Protein AF-0000000084882117 (afdb_homodimer)

Sequence (1088 aa):
MTAPMDLRPIPCQQHAINSPQINRTNSFSGSSPDLNLRRQSQAIQTPNSQDNRENVTNFENAVLDSMHTSTTESILQWPHFDVFPLLRHDGESIFYLEQSRKPLSVAANPMYPYVDTEDISSMLEAFERNINFWYPSMSQEQLGSIRETLQSGMPAEDTVHSCLCLLTLALGCASQAAEDLRFTTEADPPEKDRRLRKRKLGDIYFQLALKKLHVVHLQVDSQSTQCLFFTALYFASLVRPLQAWEYLSATATRCMLLLSYPVNKNDSEAEERIRRIFWSCYILESDYMAELSACPPSGIARVESSVPLPSSYHTHTSEIVEEESSLYFLACISMRRLLNRVHQLLYARDTGAAFDHTRFPRIVAELQRQLDDWRDVLPASFSFSVDTDEVPTAAGGFLRQRYLTCKGVIYRPYLMWMLSSSYDDTGTSTSAVTPAIPDVMNKCKLCLDACLLHALDLRGFSQTVVIDTWICSLSMSGAMLIILAASHIPALKEFIGTRATLVGSHLERLFRNWRDMSFGGDSPSVDRSMWLINQADSYIRDCYMTAPMDLRPIPCQQHAINSPQINRTNSFSGSSPDLNLRRQSQAIQTPNSQDNRENVTNFENAVLDSMHTSTTESILQWPHFDVFPLLRHDGESIFYLEQSRKPLSVAANPMYPYVDTEDISSMLEAFERNINFWYPSMSQEQLGSIRETLQSGMPAEDTVHSCLCLLTLALGCASQAAEDLRFTTEADPPEKDRRLRKRKLGDIYFQLALKKLHVVHLQVDSQSTQCLFFTALYFASLVRPLQAWEYLSATATRCMLLLSYPVNKNDSEAEERIRRIFWSCYILESDYMAELSACPPSGIARVESSVPLPSSYHTHTSEIVEEESSLYFLACISMRRLLNRVHQLLYARDTGAAFDHTRFPRIVAELQRQLDDWRDVLPASFSFSVDTDEVPTAAGGFLRQRYLTCKGVIYRPYLMWMLSSSYDDTGTSTSAVTPAIPDVMNKCKLCLDACLLHALDLRGFSQTVVIDTWICSLSMSGAMLIILAASHIPALKEFIGTRATLVGSHLERLFRNWRDMSFGGDSPSVDRSMWLINQADSYIRDCY

pLDDT: mean 84.02, std 23.88, range [15.03, 98.94]

Nearest PDB structures (foldseek):
  6x9o-assembly1_B  TM=3.976E-01  e=6.806E+00  Homo sapiens
  7fik-assembly1_M  TM=1.900E-01  e=9.418E-01  Xenopus laevis
  7tdz-assembly1_P  TM=2.559E-01  e=2.425E+00  Xenopus laevis
  8ug5-assembly1_B  TM=1.415E-01  e=1.071E+00  Caenorhabditis elegans
  7tdz-assembly1_P  TM=2.628E-01  e=1.832E+00  Xenopus laevis

Organism: Fusarium pseudograminearum (strain CS3096) (NCBI:txid1028729)

Radius of gyration: 34.83 Å; Cα contacts (8 Å, |Δi|>4): 1427; chains: 2; bounding box: 109×117×90 Å

Foldseek 3Di:
DDDDDDDDDDDDDDDPDDDDDPDPDDDDPDPPDPPPPPPPPDDPDDDDDDVPPDPPVPVFFLAFFLAFQQALVNLCPPVLCVVPCVLCVVVDALVVQLVPFDDDDFDPDQDQDDDALVLLVQLLVLLLLPVCLQQVQAFPVLSVVLSVCVNVDQDPDQALSSLLSLLSSLSSLLSVLLPPQLVPLDDDPVNLVVSLVSNVNSVSSLSVSVVSLVNLVVDQFLSSLVSLQSNLLQCLLLVSLVSNLVSLLVSLLSLVVVQVDPDDPPCPSRNLSSLSSLLVSLLQNLLSSSHRHPDDHSCSSRCVVVRDHRDDGHRDPDPVSVVSSSLLNVLSSLLSSLLSNLSCQAGNPPRHCLQPLVPLVVVLVVSVVSLVVSQVPRDPQQHDDLAQDDHDDLSNLVSSLSSLLSQLSSLVSLVVLVLVVVVVVVDDDDDDPPPDPPPSLVSNLSNLSSLLSSQSNDGSRSCCLRRNVNSSLRSNLSSLSSLLSQLVPPSSVVSCDPSNLVRLVSNLSRNVNSVSSSRCVRRSSSVSSNVSSNVSSVSSVVSD/DDDDDDDDDDPPDPPPDDPDDPDPPDPCPPPPDPPPPPVPPDDPDDDDPDVPPDPPVPVFFLAFFLAFQQALVNLCPPVLCVVPCVLCVVVDALVVQLVPFDDDDFDPDQDQDDDALVLLVQLLVLLLLPVCLQQVQAFPVLSVVLSVCVNVDQDPDQALSSLLSLLSSLSSLLSVLLPPQLVPLDDDPVNLVVSLVSNVNSVSSLSVSVVSLVNLVVDQFLSSLVSLQSNLLQCLLLVSLVSNLVSLLVSLLSLVVVQVDPDDPPCPSRNLSSLSSLLVSLLQNLLSSSHRHPDDHSCSSRCVVVRDHRDDGHRDPDPVSVVSSSLLNVLSSLLSSLLSNLSCQAGNPPHHCLQPLVPLVVVLVVSVVSLVVSQVPRDPQQHDDLAQDDHPDLSNLVSSLSSLLSQLSSLVSLVVLVLVVVVVPVDDDDDDPPPDPPPSLVSNLSNLSSLLSSQSNDGSRSCCLRRNVNSSLRSNLSSLSSLLSQLVPPSSVVSCDPSNLVRLVSNLSRNVNSVSSSRCVRRSSSVSSNVSSNVSSVSSVVSD

Solvent-accessible surface area (backbone atoms only — not comparable to full-atom values): 60380 Å² total; per-residue (Å²): 145,80,81,87,85,74,86,71,84,81,87,82,88,79,86,77,79,82,80,81,79,78,76,76,84,84,77,92,74,83,74,80,81,83,86,72,87,73,79,77,76,81,68,84,77,70,82,85,74,78,94,60,74,89,67,75,77,71,72,73,44,51,38,66,51,38,60,35,59,74,18,42,70,46,54,66,65,40,75,80,43,66,86,42,58,74,80,56,64,79,74,66,50,64,62,57,42,53,54,70,44,79,58,80,85,67,70,93,75,71,70,84,78,91,72,53,70,67,54,51,49,51,25,50,49,32,18,47,70,38,58,37,29,66,50,61,51,53,38,43,67,56,51,50,52,41,50,52,40,62,73,71,48,76,69,88,65,83,36,50,66,55,29,40,42,28,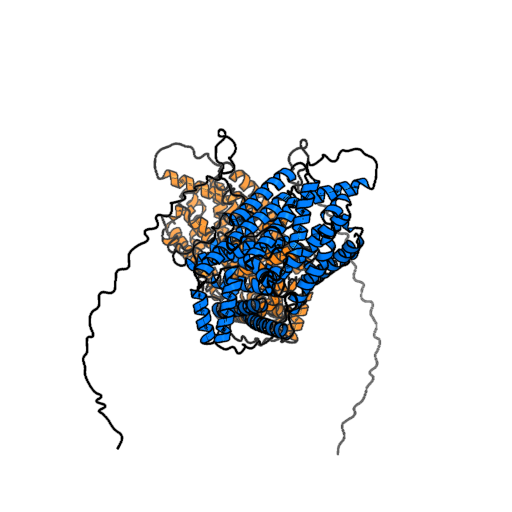40,47,46,14,48,2,20,45,37,57,41,35,58,72,31,55,78,48,74,73,75,51,67,69,58,43,50,54,27,39,50,32,36,52,50,14,49,51,31,38,46,53,22,44,61,35,44,54,50,28,60,52,48,77,49,54,66,31,41,48,40,36,41,48,50,14,47,48,28,24,29,55,32,36,63,69,49,14,50,51,28,35,38,54,29,36,45,50,31,52,38,58,69,60,45,81,69,67,90,82,46,62,66,46,52,52,32,35,42,35,46,38,53,47,33,48,42,53,52,49,53,49,40,53,57,39,76,47,39,70,66,54,54,53,38,73,46,46,74,78,49,73,74,73,78,92,80,58,51,49,91,46,66,66,58,38,52,49,26,54,52,51,35,50,51,51,50,53,48,43,40,51,47,21,40,50,43,28,52,31,28,16,68,89,72,28,26,44,83,36,83,87,52,30,61,63,52,34,54,52,52,50,52,52,51,51,52,54,61,71,68,45,55,79,78,43,48,72,75,98,63,80,68,86,52,91,31,59,66,12,44,51,51,48,43,54,50,22,50,47,49,19,64,52,30,36,38,46,40,54,51,52,55,54,57,56,62,57,59,82,58,85,84,82,74,78,71,68,80,79,62,80,67,41,67,61,42,26,45,52,16,51,49,22,37,50,48,36,55,66,52,59,61,40,31,44,64,44,51,38,51,32,43,54,59,46,36,42,52,48,28,35,37,38,49,50,51,38,57,39,49,72,35,71,79,48,28,67,71,58,46,75,62,62,64,50,40,39,61,53,48,50,47,54,52,51,47,41,26,73,54,60,34,40,65,82,26,54,50,48,50,48,23,53,49,46,27,52,50,37,37,52,56,44,48,70,71,103,138,92,79,86,85,73,86,75,78,81,77,76,79,77,77,79,76,78,79,69,82,75,79,79,76,80,79,81,72,78,73,77,79,82,83,67,83,71,74,74,74,79,65,82,78,69,81,84,71,79,93,60,74,88,66,75,76,70,70,72,44,51,37,64,51,38,62,35,58,73,19,42,70,46,54,67,64,40,75,81,42,65,85,42,58,75,81,56,64,80,74,66,51,65,63,59,43,53,54,67,46,82,57,80,86,67,72,92,74,72,71,82,78,92,72,55,69,65,55,51,50,51,23,51,49,31,19,47,70,38,58,37,29,67,50,63,50,55,37,43,68,55,53,50,51,40,51,54,40,61,71,74,48,76,71,89,64,82,38,50,65,56,29,40,44,26,40,46,44,16,47,2,19,45,38,57,42,34,58,72,31,56,79,48,75,73,75,52,67,70,58,42,51,52,27,39,50,33,35,51,52,14,50,50,31,37,47,54,23,44,60,37,44,53,49,27,62,52,46,76,48,53,68,30,42,48,39,36,42,48,52,13,48,48,28,24,29,56,33,36,62,70,50,15,49,51,28,36,37,54,27,35,45,49,32,52,38,58,70,61,44,79,69,66,90,81,48,61,66,47,53,50,33,35,42,37,46,37,52,46,33,48,42,52,51,48,54,48,40,52,57,40,75,48,40,71,68,53,54,55,38,73,47,47,74,78,48,73,75,73,77,91,79,60,49,50,92,46,67,66,58,35,51,49,25,51,54,49,37,50,51,50,50,53,48,42,39,50,47,22,39,49,44,28,54,32,28,15,69,88,70,29,26,44,84,36,81,87,50,32,62,62,52,35,53,53,52,50,50,51,53,50,52,54,62,71,68,46,54,79,77,43,48,71,75,97,63,80,69,87,53,92,31,61,67,13,43,51,53,48,43,52,50,24,50,46,48,19,64,54,30,36,38,48,40,53,49,53,53,55,56,57,61,58,59,81,58,89,88,85,75,77,71,69,78,80,62,80,66,42,67,60,42,27,45,52,15,51,49,22,38,51,49,37,55,64,54,59,60,40,32,46,65,44,51,38,52,32,42,56,58,48,36,42,52,48,27,36,39,39,50,51,52,38,55,39,50,72,35,71,81,48,28,66,73,56,45,75,61,63,63,51,40,37,62,52,49,51,48,52,53,52,48,41,26,71,54,59,35,39,65,83,26,56,50,47,52,48,22,51,50,47,28,51,52,37,37,54,55,42,48,71,70,103

Secondary structure (DSSP, 8-state):
----------------------------------------------S-SSS--------------TT-S-SHHHHHTSGGGTT-GGGGSS---HHHHHHTSPPPP--SSPPPP---HHHHHHHHHHHHHTHHHHS----HHHHHHHHHHHHH---SS--HHHHHHHHHHHHHHHHHHTTTGGG-SS--HHHHHHHHHHHHHHHHHHHHHHHHHHHHTT--SHHHHHHHHHHHHHHHHTT-HHHHHHHHHHHHHHHHHHHHS---TT-HHHHHHHHHHHHHHHHHHHHHHHHSTTPPP-SGGGGGGGSPPP------SSHHHHHHHHHHHHHHHHHHHHHHHHHHHHH-TTT--TT-TTTHHHHHHHHHHHHHHHHHTS-GGG---SSSSPPSSHHHHHHHHHHHHHHHHHHHHHHHHHHHHHHHHTS----------TTHHHHHHHHHHHHHHHHHT----HHHHHHSHHHHHHHHHHHHHHHHHHHTSHHHHHHHGGGHHHHHHHHHHHHHHHHHTTSSTT-HHHHHHHHHHHHHHHHHHHH-/----------------------------------------------S-SSS-S------------TT-S-SHHHHHTSGGGTT-GGGGSS---HHHHHHTSPPPP--SSPPPP---HHHHHHHHHHHHHTHHHHS----HHHHHHHHHHHHH---SS--HHHHHHHHHHHHHHHHHHTTTGGG-SS--HHHHHHHHHHHHHHHHHHHHHHHHHHHHTT--SHHHHHHHHHHHHHHHHTT-HHHHHHHHHHHHHHHHHHHHS---TT-HHHHHHHHHHHHHHHHHHHHHHHHSTTPPP-SGGGGGGGSPPP------SSHHHHHHHHHHHHHHHHHHHHHHHHHHHHH-TTT--TT-TTTHHHHHHHHHHHHHHHHHTS-GGG---SSSSPPSSHHHHHHHHHHHHHHHHHHHHHHHHHHHHHHHTTS----------TTHHHHHHHHHHHHHHHHHT----HHHHHHSHHHHHHHHHHHHHHHHHHHTSHHHHHHHGGGHHHHHHHHHHHHHHHHHTTSSTT-HHHHHHHHHHHHHHHHHHHH-

InterPro domains:
  IPR007219 Xylanolytic transcriptional activator, regulatory domain [PF04082] (151-376)

Structure (mmCIF, N/CA/C/O backbone):
data_AF-0000000084882117-model_v1
#
loop_
_entity.id
_entity.type
_entity.pdbx_description
1 polymer 'Transcription factor domain-containing protein'
#
loop_
_atom_site.group_PDB
_atom_site.id
_atom_site.type_symbol
_atom_site.label_atom_id
_atom_site.label_alt_id
_atom_site.label_comp_id
_atom_site.label_asym_id
_atom_site.label_entity_id
_atom_site.label_seq_id
_atom_site.pdbx_PDB_ins_code
_atom_site.Cartn_x
_atom_site.Cartn_y
_atom_site.Cartn_z
_atom_site.occupancy
_atom_site.B_iso_or_equiv
_atom_site.auth_seq_id
_atom_site.auth_comp_id
_atom_site.auth_asym_id
_atom_site.auth_atom_id
_atom_site.pdbx_PDB_model_num
ATOM 1 N N . MET A 1 1 ? -66.188 21.672 -37.156 1 16.91 1 MET A N 1
ATOM 2 C CA . MET A 1 1 ? -66.188 22.531 -38.344 1 16.91 1 MET A CA 1
ATOM 3 C C . MET A 1 1 ? -64.875 23.266 -38.5 1 16.91 1 MET A C 1
ATOM 5 O O . MET A 1 1 ? -64.875 24.484 -38.719 1 16.91 1 MET A O 1
ATOM 9 N N . THR A 1 2 ? -63.5 22.828 -37.969 1 15.32 2 THR A N 1
ATOM 10 C CA . THR A 1 2 ? -62.312 23.141 -37.156 1 15.32 2 THR A CA 1
ATOM 11 C C . THR A 1 2 ? -61.125 23.406 -38.062 1 15.32 2 THR A C 1
ATOM 13 O O . THR A 1 2 ? -60 23.484 -37.594 1 15.32 2 THR A O 1
ATOM 16 N N . ALA A 1 3 ? -61.25 23.391 -39.344 1 16.69 3 ALA A N 1
ATOM 17 C CA . ALA A 1 3 ? -60 22.938 -39.938 1 16.69 3 ALA A CA 1
ATOM 18 C C . ALA A 1 3 ? -58.906 24.016 -39.812 1 16.69 3 ALA A C 1
ATOM 20 O O . ALA A 1 3 ? -57.812 23.75 -39.312 1 16.69 3 ALA A O 1
ATOM 21 N N . PRO A 1 4 ? -58.438 24.812 -40.906 1 17.11 4 PRO A N 1
ATOM 22 C CA . PRO A 1 4 ? -57.188 24.938 -41.688 1 17.11 4 PRO A CA 1
ATOM 23 C C . PRO A 1 4 ? -56.406 26.203 -41.312 1 17.11 4 PRO A C 1
ATOM 25 O O . PRO A 1 4 ? -55.219 26.125 -40.969 1 17.11 4 PRO A O 1
ATOM 28 N N . MET A 1 5 ? -56.281 27.328 -42.125 1 16.66 5 MET A N 1
ATOM 29 C CA . MET A 1 5 ? -55.25 27.578 -43.156 1 16.66 5 MET A CA 1
ATOM 30 C C . MET A 1 5 ? -54.281 28.656 -42.75 1 16.66 5 MET A C 1
ATOM 32 O O . MET A 1 5 ? -53.062 28.484 -42.812 1 16.66 5 MET A O 1
ATOM 36 N N . ASP A 1 6 ? -54.531 30.016 -42.719 1 15.5 6 ASP A N 1
ATOM 37 C CA . ASP A 1 6 ? -54.156 30.969 -43.781 1 15.5 6 ASP A CA 1
ATOM 38 C C . ASP A 1 6 ? -53.281 32.062 -43.219 1 15.5 6 ASP A C 1
ATOM 40 O O . ASP A 1 6 ? -53.125 33.125 -43.844 1 15.5 6 ASP A O 1
ATOM 44 N N . LEU A 1 7 ? -52.531 31.891 -42.062 1 16.08 7 LEU A N 1
ATOM 45 C CA . LEU A 1 7 ? -52.375 33.25 -41.531 1 16.08 7 LEU A CA 1
ATOM 46 C C . LEU A 1 7 ? -51.281 34 -42.281 1 16.08 7 LEU A C 1
ATOM 48 O O . LEU A 1 7 ? -50.156 33.531 -42.344 1 16.08 7 LEU A O 1
ATOM 52 N N . ARG A 1 8 ? -51.531 35.156 -42.844 1 16.33 8 ARG A N 1
ATOM 53 C CA . ARG A 1 8 ? -51.125 35.969 -43.969 1 16.33 8 ARG A CA 1
ATOM 54 C C . ARG A 1 8 ? -50.031 36.938 -43.562 1 16.33 8 ARG A C 1
ATOM 56 O O . ARG A 1 8 ? -49.562 37.719 -44.406 1 16.33 8 ARG A O 1
ATOM 63 N N . PRO A 1 9 ? -49.438 37.031 -42.281 1 16.2 9 PRO A N 1
ATOM 64 C CA . PRO A 1 9 ? -49.344 38.469 -42.094 1 16.2 9 PRO A CA 1
ATOM 65 C C . PRO A 1 9 ? -48.25 39.094 -42.969 1 16.2 9 PRO A C 1
ATOM 67 O O . PRO A 1 9 ? -47.312 38.406 -43.406 1 16.2 9 PRO A O 1
ATOM 70 N N . ILE A 1 10 ? -48.156 40.375 -42.875 1 17.16 10 ILE A N 1
ATOM 71 C CA . ILE A 1 10 ? -47.969 41.531 -43.781 1 17.16 10 ILE A CA 1
ATOM 72 C C . ILE A 1 10 ? -46.5 41.875 -43.875 1 17.16 10 ILE A C 1
ATOM 74 O O . ILE A 1 10 ? -45.75 41.625 -42.938 1 17.16 10 ILE A O 1
ATOM 78 N N . PRO A 1 11 ? -46.188 42.906 -44.5 1 16.47 11 PRO A N 1
ATOM 79 C CA . PRO A 1 11 ? -45.281 43.312 -45.594 1 16.47 11 PRO A CA 1
ATOM 80 C C . PRO A 1 11 ? -43.938 43.844 -45.125 1 16.47 11 PRO A C 1
ATOM 82 O O . PRO A 1 11 ? -43.75 44 -43.906 1 16.47 11 PRO A O 1
ATOM 85 N N . CYS A 1 12 ? -43.562 45.062 -45.438 1 15.8 12 CYS A N 1
ATOM 86 C CA . CYS A 1 12 ? -42.625 45.469 -46.469 1 15.8 12 CYS A CA 1
ATOM 87 C C . CYS A 1 12 ? -41.375 46.062 -45.844 1 15.8 12 CYS A C 1
ATOM 89 O O . CYS A 1 12 ? -40.25 45.688 -46.219 1 15.8 12 CYS A O 1
ATOM 91 N N . GLN A 1 13 ? -41.344 47.344 -45.25 1 15.03 13 GLN A N 1
ATOM 92 C CA . GLN A 1 13 ? -40.688 48.438 -46 1 15.03 13 GLN A CA 1
ATOM 93 C C . GLN A 1 13 ? -39.25 48.625 -45.531 1 15.03 13 GLN A C 1
ATOM 95 O O . GLN A 1 13 ? -38.875 48.156 -44.469 1 15.03 13 GLN A O 1
ATOM 100 N N . GLN A 1 14 ? -38.719 49.969 -45.531 1 15.57 14 GLN A N 1
ATOM 101 C CA . GLN A 1 14 ? -37.781 50.719 -46.344 1 15.57 14 GLN A CA 1
ATOM 102 C C . GLN A 1 14 ? -36.469 50.938 -45.625 1 15.57 14 GLN A C 1
ATOM 104 O O . GLN A 1 14 ? -35.406 50.688 -46.156 1 15.57 14 GLN A O 1
ATOM 109 N N . HIS A 1 15 ? -36.375 51.875 -44.625 1 15.82 15 HIS A N 1
ATOM 110 C CA . HIS A 1 15 ? -35.594 53.094 -44.844 1 15.82 15 HIS A CA 1
ATOM 111 C C . HIS A 1 15 ? -34.156 52.938 -44.344 1 15.82 15 HIS A C 1
ATOM 113 O O . HIS A 1 15 ? -33.969 52.562 -43.188 1 15.82 15 HIS A O 1
ATOM 119 N N . ALA A 1 16 ? -33.156 52.938 -45.219 1 17.09 16 ALA A N 1
ATOM 120 C CA . ALA A 1 16 ? -31.766 52.562 -45.312 1 17.09 16 ALA A CA 1
ATOM 121 C C . ALA A 1 16 ? -30.875 53.562 -44.531 1 17.09 16 ALA A C 1
ATOM 123 O O . ALA A 1 16 ? -30.188 54.375 -45.156 1 17.09 16 ALA A O 1
ATOM 124 N N . ILE A 1 17 ? -31.328 54.031 -43.406 1 16.34 17 ILE A N 1
ATOM 125 C CA . ILE A 1 17 ? -30.781 55.344 -43.062 1 16.34 17 ILE A CA 1
ATOM 126 C C . ILE A 1 17 ? -29.266 55.25 -43 1 16.34 17 ILE A C 1
ATOM 128 O O . ILE A 1 17 ? -28.703 54.281 -42.469 1 16.34 17 ILE A O 1
ATOM 132 N N . ASN A 1 18 ? -28.594 56.344 -43.375 1 16.3 18 ASN A N 1
ATOM 133 C CA . ASN A 1 18 ? -27.375 56.844 -44.031 1 16.3 18 ASN A CA 1
ATOM 134 C C . ASN A 1 18 ? -26.156 56.625 -43.125 1 16.3 18 ASN A C 1
ATOM 136 O O . ASN A 1 18 ? -26.281 56.281 -41.969 1 16.3 18 ASN A O 1
ATOM 140 N N . SER A 1 19 ? -25.359 57.719 -42.969 1 16.27 19 SER A N 1
ATOM 141 C CA . SER A 1 19 ? -24.062 58.031 -43.531 1 16.27 19 SER A CA 1
ATOM 142 C C . SER A 1 19 ? -22.953 57.844 -42.5 1 16.27 19 SER A C 1
ATOM 144 O O . SER A 1 19 ? -21.906 57.281 -42.781 1 16.27 19 SER A O 1
ATOM 146 N N . PRO A 1 20 ? -22.984 58.625 -41.344 1 17.55 20 PRO A N 1
ATOM 147 C CA . PRO A 1 20 ? -21.875 59.594 -41.219 1 17.55 20 PRO A CA 1
ATOM 148 C C . PRO A 1 20 ? -20.609 58.938 -40.625 1 17.55 20 PRO A C 1
ATOM 150 O O . PRO A 1 20 ? -20.688 57.906 -40 1 17.55 20 PRO A O 1
ATOM 153 N N . GLN A 1 21 ? -19.453 59.688 -40.812 1 17.83 21 GLN A N 1
ATOM 154 C CA . GLN A 1 21 ? -18 59.562 -41 1 17.83 21 GLN A CA 1
ATOM 155 C C . GLN A 1 21 ? -17.297 59.344 -39.688 1 17.83 21 GLN A C 1
ATOM 157 O O . GLN A 1 21 ? -16.812 60.312 -39.062 1 17.83 21 GLN A O 1
ATOM 162 N N . ILE A 1 22 ? -17.938 58.719 -38.781 1 16.67 22 ILE A N 1
ATOM 163 C CA . ILE A 1 22 ? -17.484 59.125 -37.469 1 16.67 22 ILE A CA 1
ATOM 164 C C . ILE A 1 22 ? -15.969 58.938 -37.344 1 16.67 22 ILE A C 1
ATOM 166 O O . ILE A 1 22 ? -15.453 57.875 -37.719 1 16.67 22 ILE A O 1
ATOM 170 N N . ASN A 1 23 ? -15.398 59.938 -36.781 1 16.5 23 ASN A N 1
ATOM 171 C CA . ASN A 1 23 ? -14.086 60.531 -36.625 1 16.5 23 ASN A CA 1
ATOM 172 C C . ASN A 1 23 ? -13.117 59.594 -35.938 1 16.5 23 ASN A C 1
ATOM 174 O O . ASN A 1 23 ? -13.477 58.938 -34.938 1 16.5 23 ASN A O 1
ATOM 178 N N . ARG A 1 24 ? -12.016 59.312 -36.594 1 16.97 24 ARG A N 1
ATOM 179 C CA . ARG A 1 24 ? -10.844 58.438 -36.562 1 16.97 24 ARG A CA 1
ATOM 180 C C . ARG A 1 24 ? -10 58.688 -35.312 1 16.97 24 ARG A C 1
ATOM 182 O O . ARG A 1 24 ? -8.852 59.125 -35.406 1 16.97 24 ARG A O 1
ATOM 189 N N . THR A 1 25 ? -10.68 58.969 -34.188 1 15.87 25 THR A N 1
ATOM 190 C CA . THR A 1 25 ? -9.773 59.625 -33.25 1 15.87 25 THR A CA 1
ATOM 191 C C . THR A 1 25 ? -8.484 58.844 -33.094 1 15.87 25 THR A C 1
ATOM 193 O O . THR A 1 25 ? -8.516 57.594 -33.062 1 15.87 25 THR A O 1
ATOM 196 N N . ASN A 1 26 ? -7.281 59.469 -33.062 1 16.41 26 ASN A N 1
ATOM 197 C CA . ASN A 1 26 ? -5.859 59.438 -33.375 1 16.41 26 ASN A CA 1
ATOM 198 C C . ASN A 1 26 ? -5.105 58.406 -32.531 1 16.41 26 ASN A C 1
ATOM 200 O O . ASN A 1 26 ? -4.395 57.562 -33.094 1 16.41 26 ASN A O 1
ATOM 204 N N . SER A 1 27 ? -4.477 58.781 -31.281 1 16.41 27 SER A N 1
ATOM 205 C CA . SER A 1 27 ? -3.09 59.219 -31.078 1 16.41 27 SER A CA 1
ATOM 206 C C . SER A 1 27 ? -2.266 58.094 -30.453 1 16.41 27 SER A C 1
ATOM 208 O O . SER A 1 27 ? -1.171 57.781 -30.922 1 16.41 27 SER A O 1
ATOM 210 N N . PHE A 1 28 ? -2.254 57.781 -29.062 1 17.09 28 PHE A N 1
ATOM 211 C CA . PHE A 1 28 ? -1.009 57.875 -28.312 1 17.09 28 PHE A CA 1
ATOM 212 C C . PHE A 1 28 ? -0.228 56.562 -28.422 1 17.09 28 PHE A C 1
ATOM 214 O O . PHE A 1 28 ? -0.75 55.5 -28.109 1 17.09 28 PHE A O 1
ATOM 221 N N . SER A 1 29 ? 0.807 56.375 -29.25 1 18.34 29 SER A N 1
ATOM 222 C CA . SER A 1 29 ? 1.818 55.438 -29.688 1 18.34 29 SER A CA 1
ATOM 223 C C . SER A 1 29 ? 2.689 54.969 -28.516 1 18.34 29 SER A C 1
ATOM 225 O O . SER A 1 29 ? 3.83 54.562 -28.719 1 18.34 29 SER A O 1
ATOM 227 N N . GLY A 1 30 ? 2.322 55.062 -27.234 1 17.27 30 GLY A N 1
ATOM 228 C CA . GLY A 1 30 ? 3.348 55.062 -26.203 1 17.27 30 GLY A CA 1
ATOM 229 C C . GLY A 1 30 ? 4.234 53.812 -26.25 1 17.27 30 GLY A C 1
ATOM 230 O O . GLY A 1 30 ? 3.74 52.688 -26.375 1 17.27 30 GLY A O 1
ATOM 231 N N . SER A 1 31 ? 5.641 53.875 -26.5 1 18.55 31 SER A N 1
ATOM 232 C CA . SER A 1 31 ? 6.875 53.156 -26.781 1 18.55 31 SER A CA 1
ATOM 233 C C . SER A 1 31 ? 7.324 52.312 -25.578 1 18.55 31 SER A C 1
ATOM 235 O O . SER A 1 31 ? 8.438 51.781 -25.562 1 18.55 31 SER A O 1
ATOM 237 N N . SER A 1 32 ? 6.523 52.062 -24.547 1 18.64 32 SER A N 1
ATOM 238 C CA . SER A 1 32 ? 7.266 51.844 -23.312 1 18.64 32 SER A CA 1
ATOM 239 C C . SER A 1 32 ? 8.266 50.719 -23.438 1 18.64 32 SER A C 1
ATOM 241 O O . SER A 1 32 ? 7.957 49.688 -24.031 1 18.64 32 SER A O 1
ATOM 243 N N . PRO A 1 33 ? 9.602 50.844 -22.906 1 20.78 33 PRO A N 1
ATOM 244 C CA . PRO A 1 33 ? 10.922 50.219 -22.953 1 20.78 33 PRO A CA 1
ATOM 245 C C . PRO A 1 33 ? 10.898 48.75 -22.453 1 20.78 33 PRO A C 1
ATOM 247 O O . PRO A 1 33 ? 10.031 48.375 -21.672 1 20.78 33 PRO A O 1
ATOM 250 N N . ASP A 1 34 ? 11.617 47.719 -23.141 1 20.25 34 ASP A N 1
ATOM 251 C CA . ASP A 1 34 ? 11.797 46.281 -23.266 1 20.25 34 ASP A CA 1
ATOM 252 C C . ASP A 1 34 ? 12.555 45.719 -22.078 1 20.25 34 ASP A C 1
ATOM 254 O O . ASP A 1 34 ? 13.781 45.688 -22.062 1 20.25 34 ASP A O 1
ATOM 258 N N . LEU A 1 35 ? 12.352 46.156 -20.781 1 20.22 35 LEU A N 1
ATOM 259 C CA . LEU A 1 35 ? 13.305 45.875 -19.703 1 20.22 35 LEU A CA 1
ATOM 260 C C . LEU A 1 35 ? 13.594 44.375 -19.625 1 20.22 35 LEU A C 1
ATOM 262 O O . LEU A 1 35 ? 12.695 43.594 -19.375 1 20.22 35 LEU A O 1
ATOM 266 N N . ASN A 1 36 ? 14.742 43.812 -20.281 1 19.11 36 ASN A N 1
ATOM 267 C CA . ASN A 1 36 ? 15.516 42.594 -20.516 1 19.11 36 ASN A CA 1
ATOM 268 C C . ASN A 1 36 ? 16.047 42 -19.219 1 19.11 36 ASN A C 1
ATOM 270 O O . ASN A 1 36 ? 17.016 41.25 -19.219 1 19.11 36 ASN A O 1
ATOM 274 N N . LEU A 1 37 ? 15.75 42.375 -18.047 1 18.98 37 LEU A N 1
ATOM 275 C CA . LEU A 1 37 ? 16.594 42 -16.922 1 18.98 37 LEU A CA 1
ATOM 276 C C . LEU A 1 37 ? 16.688 40.469 -16.797 1 18.98 37 LEU A C 1
ATOM 278 O O . LEU A 1 37 ? 15.734 39.812 -16.359 1 18.98 37 LEU A O 1
ATOM 282 N N . ARG A 1 38 ? 17.531 39.688 -17.672 1 20.59 38 ARG A N 1
ATOM 283 C CA . ARG A 1 38 ? 18.047 38.312 -17.688 1 20.59 38 ARG A CA 1
ATOM 284 C C . ARG A 1 38 ? 18.844 38.031 -16.422 1 20.59 38 ARG A C 1
ATOM 286 O O . ARG A 1 38 ? 20.062 38.156 -16.406 1 20.59 38 ARG A O 1
ATOM 293 N N . ARG A 1 39 ? 18.625 38.594 -15.258 1 20.84 39 ARG A N 1
ATOM 294 C CA . ARG A 1 39 ? 19.562 38.375 -14.164 1 20.84 39 ARG A CA 1
ATOM 295 C C . ARG A 1 39 ? 19.891 36.875 -14.008 1 20.84 39 ARG A C 1
ATOM 297 O O . ARG A 1 39 ? 19 36.062 -13.883 1 20.84 39 ARG A O 1
ATOM 304 N N . GLN A 1 40 ? 21.203 36.438 -14.391 1 22.94 40 GLN A N 1
ATOM 305 C CA . GLN A 1 40 ? 22.016 35.219 -14.375 1 22.94 40 GLN A CA 1
ATOM 306 C C . GLN A 1 40 ? 22.062 34.594 -12.977 1 22.94 40 GLN A C 1
ATOM 308 O O . GLN A 1 40 ? 22.75 35.125 -12.094 1 22.94 40 GLN A O 1
ATOM 313 N N . SER A 1 41 ? 21.094 34.469 -12.242 1 22.45 41 SER A N 1
ATOM 314 C CA . SER A 1 41 ? 21.344 34 -10.883 1 22.45 41 SER A CA 1
ATOM 315 C C . SER A 1 41 ? 22.266 32.812 -10.867 1 22.45 41 SER A C 1
ATOM 317 O O . SER A 1 41 ? 22.078 31.844 -11.625 1 22.45 41 SER A O 1
ATOM 319 N N . GLN A 1 42 ? 23.594 32.844 -10.531 1 23.47 42 GLN A N 1
ATOM 320 C CA . GLN A 1 42 ? 24.75 31.984 -10.359 1 23.47 42 GLN A CA 1
ATOM 321 C C . GLN A 1 42 ? 24.344 30.656 -9.727 1 23.47 42 GLN A C 1
ATOM 323 O O . GLN A 1 42 ? 23.781 30.641 -8.633 1 23.47 42 GLN A O 1
ATOM 328 N N . ALA A 1 43 ? 24.219 29.641 -10.484 1 24.91 43 ALA A N 1
ATOM 329 C CA . ALA A 1 43 ? 24.188 28.203 -10.219 1 24.91 43 ALA A CA 1
ATOM 330 C C . ALA A 1 43 ? 25.312 27.797 -9.266 1 24.91 43 ALA A C 1
ATOM 332 O O . ALA A 1 43 ? 26.453 28.25 -9.406 1 24.91 43 ALA A O 1
ATOM 333 N N . ILE A 1 44 ? 25 27.375 -8.07 1 25.09 44 ILE A N 1
ATOM 334 C CA . ILE A 1 44 ? 25.953 26.859 -7.09 1 25.09 44 ILE A CA 1
ATOM 335 C C . ILE A 1 44 ? 27.047 26.078 -7.805 1 25.09 44 ILE A C 1
ATOM 337 O O . ILE A 1 44 ? 26.781 25.156 -8.578 1 25.09 44 ILE A O 1
ATOM 341 N N . GLN A 1 45 ? 28.188 26.609 -8.102 1 25.05 45 GLN A N 1
ATOM 342 C CA . GLN A 1 45 ? 29.422 26.141 -8.703 1 25.05 45 GLN A CA 1
ATOM 343 C C . GLN A 1 45 ? 29.797 24.766 -8.172 1 25.05 45 GLN A C 1
ATOM 345 O O . GLN A 1 45 ? 29.953 24.578 -6.961 1 25.05 45 GLN A O 1
ATOM 350 N N . THR A 1 46 ? 29.5 23.719 -8.992 1 24.41 46 THR A N 1
ATOM 351 C CA . THR A 1 46 ? 30 22.359 -8.867 1 24.41 46 THR A CA 1
ATOM 352 C C . THR A 1 46 ? 31.516 22.359 -8.695 1 24.41 46 THR A C 1
ATOM 354 O O . THR A 1 46 ? 32.219 23.172 -9.305 1 24.41 46 THR A O 1
ATOM 357 N N . PRO A 1 47 ? 32.031 21.641 -7.68 1 26.27 47 PRO A N 1
ATOM 358 C CA . PRO A 1 47 ? 33.5 21.609 -7.484 1 26.27 47 PRO A CA 1
ATOM 359 C C . PRO A 1 47 ? 34.281 21.516 -8.797 1 26.27 47 PRO A C 1
ATOM 361 O O . PRO A 1 47 ? 33.688 21.156 -9.828 1 26.27 47 PRO A O 1
ATOM 364 N N . ASN A 1 48 ? 35.594 21.922 -8.859 1 25.14 48 ASN A N 1
ATOM 365 C CA . ASN A 1 48 ? 36.656 22.047 -9.836 1 25.14 48 ASN A CA 1
ATOM 366 C C . ASN A 1 48 ? 36.75 20.828 -10.734 1 25.14 48 ASN A C 1
ATOM 368 O O . ASN A 1 48 ? 36.281 19.75 -10.375 1 25.14 48 ASN A O 1
ATOM 372 N N . SER A 1 49 ? 37.438 20.891 -12.039 1 25.88 49 SER A N 1
ATOM 373 C CA . SER A 1 49 ? 37.469 20.312 -13.383 1 25.88 49 SER A CA 1
ATOM 374 C C . SER A 1 49 ? 37.938 18.859 -13.344 1 25.88 49 SER A C 1
ATOM 376 O O . SER A 1 49 ? 37.812 18.141 -14.336 1 25.88 49 SER A O 1
ATOM 378 N N . GLN A 1 50 ? 39.094 18.594 -12.75 1 25.94 50 GLN A N 1
ATOM 379 C CA . GLN A 1 50 ? 39.906 17.5 -13.305 1 25.94 50 GLN A CA 1
ATOM 380 C C . GLN A 1 50 ? 39.156 16.172 -13.242 1 25.94 50 GLN A C 1
ATOM 382 O O . GLN A 1 50 ? 39.219 15.375 -14.18 1 25.94 50 GLN A O 1
ATOM 387 N N . ASP A 1 51 ? 39.094 15.586 -12.023 1 27.08 51 ASP A N 1
ATOM 388 C CA . ASP A 1 51 ? 38.531 14.234 -11.898 1 27.08 51 ASP A CA 1
ATOM 389 C C . ASP A 1 51 ? 37.031 14.219 -12.227 1 27.08 51 ASP A C 1
ATOM 391 O O . ASP A 1 51 ? 36.219 14.5 -11.367 1 27.08 51 ASP A O 1
ATOM 395 N N . ASN A 1 52 ? 36.438 14.758 -13.383 1 26.09 52 ASN A N 1
ATOM 396 C CA . ASN A 1 52 ? 35.25 15.078 -14.156 1 26.09 52 ASN A CA 1
ATOM 397 C C . ASN A 1 52 ? 34.406 13.836 -14.422 1 26.09 52 ASN A C 1
ATOM 399 O O . ASN A 1 52 ? 33.562 13.828 -15.328 1 26.09 52 ASN A O 1
ATOM 403 N N . ARG A 1 53 ? 34.938 12.594 -14.406 1 28.69 53 ARG A N 1
ATOM 404 C CA . ARG A 1 53 ? 34.125 11.539 -15.008 1 28.69 53 ARG A CA 1
ATOM 405 C C . ARG A 1 53 ? 32.656 11.633 -14.57 1 28.69 53 ARG A C 1
ATOM 407 O O . ARG A 1 53 ? 32.344 12.422 -13.68 1 28.69 53 ARG A O 1
ATOM 414 N N . GLU A 1 54 ? 31.891 10.398 -14.406 1 30.08 54 GLU A N 1
ATOM 415 C CA . GLU A 1 54 ? 30.531 9.883 -14.547 1 30.08 54 GLU A CA 1
ATOM 416 C C . GLU A 1 54 ? 29.609 10.445 -13.469 1 30.08 54 GLU A C 1
ATOM 418 O O . GLU A 1 54 ? 29.438 9.836 -12.414 1 30.08 54 GLU A O 1
ATOM 423 N N . ASN A 1 55 ? 29.719 11.594 -13.047 1 29.53 55 ASN A N 1
ATOM 424 C CA . ASN A 1 55 ? 28.781 12.07 -12.039 1 29.53 55 ASN A CA 1
ATOM 425 C C . ASN A 1 55 ? 27.344 12.078 -12.555 1 29.53 55 ASN A C 1
ATOM 427 O O . ASN A 1 55 ? 26.906 13.07 -13.141 1 29.53 55 ASN A O 1
ATOM 431 N N . VAL A 1 56 ? 26.797 11.125 -13.32 1 35.34 56 VAL A N 1
ATOM 432 C CA . VAL A 1 56 ? 25.344 11.039 -13.391 1 35.34 56 VAL A CA 1
ATOM 433 C C . VAL A 1 56 ? 24.719 11.609 -12.109 1 35.34 56 VAL A C 1
ATOM 435 O O . VAL A 1 56 ? 24.953 11.094 -11.016 1 35.34 56 VAL A O 1
ATOM 438 N N . THR A 1 57 ? 24.547 12.805 -11.961 1 35.88 57 THR A N 1
ATOM 439 C CA . THR A 1 57 ? 23.844 13.523 -10.906 1 35.88 57 THR A CA 1
ATOM 440 C C . THR A 1 57 ? 22.625 12.742 -10.445 1 35.88 57 THR A C 1
ATOM 442 O O . THR A 1 57 ? 21.562 12.781 -11.086 1 35.88 57 THR A O 1
ATOM 445 N N . ASN A 1 58 ? 22.516 11.531 -10.195 1 41.38 58 ASN A N 1
ATOM 446 C CA . ASN A 1 58 ? 21.484 10.75 -9.516 1 41.38 58 ASN A CA 1
ATOM 447 C C . ASN A 1 58 ? 20.734 11.586 -8.484 1 41.38 58 ASN A C 1
ATOM 449 O O . ASN A 1 58 ? 21.281 11.906 -7.422 1 41.38 58 ASN A O 1
ATOM 453 N N . PHE A 1 59 ? 19.984 12.625 -8.891 1 50.41 59 PHE A N 1
ATOM 454 C CA . PHE A 1 59 ? 19.141 13.383 -7.973 1 50.41 59 PHE A CA 1
ATOM 455 C C . PHE A 1 59 ? 18.578 12.484 -6.883 1 50.41 59 PHE A C 1
ATOM 457 O O . PHE A 1 59 ? 17.844 11.539 -7.172 1 50.41 59 PHE A O 1
ATOM 464 N N . GLU A 1 60 ? 19.062 12.461 -5.836 1 74.06 60 GLU A N 1
ATOM 465 C CA . GLU A 1 60 ? 18.672 11.672 -4.672 1 74.06 60 GLU A CA 1
ATOM 466 C C . GLU A 1 60 ? 17.219 11.969 -4.266 1 74.06 60 GLU A C 1
ATOM 468 O O . GLU A 1 60 ? 16.812 13.133 -4.223 1 74.06 60 GLU A O 1
ATOM 473 N N . ASN A 1 61 ? 16.281 11.125 -4.332 1 79.94 61 ASN A N 1
ATOM 474 C CA . ASN A 1 61 ? 14.883 11.203 -3.902 1 79.94 61 ASN A CA 1
ATOM 475 C C . ASN A 1 61 ? 14.758 11.891 -2.545 1 79.94 61 ASN A C 1
ATOM 477 O O . ASN A 1 61 ? 15.594 11.688 -1.661 1 79.94 61 ASN A O 1
ATOM 481 N N . ALA A 1 62 ? 13.852 12.883 -2.551 1 89.19 62 ALA A N 1
ATOM 482 C CA . ALA A 1 62 ? 13.547 13.508 -1.265 1 89.19 62 ALA A CA 1
ATOM 483 C C . ALA A 1 62 ? 12.68 12.594 -0.403 1 89.19 62 ALA A C 1
ATOM 485 O O . ALA A 1 62 ? 11.445 12.711 -0.409 1 89.19 62 ALA A O 1
ATOM 486 N N . VAL A 1 63 ? 13.359 11.734 0.336 1 84 63 VAL A N 1
ATOM 487 C CA . VAL A 1 63 ? 12.68 10.742 1.158 1 84 63 VAL A CA 1
ATOM 488 C C . VAL A 1 63 ? 12.578 11.25 2.598 1 84 63 VAL A C 1
ATOM 490 O O . VAL A 1 63 ? 13.305 12.164 2.994 1 84 63 VAL A O 1
ATOM 493 N N . LEU A 1 64 ? 11.609 10.703 3.279 1 85.19 64 LEU A N 1
ATOM 494 C CA . LEU A 1 64 ? 11.43 10.938 4.707 1 85.19 64 LEU A CA 1
ATOM 495 C C . LEU A 1 64 ? 11.539 9.633 5.492 1 85.19 64 LEU A C 1
ATOM 497 O O . LEU A 1 64 ? 10.766 8.703 5.266 1 85.19 64 LEU A O 1
ATOM 501 N N . ASP A 1 65 ? 12.523 9.664 6.391 1 82.44 65 ASP A N 1
ATOM 502 C CA . ASP A 1 65 ? 12.68 8.5 7.25 1 82.44 65 ASP A CA 1
ATOM 503 C C . ASP A 1 65 ? 11.469 8.32 8.156 1 82.44 65 ASP A C 1
ATOM 505 O O . ASP A 1 65 ? 11.078 9.25 8.867 1 82.44 65 ASP A O 1
ATOM 509 N N . SER A 1 66 ? 10.961 7.109 8.227 1 81.5 66 SER A N 1
ATOM 510 C CA . SER A 1 66 ? 9.75 6.852 9 1 81.5 66 SER A CA 1
ATOM 511 C C . SER A 1 66 ? 10.031 6.922 10.5 1 81.5 66 SER A C 1
ATOM 513 O O . SER A 1 66 ? 9.102 7.062 11.305 1 81.5 66 SER A O 1
ATOM 515 N N . MET A 1 67 ? 11.289 6.809 10.867 1 81.44 67 MET A N 1
ATOM 516 C CA . MET A 1 67 ? 11.633 6.812 12.289 1 81.44 67 MET A CA 1
ATOM 517 C C . MET A 1 67 ? 12.352 8.102 12.664 1 81.44 67 MET A C 1
ATOM 519 O O . MET A 1 67 ? 13.117 8.133 13.633 1 81.44 67 MET A O 1
ATOM 523 N N . HIS A 1 68 ? 12.078 9.148 11.82 1 83.94 68 HIS A N 1
ATOM 524 C CA . HIS A 1 68 ? 12.719 10.422 12.125 1 83.94 68 HIS A CA 1
ATOM 525 C C . HIS A 1 68 ? 12.305 10.93 13.5 1 83.94 68 HIS A C 1
ATOM 527 O O . HIS A 1 68 ? 11.266 10.523 14.031 1 83.94 68 HIS A O 1
ATOM 533 N N . THR A 1 69 ? 13.039 11.766 14.078 1 83.88 69 THR A N 1
ATOM 534 C CA . THR A 1 69 ? 12.844 12.125 15.477 1 83.88 69 THR A CA 1
ATOM 535 C C . THR A 1 69 ? 12.32 13.555 15.594 1 83.88 69 THR A C 1
ATOM 537 O O . THR A 1 69 ? 12.641 14.258 16.562 1 83.88 69 THR A O 1
ATOM 540 N N . SER A 1 70 ? 11.625 14.008 14.664 1 83.19 70 SER A N 1
ATOM 541 C CA . SER A 1 70 ? 11.133 15.383 14.688 1 83.19 70 SER A CA 1
ATOM 542 C C . SER A 1 70 ? 9.625 15.43 14.922 1 83.19 70 SER A C 1
ATOM 544 O O . SER A 1 70 ? 8.992 16.469 14.75 1 83.19 70 SER A O 1
ATOM 546 N N . THR A 1 71 ? 9.039 14.375 15.352 1 84.31 71 THR A N 1
ATOM 547 C CA . THR A 1 71 ? 7.598 14.359 15.609 1 84.31 71 THR A CA 1
ATOM 548 C C . THR A 1 71 ? 7.273 15.047 16.922 1 84.31 71 THR A C 1
ATOM 550 O O . THR A 1 71 ? 8.156 15.258 17.766 1 84.31 71 THR A O 1
ATOM 553 N N . THR A 1 72 ? 6.023 15.367 17.016 1 90.25 72 THR A N 1
ATOM 554 C CA . THR A 1 72 ? 5.562 15.93 18.281 1 90.25 72 THR A CA 1
ATOM 555 C C . THR A 1 72 ? 5.77 14.938 19.422 1 90.25 72 THR A C 1
ATOM 557 O O . THR A 1 72 ? 6.16 15.32 20.531 1 90.25 72 THR A O 1
ATOM 560 N N . GLU A 1 73 ? 5.57 13.672 19.156 1 88.38 73 GLU A N 1
ATOM 561 C CA . GLU A 1 73 ? 5.797 12.633 20.156 1 88.38 73 GLU A CA 1
ATOM 562 C C . GLU A 1 73 ? 7.266 12.562 20.562 1 88.38 73 GLU A C 1
ATOM 564 O O . GLU A 1 73 ? 7.582 12.336 21.734 1 88.38 73 GLU A O 1
ATOM 569 N N . SER A 1 74 ? 8.102 12.758 19.609 1 90.19 74 SER A N 1
ATOM 570 C CA . SER A 1 74 ? 9.531 12.773 19.906 1 90.19 74 SER A CA 1
ATOM 571 C C . SER A 1 74 ? 9.914 13.969 20.766 1 90.19 74 SER A C 1
ATOM 573 O O . SER A 1 74 ? 10.75 13.852 21.656 1 90.19 74 SER A O 1
ATOM 575 N N . ILE A 1 75 ? 9.32 15.109 20.5 1 93.06 75 ILE A N 1
ATOM 576 C CA . ILE A 1 75 ? 9.578 16.312 21.281 1 93.06 75 ILE A CA 1
ATOM 577 C C . ILE A 1 75 ? 9.109 16.109 22.719 1 93.06 75 ILE A C 1
ATOM 579 O O . ILE A 1 75 ? 9.812 16.469 23.656 1 93.06 75 ILE A O 1
ATOM 583 N N . LEU A 1 76 ? 7.957 15.516 22.828 1 93.75 76 LEU A N 1
ATOM 584 C CA . LEU A 1 76 ? 7.379 15.266 24.141 1 93.75 76 LEU A CA 1
ATOM 585 C C . LEU A 1 76 ? 8.305 14.406 24.984 1 93.75 76 LEU A C 1
ATOM 587 O O . LEU A 1 76 ? 8.25 14.453 26.219 1 93.75 76 LEU A O 1
ATOM 591 N N . GLN A 1 77 ? 9.242 13.727 24.406 1 91.5 77 GLN A N 1
ATOM 592 C CA . GLN A 1 77 ? 10.133 12.812 25.125 1 91.5 77 GLN A CA 1
ATOM 593 C C . GLN A 1 77 ? 11.43 13.516 25.531 1 91.5 77 GLN A C 1
ATOM 595 O O . GLN A 1 77 ? 12.289 12.914 26.188 1 91.5 77 GLN A O 1
ATOM 600 N N . TRP A 1 78 ? 11.531 14.828 25.172 1 92.62 78 TRP A N 1
ATOM 601 C CA . TRP A 1 78 ? 12.727 15.57 25.578 1 92.62 78 TRP A CA 1
ATOM 602 C C . TRP A 1 78 ? 12.867 15.57 27.109 1 92.62 78 TRP A C 1
ATOM 604 O O . TRP A 1 78 ? 11.875 15.68 27.828 1 92.62 78 TRP A O 1
ATOM 614 N N . PRO A 1 79 ? 14.094 15.414 27.609 1 91 79 PRO A N 1
ATOM 615 C CA . PRO A 1 79 ? 14.312 15.375 29.047 1 91 79 PRO A CA 1
ATOM 616 C C . PRO A 1 79 ? 13.812 16.641 29.75 1 91 79 PRO A C 1
ATOM 618 O O . PRO A 1 79 ? 13.484 16.594 30.938 1 91 79 PRO A O 1
ATOM 621 N N . HIS A 1 80 ? 13.656 17.703 29.109 1 90.31 80 HIS A N 1
ATOM 622 C CA . HIS A 1 80 ? 13.203 18.969 29.656 1 90.31 80 HIS A CA 1
ATOM 623 C C . HIS A 1 80 ? 11.781 18.875 30.188 1 90.31 80 HIS A C 1
ATOM 625 O O . HIS A 1 80 ? 11.344 19.703 30.984 1 90.31 80 HIS A O 1
ATOM 631 N N . PHE A 1 81 ? 11.078 17.891 29.781 1 93.56 81 PHE A N 1
ATOM 632 C CA . PHE A 1 81 ? 9.68 17.766 30.188 1 93.56 81 PHE A CA 1
ATOM 633 C C . PHE A 1 81 ? 9.531 16.766 31.328 1 93.56 81 PHE A C 1
ATOM 635 O O . PHE A 1 81 ? 8.414 16.469 31.75 1 93.56 81 PHE A O 1
ATOM 642 N N . ASP A 1 82 ? 10.672 16.281 31.812 1 91.62 82 ASP A N 1
ATOM 643 C CA . ASP A 1 82 ? 10.656 15.383 32.969 1 91.62 82 ASP A CA 1
ATOM 644 C C . ASP A 1 82 ? 10.055 16.062 34.188 1 91.62 82 ASP A C 1
ATOM 646 O O . ASP A 1 82 ? 9.453 15.414 35.062 1 91.62 82 ASP A O 1
ATOM 650 N N . VAL A 1 83 ? 10.172 17.328 34.25 1 91.31 83 VAL A N 1
ATOM 651 C CA . VAL A 1 83 ? 9.688 18.109 35.406 1 91.31 83 VAL A CA 1
ATOM 652 C C . VAL A 1 83 ? 8.188 18.328 35.281 1 91.31 83 VAL A C 1
ATOM 654 O O . VAL A 1 83 ? 7.547 18.828 36.219 1 91.31 83 VAL A O 1
ATOM 657 N N . PHE A 1 84 ? 7.609 17.969 34.156 1 93.56 84 PHE A N 1
ATOM 658 C CA . PHE A 1 84 ? 6.176 18.094 33.906 1 93.56 84 PHE A CA 1
ATOM 659 C C . PHE A 1 84 ? 5.539 16.75 33.625 1 93.56 84 PHE A C 1
ATOM 661 O O . PHE A 1 84 ? 5.059 16.484 32.531 1 93.56 84 PHE A O 1
ATOM 668 N N . PRO A 1 85 ? 5.395 15.945 34.531 1 90.88 85 PRO A N 1
ATOM 669 C CA . PRO A 1 85 ? 4.93 14.578 34.312 1 90.88 85 PRO A CA 1
ATOM 670 C C . PRO A 1 85 ? 3.514 14.516 33.75 1 90.88 85 PRO A C 1
ATOM 672 O O . PRO A 1 85 ? 3.158 13.555 33.062 1 90.88 85 PRO A O 1
ATOM 675 N N . LEU A 1 86 ? 2.688 15.555 33.938 1 91.38 86 LEU A N 1
ATOM 676 C CA . LEU A 1 86 ? 1.31 15.57 33.438 1 91.38 86 LEU A CA 1
ATOM 677 C C . LEU A 1 86 ? 1.263 15.586 31.922 1 91.38 86 LEU A C 1
ATOM 679 O O . LEU A 1 86 ? 0.288 15.125 31.328 1 91.38 86 LEU A O 1
ATOM 683 N N . LEU A 1 87 ? 2.305 16.109 31.328 1 93.38 87 LEU A N 1
ATOM 684 C CA . LEU A 1 87 ? 2.348 16.188 29.875 1 93.38 87 LEU A CA 1
ATOM 685 C C . LEU A 1 87 ? 2.412 14.789 29.266 1 93.38 87 LEU A C 1
ATOM 687 O O . LEU A 1 87 ? 1.98 14.586 28.125 1 93.38 87 LEU A O 1
ATOM 691 N N . ARG A 1 88 ? 2.998 13.836 30.016 1 90.12 88 ARG A N 1
ATOM 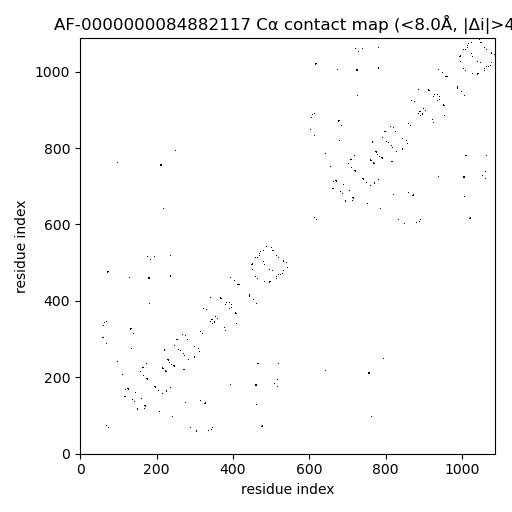692 C CA . ARG A 1 88 ? 3.154 12.469 29.531 1 90.12 88 ARG A CA 1
ATOM 693 C C . ARG A 1 88 ? 2.223 11.516 30.266 1 90.12 88 ARG A C 1
ATOM 695 O O . ARG A 1 88 ? 2.529 10.328 30.406 1 90.12 88 ARG A O 1
ATOM 702 N N . HIS A 1 89 ? 1.143 11.938 30.766 1 79.25 89 HIS A N 1
ATOM 703 C CA . HIS A 1 89 ? 0.311 11.211 31.719 1 79.25 89 HIS A CA 1
ATOM 704 C C . HIS A 1 89 ? -0.265 9.945 31.109 1 79.25 89 HIS A C 1
ATOM 706 O O . HIS A 1 89 ? -0.394 8.922 31.781 1 79.25 89 HIS A O 1
ATOM 712 N N . ASP A 1 90 ? -0.695 9.836 29.953 1 75.69 90 ASP A N 1
ATOM 713 C CA . ASP A 1 90 ? -1.345 8.641 29.406 1 75.69 90 ASP A CA 1
ATOM 714 C C . ASP A 1 90 ? -0.331 7.723 28.734 1 75.69 90 ASP A C 1
ATOM 716 O O . ASP A 1 90 ? -0.549 6.512 28.641 1 75.69 90 ASP A O 1
ATOM 720 N N . GLY A 1 91 ? 0.769 8.336 28.312 1 75.38 91 GLY A N 1
ATOM 721 C CA . GLY A 1 91 ? 1.849 7.562 27.734 1 75.38 91 GLY A CA 1
ATOM 722 C C . GLY A 1 91 ? 1.436 6.828 26.469 1 75.38 91 GLY A C 1
ATOM 723 O O . GLY A 1 91 ? 2.17 5.969 25.969 1 75.38 91 GLY A O 1
ATOM 724 N N . GLU A 1 92 ? 0.293 7.02 25.984 1 84.5 92 GLU A N 1
ATOM 725 C CA . GLU A 1 92 ? -0.194 6.297 24.812 1 84.5 92 GLU A CA 1
ATOM 726 C C . GLU A 1 92 ? 0.281 6.957 23.531 1 84.5 92 GLU A C 1
ATOM 728 O O . GLU A 1 92 ? 0.35 8.188 23.438 1 84.5 92 GLU A O 1
ATOM 733 N N . SER A 1 93 ? 0.605 6.105 22.609 1 88.06 93 SER A N 1
ATOM 734 C CA . SER A 1 93 ? 0.993 6.637 21.312 1 88.06 93 SER A CA 1
ATOM 735 C C . SER A 1 93 ? -0.219 7.148 20.531 1 88.06 93 SER A C 1
ATOM 737 O O . SER A 1 93 ? -1.35 6.734 20.797 1 88.06 93 SER A O 1
ATOM 739 N N . ILE A 1 94 ? 0.051 8.07 19.672 1 90.94 94 ILE A N 1
ATOM 740 C CA . ILE A 1 94 ? -0.987 8.609 18.797 1 90.94 94 ILE A CA 1
ATOM 741 C C . ILE A 1 94 ? -1.665 7.473 18.031 1 90.94 94 ILE A C 1
ATOM 743 O O . ILE A 1 94 ? -2.879 7.496 17.828 1 90.94 94 ILE A O 1
ATOM 747 N N . PHE A 1 95 ? -0.952 6.5 17.703 1 92.06 95 PHE A N 1
ATOM 748 C CA . PHE A 1 95 ? -1.488 5.359 16.969 1 92.06 95 PHE A CA 1
ATOM 749 C C . PHE A 1 95 ? -2.545 4.633 17.797 1 92.06 95 PHE A C 1
ATOM 751 O O . PHE A 1 95 ? -3.648 4.375 17.312 1 92.06 95 PHE A O 1
ATOM 758 N N . TYR A 1 96 ? -2.217 4.336 18.984 1 91.56 96 TYR A N 1
ATOM 759 C CA . TYR A 1 96 ? -3.131 3.561 19.812 1 91.56 96 TYR A CA 1
ATOM 760 C C . TYR A 1 96 ? -4.387 4.363 20.141 1 91.56 96 TYR A C 1
ATOM 762 O O . TYR A 1 96 ? -5.484 3.805 20.219 1 91.56 96 TYR A O 1
ATOM 770 N N . LEU A 1 97 ? -4.203 5.668 20.266 1 92.81 97 LEU A N 1
ATOM 771 C CA . LEU A 1 97 ? -5.352 6.535 20.5 1 92.81 97 LEU A CA 1
ATOM 772 C C . LEU A 1 97 ? -6.34 6.461 19.344 1 92.81 97 LEU A C 1
ATOM 774 O O . LEU A 1 97 ? -7.539 6.277 19.562 1 92.81 97 LEU A O 1
ATOM 778 N N . GLU A 1 98 ? -5.828 6.559 18.156 1 94.75 98 GLU A N 1
ATOM 779 C CA . GLU A 1 98 ? -6.684 6.586 16.969 1 94.75 98 GLU A CA 1
ATOM 780 C C . GLU A 1 98 ? -7.184 5.188 16.625 1 94.75 98 GLU A C 1
ATOM 782 O O . GLU A 1 98 ? -8.281 5.031 16.094 1 94.75 98 GLU A O 1
ATOM 787 N N . GLN A 1 99 ? -6.375 4.176 16.922 1 93.06 99 GLN A N 1
ATOM 788 C CA . GLN A 1 99 ? -6.789 2.799 16.656 1 93.06 99 GLN A CA 1
ATOM 789 C C . GLN A 1 99 ? -7.988 2.412 17.516 1 93.06 99 GLN A C 1
ATOM 791 O O . GLN A 1 99 ? -8.859 1.66 17.078 1 93.06 99 GLN A O 1
ATOM 796 N N . SER A 1 100 ? -8.008 2.936 18.766 1 91.94 100 SER A N 1
ATOM 797 C CA . SER A 1 100 ? -9.062 2.582 19.719 1 91.94 100 SER A CA 1
ATOM 798 C C . SER A 1 100 ? -10.32 3.416 19.484 1 91.94 100 SER A C 1
ATOM 800 O O . SER A 1 100 ? -11.352 3.176 20.109 1 91.94 100 SER A O 1
ATOM 802 N N . ARG A 1 101 ? -10.18 4.387 18.609 1 94.88 101 ARG A N 1
ATOM 803 C CA . ARG A 1 101 ? -11.32 5.246 18.312 1 94.88 101 ARG A CA 1
ATOM 804 C C . ARG A 1 101 ? -12.477 4.445 17.719 1 94.88 101 ARG A C 1
ATOM 806 O O . ARG A 1 101 ? -12.258 3.545 16.906 1 94.88 101 ARG A O 1
ATOM 813 N N . LYS A 1 102 ? -13.711 4.738 18.141 1 94 102 LYS A N 1
ATOM 814 C CA . LYS A 1 102 ? -14.891 4.086 17.562 1 94 102 LYS A CA 1
ATOM 815 C C . LYS A 1 102 ? -14.945 4.277 16.047 1 94 102 LYS A C 1
ATOM 817 O O . LYS A 1 102 ? -14.734 5.387 15.555 1 94 102 LYS A O 1
ATOM 822 N N . PRO A 1 103 ? -15.164 3.172 15.336 1 93.38 103 PRO A N 1
ATOM 823 C CA . PRO A 1 103 ? -15.25 3.287 13.883 1 93.38 103 PRO A CA 1
ATOM 824 C C . PRO A 1 103 ? -16.391 4.191 13.422 1 93.38 103 PRO A C 1
ATOM 826 O O . PRO A 1 103 ? -17.391 4.348 14.141 1 93.38 103 PRO A O 1
ATOM 829 N N . LEU A 1 104 ? -16.172 4.777 12.273 1 93 104 LEU A N 1
ATOM 830 C CA . LEU A 1 104 ? -17.203 5.637 11.68 1 93 104 LEU A CA 1
ATOM 831 C C . LEU A 1 104 ? -18.5 4.875 11.492 1 93 104 LEU A C 1
ATOM 833 O O . LEU A 1 104 ? -18.5 3.754 10.977 1 93 104 LEU A O 1
ATOM 837 N N . SER A 1 105 ? -19.562 5.434 11.898 1 87.81 105 SER A N 1
ATOM 838 C CA . SER A 1 105 ? -20.875 4.797 11.742 1 87.81 105 SER A CA 1
ATOM 839 C C . SER A 1 105 ? -21.406 4.957 10.32 1 87.81 105 SER A C 1
ATOM 841 O O . SER A 1 105 ? -21.391 6.062 9.773 1 87.81 105 SER A O 1
ATOM 843 N N . VAL A 1 106 ? -21.719 3.865 9.742 1 87.31 106 VAL A N 1
ATOM 844 C CA . VAL A 1 106 ? -22.312 3.881 8.406 1 87.31 106 VAL A CA 1
ATOM 845 C C . VAL A 1 106 ? -23.734 3.342 8.469 1 87.31 106 VAL A C 1
ATOM 847 O O . VAL A 1 106 ? -23.969 2.227 8.938 1 87.31 106 VAL A O 1
ATOM 850 N N . ALA A 1 107 ? -24.656 4.133 7.957 1 82.88 107 ALA A N 1
ATOM 851 C CA . ALA A 1 107 ? -26.047 3.701 7.953 1 82.88 107 ALA A CA 1
ATOM 852 C C . ALA A 1 107 ? -26.25 2.48 7.059 1 82.88 107 ALA A C 1
ATOM 854 O O . ALA A 1 107 ? -25.609 2.361 6.016 1 82.88 107 ALA A O 1
ATOM 855 N N . ALA A 1 108 ? -27.109 1.578 7.422 1 78.12 108 ALA A N 1
ATOM 856 C CA . ALA A 1 108 ? -27.359 0.353 6.668 1 78.12 108 ALA A CA 1
ATOM 857 C C . ALA A 1 108 ? -27.953 0.666 5.293 1 78.12 108 ALA A C 1
ATOM 859 O O . ALA A 1 108 ? -27.562 0.057 4.293 1 78.12 108 ALA A O 1
ATOM 860 N N . ASN A 1 109 ? -28.859 1.626 5.25 1 79.69 109 ASN A N 1
ATOM 861 C CA . ASN A 1 109 ? -29.5 1.997 3.994 1 79.69 109 ASN A CA 1
ATOM 862 C C . ASN A 1 109 ? -29.578 3.512 3.83 1 79.69 109 ASN A C 1
ATOM 864 O O . ASN A 1 109 ? -30.656 4.098 3.941 1 79.69 109 ASN A O 1
ATOM 868 N N . PRO A 1 110 ? -28.375 3.996 3.541 1 78.38 110 PRO A N 1
ATOM 869 C CA . PRO A 1 110 ? -28.422 5.449 3.371 1 78.38 110 PRO A CA 1
ATOM 870 C C . PRO A 1 110 ? -29.25 5.879 2.16 1 78.38 110 PRO A C 1
ATOM 872 O O . PRO A 1 110 ? -29.234 5.207 1.125 1 78.38 110 PRO A O 1
ATOM 875 N N . MET A 1 111 ? -30.031 6.961 2.375 1 83.12 111 MET A N 1
ATOM 876 C CA . MET A 1 111 ? -30.891 7.465 1.302 1 83.12 111 MET A CA 1
ATOM 877 C C . MET A 1 111 ? -30.234 8.656 0.605 1 83.12 111 MET A C 1
ATOM 879 O O . MET A 1 111 ? -29.547 9.453 1.242 1 83.12 111 MET A O 1
ATOM 883 N N . TYR A 1 112 ? -30.453 8.695 -0.667 1 87.06 112 TYR A N 1
ATOM 884 C CA . TYR A 1 112 ? -29.969 9.836 -1.43 1 87.06 112 TYR A CA 1
ATOM 885 C C . TYR A 1 112 ? -30.688 11.117 -1.02 1 87.06 112 TYR A C 1
ATOM 887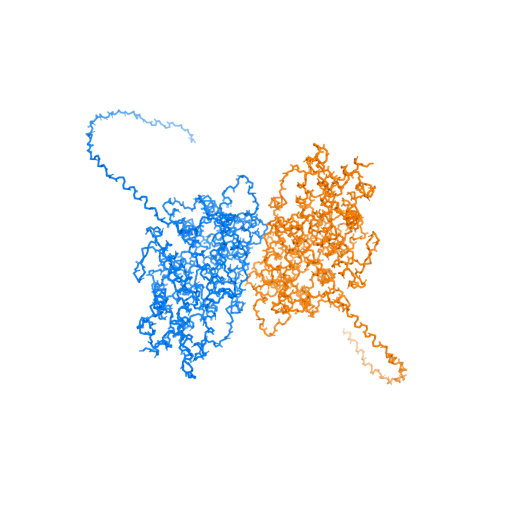 O O . TYR A 1 112 ? -31.922 11.156 -0.992 1 87.06 112 TYR A O 1
ATOM 895 N N . PRO A 1 113 ? -29.922 12.078 -0.627 1 88.38 113 PRO A N 1
ATOM 896 C CA . PRO A 1 113 ? -30.562 13.344 -0.282 1 88.38 113 PRO A CA 1
ATOM 897 C C . PRO A 1 113 ? -31.234 14.008 -1.481 1 88.38 113 PRO A C 1
ATOM 899 O O . PRO A 1 113 ? -30.797 13.836 -2.619 1 88.38 113 PRO A O 1
ATOM 902 N N . TYR A 1 114 ? -32.312 14.742 -1.146 1 84.94 114 TYR A N 1
ATOM 903 C CA . TYR A 1 114 ? -32.938 15.539 -2.186 1 84.94 114 TYR A CA 1
ATOM 904 C C . TYR A 1 114 ? -32.281 16.891 -2.344 1 84.94 114 TYR A C 1
ATOM 906 O O . TYR A 1 114 ? -32.281 17.703 -1.414 1 84.94 114 TYR A O 1
ATOM 914 N N . VAL A 1 115 ? -31.688 17 -3.463 1 87.38 115 VAL A N 1
ATOM 915 C CA . VAL A 1 115 ? -31.031 18.266 -3.73 1 87.38 115 VAL A CA 1
ATOM 916 C C . VAL A 1 115 ? -31.406 18.766 -5.125 1 87.38 115 VAL A C 1
ATOM 918 O O . VAL A 1 115 ? -31.594 17.953 -6.043 1 87.38 115 VAL A O 1
ATOM 921 N N . ASP A 1 116 ? -31.531 20.094 -5.238 1 90.56 116 ASP A N 1
ATOM 922 C CA . ASP A 1 116 ? -31.891 20.656 -6.535 1 90.56 116 ASP A CA 1
ATOM 923 C C . ASP A 1 116 ? -30.641 20.953 -7.367 1 90.56 116 ASP A C 1
ATOM 925 O O . ASP A 1 116 ? -29.516 20.766 -6.898 1 90.56 116 ASP A O 1
ATOM 929 N N . THR A 1 117 ? -30.859 21.422 -8.586 1 92.75 117 THR A N 1
ATOM 930 C CA . THR A 1 117 ? -29.797 21.656 -9.539 1 92.75 117 THR A CA 1
ATOM 931 C C . THR A 1 117 ? -28.875 22.781 -9.062 1 92.75 117 THR A C 1
ATOM 933 O O . THR A 1 117 ? -27.656 22.734 -9.297 1 92.75 117 THR A O 1
ATOM 936 N N . GLU A 1 118 ? -29.438 23.688 -8.43 1 94.38 118 GLU A N 1
ATOM 937 C CA . GLU A 1 118 ? -28.641 24.797 -7.918 1 94.38 118 GLU A CA 1
ATOM 938 C C . GLU A 1 118 ? -27.719 24.344 -6.793 1 94.38 118 GLU A C 1
ATOM 940 O O . GLU A 1 118 ? -26.562 24.781 -6.703 1 94.38 118 GLU A O 1
ATOM 945 N N . ASP A 1 119 ? -28.234 23.531 -5.98 1 94.62 119 ASP A N 1
ATOM 946 C CA . ASP A 1 119 ? -27.438 22.969 -4.895 1 94.62 119 ASP A CA 1
ATOM 947 C C . ASP A 1 119 ? -26.266 22.141 -5.441 1 94.62 119 ASP A C 1
ATOM 949 O O . ASP A 1 119 ? -25.141 22.234 -4.938 1 94.62 119 ASP A O 1
ATOM 953 N N . ILE A 1 120 ? -26.562 21.375 -6.418 1 95.88 120 ILE A N 1
ATOM 954 C CA . ILE A 1 120 ? -25.531 20.547 -7.035 1 95.88 120 ILE A CA 1
ATOM 955 C C . ILE A 1 120 ? -24.438 21.438 -7.625 1 95.88 120 ILE A C 1
ATOM 957 O O . ILE A 1 120 ? -23.25 21.188 -7.41 1 95.88 120 ILE A O 1
ATOM 961 N N . SER A 1 121 ? -24.875 22.438 -8.297 1 96.06 121 SER A N 1
ATOM 962 C CA . SER A 1 121 ? -23.922 23.344 -8.914 1 96.06 121 SER A CA 1
ATOM 963 C C . SER A 1 121 ? -23.062 24.047 -7.855 1 96.06 121 SER A C 1
ATOM 965 O O . SER A 1 121 ? -21.859 24.219 -8.039 1 96.06 121 SER A O 1
ATOM 967 N N . SER A 1 122 ? -23.719 24.438 -6.836 1 96.94 122 SER A N 1
ATOM 968 C CA . SER A 1 122 ? -23 25.125 -5.758 1 96.94 122 SER A CA 1
ATOM 969 C C . SER A 1 122 ? -21.969 24.219 -5.113 1 96.94 122 SER A C 1
ATOM 971 O O . SER A 1 122 ? -20.859 24.641 -4.809 1 96.94 122 SER A O 1
ATOM 973 N N . MET A 1 123 ? -22.297 22.953 -4.871 1 97.44 123 MET A N 1
ATOM 974 C CA . MET A 1 123 ? -21.375 21.984 -4.289 1 97.44 123 MET A CA 1
ATOM 975 C C . MET A 1 123 ? -20.188 21.719 -5.219 1 97.44 123 MET A C 1
ATOM 977 O O . MET A 1 123 ? -19.047 21.672 -4.773 1 97.44 123 MET A O 1
ATOM 981 N N . LEU A 1 124 ? -20.469 21.594 -6.504 1 98 124 LEU A N 1
ATOM 982 C CA . LEU A 1 124 ? -19.422 21.312 -7.477 1 98 124 LEU A CA 1
ATOM 983 C C . LEU A 1 124 ? -18.5 22.516 -7.629 1 98 124 LEU A C 1
ATOM 985 O O . LEU A 1 124 ? -17.281 22.344 -7.816 1 98 124 LEU A O 1
ATOM 989 N N . GLU A 1 125 ? -19.031 23.688 -7.516 1 97.31 125 GLU A N 1
ATOM 990 C CA . GLU A 1 125 ? -18.219 24.906 -7.562 1 97.31 125 GLU A CA 1
ATOM 991 C C . GLU A 1 125 ? -17.312 25 -6.34 1 97.31 125 GLU A C 1
ATOM 993 O O . GLU A 1 125 ? -16.156 25.406 -6.453 1 97.31 125 GLU A O 1
ATOM 998 N N . ALA A 1 126 ? -17.875 24.688 -5.25 1 97.75 126 ALA A N 1
ATOM 999 C CA . ALA A 1 126 ? -17.078 24.688 -4.031 1 97.75 126 ALA A CA 1
ATOM 1000 C C . ALA A 1 126 ? -15.938 23.672 -4.125 1 97.75 126 ALA A C 1
ATOM 1002 O O . ALA A 1 126 ? -14.82 23.938 -3.674 1 97.75 126 ALA A O 1
ATOM 1003 N N . PHE A 1 127 ? -16.297 22.516 -4.641 1 98.25 127 PHE A N 1
ATOM 1004 C CA . PHE A 1 127 ? -15.273 21.5 -4.871 1 98.25 127 PHE A CA 1
ATOM 1005 C C . PHE A 1 127 ? -14.172 22.047 -5.77 1 98.25 127 PHE A C 1
ATOM 1007 O O . PHE A 1 127 ? -12.984 21.875 -5.469 1 98.25 127 PHE A O 1
ATOM 1014 N N . GLU A 1 128 ? -14.508 22.641 -6.871 1 98 128 GLU A N 1
ATOM 1015 C CA . GLU A 1 128 ? -13.547 23.156 -7.848 1 98 128 GLU A CA 1
ATOM 1016 C C . GLU A 1 128 ? -12.68 24.25 -7.242 1 98 128 GLU A C 1
ATOM 1018 O O . GLU A 1 128 ? -11.469 24.281 -7.473 1 98 128 GLU A O 1
ATOM 1023 N N . ARG A 1 129 ? -13.203 25.078 -6.391 1 96 129 ARG A N 1
ATOM 1024 C CA . ARG A 1 129 ? -12.516 26.25 -5.852 1 96 129 ARG A CA 1
ATOM 1025 C C . ARG A 1 129 ? -11.586 25.859 -4.703 1 96 129 ARG A C 1
ATOM 1027 O O . ARG A 1 129 ? -10.703 26.625 -4.324 1 96 129 ARG A O 1
ATOM 1034 N N . ASN A 1 130 ? -11.82 24.734 -4.156 1 97.31 130 ASN A N 1
ATOM 1035 C CA . ASN A 1 130 ? -11.039 24.344 -2.99 1 97.31 130 ASN A CA 1
ATOM 1036 C C . ASN A 1 130 ? -10.242 23.062 -3.256 1 97.31 130 ASN A C 1
ATOM 1038 O O . ASN A 1 130 ? -9.125 23.125 -3.781 1 97.31 130 ASN A O 1
ATOM 1042 N N . ILE A 1 131 ? -10.938 21.891 -3.17 1 98.38 131 ILE A N 1
ATOM 1043 C CA . ILE A 1 131 ? -10.25 20.609 -3.289 1 98.38 131 ILE A CA 1
ATOM 1044 C C . ILE A 1 131 ? -9.477 20.562 -4.602 1 98.38 131 ILE A C 1
ATOM 1046 O O . ILE A 1 131 ? -8.289 20.219 -4.621 1 98.38 131 ILE A O 1
ATOM 1050 N N . ASN A 1 132 ? -10.148 20.875 -5.684 1 98.5 132 ASN A N 1
ATOM 1051 C CA . ASN A 1 132 ? -9.539 20.766 -7.004 1 98.5 132 ASN A CA 1
ATOM 1052 C C . ASN A 1 132 ? -8.547 21.891 -7.262 1 98.5 132 ASN A C 1
ATOM 1054 O O . ASN A 1 132 ? -7.758 21.828 -8.211 1 98.5 132 ASN A O 1
ATOM 1058 N N . PHE A 1 133 ? -8.578 22.953 -6.395 1 98.06 133 PHE A N 1
ATOM 1059 C CA . PHE A 1 133 ? -7.551 23.984 -6.449 1 98.06 133 PHE A CA 1
ATOM 1060 C C . PHE A 1 133 ? -6.273 23.516 -5.766 1 98.06 133 PHE A C 1
ATOM 1062 O O . PHE A 1 133 ? -5.176 23.719 -6.281 1 98.06 133 PHE A O 1
ATOM 1069 N N . TRP A 1 134 ? -6.391 22.922 -4.617 1 98.38 134 TRP A N 1
ATOM 1070 C CA . TRP A 1 134 ? -5.234 22.484 -3.846 1 98.38 134 TRP A CA 1
ATOM 1071 C C . TRP A 1 134 ? -4.594 21.266 -4.48 1 98.38 134 TRP A C 1
ATOM 1073 O O . TRP A 1 134 ? -3.367 21.125 -4.492 1 98.38 134 TRP A O 1
ATOM 1083 N N . TYR A 1 135 ? -5.449 20.312 -4.879 1 98.62 135 TYR A N 1
ATOM 1084 C CA . TYR A 1 135 ? -5.047 19.062 -5.512 1 98.62 135 TYR A CA 1
ATOM 1085 C C . TYR A 1 135 ? -5.777 18.859 -6.832 1 98.62 135 TYR A C 1
ATOM 1087 O O . TYR A 1 135 ? -6.73 18.078 -6.91 1 98.62 135 TYR A O 1
ATOM 1095 N N . PRO A 1 136 ? -5.293 19.438 -7.887 1 98.19 136 PRO A N 1
ATOM 1096 C CA . PRO A 1 136 ? -6.039 19.516 -9.148 1 98.19 136 PRO A CA 1
ATOM 1097 C C . PRO A 1 136 ? -6.047 18.203 -9.906 1 98.19 136 PRO A C 1
ATOM 1099 O O . PRO A 1 136 ? -5.422 18.078 -10.969 1 98.19 136 PRO A O 1
ATOM 1102 N N . SER A 1 137 ? -6.926 17.281 -9.523 1 97.75 137 SER A N 1
ATOM 1103 C CA . SER A 1 137 ? -6.926 15.945 -10.109 1 97.75 137 SER A CA 1
ATOM 1104 C C . SER A 1 137 ? -8.125 15.75 -11.023 1 97.75 137 SER A C 1
ATOM 1106 O O . SER A 1 137 ? -8.141 14.82 -11.836 1 97.75 137 SER A O 1
ATOM 1108 N N . MET A 1 138 ? -9.133 16.594 -10.992 1 98.12 138 MET A N 1
ATOM 1109 C CA . MET A 1 138 ? -10.336 16.406 -11.797 1 98.12 138 MET A CA 1
ATOM 1110 C C . MET A 1 138 ? -10.383 17.406 -12.953 1 98.12 138 MET A C 1
ATOM 1112 O O . MET A 1 138 ? -10.328 18.609 -12.734 1 98.12 138 MET A O 1
ATOM 1116 N N . SER A 1 139 ? -10.523 16.875 -14.141 1 97.19 139 SER A N 1
ATOM 1117 C CA . SER A 1 139 ? -10.602 17.734 -15.32 1 97.19 139 SER A CA 1
ATOM 1118 C C . SER A 1 139 ? -11.984 18.359 -15.461 1 97.19 139 SER A C 1
ATOM 1120 O O . SER A 1 139 ? -12.953 17.891 -14.859 1 97.19 139 SER A O 1
ATOM 1122 N N . GLN A 1 140 ? -12.047 19.391 -16.234 1 96.94 140 GLN A N 1
ATOM 1123 C CA . GLN A 1 140 ? -13.336 20.016 -16.516 1 96.94 140 GLN A CA 1
ATOM 1124 C C . GLN A 1 140 ? -14.273 19.062 -17.25 1 96.94 140 GLN A C 1
ATOM 1126 O O . GLN A 1 140 ? -15.484 19.094 -17.047 1 96.94 140 GLN A O 1
ATOM 1131 N N . GLU A 1 141 ? -13.672 18.25 -18.078 1 95.81 141 GLU A N 1
ATOM 1132 C CA . GLU A 1 141 ? -14.469 17.25 -18.766 1 95.81 141 GLU A CA 1
ATOM 1133 C C . GLU A 1 141 ? -15.125 16.297 -17.766 1 95.81 141 GLU A C 1
ATOM 1135 O O . GLU A 1 141 ? -16.312 15.969 -17.891 1 95.81 141 GLU A O 1
ATOM 1140 N N . GLN A 1 142 ? -14.383 15.82 -16.797 1 96.88 142 GLN A N 1
ATOM 1141 C CA . GLN A 1 142 ? -14.93 14.945 -15.766 1 96.88 142 GLN A CA 1
ATOM 1142 C C . GLN A 1 142 ? -16.016 15.656 -14.961 1 96.88 142 GLN A C 1
ATOM 1144 O O . GLN A 1 142 ? -17.047 15.07 -14.656 1 96.88 142 GLN A O 1
ATOM 1149 N N . LEU A 1 143 ? -15.695 16.938 -14.602 1 97.31 143 LEU A N 1
ATOM 1150 C CA . LEU A 1 143 ? -16.656 17.703 -13.812 1 97.31 143 LEU A CA 1
ATOM 1151 C C . LEU A 1 143 ? -17.953 17.891 -14.578 1 97.31 143 LEU A C 1
ATOM 1153 O O . LEU A 1 143 ? -19.047 17.859 -13.992 1 97.31 143 LEU A O 1
ATOM 1157 N N . GLY A 1 144 ? -17.797 18.156 -15.875 1 96.69 144 GLY A N 1
ATOM 1158 C CA . GLY A 1 144 ? -18.984 18.25 -16.719 1 96.69 144 GLY A CA 1
ATOM 1159 C C . GLY A 1 144 ? -19.781 16.969 -16.766 1 96.69 144 GLY A C 1
ATOM 1160 O O . GLY A 1 144 ? -21.016 17 -16.672 1 96.69 144 GLY A O 1
ATOM 1161 N N . SER A 1 145 ? -19.109 15.867 -16.891 1 96.62 145 SER A N 1
ATOM 1162 C CA . SER A 1 145 ? -19.766 14.57 -16.922 1 96.62 145 SER A CA 1
ATOM 1163 C C . SER A 1 145 ? -20.484 14.289 -15.602 1 96.62 145 SER A C 1
ATOM 1165 O O . SER A 1 145 ? -21.578 13.711 -15.586 1 96.62 145 SER A O 1
ATOM 1167 N N . ILE A 1 146 ? -19.891 14.656 -14.516 1 97.06 146 ILE A N 1
ATOM 1168 C CA . ILE A 1 146 ? -20.453 14.469 -13.188 1 97.06 146 ILE A CA 1
ATOM 1169 C C . ILE A 1 146 ? -21.703 15.328 -13.031 1 97.06 146 ILE A C 1
ATOM 1171 O O . ILE A 1 146 ? -22.734 14.859 -12.547 1 97.06 146 ILE A O 1
ATOM 1175 N N . ARG A 1 147 ? -21.609 16.547 -13.453 1 96.12 147 ARG A N 1
ATOM 1176 C CA . ARG A 1 147 ? -22.75 17.453 -13.398 1 96.12 147 ARG A CA 1
ATOM 1177 C C . ARG A 1 147 ? -23.938 16.891 -14.172 1 96.12 147 ARG A C 1
ATOM 1179 O O . ARG A 1 147 ? -25.062 16.891 -13.68 1 96.12 147 ARG A O 1
ATOM 1186 N N . GLU A 1 148 ? -23.656 16.391 -15.352 1 95.75 148 GLU A N 1
ATOM 1187 C CA . GLU A 1 148 ? -24.703 15.82 -16.203 1 95.75 148 GLU A CA 1
ATOM 1188 C C . GLU A 1 148 ? -25.344 14.609 -15.539 1 95.75 148 GLU A C 1
ATOM 1190 O O . GLU A 1 148 ? -26.578 14.469 -15.555 1 95.75 148 GLU A O 1
ATOM 1195 N N . THR A 1 149 ? -24.547 13.797 -14.953 1 95.31 149 THR A N 1
ATOM 1196 C CA . THR A 1 149 ? -25.047 12.586 -14.305 1 95.31 149 THR A CA 1
ATOM 1197 C C . THR A 1 149 ? -25.906 12.945 -13.102 1 95.31 149 THR A C 1
ATOM 1199 O O . THR A 1 149 ? -26.984 12.375 -12.914 1 95.31 149 THR A O 1
ATOM 1202 N N . LEU A 1 150 ? -25.469 13.867 -12.328 1 94.5 150 LEU A N 1
ATOM 1203 C CA . LEU A 1 150 ? -26.188 14.258 -11.117 1 94.5 150 LEU A CA 1
ATOM 1204 C C . LEU A 1 150 ? -27.5 14.938 -11.469 1 94.5 150 LEU A C 1
ATOM 1206 O O . LEU A 1 150 ? -28.5 14.758 -10.766 1 94.5 150 LEU A O 1
ATOM 1210 N N . GLN A 1 151 ? -27.5 15.68 -12.516 1 91.56 151 GLN A N 1
ATOM 1211 C CA . GLN A 1 151 ? -28.719 16.391 -12.93 1 91.56 151 GLN A CA 1
ATOM 1212 C C . GLN A 1 151 ? -29.719 15.438 -13.555 1 91.56 151 GLN A C 1
ATOM 1214 O O . GLN A 1 151 ? -30.938 15.648 -13.438 1 91.56 151 GLN A O 1
ATOM 1219 N N . SER A 1 152 ? -29.203 14.352 -14.211 1 90.06 152 SER A N 1
ATOM 1220 C CA . SER A 1 152 ? -30.078 13.359 -14.828 1 90.06 152 SER A CA 1
ATOM 1221 C C . SER A 1 152 ? -30.547 12.32 -13.812 1 90.06 152 SER A C 1
ATOM 1223 O O . SER A 1 152 ? -31.516 11.602 -14.047 1 90.06 152 SER A O 1
ATOM 1225 N N . GLY A 1 153 ? -29.953 12.242 -12.719 1 88.12 153 GLY A N 1
ATOM 1226 C CA . GLY A 1 153 ? -30.25 11.25 -11.703 1 88.12 153 GLY A CA 1
ATOM 1227 C C . GLY A 1 153 ? -29.188 10.164 -11.602 1 88.12 153 GLY A C 1
ATOM 1228 O O . GLY A 1 153 ? -28.719 9.664 -12.617 1 88.12 153 GLY A O 1
ATOM 1229 N N . MET A 1 154 ? -28.844 9.82 -10.406 1 87.38 154 MET A N 1
ATOM 1230 C CA . MET A 1 154 ? -27.797 8.828 -10.156 1 87.38 154 MET A CA 1
ATOM 1231 C C . MET A 1 154 ? -28.203 7.465 -10.711 1 87.38 154 MET A C 1
ATOM 1233 O O . MET A 1 154 ? -29.328 7.012 -10.492 1 87.38 154 MET A O 1
ATOM 1237 N N . PRO A 1 155 ? -27.266 6.879 -11.414 1 84.12 155 PRO A N 1
ATOM 1238 C CA . PRO A 1 155 ? -27.562 5.531 -11.914 1 84.12 155 PRO A CA 1
ATOM 1239 C C . PRO A 1 155 ? -27.781 4.523 -10.789 1 84.12 155 PRO A C 1
ATOM 1241 O O . PRO A 1 155 ? -27.219 4.668 -9.703 1 84.12 155 PRO A O 1
ATOM 1244 N N . ALA A 1 156 ? -28.531 3.479 -11.102 1 81 156 ALA A N 1
ATOM 1245 C CA . ALA A 1 156 ? -28.875 2.451 -10.117 1 81 156 ALA A CA 1
ATOM 1246 C C . ALA A 1 156 ? -27.703 1.503 -9.883 1 81 156 ALA A C 1
ATOM 1248 O O . ALA A 1 156 ? -27.531 0.998 -8.773 1 81 156 ALA A O 1
ATOM 1249 N N . GLU A 1 157 ? -26.984 1.347 -10.875 1 86.5 157 GLU A N 1
ATOM 1250 C CA . GLU A 1 157 ? -25.875 0.4 -10.781 1 86.5 157 GLU A CA 1
ATOM 1251 C C . GLU A 1 157 ? -24.656 1.029 -10.094 1 86.5 157 GLU A C 1
ATOM 1253 O O . GLU A 1 157 ? -24.391 2.221 -10.266 1 86.5 157 GLU A O 1
ATOM 1258 N N . ASP A 1 158 ? -24.016 0.209 -9.297 1 89.69 158 ASP A N 1
ATOM 1259 C CA . ASP A 1 158 ? -22.766 0.663 -8.688 1 89.69 158 ASP A CA 1
ATOM 1260 C C . ASP A 1 158 ? -21.625 0.666 -9.711 1 89.69 158 ASP A C 1
ATOM 1262 O O . ASP A 1 158 ? -21.266 -0.383 -10.25 1 89.69 158 ASP A O 1
ATOM 1266 N N . THR A 1 159 ? -21.203 1.839 -10.023 1 93.94 159 THR A N 1
ATOM 1267 C CA . THR A 1 159 ? -20.078 1.992 -10.938 1 93.94 159 THR A CA 1
ATOM 1268 C C . THR A 1 159 ? -19.016 2.908 -10.336 1 93.94 159 THR A C 1
ATOM 1270 O O . THR A 1 159 ? -19.266 3.6 -9.344 1 93.94 159 THR A O 1
ATOM 1273 N N . VAL A 1 160 ? -17.859 2.846 -10.898 1 96.38 160 VAL A N 1
ATOM 1274 C CA . VAL A 1 160 ? -16.797 3.734 -10.469 1 96.38 160 VAL A CA 1
ATOM 1275 C C . VAL A 1 160 ? -17.219 5.188 -10.656 1 96.38 160 VAL A C 1
ATOM 1277 O O . VAL A 1 160 ? -16.953 6.035 -9.797 1 96.38 160 VAL A O 1
ATOM 1280 N N . HIS A 1 161 ? -17.922 5.48 -11.719 1 96.75 161 HIS A N 1
ATOM 1281 C CA . HIS A 1 161 ? -18.375 6.832 -12.023 1 96.75 161 HIS A CA 1
ATOM 1282 C C . HIS A 1 161 ? -19.375 7.32 -10.977 1 96.75 161 HIS A C 1
ATOM 1284 O O . HIS A 1 161 ? -19.297 8.469 -10.539 1 96.75 161 HIS A O 1
ATOM 1290 N N . SER A 1 162 ? -20.312 6.488 -10.617 1 95.81 162 SER A N 1
ATOM 1291 C CA . SER A 1 162 ? -21.297 6.883 -9.609 1 95.81 162 SER A CA 1
ATOM 1292 C C . SER A 1 162 ? -20.609 7.152 -8.266 1 95.81 162 SER A C 1
ATOM 1294 O O . SER A 1 162 ? -21 8.078 -7.543 1 95.81 162 SER A O 1
ATOM 1296 N N . CYS A 1 163 ? -19.625 6.309 -7.945 1 96.94 163 CYS A N 1
ATOM 1297 C CA . CYS A 1 163 ? -18.859 6.523 -6.723 1 96.94 163 CYS A CA 1
ATOM 1298 C C . CYS A 1 163 ? -18.125 7.859 -6.766 1 96.94 163 CYS A C 1
ATOM 1300 O O . CYS A 1 163 ? -18.125 8.602 -5.781 1 96.94 163 CYS A O 1
ATOM 1302 N N . LEU A 1 164 ? -17.547 8.172 -7.887 1 98.19 164 LEU A N 1
ATOM 1303 C CA . LEU A 1 164 ? -16.812 9.43 -8.07 1 98.19 164 LEU A CA 1
ATOM 1304 C C . LEU A 1 164 ? -17.75 10.625 -7.918 1 98.19 164 LEU A C 1
ATOM 1306 O O . LEU A 1 164 ? -17.375 11.641 -7.34 1 98.19 164 LEU A O 1
ATOM 1310 N N . CYS A 1 165 ? -18.953 10.5 -8.43 1 97.75 165 CYS A N 1
ATOM 1311 C CA . CYS A 1 165 ? -19.953 11.555 -8.289 1 97.75 165 CYS A CA 1
ATOM 1312 C C . CYS A 1 165 ? -20.234 11.844 -6.82 1 97.75 165 CYS A C 1
ATOM 1314 O O . CYS A 1 165 ? -20.234 13 -6.398 1 97.75 165 CYS A O 1
ATOM 1316 N N . LEU A 1 166 ? -20.453 10.797 -6.094 1 97.62 166 LEU A N 1
ATOM 1317 C CA . LEU A 1 166 ? -20.797 10.93 -4.684 1 97.62 166 LEU A CA 1
ATOM 1318 C C . LEU A 1 166 ? -19.641 11.516 -3.889 1 97.62 166 LEU A C 1
ATOM 1320 O O . LEU A 1 166 ? -19.844 12.367 -3.025 1 97.62 166 LEU A O 1
ATOM 1324 N N . LEU A 1 167 ? -18.422 11.07 -4.172 1 98.62 167 LEU A N 1
ATOM 1325 C CA . LEU A 1 167 ? -17.234 11.57 -3.479 1 98.62 167 LEU A CA 1
ATOM 1326 C C . LEU A 1 167 ? -17.016 13.055 -3.783 1 98.62 167 LEU A C 1
ATOM 1328 O O . LEU A 1 167 ? -16.641 13.82 -2.898 1 98.62 167 LEU A O 1
ATOM 1332 N N . THR A 1 168 ? -17.266 13.43 -5.047 1 98.75 168 THR A N 1
ATOM 1333 C CA . THR A 1 168 ? -17.109 14.828 -5.441 1 98.75 168 THR A CA 1
ATOM 1334 C C . THR A 1 168 ? -18.109 15.711 -4.699 1 98.75 168 THR A C 1
ATOM 1336 O O . THR A 1 168 ? -17.75 16.797 -4.227 1 98.75 168 THR A O 1
ATOM 1339 N N . LEU A 1 169 ? -19.344 15.25 -4.562 1 98.25 169 LEU A N 1
ATOM 1340 C CA . LEU A 1 169 ? -20.344 15.984 -3.807 1 98.25 169 LEU A CA 1
ATOM 1341 C C . LEU A 1 169 ? -19.953 16.078 -2.334 1 98.25 169 LEU A C 1
ATOM 1343 O O . LEU A 1 169 ? -20.094 17.141 -1.723 1 98.25 169 LEU A O 1
ATOM 1347 N N . ALA A 1 170 ? -19.484 14.977 -1.762 1 98.38 170 ALA A N 1
ATOM 1348 C CA . ALA A 1 170 ? -19.078 14.953 -0.358 1 98.38 170 ALA A CA 1
ATOM 1349 C C . ALA A 1 170 ? -17.984 15.977 -0.085 1 98.38 170 ALA A C 1
ATOM 1351 O O . ALA A 1 170 ? -18.078 16.75 0.872 1 98.38 170 ALA A O 1
ATOM 1352 N N . LEU A 1 171 ? -17.016 16.016 -0.943 1 98.75 171 LEU A N 1
ATOM 1353 C CA . LEU A 1 171 ? -15.891 16.938 -0.774 1 98.75 171 LEU A CA 1
ATOM 1354 C C . LEU A 1 171 ? -16.328 18.375 -1.031 1 98.75 171 LEU A C 1
ATOM 1356 O O . LEU A 1 171 ? -15.805 19.312 -0.422 1 98.75 171 LEU A O 1
ATOM 1360 N N . GLY A 1 172 ? -17.281 18.516 -1.965 1 98.56 172 GLY A N 1
ATOM 1361 C CA . GLY A 1 172 ? -17.891 19.828 -2.143 1 98.56 172 GLY A CA 1
ATOM 1362 C C . GLY A 1 172 ? -18.578 20.344 -0.894 1 98.56 172 GLY A C 1
ATOM 1363 O O . GLY A 1 172 ? -18.406 21.516 -0.529 1 98.56 172 GLY A O 1
ATOM 1364 N N . CYS A 1 173 ? -19.297 19.516 -0.235 1 97.88 173 CYS A N 1
ATOM 1365 C CA . CYS A 1 173 ? -19.984 19.875 1.002 1 97.88 173 CYS A CA 1
ATOM 1366 C C . CYS A 1 173 ? -18.984 20.234 2.094 1 97.88 173 CYS A C 1
ATOM 1368 O O . CYS A 1 173 ? -19.172 21.219 2.82 1 97.88 173 CYS A O 1
ATOM 1370 N N . ALA A 1 174 ? -17.938 19.438 2.199 1 97.62 174 ALA A N 1
ATOM 1371 C CA . ALA A 1 174 ? -16.906 19.734 3.182 1 97.62 174 ALA A CA 1
ATOM 1372 C C . ALA A 1 174 ? -16.25 21.078 2.908 1 97.62 174 ALA A C 1
ATOM 1374 O O . ALA A 1 174 ? -15.961 21.844 3.838 1 97.62 174 ALA A O 1
ATOM 1375 N N . SER A 1 175 ? -16.047 21.391 1.644 1 97.38 175 SER A N 1
ATOM 1376 C CA . SER A 1 175 ? -15.484 22.672 1.241 1 97.38 175 SER A CA 1
ATOM 1377 C C . SER A 1 175 ? -16.406 23.828 1.618 1 97.38 175 SER A C 1
ATOM 1379 O O . SER A 1 175 ? -15.945 24.859 2.094 1 97.38 175 SER A O 1
ATOM 1381 N N . GLN A 1 176 ? -17.672 23.625 1.444 1 96.56 176 GLN A N 1
ATOM 1382 C CA . GLN A 1 176 ? -18.641 24.656 1.783 1 96.56 176 GLN A CA 1
ATOM 1383 C C . GLN A 1 176 ? -18.672 24.922 3.287 1 96.56 176 GLN A C 1
ATOM 1385 O O . GLN A 1 176 ? -18.828 26.062 3.727 1 96.56 176 GLN A O 1
ATOM 1390 N N . ALA A 1 177 ? -18.562 23.859 4.016 1 94.94 177 ALA A N 1
ATOM 1391 C CA . ALA A 1 177 ? -18.609 23.984 5.473 1 94.94 177 ALA A CA 1
ATOM 1392 C C . ALA A 1 177 ? -17.422 24.766 6.004 1 94.94 177 ALA A C 1
ATOM 1394 O O . ALA A 1 177 ? -17.516 25.406 7.051 1 94.94 177 ALA A O 1
ATOM 1395 N N . ALA A 1 178 ? -16.297 24.781 5.285 1 93.69 178 ALA A N 1
ATOM 1396 C CA . ALA A 1 178 ? -15.078 25.406 5.766 1 93.69 178 ALA A CA 1
ATOM 1397 C C . ALA A 1 178 ? -14.82 26.734 5.055 1 93.69 178 ALA A C 1
ATOM 1399 O O . ALA A 1 178 ? -13.766 27.344 5.215 1 93.69 178 ALA A O 1
ATOM 1400 N N . GLU A 1 179 ? -15.742 27.188 4.297 1 89 179 GLU A N 1
ATOM 1401 C CA . GLU A 1 179 ? -15.547 28.375 3.48 1 89 179 GLU A CA 1
ATOM 1402 C C . GLU A 1 179 ? -15.383 29.625 4.355 1 89 179 GLU A C 1
ATOM 1404 O O . GLU A 1 179 ? -16.172 29.844 5.273 1 89 179 GLU A O 1
ATOM 1409 N N . ASP A 1 180 ? -14.32 30.391 4.18 1 85.06 180 ASP A N 1
ATOM 1410 C CA . ASP A 1 180 ? -14.062 31.719 4.734 1 85.06 180 ASP A CA 1
ATOM 1411 C C . ASP A 1 180 ? -13.922 31.656 6.254 1 85.06 180 ASP A C 1
ATOM 1413 O O . ASP A 1 180 ? -14.289 32.594 6.953 1 85.06 180 ASP A O 1
ATOM 1417 N N . LEU A 1 181 ? -13.484 30.594 6.738 1 87.19 181 LEU A N 1
ATOM 1418 C CA . LEU A 1 181 ? -13.289 30.438 8.18 1 87.19 181 LEU A CA 1
ATOM 1419 C C . LEU A 1 181 ? -12.133 31.312 8.664 1 87.19 181 LEU A C 1
ATOM 1421 O O . LEU A 1 181 ? -12.031 31.594 9.859 1 87.19 181 LEU A O 1
ATOM 1425 N N . ARG A 1 182 ? -11.242 31.703 7.777 1 86.38 182 ARG A N 1
ATOM 1426 C CA . ARG A 1 182 ? -10.094 32.5 8.172 1 86.38 182 ARG A CA 1
ATOM 1427 C C . ARG A 1 182 ? -10.523 33.875 8.711 1 86.38 182 ARG A C 1
ATOM 1429 O O . ARG A 1 182 ? -9.789 34.5 9.461 1 86.38 182 ARG A O 1
ATOM 1436 N N . PHE A 1 183 ? -11.68 34.219 8.367 1 78.31 183 PHE A N 1
ATOM 1437 C CA . PHE A 1 183 ? -12.188 35.531 8.781 1 78.31 183 PHE A CA 1
ATOM 1438 C C . PHE A 1 183 ? -13.117 35.375 9.984 1 78.31 183 PHE A C 1
ATOM 1440 O O . PHE A 1 183 ? -13.641 36.375 10.484 1 78.31 183 PHE A O 1
ATOM 1447 N N . THR A 1 184 ? -13.375 34.188 10.414 1 75.06 184 THR A N 1
ATOM 1448 C CA . THR A 1 184 ? -14.375 33.969 11.453 1 75.06 184 THR A CA 1
ATOM 1449 C C . THR A 1 184 ? -13.719 33.469 12.742 1 75.06 184 THR A C 1
ATOM 1451 O O . THR A 1 184 ? -13.094 32.406 12.758 1 75.06 184 THR A O 1
ATOM 1454 N N . THR A 1 185 ? -13.742 34.25 13.68 1 69.94 185 THR A N 1
ATOM 1455 C CA . THR A 1 185 ? -13.211 33.781 14.961 1 69.94 185 THR A CA 1
ATOM 1456 C C . THR A 1 185 ? -14.297 33.094 15.789 1 69.94 185 THR A C 1
ATOM 1458 O O . THR A 1 185 ? -14.047 32.094 16.453 1 69.94 185 THR A O 1
ATOM 1461 N N . GLU A 1 186 ? -15.453 33.594 15.727 1 74.94 186 GLU A N 1
ATOM 1462 C CA . GLU A 1 186 ? -16.609 33 16.406 1 74.94 186 GLU A CA 1
ATOM 1463 C C . GLU A 1 186 ? -17.859 33.094 15.555 1 74.94 186 GLU A C 1
ATOM 1465 O O . GLU A 1 186 ? -18.375 34.188 15.328 1 74.94 186 GLU A O 1
ATOM 1470 N N . ALA A 1 187 ? -18.234 31.938 15.07 1 76.25 187 ALA A N 1
ATOM 1471 C CA . ALA A 1 187 ? -19.406 31.938 14.211 1 76.25 187 ALA A CA 1
ATOM 1472 C C . ALA A 1 187 ? -20.688 32.094 15.031 1 76.25 187 ALA A C 1
ATOM 1474 O O . ALA A 1 187 ? -20.797 31.516 16.125 1 76.25 187 ALA A O 1
ATOM 1475 N N . ASP A 1 188 ? -21.594 32.812 14.5 1 84.62 188 ASP A N 1
ATOM 1476 C CA . ASP A 1 188 ? -22.906 32.906 15.133 1 84.62 188 ASP A CA 1
ATOM 1477 C C . ASP A 1 188 ? -23.688 31.609 14.977 1 84.62 188 ASP A C 1
ATOM 1479 O O . ASP A 1 188 ? -23.453 30.844 14.039 1 84.62 188 ASP A O 1
ATOM 1483 N N . PRO A 1 189 ? -24.578 31.406 15.805 1 87.56 189 PRO A N 1
ATOM 1484 C CA . PRO A 1 189 ? -25.281 30.125 15.852 1 87.56 189 PRO A CA 1
ATOM 1485 C C . PRO A 1 189 ? -25.953 29.781 14.523 1 87.56 189 PRO A C 1
ATOM 1487 O O . PRO A 1 189 ? -25.844 28.641 14.055 1 87.56 189 PRO A O 1
ATOM 1490 N N . PRO A 1 190 ? -26.578 30.75 13.906 1 90 190 PRO A N 1
ATOM 1491 C CA . PRO A 1 190 ? -27.188 30.391 12.625 1 90 190 PRO A CA 1
ATOM 1492 C C . PRO A 1 190 ? -26.156 29.953 11.586 1 90 190 PRO A C 1
ATOM 1494 O O . PRO A 1 190 ? -26.422 29.047 10.789 1 90 190 PRO A O 1
ATOM 1497 N N . GLU A 1 191 ? -25.109 30.641 11.602 1 88.56 191 GLU A N 1
ATOM 1498 C CA . GLU A 1 191 ? -24.031 30.281 10.68 1 88.56 191 GLU A CA 1
ATOM 1499 C C . GLU A 1 191 ? -23.469 28.906 11.016 1 88.56 191 GLU A C 1
ATOM 1501 O O . GLU A 1 191 ? -23.172 28.109 10.117 1 88.56 191 GLU A O 1
ATOM 1506 N N . LYS A 1 192 ? -23.344 28.625 12.203 1 89.56 192 LYS A N 1
ATOM 1507 C CA . LYS A 1 192 ? -22.875 27.312 12.656 1 89.56 192 LYS A CA 1
ATOM 1508 C C . LYS A 1 192 ? -23.828 26.203 12.211 1 89.56 192 LYS A C 1
ATOM 1510 O O . LYS A 1 192 ? -23.375 25.156 11.758 1 89.56 192 LYS A O 1
ATOM 1515 N N . ASP A 1 193 ? -25.062 26.5 12.297 1 92.5 193 ASP A N 1
ATOM 1516 C CA . ASP A 1 193 ? -26.062 25.5 11.914 1 92.5 193 ASP A CA 1
ATOM 1517 C C . ASP A 1 193 ? -26.016 25.234 10.406 1 92.5 193 ASP A C 1
ATOM 1519 O O . ASP A 1 193 ? -26.188 24.094 9.969 1 92.5 193 ASP A O 1
ATOM 1523 N N . ARG A 1 194 ? -25.844 26.312 9.711 1 92.56 194 ARG A N 1
ATOM 1524 C CA . ARG A 1 194 ? -25.766 26.172 8.258 1 92.56 194 ARG A CA 1
ATOM 1525 C C . ARG A 1 194 ? -24.578 25.328 7.848 1 92.56 194 ARG A C 1
ATOM 1527 O O . ARG A 1 194 ? -24.688 24.453 6.984 1 92.56 194 ARG A O 1
ATOM 1534 N N . ARG A 1 195 ? -23.469 25.547 8.43 1 92.88 195 ARG A N 1
ATOM 1535 C CA . ARG A 1 195 ? -22.234 24.812 8.125 1 92.88 195 ARG A CA 1
ATOM 1536 C C . ARG A 1 195 ? -22.359 23.359 8.555 1 92.88 195 ARG A C 1
ATOM 1538 O O . ARG A 1 195 ? -21.922 22.453 7.84 1 92.88 195 ARG A O 1
ATOM 1545 N N . LEU A 1 196 ? -23 23.109 9.68 1 93.56 196 LEU A N 1
ATOM 1546 C CA . LEU A 1 196 ? -23.219 21.75 10.172 1 93.56 196 LEU A CA 1
ATOM 1547 C C . LEU A 1 196 ? -24.125 20.969 9.242 1 93.56 196 LEU A C 1
ATOM 1549 O O . LEU A 1 196 ? -23.953 19.766 9.055 1 93.56 196 LEU A O 1
ATOM 1553 N N . ARG A 1 197 ? -25.047 21.688 8.695 1 93.75 197 ARG A N 1
ATOM 1554 C CA . ARG A 1 197 ? -25.953 21.031 7.75 1 93.75 197 ARG A CA 1
ATOM 1555 C C . ARG A 1 197 ? -25.219 20.594 6.492 1 93.75 197 ARG A C 1
ATOM 1557 O O . ARG A 1 197 ? -25.469 19.516 5.961 1 93.75 197 ARG A O 1
ATOM 1564 N N . LYS A 1 198 ? -24.344 21.484 6.02 1 94.75 198 LYS A N 1
ATOM 1565 C CA . LYS A 1 198 ? -23.531 21.141 4.855 1 94.75 198 LYS A CA 1
ATOM 1566 C C . LYS A 1 198 ? -22.641 19.922 5.145 1 94.75 198 LYS A C 1
ATOM 1568 O O . LYS A 1 198 ? -22.5 19.031 4.305 1 94.75 198 LYS A O 1
ATOM 1573 N N . ARG A 1 199 ? -22.125 19.906 6.328 1 94.75 199 ARG A N 1
ATOM 1574 C CA . ARG A 1 199 ? -21.266 18.797 6.742 1 94.75 199 ARG A CA 1
ATOM 1575 C C . ARG A 1 199 ? -22.047 17.484 6.801 1 94.75 199 ARG A C 1
ATOM 1577 O O . ARG A 1 199 ? -21.562 16.453 6.355 1 94.75 199 ARG A O 1
ATOM 1584 N N . LYS A 1 200 ? -23.188 17.531 7.344 1 93.69 200 LYS A N 1
ATOM 1585 C CA . LYS A 1 200 ? -24.031 16.328 7.449 1 93.69 200 LYS A CA 1
ATOM 1586 C C . LYS A 1 200 ? -24.406 15.797 6.07 1 93.69 200 LYS A C 1
ATOM 1588 O O . LYS A 1 200 ? -24.438 14.586 5.855 1 93.69 200 LYS A O 1
ATOM 1593 N N . LEU A 1 201 ? -24.688 16.75 5.223 1 95.56 201 LEU A N 1
ATOM 1594 C CA . LEU A 1 201 ? -25 16.359 3.852 1 95.56 201 LEU A CA 1
ATOM 1595 C C . LEU A 1 201 ? -23.797 15.656 3.207 1 95.56 201 LEU A C 1
ATOM 1597 O O . LEU A 1 201 ? -23.969 14.641 2.531 1 95.56 201 LEU A O 1
ATOM 1601 N N . GLY A 1 202 ? -22.578 16.234 3.393 1 96.62 202 GLY A N 1
ATOM 1602 C CA . GLY A 1 202 ? -21.359 15.602 2.9 1 96.62 202 GLY A CA 1
ATOM 1603 C C . GLY A 1 202 ? -21.156 14.203 3.457 1 96.62 202 GLY A C 1
ATOM 1604 O O . GLY A 1 202 ? -20.75 13.297 2.73 1 96.62 202 GLY A O 1
ATOM 1605 N N . ASP A 1 203 ? -21.531 14 4.715 1 95.56 203 ASP A N 1
ATOM 1606 C CA . ASP A 1 203 ? -21.375 12.703 5.371 1 95.56 203 ASP A CA 1
ATOM 1607 C C . ASP A 1 203 ? -22.297 11.664 4.73 1 95.56 203 ASP A C 1
ATOM 1609 O O . ASP A 1 203 ? -21.922 10.5 4.582 1 95.56 203 ASP A O 1
ATOM 1613 N N . ILE A 1 204 ? -23.469 12.094 4.379 1 95.94 204 ILE A N 1
ATOM 1614 C CA . ILE A 1 204 ? -24.422 11.18 3.76 1 95.94 204 ILE A CA 1
ATOM 1615 C C . ILE A 1 204 ? -23.891 10.734 2.398 1 95.94 204 ILE A C 1
ATOM 1617 O O . ILE A 1 204 ? -23.906 9.539 2.084 1 95.94 204 ILE A O 1
ATOM 1621 N N . TYR A 1 205 ? -23.406 11.695 1.58 1 96.81 205 TYR A N 1
ATOM 1622 C CA . TYR A 1 205 ? -22.844 11.344 0.279 1 96.81 205 TYR A CA 1
ATOM 1623 C C . TYR A 1 205 ? -21.656 10.406 0.431 1 96.81 205 TYR A C 1
ATOM 1625 O O . TYR A 1 205 ? -21.484 9.484 -0.365 1 96.81 205 TYR A O 1
ATOM 1633 N N . PHE A 1 206 ? -20.859 10.672 1.431 1 97.25 206 PHE A N 1
ATOM 1634 C CA . PHE A 1 206 ? -19.672 9.852 1.65 1 97.25 206 PHE A CA 1
ATOM 1635 C C . PHE A 1 206 ? -20.062 8.43 2.045 1 97.25 206 PHE A C 1
ATOM 1637 O O . PHE A 1 206 ? -19.453 7.465 1.583 1 97.25 206 PHE A O 1
ATOM 1644 N N . GLN A 1 207 ? -21.062 8.289 2.902 1 95.44 207 GLN A N 1
ATOM 1645 C CA . GLN A 1 207 ? -21.531 6.965 3.305 1 95.44 207 GLN A CA 1
ATOM 1646 C C . GLN A 1 207 ? -22.062 6.18 2.105 1 95.44 207 GLN A C 1
ATOM 1648 O O . GLN A 1 207 ? -21.812 4.977 1.99 1 95.44 207 GLN A O 1
ATOM 1653 N N . LEU A 1 208 ? -22.766 6.879 1.232 1 95.12 208 LEU A N 1
ATOM 1654 C CA . LEU A 1 208 ? -23.25 6.25 0.008 1 95.12 208 LEU A CA 1
ATOM 1655 C C . LEU A 1 208 ? -22.078 5.797 -0.866 1 95.12 208 LEU A C 1
ATOM 1657 O O . LEU A 1 208 ? -22.125 4.711 -1.45 1 95.12 208 LEU A O 1
ATOM 1661 N N . ALA A 1 209 ? -21.047 6.637 -0.938 1 96.12 209 ALA A N 1
ATOM 1662 C CA . ALA A 1 209 ? -19.844 6.285 -1.711 1 96.12 209 ALA A CA 1
ATOM 1663 C C . ALA A 1 209 ? -19.125 5.094 -1.095 1 96.12 209 ALA A C 1
ATOM 1665 O O . ALA A 1 209 ? -18.656 4.207 -1.812 1 96.12 209 ALA A O 1
ATOM 1666 N N . LEU A 1 210 ? -19.031 5.023 0.279 1 95.31 210 LEU A N 1
ATOM 1667 C CA . LEU A 1 210 ? -18.344 3.943 0.982 1 95.31 210 LEU A CA 1
ATOM 1668 C C . LEU A 1 210 ? -18.969 2.594 0.657 1 95.31 210 LEU A C 1
ATOM 1670 O O . LEU A 1 210 ? -18.266 1.602 0.476 1 95.31 210 LEU A O 1
ATOM 1674 N N . LYS A 1 211 ? -20.219 2.617 0.526 1 90.62 211 LYS A N 1
ATOM 1675 C CA . LYS A 1 211 ? -20.953 1.378 0.254 1 90.62 211 LYS A CA 1
ATOM 1676 C C . LYS A 1 211 ? -20.719 0.912 -1.181 1 90.62 211 LYS A C 1
ATOM 1678 O O . LYS A 1 211 ? -20.922 -0.259 -1.501 1 90.62 211 LYS A O 1
ATOM 1683 N N . LYS A 1 212 ? -20.234 1.847 -2.016 1 91.56 212 LYS A N 1
ATOM 1684 C CA . LYS A 1 212 ? -19.969 1.519 -3.414 1 91.56 212 LYS A CA 1
ATOM 1685 C C . LYS A 1 212 ? -18.484 1.295 -3.658 1 91.56 212 LYS A C 1
ATOM 1687 O O . LYS A 1 212 ? -18.078 0.948 -4.77 1 91.56 212 LYS A O 1
ATOM 1692 N N . LEU A 1 213 ? -17.688 1.37 -2.639 1 93.44 213 LEU A N 1
ATOM 1693 C CA . LEU A 1 213 ? -16.234 1.392 -2.797 1 93.44 213 LEU A CA 1
ATOM 1694 C C . LEU A 1 213 ? -15.719 0.05 -3.311 1 93.44 213 LEU A C 1
ATOM 1696 O O . LEU A 1 213 ? -14.625 -0.03 -3.863 1 93.44 213 LEU A O 1
ATOM 1700 N N . HIS A 1 214 ? -16.516 -1.059 -3.125 1 92.19 214 HIS A N 1
ATOM 1701 C CA . HIS A 1 214 ? -16.078 -2.367 -3.596 1 92.19 214 HIS A CA 1
ATOM 1702 C C . HIS A 1 214 ? -15.867 -2.371 -5.105 1 92.19 214 HIS A C 1
ATOM 1704 O O . HIS A 1 214 ? -14.969 -3.045 -5.613 1 92.19 214 HIS A O 1
ATOM 1710 N N . VAL A 1 215 ? -16.594 -1.553 -5.898 1 94.25 215 VAL A N 1
ATOM 1711 C CA . VAL A 1 215 ? -16.469 -1.519 -7.352 1 94.25 215 VAL A CA 1
ATOM 1712 C C . VAL A 1 215 ? -15.172 -0.827 -7.746 1 94.25 215 VAL A C 1
ATOM 1714 O O . VAL A 1 215 ? -14.562 -1.167 -8.766 1 94.25 215 VAL A O 1
ATOM 1717 N N . VAL A 1 216 ? -14.758 0.104 -6.906 1 96.25 216 VAL A N 1
ATOM 1718 C CA . VAL A 1 216 ? -13.531 0.854 -7.148 1 96.25 216 VAL A CA 1
ATOM 1719 C C . VAL A 1 216 ? -12.328 -0.085 -7.082 1 96.25 216 VAL A C 1
ATOM 1721 O O . VAL A 1 216 ? -11.383 0.06 -7.855 1 96.25 216 VAL A O 1
ATOM 1724 N N . HIS A 1 217 ? -12.422 -1.096 -6.285 1 94.69 217 HIS A N 1
ATOM 1725 C CA . HIS A 1 217 ? -11.312 -2.02 -6.082 1 94.69 217 HIS A CA 1
ATOM 1726 C C . HIS A 1 217 ? -11.305 -3.109 -7.148 1 94.69 217 HIS A C 1
ATOM 1728 O O . HIS A 1 217 ? -10.344 -3.877 -7.25 1 94.69 217 HIS A O 1
ATOM 1734 N N . LEU A 1 218 ? -12.328 -3.16 -7.984 1 96.19 218 LEU A N 1
ATOM 1735 C CA . LEU A 1 218 ? -12.406 -4.184 -9.023 1 96.19 218 LEU A CA 1
ATOM 1736 C C . LEU A 1 218 ? -11.773 -3.691 -10.32 1 96.19 218 LEU A C 1
ATOM 1738 O O . LEU A 1 218 ? -11.594 -4.469 -11.258 1 96.19 218 LEU A O 1
ATOM 1742 N N . GLN A 1 219 ? -11.367 -2.379 -10.32 1 95 219 GLN A N 1
ATOM 1743 C CA . GLN A 1 219 ? -10.719 -1.791 -11.492 1 95 219 GLN A CA 1
ATOM 1744 C C . GLN A 1 219 ? -9.43 -1.079 -11.109 1 95 219 GLN A C 1
ATOM 1746 O O . GLN A 1 219 ? -9.305 -0.552 -10 1 95 219 GLN A O 1
ATOM 1751 N N . VAL A 1 220 ? -8.516 -1.15 -12.039 1 94.19 220 VAL A N 1
ATOM 1752 C CA . VAL A 1 220 ? -7.258 -0.449 -11.82 1 94.19 220 VAL A CA 1
ATOM 1753 C C . VAL A 1 220 ? -7.012 0.535 -12.961 1 94.19 220 VAL A C 1
ATOM 1755 O O . VAL A 1 220 ? -6.391 0.186 -13.969 1 94.19 220 VAL A O 1
ATOM 1758 N N . ASP A 1 221 ? -7.504 1.679 -12.82 1 94.19 221 ASP A N 1
ATOM 1759 C CA . ASP A 1 221 ? -7.355 2.74 -13.812 1 94.19 221 ASP A CA 1
ATOM 1760 C C . ASP A 1 221 ? -7.352 4.113 -13.148 1 94.19 221 ASP A C 1
ATOM 1762 O O . ASP A 1 221 ? -7.324 4.219 -11.922 1 94.19 221 ASP A O 1
ATOM 1766 N N . SER A 1 222 ? -7.285 5.164 -13.953 1 95 222 SER A N 1
ATOM 1767 C CA . SER A 1 222 ? -7.113 6.512 -13.414 1 95 222 SER A CA 1
ATOM 1768 C C . SER A 1 222 ? -8.336 6.949 -12.617 1 95 222 SER A C 1
ATOM 1770 O O . SER A 1 222 ? -8.211 7.586 -11.57 1 95 222 SER A O 1
ATOM 1772 N N . GLN A 1 223 ? -9.547 6.598 -13.039 1 96.75 223 GLN A N 1
ATOM 1773 C CA . GLN A 1 223 ? -10.766 7.039 -12.359 1 96.75 223 GLN A CA 1
ATOM 1774 C C . GLN A 1 223 ? -10.938 6.32 -11.023 1 96.75 223 GLN A C 1
ATOM 1776 O O . GLN A 1 223 ? -11.336 6.934 -10.031 1 96.75 223 GLN A O 1
ATOM 1781 N N . SER A 1 224 ? -10.773 5.012 -11.086 1 97.69 224 SER A N 1
ATOM 1782 C CA . SER A 1 224 ? -10.875 4.273 -9.828 1 97.69 224 SER A CA 1
ATOM 1783 C C . SER A 1 224 ? -9.82 4.742 -8.828 1 97.69 224 SER A C 1
ATOM 1785 O O . SER A 1 224 ? -10.094 4.812 -7.629 1 97.69 224 SER A O 1
ATOM 1787 N N . THR A 1 225 ? -8.609 5.066 -9.273 1 98.12 225 THR A N 1
ATOM 1788 C CA . THR A 1 225 ? -7.555 5.602 -8.422 1 98.12 225 THR A CA 1
ATOM 1789 C C . THR A 1 225 ? -7.969 6.949 -7.836 1 98.12 225 THR A C 1
ATOM 1791 O O . THR A 1 225 ? -7.707 7.23 -6.664 1 98.12 225 THR A O 1
ATOM 1794 N N . GLN A 1 226 ? -8.609 7.75 -8.641 1 98.56 226 GLN A N 1
ATOM 1795 C CA . GLN A 1 226 ? -9.109 9.047 -8.195 1 98.56 226 GLN A CA 1
ATOM 1796 C C . GLN A 1 226 ? -10.148 8.875 -7.086 1 98.56 226 GLN A C 1
ATOM 1798 O O . GLN A 1 226 ? -10.195 9.68 -6.152 1 98.56 226 GLN A O 1
ATOM 1803 N N . CYS A 1 227 ? -10.977 7.848 -7.16 1 98.69 227 CYS A N 1
ATOM 1804 C CA . CYS A 1 227 ? -11.945 7.559 -6.113 1 98.69 227 CYS A CA 1
ATOM 1805 C C . CYS A 1 227 ? -11.242 7.25 -4.793 1 98.69 227 CYS A C 1
ATOM 1807 O O . CYS A 1 227 ? -11.664 7.727 -3.736 1 98.69 227 CYS A O 1
ATOM 1809 N N . LEU A 1 228 ? -10.203 6.441 -4.863 1 98.56 228 LEU A N 1
ATOM 1810 C CA . LEU A 1 228 ? -9.438 6.148 -3.652 1 98.56 228 LEU A CA 1
ATOM 1811 C C . LEU A 1 228 ? -8.844 7.422 -3.062 1 98.56 228 LEU A C 1
ATOM 1813 O O . LEU A 1 228 ? -8.875 7.621 -1.845 1 98.56 228 LEU A O 1
ATOM 1817 N N . PHE A 1 229 ? -8.367 8.281 -3.891 1 98.88 229 PHE A N 1
ATOM 1818 C CA . PHE A 1 229 ? -7.758 9.531 -3.469 1 98.88 229 PHE A CA 1
ATOM 1819 C C . PHE A 1 229 ? -8.773 10.422 -2.768 1 98.88 229 PHE A C 1
ATOM 1821 O O . PHE A 1 229 ? -8.508 10.945 -1.686 1 98.88 229 PHE A O 1
ATOM 1828 N N . PHE A 1 230 ? -9.922 10.562 -3.4 1 98.94 230 PHE A N 1
ATOM 1829 C CA . PHE A 1 230 ? -10.961 11.406 -2.822 1 98.94 230 PHE A CA 1
ATOM 1830 C C . PHE A 1 230 ? -11.477 10.805 -1.519 1 98.94 230 PHE A C 1
ATOM 1832 O O . PHE A 1 230 ? -11.844 11.539 -0.596 1 98.94 230 PHE A O 1
ATOM 1839 N N . THR A 1 231 ? -11.508 9.477 -1.422 1 98.75 231 THR A N 1
ATOM 1840 C CA . THR A 1 231 ? -11.875 8.828 -0.164 1 98.75 231 THR A CA 1
ATOM 1841 C C . THR A 1 231 ? -10.883 9.195 0.937 1 98.75 231 THR A C 1
ATOM 1843 O O . THR A 1 231 ? -11.281 9.5 2.062 1 98.75 231 THR A O 1
ATOM 1846 N N . ALA A 1 232 ? -9.617 9.211 0.597 1 98.75 232 ALA A N 1
ATOM 1847 C CA . ALA A 1 232 ? -8.586 9.609 1.551 1 98.75 232 ALA A CA 1
ATOM 1848 C C . ALA A 1 232 ? -8.797 11.047 2.021 1 98.75 232 ALA A C 1
ATOM 1850 O O . ALA A 1 232 ? -8.695 11.336 3.215 1 98.75 232 ALA A O 1
ATOM 1851 N N . LEU A 1 233 ? -9.109 11.906 1.065 1 98.81 233 LEU A N 1
ATOM 1852 C CA . LEU A 1 233 ? -9.289 13.312 1.394 1 98.81 233 LEU A CA 1
ATOM 1853 C C . LEU A 1 233 ? -10.492 13.508 2.309 1 98.81 233 LEU A C 1
ATOM 1855 O O . LEU A 1 233 ? -10.461 14.352 3.207 1 98.81 233 LEU A O 1
ATOM 1859 N N . TYR A 1 234 ? -11.516 12.758 2.041 1 98.62 234 TYR A N 1
ATOM 1860 C CA . TYR A 1 234 ? -12.672 12.945 2.908 1 98.62 234 TYR A CA 1
ATOM 1861 C C . TYR A 1 234 ? -12.398 12.414 4.309 1 98.62 234 TYR A C 1
ATOM 1863 O O . TYR A 1 234 ? -12.844 12.984 5.301 1 98.62 234 TYR A O 1
ATOM 1871 N N . PHE A 1 235 ? -11.688 11.328 4.426 1 97.94 235 PHE A N 1
ATOM 1872 C CA . PHE A 1 235 ? -11.289 10.852 5.746 1 97.94 235 PHE A CA 1
ATOM 1873 C C . PHE A 1 235 ? -10.406 11.883 6.441 1 97.94 235 PHE A C 1
ATOM 1875 O O . PHE A 1 235 ? -10.469 12.031 7.664 1 97.94 235 PHE A O 1
ATOM 1882 N N . ALA A 1 236 ? -9.578 12.523 5.676 1 98.06 236 ALA A N 1
ATOM 1883 C CA . ALA A 1 236 ? -8.789 13.617 6.25 1 98.06 236 ALA A CA 1
ATOM 1884 C C . ALA A 1 236 ? -9.695 14.703 6.82 1 98.06 236 ALA A C 1
ATOM 1886 O O . ALA A 1 236 ? -9.445 15.219 7.91 1 98.06 236 ALA A O 1
ATOM 1887 N N . SER A 1 237 ? -10.75 15 6.078 1 97.69 237 SER A N 1
ATOM 1888 C CA . SER A 1 237 ? -11.688 16.016 6.531 1 97.69 237 SER A CA 1
ATOM 1889 C C . SER A 1 237 ? -12.422 15.586 7.793 1 97.69 237 SER A C 1
ATOM 1891 O O . SER A 1 237 ? -12.812 16.422 8.609 1 97.69 237 SER A O 1
ATOM 1893 N N . LEU A 1 238 ? -12.555 14.281 7.957 1 96.75 238 LEU A N 1
ATOM 1894 C CA . LEU A 1 238 ? -13.188 13.734 9.148 1 96.75 238 LEU A CA 1
ATOM 1895 C C . LEU A 1 238 ? -12.188 13.602 10.289 1 96.75 238 LEU A C 1
ATOM 1897 O O . LEU A 1 238 ? -12.539 13.156 11.383 1 96.75 238 LEU A O 1
ATOM 1901 N N . VAL A 1 239 ? -10.961 13.922 10.023 1 97 239 VAL A N 1
ATOM 1902 C CA . VAL A 1 239 ? -9.859 13.836 10.977 1 97 239 VAL A CA 1
ATOM 1903 C C . VAL A 1 239 ? -9.727 12.398 11.484 1 97 239 VAL A C 1
ATOM 1905 O O . VAL A 1 239 ? -9.711 12.156 12.695 1 97 239 VAL A O 1
ATOM 1908 N N . ARG A 1 240 ? -9.773 11.469 10.586 1 96.69 240 ARG A N 1
ATOM 1909 C CA . ARG A 1 240 ? -9.477 10.062 10.836 1 96.69 240 ARG A CA 1
ATOM 1910 C C . ARG A 1 240 ? -8.172 9.648 10.156 1 96.69 240 ARG A C 1
ATOM 1912 O O . ARG A 1 240 ? -8.195 9.07 9.062 1 96.69 240 ARG A O 1
ATOM 1919 N N . PRO A 1 241 ? -7.09 9.867 10.875 1 96.62 241 PRO A N 1
ATOM 1920 C CA . PRO A 1 241 ? -5.773 9.805 10.242 1 96.62 241 PRO A CA 1
ATOM 1921 C C . PRO A 1 241 ? -5.41 8.398 9.781 1 96.62 241 PRO A C 1
ATOM 1923 O O . PRO A 1 241 ? -4.742 8.234 8.75 1 96.62 241 PRO A O 1
ATOM 1926 N N . LEU A 1 242 ? -5.82 7.34 10.445 1 96.31 242 LEU A N 1
ATOM 1927 C CA . LEU A 1 242 ? -5.441 5.988 10.047 1 96.31 242 LEU A CA 1
ATOM 1928 C C . LEU A 1 242 ? -6.113 5.598 8.734 1 96.31 242 LEU A C 1
ATOM 1930 O O . LEU A 1 242 ? -5.477 5.012 7.855 1 96.31 242 LEU A O 1
ATOM 1934 N N . GLN A 1 243 ? -7.434 5.941 8.609 1 96.81 243 GLN A N 1
ATOM 1935 C CA . GLN A 1 243 ? -8.133 5.648 7.359 1 96.81 243 GLN A CA 1
ATOM 1936 C C . GLN A 1 243 ? -7.613 6.52 6.219 1 96.81 243 GLN A C 1
ATOM 1938 O O . GLN A 1 243 ? -7.461 6.047 5.09 1 96.81 243 GLN A O 1
ATOM 1943 N N . ALA A 1 244 ? -7.379 7.805 6.555 1 97.56 244 ALA A N 1
ATOM 1944 C CA . ALA A 1 244 ? -6.812 8.688 5.539 1 97.56 244 ALA A CA 1
ATOM 1945 C C . ALA A 1 244 ? -5.473 8.156 5.039 1 97.56 244 ALA A C 1
ATOM 1947 O O . ALA A 1 244 ? -5.246 8.07 3.828 1 97.56 244 ALA A O 1
ATOM 1948 N N . TRP A 1 245 ? -4.602 7.797 5.93 1 96.62 245 TRP A N 1
ATOM 1949 C CA . TRP A 1 245 ? -3.287 7.266 5.582 1 96.62 245 TRP A CA 1
ATOM 1950 C C . TRP A 1 245 ? -3.418 5.996 4.75 1 96.62 245 TRP A C 1
ATOM 1952 O O . TRP A 1 245 ? -2.703 5.816 3.762 1 96.62 245 TRP A O 1
ATOM 1962 N N . GLU A 1 246 ? -4.289 5.094 5.145 1 95.88 246 GLU A N 1
ATOM 1963 C CA . GLU A 1 246 ? -4.465 3.826 4.441 1 95.88 246 GLU A CA 1
ATOM 1964 C C . GLU A 1 246 ? -4.875 4.051 2.99 1 95.88 246 GLU A C 1
ATOM 1966 O O . GLU A 1 246 ? -4.32 3.438 2.078 1 95.88 246 GLU A O 1
ATOM 1971 N N . TYR A 1 247 ? -5.871 4.887 2.793 1 97.69 247 TYR A N 1
ATOM 1972 C CA . TYR A 1 247 ? -6.348 5.145 1.438 1 97.69 247 TYR A CA 1
ATOM 1973 C C . TYR A 1 247 ? -5.316 5.93 0.638 1 97.69 247 TYR A C 1
ATOM 1975 O O . TYR A 1 247 ? -5.199 5.758 -0.578 1 97.69 247 TYR A O 1
ATOM 1983 N N . LEU A 1 248 ? -4.551 6.809 1.309 1 97.62 248 LEU A N 1
ATOM 1984 C CA . LEU A 1 248 ? -3.451 7.48 0.624 1 97.62 248 LEU A CA 1
ATOM 1985 C C . LEU A 1 248 ? -2.404 6.477 0.159 1 97.62 248 LEU A C 1
ATOM 1987 O O . LEU A 1 248 ? -1.898 6.57 -0.961 1 97.62 248 LEU A O 1
ATOM 1991 N N . SER A 1 249 ? -2.1 5.562 1.017 1 95.75 249 SER A N 1
ATOM 1992 C CA . SER A 1 249 ? -1.125 4.527 0.682 1 95.75 249 SER A CA 1
ATOM 1993 C C . SER A 1 249 ? -1.598 3.684 -0.497 1 95.75 249 SER A C 1
ATOM 1995 O O . SER A 1 249 ? -0.816 3.373 -1.398 1 95.75 249 SER A O 1
ATOM 1997 N N . ALA A 1 250 ? -2.863 3.299 -0.428 1 96.5 250 ALA A N 1
ATOM 1998 C CA . ALA A 1 250 ? -3.432 2.531 -1.534 1 96.5 250 ALA A CA 1
ATOM 1999 C C . ALA A 1 250 ? -3.393 3.332 -2.834 1 96.5 250 ALA A C 1
ATOM 2001 O O . ALA A 1 250 ? -3.098 2.783 -3.898 1 96.5 250 ALA A O 1
ATOM 2002 N N . THR A 1 251 ? -3.729 4.617 -2.76 1 98.25 251 THR A N 1
ATOM 2003 C CA . THR A 1 251 ? -3.695 5.496 -3.924 1 98.25 251 THR A CA 1
ATOM 2004 C C . THR A 1 251 ? -2.277 5.605 -4.477 1 98.25 251 THR A C 1
ATOM 2006 O O . THR A 1 251 ? -2.066 5.496 -5.688 1 98.25 251 THR A O 1
ATOM 2009 N N . ALA A 1 252 ? -1.341 5.824 -3.6 1 97.5 252 ALA A N 1
ATOM 2010 C CA . ALA A 1 252 ? 0.06 5.949 -3.994 1 97.5 252 ALA A CA 1
ATOM 2011 C C . ALA A 1 252 ? 0.549 4.684 -4.691 1 97.5 252 ALA A C 1
ATOM 2013 O O . ALA A 1 252 ? 1.228 4.758 -5.719 1 97.5 252 ALA A O 1
ATOM 2014 N N . THR A 1 253 ? 0.204 3.555 -4.148 1 95.56 253 THR A N 1
ATOM 2015 C CA . THR A 1 253 ? 0.601 2.27 -4.711 1 95.56 253 THR A CA 1
ATOM 2016 C C . THR A 1 253 ? 0.053 2.105 -6.125 1 95.56 253 THR A C 1
ATOM 2018 O O . THR A 1 253 ? 0.768 1.659 -7.027 1 95.56 253 THR A O 1
ATOM 2021 N N . ARG A 1 254 ? -1.176 2.479 -6.344 1 95.94 254 ARG A N 1
ATOM 2022 C CA . ARG A 1 254 ? -1.781 2.404 -7.668 1 95.94 254 ARG A CA 1
ATOM 2023 C C . ARG A 1 254 ? -1.097 3.361 -8.641 1 95.94 254 ARG A C 1
ATOM 2025 O O . ARG A 1 254 ? -0.914 3.037 -9.812 1 95.94 254 ARG A O 1
ATOM 2032 N N . CYS A 1 255 ? -0.799 4.555 -8.133 1 96.56 255 CYS A N 1
ATOM 2033 C CA . CYS A 1 255 ? -0.118 5.52 -8.992 1 96.56 255 CYS A CA 1
ATOM 2034 C C . CYS A 1 255 ? 1.217 4.969 -9.477 1 96.56 255 CYS A C 1
ATOM 2036 O O . CYS A 1 255 ? 1.548 5.086 -10.656 1 96.56 255 CYS A O 1
ATOM 2038 N N . MET A 1 256 ? 1.95 4.383 -8.594 1 95.25 256 MET A N 1
ATOM 2039 C CA . MET A 1 256 ? 3.248 3.828 -8.961 1 95.25 256 MET A CA 1
ATOM 2040 C C . MET A 1 256 ? 3.088 2.711 -9.992 1 95.25 256 MET A C 1
ATOM 2042 O O . MET A 1 256 ? 3.859 2.625 -10.945 1 95.25 256 MET A O 1
ATOM 2046 N N . LEU A 1 257 ? 2.053 1.87 -9.766 1 94.75 257 LEU A N 1
ATOM 2047 C CA . LEU A 1 257 ? 1.799 0.785 -10.711 1 94.75 257 LEU A CA 1
ATOM 2048 C C . LEU A 1 257 ? 1.451 1.333 -12.094 1 94.75 257 LEU A C 1
ATOM 2050 O O . LEU A 1 257 ? 2.039 0.921 -13.094 1 94.75 257 LEU A O 1
ATOM 2054 N N . LEU A 1 258 ? 0.501 2.256 -12.148 1 94.31 258 LEU A N 1
ATOM 2055 C CA . LEU A 1 258 ? -0.014 2.777 -13.406 1 94.31 258 LEU A CA 1
ATOM 2056 C C . LEU A 1 258 ? 1.061 3.564 -14.148 1 94.31 258 LEU A C 1
ATOM 2058 O O . LEU A 1 258 ? 1.102 3.555 -15.383 1 94.31 258 LEU A O 1
ATOM 2062 N N . LEU A 1 259 ? 1.931 4.246 -13.438 1 92.56 259 LEU A N 1
ATOM 2063 C CA . LEU A 1 259 ? 2.977 5.047 -14.062 1 92.56 259 LEU A CA 1
ATOM 2064 C C . LEU A 1 259 ? 4.117 4.164 -14.555 1 92.56 259 LEU A C 1
ATOM 2066 O O . LEU A 1 259 ? 4.938 4.594 -15.367 1 92.56 259 LEU A O 1
ATOM 2070 N N . SER A 1 260 ? 4.238 2.928 -14.039 1 89.12 260 SER A N 1
ATOM 2071 C CA . SER A 1 260 ? 5.32 2.023 -14.414 1 89.12 260 SER A CA 1
ATOM 2072 C C . SER A 1 260 ? 5.062 1.389 -15.773 1 89.12 260 SER A C 1
ATOM 2074 O O . SER A 1 260 ? 5.973 0.823 -16.391 1 89.12 260 SER A O 1
ATOM 2076 N N . TYR A 1 261 ? 3.863 1.399 -16.188 1 84.62 261 TYR A N 1
ATOM 2077 C CA . TYR A 1 261 ? 3.549 0.778 -17.469 1 84.62 261 TYR A CA 1
ATOM 2078 C C . TYR A 1 261 ? 3.207 1.831 -18.516 1 84.62 261 TYR A C 1
ATOM 2080 O O . TYR A 1 261 ? 2.344 2.682 -18.297 1 84.62 261 TYR A O 1
ATOM 2088 N N . PRO A 1 262 ? 4.125 1.929 -19.469 1 66.62 262 PRO A N 1
ATOM 2089 C CA . PRO A 1 262 ? 3.951 2.91 -20.547 1 66.62 262 PRO A CA 1
ATOM 2090 C C . PRO A 1 262 ? 2.525 2.941 -21.094 1 66.62 262 PRO A C 1
ATOM 2092 O O . PRO A 1 262 ? 1.906 1.89 -21.266 1 66.62 262 PRO A O 1
ATOM 2095 N N . VAL A 1 263 ? 1.914 4.125 -20.906 1 61.06 263 VAL A N 1
ATOM 2096 C CA . VAL A 1 263 ? 0.532 4.297 -21.344 1 61.06 263 VAL A CA 1
ATOM 2097 C C . VAL A 1 263 ? 0.415 3.977 -22.828 1 61.06 263 VAL A C 1
ATOM 2099 O O . VAL A 1 263 ? 1.325 4.27 -23.609 1 61.06 263 VAL A O 1
ATOM 2102 N N . ASN A 1 264 ? -0.429 3.082 -23 1 59.5 264 ASN A N 1
ATOM 2103 C CA . ASN A 1 264 ? -0.801 3.018 -24.406 1 59.5 264 ASN A CA 1
ATOM 2104 C C . ASN A 1 264 ? -1.109 4.402 -24.969 1 59.5 264 ASN A C 1
ATOM 2106 O O . ASN A 1 264 ? -1.551 5.289 -24.234 1 59.5 264 ASN A O 1
ATOM 2110 N N . LYS A 1 265 ? -0.521 4.945 -26.031 1 57.91 265 LYS A N 1
ATOM 2111 C CA . LYS A 1 265 ? -0.454 6.203 -26.781 1 57.91 265 LYS A CA 1
ATOM 2112 C C . LYS A 1 265 ? -1.715 7.035 -26.562 1 57.91 265 LYS A C 1
ATOM 2114 O O . LYS A 1 265 ? -1.661 8.266 -26.562 1 57.91 265 LYS A O 1
ATOM 2119 N N . ASN A 1 266 ? -2.904 6.379 -26.188 1 56.75 266 ASN A N 1
ATOM 2120 C CA . ASN A 1 266 ? -4.07 7.199 -26.484 1 56.75 266 ASN A CA 1
ATOM 2121 C C . ASN A 1 266 ? -4.684 7.793 -25.219 1 56.75 266 ASN A C 1
ATOM 2123 O O . ASN A 1 266 ? -5.719 8.461 -25.281 1 56.75 266 ASN A O 1
ATOM 2127 N N . ASP A 1 267 ? -4.078 7.621 -24.031 1 77 267 ASP A N 1
ATOM 2128 C CA . ASP A 1 267 ? -4.844 8.242 -22.953 1 77 267 ASP A CA 1
ATOM 2129 C C . ASP A 1 267 ? -3.957 9.148 -22.109 1 77 267 ASP A C 1
ATOM 2131 O O . ASP A 1 267 ? -3.752 8.891 -20.922 1 77 267 ASP A O 1
ATOM 2135 N N . SER A 1 268 ? -3.643 10.258 -22.797 1 84.25 268 SER A N 1
ATOM 2136 C CA . SER A 1 268 ? -2.74 11.242 -22.219 1 84.25 268 SER A CA 1
ATOM 2137 C C . SER A 1 268 ? -3.367 11.914 -21 1 84.25 268 SER A C 1
ATOM 2139 O O . SER A 1 268 ? -2.678 12.203 -20.016 1 84.25 268 SER A O 1
ATOM 2141 N N . GLU A 1 269 ? -4.695 12.07 -21.047 1 89.56 269 GLU A N 1
ATOM 2142 C CA . GLU A 1 269 ? -5.359 12.711 -19.922 1 89.56 269 GLU A CA 1
ATOM 2143 C C . GLU A 1 269 ? -5.324 11.828 -18.688 1 89.56 269 GLU A C 1
ATOM 2145 O O . GLU A 1 269 ? -5.145 12.32 -17.562 1 89.56 269 GLU A O 1
ATOM 2150 N N . ALA A 1 270 ? -5.5 10.578 -18.906 1 90.88 270 ALA A N 1
ATOM 2151 C CA . ALA A 1 270 ? -5.465 9.633 -17.797 1 90.88 270 ALA A CA 1
ATOM 2152 C C . ALA A 1 270 ? -4.082 9.602 -17.156 1 90.88 270 ALA A C 1
ATOM 2154 O O . ALA A 1 270 ? -3.969 9.539 -15.922 1 90.88 270 ALA A O 1
ATOM 2155 N N . GLU A 1 271 ? -3.113 9.625 -17.953 1 92.19 271 GLU A N 1
ATOM 2156 C CA . GLU A 1 271 ? -1.747 9.602 -17.438 1 92.19 271 GLU A CA 1
ATOM 2157 C C . GLU A 1 271 ? -1.436 10.883 -16.656 1 92.19 271 GLU A C 1
ATOM 2159 O O . GLU A 1 271 ? -0.81 10.828 -15.594 1 92.19 271 GLU A O 1
ATOM 2164 N N . GLU A 1 272 ? -1.84 12.016 -17.203 1 94.5 272 GLU A N 1
ATOM 2165 C CA . GLU A 1 272 ? -1.627 13.289 -16.531 1 94.5 272 GLU A CA 1
ATOM 2166 C C . GLU A 1 272 ? -2.385 13.344 -15.203 1 94.5 272 GLU A C 1
ATOM 2168 O O . GLU A 1 272 ? -1.904 13.93 -14.227 1 94.5 272 GLU A O 1
ATOM 2173 N N . ARG A 1 273 ? -3.561 12.82 -15.188 1 96 273 ARG A N 1
ATOM 2174 C CA . ARG A 1 273 ? -4.34 12.75 -13.961 1 96 273 ARG A CA 1
ATOM 2175 C C . ARG A 1 273 ? -3.605 11.945 -12.891 1 96 273 ARG A C 1
ATOM 2177 O O . ARG A 1 273 ? -3.516 12.367 -11.734 1 96 273 ARG A O 1
ATOM 2184 N N . ILE A 1 274 ? -3.08 10.773 -13.289 1 96.56 274 ILE A N 1
ATOM 2185 C CA . ILE A 1 274 ? -2.359 9.914 -12.352 1 96.56 274 ILE A CA 1
ATOM 2186 C C . ILE A 1 274 ? -1.117 10.641 -11.836 1 96.56 274 ILE A C 1
ATOM 2188 O O . ILE A 1 274 ? -0.76 10.508 -10.664 1 96.56 274 ILE A O 1
ATOM 2192 N N . ARG A 1 275 ? -0.448 11.383 -12.68 1 96.44 275 ARG A N 1
ATOM 2193 C CA . ARG A 1 275 ? 0.726 12.148 -12.266 1 96.44 275 ARG A CA 1
ATOM 2194 C C . ARG A 1 275 ? 0.367 13.172 -11.195 1 96.44 275 ARG A C 1
ATOM 2196 O O . ARG A 1 275 ? 1.075 13.305 -10.195 1 96.44 275 ARG A O 1
ATOM 2203 N N . ARG A 1 276 ? -0.687 13.875 -11.383 1 98.19 276 ARG A N 1
ATOM 2204 C CA . ARG A 1 276 ? -1.127 14.875 -10.406 1 98.19 276 ARG A CA 1
ATOM 2205 C C . ARG A 1 276 ? -1.543 14.211 -9.102 1 98.19 276 ARG A C 1
ATOM 2207 O O . ARG A 1 276 ? -1.248 14.727 -8.016 1 98.19 276 ARG A O 1
ATOM 2214 N N . ILE A 1 277 ? -2.223 13.062 -9.195 1 98.62 277 ILE A N 1
ATOM 2215 C CA . ILE A 1 277 ? -2.596 12.328 -7.992 1 98.62 277 ILE A CA 1
ATOM 2216 C C . ILE A 1 277 ? -1.339 11.812 -7.293 1 98.62 277 ILE A C 1
ATOM 2218 O O . ILE A 1 277 ? -1.256 11.828 -6.062 1 98.62 277 ILE A O 1
ATOM 2222 N N . PHE A 1 278 ? -0.336 11.367 -8.094 1 98.12 278 PHE A N 1
ATOM 2223 C CA . PHE A 1 278 ? 0.938 10.906 -7.547 1 98.12 278 PHE A CA 1
ATOM 2224 C C . PHE A 1 278 ? 1.572 11.984 -6.672 1 98.12 278 PHE A C 1
ATOM 2226 O O . PHE A 1 278 ? 1.92 11.727 -5.52 1 98.12 278 PHE A O 1
ATOM 2233 N N . TRP A 1 279 ? 1.665 13.133 -7.16 1 98.69 279 TRP A N 1
ATOM 2234 C CA . TRP A 1 279 ? 2.326 14.211 -6.438 1 98.69 279 TRP A CA 1
ATOM 2235 C C . TRP A 1 279 ? 1.488 14.664 -5.246 1 98.69 279 TRP A C 1
ATOM 2237 O O . TRP A 1 279 ? 2.031 15.062 -4.211 1 98.69 279 TRP A O 1
ATOM 2247 N N . SER A 1 280 ? 0.152 14.656 -5.387 1 98.81 280 SER A N 1
ATOM 2248 C CA . SER A 1 280 ? -0.704 14.945 -4.242 1 98.81 280 SER A CA 1
ATOM 2249 C C . SER A 1 280 ? -0.462 13.953 -3.107 1 98.81 280 SER A C 1
ATOM 2251 O O . SER A 1 280 ? -0.387 14.344 -1.94 1 98.81 280 SER A O 1
ATOM 2253 N N . CYS A 1 281 ? -0.354 12.688 -3.49 1 98.56 281 CYS A N 1
ATOM 2254 C CA . CYS A 1 281 ? -0.088 11.656 -2.498 1 98.56 281 CYS A CA 1
ATOM 2255 C C . CYS A 1 281 ? 1.289 11.836 -1.873 1 98.56 281 CYS A C 1
ATOM 2257 O O . CYS A 1 281 ? 1.473 11.586 -0.681 1 98.56 281 CYS A O 1
ATOM 2259 N N . TYR A 1 282 ? 2.256 12.242 -2.695 1 98.12 282 TYR A N 1
ATOM 2260 C CA . TYR A 1 282 ? 3.598 12.508 -2.189 1 98.12 282 TYR A CA 1
ATOM 2261 C C . TYR A 1 282 ? 3.561 13.531 -1.058 1 98.12 282 TYR A C 1
ATOM 2263 O O . TYR A 1 282 ? 4.176 13.32 -0.008 1 98.12 282 TYR A O 1
ATOM 2271 N N . ILE A 1 283 ? 2.801 14.562 -1.248 1 98.31 283 ILE A N 1
ATOM 2272 C CA . ILE A 1 283 ? 2.682 15.633 -0.263 1 98.31 283 ILE A CA 1
ATOM 2273 C C . ILE A 1 283 ? 1.974 15.109 0.984 1 98.31 283 ILE A C 1
ATOM 2275 O O . ILE A 1 283 ? 2.506 15.203 2.092 1 98.31 283 ILE A O 1
ATOM 2279 N N . LEU A 1 284 ? 0.83 14.539 0.792 1 98.44 284 LEU A N 1
ATOM 2280 C CA . LEU A 1 284 ? -0.066 14.203 1.893 1 98.44 284 LEU A CA 1
ATOM 2281 C C . LEU A 1 284 ? 0.505 13.062 2.729 1 98.44 284 LEU A C 1
ATOM 2283 O O . LEU A 1 284 ? 0.423 13.086 3.957 1 98.44 284 LEU A O 1
ATOM 2287 N N . GLU A 1 285 ? 1.046 12.047 2.045 1 96.75 285 GLU A N 1
ATOM 2288 C CA . GLU A 1 285 ? 1.644 10.953 2.799 1 96.75 285 GLU A CA 1
ATOM 2289 C C . GLU A 1 285 ? 2.797 11.445 3.668 1 96.75 285 GLU A C 1
ATOM 2291 O O . GLU A 1 285 ? 2.941 11.023 4.816 1 96.75 285 GLU A O 1
ATOM 2296 N N . SER A 1 286 ? 3.617 12.297 3.115 1 96.12 286 SER A N 1
ATOM 2297 C CA . SER A 1 286 ? 4.73 12.859 3.875 1 96.12 286 SER A CA 1
ATOM 2298 C C . SER A 1 286 ? 4.23 13.656 5.074 1 96.12 286 SER A C 1
ATOM 2300 O O . SER A 1 286 ? 4.852 13.641 6.141 1 96.12 286 SER A O 1
ATOM 2302 N N . ASP A 1 287 ? 3.158 14.352 4.859 1 96.06 287 ASP A N 1
ATOM 2303 C CA . ASP A 1 287 ? 2.572 15.102 5.969 1 96.06 287 ASP A CA 1
ATOM 2304 C C . ASP A 1 287 ? 2.16 14.164 7.102 1 96.06 287 ASP A C 1
ATOM 2306 O O . ASP A 1 287 ? 2.402 14.461 8.273 1 96.06 287 ASP A O 1
ATOM 2310 N N . TYR A 1 288 ? 1.554 13.102 6.801 1 95.94 288 TYR A N 1
ATOM 2311 C CA . TYR A 1 288 ? 1.141 12.148 7.82 1 95.94 288 TYR A CA 1
ATOM 2312 C C . TYR A 1 288 ? 2.35 11.492 8.477 1 95.94 288 TYR A C 1
ATOM 2314 O O . TYR A 1 288 ? 2.387 11.328 9.703 1 95.94 288 TYR A O 1
ATOM 2322 N N . MET A 1 289 ? 3.334 11.141 7.676 1 94 289 MET A N 1
ATOM 2323 C CA . MET A 1 289 ? 4.535 10.484 8.18 1 94 289 MET A CA 1
ATOM 2324 C C . MET A 1 289 ? 5.324 11.422 9.094 1 94 289 MET A C 1
ATOM 2326 O O . MET A 1 289 ? 6.07 10.961 9.961 1 94 289 MET A O 1
ATOM 2330 N N . ALA A 1 290 ? 5.176 12.664 8.875 1 93.44 290 ALA A N 1
ATOM 2331 C CA . ALA A 1 290 ? 5.902 13.648 9.68 1 93.44 290 ALA A CA 1
ATOM 2332 C C . ALA A 1 290 ? 5.441 13.617 11.133 1 93.44 290 ALA A C 1
ATOM 2334 O O . ALA A 1 290 ? 6.195 13.977 12.039 1 93.44 290 ALA A O 1
ATOM 2335 N N . GLU A 1 291 ? 4.176 13.117 11.32 1 91.81 291 GLU A N 1
ATOM 2336 C CA . GLU A 1 291 ? 3.654 13.164 12.68 1 91.81 291 GLU A CA 1
ATOM 2337 C C . GLU A 1 291 ? 3.338 11.766 13.203 1 91.81 291 GLU A C 1
ATOM 2339 O O . GLU A 1 291 ? 3.338 11.539 14.414 1 91.81 291 GLU A O 1
ATOM 2344 N N . LEU A 1 292 ? 2.988 10.859 12.344 1 88.88 292 LEU A N 1
ATOM 2345 C CA . LEU A 1 292 ? 2.715 9.484 12.742 1 88.88 292 LEU A CA 1
ATOM 2346 C C . LEU A 1 292 ? 3.998 8.664 12.766 1 88.88 292 LEU A C 1
ATOM 2348 O O . LEU A 1 292 ? 4.418 8.133 11.734 1 88.88 292 LEU A O 1
ATOM 2352 N N . SER A 1 293 ? 4.465 8.438 13.953 1 84.19 293 SER A N 1
ATOM 2353 C CA . SER A 1 293 ? 5.75 7.758 14.094 1 84.19 293 SER A CA 1
ATOM 2354 C C . SER A 1 293 ? 5.688 6.328 13.57 1 84.19 293 SER A C 1
ATOM 2356 O O . SER A 1 293 ? 4.684 5.633 13.766 1 84.19 293 SER A O 1
ATOM 2358 N N . ALA A 1 294 ? 6.676 5.898 12.859 1 85.19 294 ALA A N 1
ATOM 2359 C CA . ALA A 1 294 ? 6.887 4.523 12.414 1 85.19 294 ALA A CA 1
ATOM 2360 C C . ALA A 1 294 ? 5.852 4.121 11.367 1 85.19 294 ALA A C 1
ATOM 2362 O O . ALA A 1 294 ? 5.633 2.932 11.133 1 85.19 294 ALA A O 1
ATOM 2363 N N . CYS A 1 295 ? 5.109 5.102 10.852 1 89.12 295 CYS A N 1
ATOM 2364 C CA . CYS A 1 295 ? 4.18 4.832 9.758 1 89.12 295 CYS A CA 1
ATOM 2365 C C . CYS A 1 295 ? 4.914 4.293 8.539 1 89.12 295 CYS A C 1
ATOM 2367 O O . CYS A 1 295 ? 5.879 4.906 8.07 1 89.12 295 CYS A O 1
ATOM 2369 N N . PRO A 1 296 ? 4.449 3.119 8.008 1 90.94 296 PRO A N 1
ATOM 2370 C CA . PRO A 1 296 ? 5.141 2.578 6.836 1 90.94 296 PRO A CA 1
ATOM 2371 C C . PRO A 1 296 ? 4.938 3.43 5.586 1 90.94 296 PRO A C 1
ATOM 2373 O O . PRO A 1 296 ? 3.803 3.781 5.25 1 90.94 296 PRO A O 1
ATOM 2376 N N . PRO A 1 297 ? 6.016 3.742 4.895 1 92.38 297 PRO A N 1
ATOM 2377 C CA . PRO A 1 297 ? 5.875 4.496 3.646 1 92.38 297 PRO A CA 1
ATOM 2378 C C . PRO A 1 297 ? 5.379 3.631 2.488 1 92.38 297 PRO A C 1
ATOM 2380 O O . PRO A 1 297 ? 5.676 2.434 2.438 1 92.38 297 PRO A O 1
ATOM 2383 N N . SER A 1 298 ? 4.68 4.176 1.539 1 93.12 298 SER A N 1
ATOM 2384 C CA . SER A 1 298 ? 4.227 3.477 0.341 1 93.12 298 SER A CA 1
ATOM 2385 C C . SER A 1 298 ? 5.375 3.275 -0.645 1 93.12 298 SER A C 1
ATOM 2387 O O . SER A 1 298 ? 5.301 2.412 -1.522 1 93.12 298 SER A O 1
ATOM 2389 N N . GLY A 1 299 ? 6.43 4.031 -0.555 1 91.75 299 GLY A N 1
ATOM 2390 C CA . GLY A 1 299 ? 7.539 4 -1.498 1 91.75 299 GLY A CA 1
ATOM 2391 C C . GLY A 1 299 ? 7.473 5.113 -2.527 1 91.75 299 GLY A C 1
ATOM 2392 O O . GLY A 1 299 ? 8.406 5.289 -3.318 1 91.75 299 GLY A O 1
ATOM 2393 N N . ILE A 1 300 ? 6.465 5.914 -2.459 1 94.69 300 ILE A N 1
ATOM 2394 C CA . ILE A 1 300 ? 6.238 6.957 -3.453 1 94.69 300 ILE A CA 1
ATOM 2395 C C . ILE A 1 300 ? 7.395 7.953 -3.428 1 94.69 300 ILE A C 1
ATOM 2397 O O . ILE A 1 300 ? 7.809 8.461 -4.473 1 94.69 300 ILE A O 1
ATOM 2401 N N . ALA A 1 301 ? 7.938 8.234 -2.273 1 94.44 301 ALA A N 1
ATOM 2402 C CA . ALA A 1 301 ? 9.023 9.203 -2.139 1 94.44 301 ALA A CA 1
ATOM 2403 C C . ALA A 1 301 ? 10.312 8.68 -2.758 1 94.44 301 ALA A C 1
ATOM 2405 O O . ALA A 1 301 ? 11.156 9.453 -3.199 1 94.44 301 ALA A O 1
ATOM 2406 N N . ARG A 1 302 ? 10.453 7.391 -2.881 1 91.75 302 ARG A N 1
ATOM 2407 C CA . ARG A 1 302 ? 11.664 6.77 -3.398 1 91.75 302 ARG A CA 1
ATOM 2408 C C . ARG A 1 302 ? 11.719 6.848 -4.922 1 91.75 302 ARG A C 1
ATOM 2410 O O . ARG A 1 302 ? 12.773 6.645 -5.523 1 91.75 302 ARG A O 1
ATOM 2417 N N . VAL A 1 303 ? 10.609 7.184 -5.5 1 92.56 303 VAL A N 1
ATOM 2418 C CA . VAL A 1 303 ? 10.602 7.199 -6.961 1 92.56 303 VAL A CA 1
ATOM 2419 C C . VAL A 1 303 ? 10.203 8.586 -7.457 1 92.56 303 VAL A C 1
ATOM 2421 O O . VAL A 1 303 ? 9.953 8.781 -8.648 1 92.56 303 VAL A O 1
ATOM 2424 N N . GLU A 1 304 ? 10.062 9.531 -6.617 1 93.38 304 GLU A N 1
ATOM 2425 C CA . GLU A 1 304 ? 9.5 10.82 -7.004 1 93.38 304 GLU A CA 1
ATOM 2426 C C . GLU A 1 304 ? 10.367 11.508 -8.055 1 93.38 304 GLU A C 1
ATOM 2428 O O . GLU A 1 304 ? 9.859 12.219 -8.922 1 93.38 304 GLU A O 1
ATOM 2433 N N . SER A 1 305 ? 11.75 11.289 -8.062 1 91.81 305 SER A N 1
ATOM 2434 C CA . SER A 1 305 ? 12.641 11.93 -9.031 1 91.81 305 SER A CA 1
ATOM 2435 C C . SER A 1 305 ? 12.406 11.383 -10.43 1 91.81 305 SER A C 1
ATOM 2437 O O . SER A 1 305 ? 12.75 12.031 -11.422 1 91.81 305 SER A O 1
ATOM 2439 N N . SER A 1 306 ? 11.844 10.203 -10.445 1 91 306 SER A N 1
ATOM 2440 C CA . SER A 1 306 ? 11.633 9.562 -11.742 1 91 306 SER A CA 1
ATOM 2441 C C . SER A 1 306 ? 10.289 9.953 -12.344 1 91 306 SER A C 1
ATOM 2443 O O . SER A 1 306 ? 10 9.641 -13.5 1 91 306 SER A O 1
ATOM 2445 N N . VAL A 1 307 ? 9.438 10.648 -11.656 1 94.19 307 VAL A N 1
ATOM 2446 C CA . VAL A 1 307 ? 8.117 11.047 -12.133 1 94.19 307 VAL A CA 1
ATOM 2447 C C . VAL A 1 307 ? 8.117 12.539 -12.469 1 94.19 307 VAL A C 1
ATOM 2449 O O . VAL A 1 307 ? 8.398 13.375 -11.602 1 94.19 307 VAL A O 1
ATOM 2452 N N . PRO A 1 308 ? 7.848 12.836 -13.68 1 94.44 308 PRO A N 1
ATOM 2453 C CA . PRO A 1 308 ? 7.832 14.25 -14.047 1 94.44 308 PRO A CA 1
ATOM 2454 C C . PRO A 1 308 ? 6.781 15.047 -13.281 1 94.44 308 PRO A C 1
ATOM 2456 O O . PRO A 1 308 ? 5.758 14.492 -12.875 1 94.44 308 PRO A O 1
ATOM 2459 N N . LEU A 1 309 ? 7.043 16.312 -13.07 1 96.19 309 LEU A N 1
ATOM 2460 C CA . LEU A 1 309 ? 6.051 17.203 -12.5 1 96.19 309 LEU A CA 1
ATOM 2461 C C . LEU A 1 309 ? 4.84 17.344 -13.414 1 96.19 309 LEU A C 1
ATOM 2463 O O . LEU A 1 309 ? 4.93 17.062 -14.609 1 96.19 309 LEU A O 1
ATOM 2467 N N . PRO A 1 310 ? 3.709 17.703 -12.828 1 94.25 310 PRO A N 1
ATOM 2468 C CA . PRO A 1 310 ? 2.514 17.875 -13.656 1 94.25 310 PRO A CA 1
ATOM 2469 C C . PRO A 1 310 ? 2.729 18.844 -14.805 1 94.25 310 PRO A C 1
ATOM 2471 O O . PRO A 1 310 ? 3.418 19.859 -14.641 1 94.25 310 PRO A O 1
ATOM 2474 N N . SER A 1 311 ? 2.135 18.5 -15.898 1 90.19 311 SER A N 1
ATOM 2475 C CA . SER A 1 311 ? 2.244 19.328 -17.109 1 90.19 311 SER A CA 1
ATOM 2476 C C . SER A 1 311 ? 0.965 20.109 -17.359 1 90.19 311 SER A C 1
ATOM 2478 O O . SER A 1 311 ? 0.412 20.719 -16.422 1 90.19 311 SER A O 1
ATOM 2480 N N . SER A 1 312 ? 0.485 20.125 -18.594 1 89.25 312 SER A N 1
ATOM 2481 C CA . SER A 1 312 ? -0.712 20.875 -18.938 1 89.25 312 SER A CA 1
ATOM 2482 C C . SER A 1 312 ? -1.978 20.078 -18.656 1 89.25 312 SER A C 1
ATOM 2484 O O . SER A 1 312 ? -2.057 18.891 -19.016 1 89.25 312 SER A O 1
ATOM 2486 N N . TYR A 1 313 ? -2.879 20.734 -18 1 90.75 313 TYR A N 1
ATOM 2487 C CA . TYR A 1 313 ? -4.176 20.141 -17.703 1 90.75 313 TYR A CA 1
ATOM 2488 C C . TYR A 1 313 ? -5.258 21.219 -17.594 1 90.75 313 TYR A C 1
ATOM 2490 O O . TYR A 1 313 ? -4.953 22.406 -17.469 1 90.75 313 TYR A O 1
ATOM 2498 N N . HIS A 1 314 ? -6.469 20.766 -17.672 1 95 314 HIS A N 1
ATOM 2499 C CA . HIS A 1 314 ? -7.609 21.688 -17.641 1 95 314 HIS A CA 1
ATOM 2500 C C . HIS A 1 314 ? -8.594 21.297 -16.547 1 95 314 HIS A C 1
ATOM 2502 O O . HIS A 1 314 ? -9.57 20.594 -16.797 1 95 314 HIS A O 1
ATOM 2508 N N . THR A 1 315 ? -8.445 21.922 -15.414 1 96.25 315 THR A N 1
ATOM 2509 C CA . THR A 1 315 ? -9.211 21.5 -14.25 1 96.25 315 THR A CA 1
ATOM 2510 C C . THR A 1 315 ? -10.188 22.578 -13.805 1 96.25 315 THR A C 1
ATOM 2512 O O . THR A 1 315 ? -11.094 22.328 -13.008 1 96.25 315 THR A O 1
ATOM 2515 N N . HIS A 1 316 ? -10.023 23.875 -14.32 1 96.88 316 HIS A N 1
ATOM 2516 C CA . HIS A 1 316 ? -10.867 24.969 -13.867 1 96.88 316 HIS A CA 1
ATOM 2517 C C . HIS A 1 316 ? -11.5 25.703 -15.047 1 96.88 316 HIS A C 1
ATOM 2519 O O . HIS A 1 316 ? -10.938 25.703 -16.141 1 96.88 316 HIS A O 1
ATOM 2525 N N . THR A 1 317 ? -12.594 26.328 -14.789 1 93.44 317 THR A N 1
ATOM 2526 C CA . THR A 1 317 ? -13.305 27.094 -15.805 1 93.44 317 THR A CA 1
ATOM 2527 C C . THR A 1 317 ? -12.555 28.391 -16.125 1 93.44 317 THR A C 1
ATOM 2529 O O . THR A 1 317 ? -12.477 28.797 -17.281 1 93.44 317 THR A O 1
ATOM 2532 N N . SER A 1 318 ? -12.016 28.969 -15.125 1 94.69 318 SER A N 1
ATOM 2533 C CA . SER A 1 318 ? -11.234 30.188 -15.273 1 94.69 318 SER A CA 1
ATOM 2534 C C . SER A 1 318 ? -9.766 29.875 -15.523 1 94.69 318 SER A C 1
ATOM 2536 O O . SER A 1 318 ? -9.125 29.188 -14.734 1 94.69 318 SER A O 1
ATOM 2538 N N . GLU A 1 319 ? -9.188 30.484 -16.578 1 94.69 319 GLU A N 1
ATOM 2539 C CA . GLU A 1 319 ? -7.785 30.266 -16.906 1 94.69 319 GLU A CA 1
ATOM 2540 C C . GLU A 1 319 ? -6.871 30.828 -15.82 1 94.69 319 GLU A C 1
ATOM 2542 O O . GLU A 1 319 ? -5.816 30.266 -15.531 1 94.69 319 GLU A O 1
ATOM 2547 N N . ILE A 1 320 ? -7.285 31.906 -15.32 1 95.31 320 ILE A N 1
ATOM 2548 C CA . ILE A 1 320 ? -6.492 32.562 -14.289 1 95.31 320 ILE A CA 1
ATOM 2549 C C . ILE A 1 320 ? -6.445 31.672 -13.039 1 95.31 320 ILE A C 1
ATOM 2551 O O . ILE A 1 320 ? -5.375 31.469 -12.453 1 95.31 320 ILE A O 1
ATOM 2555 N N . VAL A 1 321 ? -7.594 31.188 -12.648 1 95.81 321 VAL A N 1
ATOM 2556 C CA . VAL A 1 321 ? -7.668 30.328 -11.469 1 95.81 321 VAL A CA 1
ATOM 2557 C C . VAL A 1 321 ? -6.895 29.031 -11.719 1 95.81 321 VAL A C 1
ATOM 2559 O O . VAL A 1 321 ? -6.227 28.516 -10.82 1 95.81 321 VAL A O 1
ATOM 2562 N N . GLU A 1 322 ? -7.008 28.547 -12.906 1 96.69 322 GLU A N 1
ATOM 2563 C CA . GLU A 1 322 ? -6.289 27.328 -13.273 1 96.69 322 GLU A CA 1
ATOM 2564 C C . GLU A 1 322 ? -4.781 27.516 -13.164 1 96.69 322 GLU A C 1
ATOM 2566 O O . GLU A 1 322 ? -4.07 26.656 -12.648 1 96.69 322 GLU A O 1
ATOM 2571 N N . GLU A 1 323 ? -4.301 28.609 -13.688 1 96.38 323 GLU A N 1
ATOM 2572 C CA . GLU A 1 323 ? -2.877 28.906 -13.609 1 96.38 323 GLU A CA 1
ATOM 2573 C C . GLU A 1 323 ? -2.428 29.047 -12.156 1 96.38 323 GLU A C 1
ATOM 2575 O O . GLU A 1 323 ? -1.371 28.547 -11.773 1 96.38 323 GLU A O 1
ATOM 2580 N N . GLU A 1 324 ? -3.219 29.734 -11.375 1 96.5 324 GLU A N 1
ATOM 2581 C CA . GLU A 1 324 ? -2.898 29.906 -9.961 1 96.5 324 GLU A CA 1
ATOM 2582 C C . GLU A 1 324 ? -2.879 28.562 -9.242 1 96.5 324 GLU A C 1
ATOM 2584 O O . GLU A 1 324 ? -2.01 28.312 -8.406 1 96.5 324 GLU A O 1
ATOM 2589 N N . SER A 1 325 ? -3.883 27.75 -9.562 1 97.5 325 SER A N 1
ATOM 2590 C CA . SER A 1 325 ? -3.924 26.422 -8.977 1 97.5 325 SER A CA 1
ATOM 2591 C C . SER A 1 325 ? -2.662 25.625 -9.312 1 97.5 325 SER A C 1
ATOM 2593 O O . SER A 1 325 ? -2.092 24.953 -8.445 1 97.5 325 SER A O 1
ATOM 2595 N N . SER A 1 326 ? -2.238 25.672 -10.516 1 97.5 326 SER A N 1
ATOM 2596 C CA . SER A 1 326 ? -1.046 24.953 -10.961 1 97.5 326 SER A CA 1
ATOM 2597 C C . SER A 1 326 ? 0.201 25.453 -10.242 1 97.5 326 SER A C 1
ATOM 2599 O O . SER A 1 326 ? 1.029 24.656 -9.797 1 97.5 326 SER A O 1
ATOM 2601 N N . LEU A 1 327 ? 0.312 26.781 -10.164 1 97.31 327 LEU A N 1
ATOM 2602 C CA . LEU A 1 327 ? 1.467 27.375 -9.5 1 97.31 327 LEU A CA 1
ATOM 2603 C C . LEU A 1 327 ? 1.458 27.047 -8.008 1 97.31 327 LEU A C 1
ATOM 2605 O O . LEU A 1 327 ? 2.508 26.781 -7.422 1 97.31 327 LEU A O 1
ATOM 2609 N N . TYR A 1 328 ? 0.282 27.125 -7.465 1 98.19 328 TYR A N 1
ATOM 2610 C CA . TYR A 1 328 ? 0.133 26.781 -6.055 1 98.19 328 TYR A CA 1
ATOM 2611 C C . TYR A 1 328 ? 0.536 25.328 -5.801 1 98.19 328 TYR A C 1
ATOM 2613 O O . TYR A 1 328 ? 1.254 25.047 -4.84 1 98.19 328 TYR A O 1
ATOM 2621 N N . PHE A 1 329 ? 0.004 24.453 -6.648 1 98.19 329 PHE A N 1
ATOM 2622 C CA . PHE A 1 329 ? 0.301 23.031 -6.527 1 98.19 329 PHE A CA 1
ATOM 2623 C C . PHE A 1 329 ? 1.802 22.781 -6.625 1 98.19 329 PHE A C 1
ATOM 2625 O O . PHE A 1 329 ? 2.361 22.016 -5.84 1 98.19 329 PHE A O 1
ATOM 2632 N N . LEU A 1 330 ? 2.496 23.406 -7.523 1 97.94 330 LEU A N 1
ATOM 2633 C CA . LEU A 1 330 ? 3.938 23.266 -7.695 1 97.94 330 LEU A CA 1
ATOM 2634 C C . LEU A 1 330 ? 4.684 23.797 -6.473 1 97.94 330 LEU A C 1
ATOM 2636 O O . LEU A 1 330 ? 5.691 23.219 -6.059 1 97.94 330 LEU A O 1
ATOM 2640 N N . ALA A 1 331 ? 4.199 24.922 -5.949 1 98.25 331 ALA A N 1
ATOM 2641 C CA . ALA A 1 331 ? 4.805 25.469 -4.738 1 98.25 331 ALA A CA 1
ATOM 2642 C C . ALA A 1 331 ? 4.699 24.484 -3.58 1 98.25 331 ALA A C 1
ATOM 2644 O O . ALA A 1 331 ? 5.637 24.344 -2.789 1 98.25 331 ALA A O 1
ATOM 2645 N N . CYS A 1 332 ? 3.557 23.812 -3.494 1 98.38 332 CYS A N 1
ATOM 2646 C CA . CYS A 1 332 ? 3.355 22.828 -2.436 1 98.38 332 CYS A CA 1
ATOM 2647 C C . CYS A 1 332 ? 4.285 21.641 -2.615 1 98.38 332 CYS A C 1
ATOM 2649 O O . CYS A 1 332 ? 4.84 21.125 -1.642 1 98.38 332 CYS A O 1
ATOM 2651 N N . ILE A 1 333 ? 4.438 21.141 -3.816 1 98.06 333 ILE A N 1
ATOM 2652 C CA . ILE A 1 333 ? 5.328 20.016 -4.105 1 98.06 333 ILE A CA 1
ATOM 2653 C C . ILE A 1 333 ? 6.754 20.391 -3.709 1 98.06 333 ILE A C 1
ATOM 2655 O O . ILE A 1 333 ? 7.43 19.609 -3.021 1 98.06 333 ILE A O 1
ATOM 2659 N N . SER A 1 334 ? 7.188 21.562 -4.156 1 97.81 334 SER A N 1
ATOM 2660 C CA . SER A 1 334 ? 8.547 22 -3.865 1 97.81 334 SER A CA 1
ATOM 2661 C C . SER A 1 334 ? 8.773 22.141 -2.363 1 97.81 334 SER A C 1
ATOM 2663 O O . SER A 1 334 ? 9.836 21.766 -1.855 1 97.81 334 SER A O 1
ATOM 2665 N N . MET A 1 335 ? 7.82 22.703 -1.738 1 98.19 335 MET A N 1
ATOM 2666 C CA . MET A 1 335 ? 7.926 22.844 -0.289 1 98.19 335 MET A CA 1
ATOM 2667 C C . MET A 1 335 ? 8.023 21.484 0.385 1 98.19 335 MET A C 1
ATOM 2669 O O . MET A 1 335 ? 8.82 21.297 1.309 1 98.19 335 MET A O 1
ATOM 2673 N N . ARG A 1 336 ? 7.199 20.562 -0.044 1 97.81 336 ARG A N 1
ATOM 2674 C CA . ARG A 1 336 ? 7.234 19.234 0.574 1 97.81 336 ARG A CA 1
ATOM 2675 C C . ARG A 1 336 ? 8.578 18.562 0.338 1 97.81 336 ARG A C 1
ATOM 2677 O O . ARG A 1 336 ? 9.117 17.906 1.234 1 97.81 336 ARG A O 1
ATOM 2684 N N . ARG A 1 337 ? 9.133 18.656 -0.818 1 97.25 337 ARG A N 1
ATOM 2685 C CA . ARG A 1 337 ? 10.453 18.109 -1.103 1 97.25 337 ARG A CA 1
ATOM 2686 C C . ARG A 1 337 ? 11.5 18.688 -0.151 1 97.25 337 ARG A C 1
ATOM 2688 O O . ARG A 1 337 ? 12.336 17.953 0.38 1 97.25 337 ARG A O 1
ATOM 2695 N N . LEU A 1 338 ? 11.422 20 -0.009 1 97.69 338 LEU A N 1
ATOM 2696 C CA . LEU A 1 338 ? 12.359 20.656 0.896 1 97.69 338 LEU A CA 1
ATOM 2697 C C . LEU A 1 338 ? 12.18 20.156 2.324 1 97.69 338 LEU A C 1
ATOM 2699 O O . LEU A 1 338 ? 13.156 19.844 3.006 1 97.69 338 LEU A O 1
ATOM 2703 N N . LEU A 1 339 ? 10.922 20.078 2.773 1 97.44 339 LEU A N 1
ATOM 2704 C CA . LEU A 1 339 ? 10.625 19.609 4.125 1 97.44 339 LEU A CA 1
ATOM 2705 C C . LEU A 1 339 ? 11.117 18.188 4.32 1 97.44 339 LEU A C 1
ATOM 2707 O O . LEU A 1 339 ? 11.625 17.844 5.395 1 97.44 339 LEU A O 1
ATOM 2711 N N . ASN A 1 340 ? 10.898 17.328 3.355 1 96.88 340 ASN A N 1
ATOM 2712 C CA . ASN A 1 340 ? 11.406 15.969 3.434 1 96.88 340 ASN A CA 1
ATOM 2713 C C . ASN A 1 340 ? 12.922 15.945 3.58 1 96.88 340 ASN A C 1
ATOM 2715 O O . ASN A 1 340 ? 13.469 15.172 4.367 1 96.88 340 ASN A O 1
ATOM 2719 N N . ARG A 1 341 ? 13.641 16.781 2.855 1 96.12 341 ARG A N 1
ATOM 2720 C CA . ARG A 1 341 ? 15.086 16.891 2.967 1 96.12 341 ARG A CA 1
ATOM 2721 C C . ARG A 1 341 ? 15.5 17.344 4.363 1 96.12 341 ARG A C 1
ATOM 2723 O O . ARG A 1 341 ? 16.469 16.828 4.93 1 96.12 341 ARG A O 1
ATOM 2730 N N . VAL A 1 342 ? 14.805 18.312 4.84 1 97.12 342 VAL A N 1
ATOM 2731 C CA . VAL A 1 342 ? 15.094 18.828 6.172 1 97.12 342 VAL A CA 1
ATOM 2732 C C . VAL A 1 342 ? 14.977 17.703 7.203 1 97.12 342 VAL A C 1
ATOM 2734 O O . VAL A 1 342 ? 15.891 17.484 7.992 1 97.12 342 VAL A O 1
ATOM 2737 N N . HIS A 1 343 ? 13.852 16.984 7.203 1 95.81 343 HIS A N 1
ATOM 2738 C CA . HIS A 1 343 ? 13.633 15.891 8.156 1 95.81 343 HIS A CA 1
ATOM 2739 C C . HIS A 1 343 ? 14.68 14.797 7.984 1 95.81 343 HIS A C 1
ATOM 2741 O O . HIS A 1 343 ? 15.164 14.234 8.969 1 95.81 343 HIS A O 1
ATOM 2747 N N . GLN A 1 344 ? 15.008 14.523 6.746 1 94.75 344 GLN A N 1
ATOM 2748 C CA . GLN A 1 344 ? 15.938 13.438 6.445 1 94.75 344 GLN A CA 1
ATOM 2749 C C . GLN A 1 344 ? 17.359 13.797 6.875 1 94.75 344 GLN A C 1
ATOM 2751 O O . GLN A 1 344 ? 18.031 13 7.535 1 94.75 344 GLN A O 1
ATOM 2756 N N . LEU A 1 345 ? 17.844 14.969 6.547 1 96.06 345 LEU A N 1
ATOM 2757 C CA . LEU A 1 345 ? 19.234 15.359 6.762 1 96.06 345 LEU A CA 1
ATOM 2758 C C . LEU A 1 345 ? 19.484 15.68 8.234 1 96.06 345 LEU A C 1
ATOM 2760 O O . LEU A 1 345 ? 20.562 15.391 8.758 1 96.06 345 LEU A O 1
ATOM 2764 N N . LEU A 1 346 ? 18.484 16.172 8.883 1 96.56 346 LEU A N 1
ATOM 2765 C CA . LEU A 1 346 ? 18.703 16.641 10.242 1 96.56 346 LEU A CA 1
ATOM 2766 C C . LEU A 1 346 ? 18.188 15.625 11.258 1 96.56 346 LEU A C 1
ATOM 2768 O O . LEU A 1 346 ? 18.766 15.477 12.344 1 96.56 346 LEU A O 1
ATOM 2772 N N . TYR A 1 347 ? 17.156 14.914 10.93 1 95.88 347 TYR A N 1
ATOM 2773 C CA . TYR A 1 347 ? 16.469 14.227 12.023 1 95.88 347 TYR A CA 1
ATOM 2774 C C . TYR A 1 347 ? 16.328 12.734 11.719 1 95.88 347 TYR A C 1
ATOM 2776 O O . TYR A 1 347 ? 15.719 12 12.5 1 95.88 347 TYR A O 1
ATOM 2784 N N . ALA A 1 348 ? 16.812 12.25 10.594 1 93.56 348 ALA A N 1
ATOM 2785 C CA . ALA A 1 348 ? 16.766 10.812 10.352 1 93.56 348 ALA A CA 1
ATOM 2786 C C . ALA A 1 348 ? 17.359 10.039 11.523 1 93.56 348 ALA A C 1
ATOM 2788 O O . ALA A 1 348 ? 18.359 10.453 12.102 1 93.56 348 ALA A O 1
ATOM 2789 N N . ARG A 1 349 ? 16.797 8.977 11.852 1 88.81 349 ARG A N 1
ATOM 2790 C CA . ARG A 1 349 ? 17.125 8.258 13.078 1 88.81 349 ARG A CA 1
ATOM 2791 C C . ARG A 1 349 ? 18.609 7.898 13.117 1 88.81 349 ARG A C 1
ATOM 2793 O O . ARG A 1 349 ? 19.281 8.164 14.109 1 88.81 349 ARG A O 1
ATOM 2800 N N . ASP A 1 350 ? 19.172 7.391 12.078 1 87.06 350 ASP A N 1
ATOM 2801 C CA . ASP A 1 350 ? 20.531 6.863 12.125 1 87.06 350 ASP A CA 1
ATOM 2802 C C . ASP A 1 350 ? 21.531 7.836 11.484 1 87.06 350 ASP A C 1
ATOM 2804 O O . ASP A 1 350 ? 22.688 7.898 11.883 1 87.06 350 ASP A O 1
ATOM 2808 N N . THR A 1 351 ? 21.047 8.648 10.625 1 90.12 351 THR A N 1
ATOM 2809 C CA . THR A 1 351 ? 21.969 9.438 9.828 1 90.12 351 THR A CA 1
ATOM 2810 C C . THR A 1 351 ? 21.75 10.93 10.062 1 90.12 351 THR A C 1
ATOM 2812 O O . THR A 1 351 ? 22.547 11.758 9.609 1 90.12 351 THR A O 1
ATOM 2815 N N . GLY A 1 352 ? 20.766 11.336 10.805 1 93.19 352 GLY A N 1
ATOM 2816 C CA . GLY A 1 352 ? 20.453 12.742 11.016 1 93.19 352 GLY A CA 1
ATOM 2817 C C . GLY A 1 352 ? 21.578 13.508 11.695 1 93.19 352 GLY A C 1
ATOM 2818 O O . GLY A 1 352 ? 22.25 12.977 12.578 1 93.19 352 GLY A O 1
ATOM 2819 N N . ALA A 1 353 ? 21.719 14.75 11.367 1 94.69 353 ALA A N 1
ATOM 2820 C CA . ALA A 1 353 ? 22.844 15.547 11.852 1 94.69 353 ALA A CA 1
ATOM 2821 C C . ALA A 1 353 ? 22.422 16.453 13.008 1 94.69 353 ALA A C 1
ATOM 2823 O O . ALA A 1 353 ? 23.25 17.172 13.57 1 94.69 353 ALA A O 1
ATOM 2824 N N . ALA A 1 354 ? 21.219 16.375 13.398 1 92.69 354 ALA A N 1
ATOM 2825 C CA . ALA A 1 354 ? 20.656 17.375 14.312 1 92.69 354 ALA A CA 1
ATOM 2826 C C . ALA A 1 354 ? 21.422 17.391 15.641 1 92.69 354 ALA A C 1
ATOM 2828 O O . ALA A 1 354 ? 21.438 18.406 16.328 1 92.69 354 ALA A O 1
ATOM 2829 N N . PHE A 1 355 ? 22.156 16.328 15.977 1 90.56 355 PHE A N 1
ATOM 2830 C CA . PHE A 1 355 ? 22.859 16.266 17.25 1 90.56 355 PHE A CA 1
ATOM 2831 C C . PHE A 1 355 ? 24.359 16.344 17.047 1 90.56 355 PHE A C 1
ATOM 2833 O O . PHE A 1 355 ? 25.141 16.219 18 1 90.56 355 PHE A O 1
ATOM 2840 N N . ASP A 1 356 ? 24.781 16.516 15.883 1 92 356 ASP A N 1
ATOM 2841 C CA . ASP A 1 356 ? 26.188 16.656 15.555 1 92 356 ASP A CA 1
ATOM 2842 C C . ASP A 1 356 ? 26.547 18.125 15.312 1 92 356 ASP A C 1
ATOM 2844 O O . ASP A 1 356 ? 26.422 18.625 14.195 1 92 356 ASP A O 1
ATOM 2848 N N . HIS A 1 357 ? 27.109 18.766 16.297 1 89.69 357 HIS A N 1
ATOM 2849 C CA . HIS A 1 357 ? 27.359 20.203 16.281 1 89.69 357 HIS A CA 1
ATOM 2850 C C . HIS A 1 357 ? 28.422 20.578 15.258 1 89.69 357 HIS A C 1
ATOM 2852 O O . HIS A 1 357 ? 28.547 21.734 14.867 1 89.69 357 HIS A O 1
ATOM 2858 N N . THR A 1 358 ? 29.141 19.625 14.82 1 91.31 358 THR A N 1
ATOM 2859 C CA . THR A 1 358 ? 30.156 19.891 13.812 1 91.31 358 THR A CA 1
ATOM 2860 C C . THR A 1 358 ? 29.562 19.891 12.414 1 91.31 358 THR A C 1
ATOM 2862 O O . THR A 1 358 ? 30.094 20.5 11.492 1 91.31 358 THR A O 1
ATOM 2865 N N . ARG A 1 359 ? 28.406 19.297 12.297 1 93.62 359 ARG A N 1
ATOM 2866 C CA . ARG A 1 359 ? 27.875 19.094 10.953 1 93.62 359 ARG A CA 1
ATOM 2867 C C . ARG A 1 359 ? 26.641 19.969 10.719 1 93.62 359 ARG A C 1
ATOM 2869 O O . ARG A 1 359 ? 26.469 20.531 9.633 1 93.62 359 ARG A O 1
ATOM 2876 N N . PHE A 1 360 ? 25.75 20.109 11.711 1 95.56 360 PHE A N 1
ATOM 2877 C CA . PHE A 1 360 ? 24.406 20.625 11.43 1 95.56 360 PHE A CA 1
ATOM 2878 C C . PHE A 1 360 ? 24.469 22.109 11.07 1 95.56 360 PHE A C 1
ATOM 2880 O O . PHE A 1 360 ? 23.609 22.609 10.336 1 95.56 360 PHE A O 1
ATOM 2887 N N . PRO A 1 361 ? 25.484 22.938 11.562 1 95.88 361 PRO A N 1
ATOM 2888 C CA . PRO A 1 361 ? 25.438 24.344 11.188 1 95.88 361 PRO A CA 1
ATOM 2889 C C . PRO A 1 361 ? 25.516 24.562 9.68 1 95.88 361 PRO A C 1
ATOM 2891 O O . PRO A 1 361 ? 24.797 25.391 9.133 1 95.88 361 PRO A O 1
ATOM 2894 N N . ARG A 1 362 ? 26.391 23.797 9.062 1 95.88 362 ARG A N 1
ATOM 2895 C CA . ARG A 1 362 ? 26.516 23.922 7.617 1 95.88 362 ARG A CA 1
ATOM 2896 C C . ARG A 1 362 ? 25.25 23.438 6.918 1 95.88 362 ARG A C 1
ATOM 2898 O O . ARG A 1 362 ? 24.812 24.047 5.938 1 95.88 362 ARG A O 1
ATOM 2905 N N . ILE A 1 363 ? 24.688 22.391 7.402 1 97.5 363 ILE A N 1
ATOM 2906 C CA . ILE A 1 363 ? 23.484 21.828 6.824 1 97.5 363 ILE A CA 1
ATOM 2907 C C . ILE A 1 363 ? 22.312 22.797 7.012 1 97.5 363 ILE A C 1
ATOM 2909 O O . ILE A 1 363 ? 21.547 23.047 6.078 1 97.5 363 ILE A O 1
ATOM 2913 N N . VAL A 1 364 ? 22.219 23.406 8.203 1 97.81 364 VAL A N 1
ATOM 2914 C CA . VAL A 1 364 ? 21.156 24.359 8.508 1 97.81 364 VAL A CA 1
ATOM 2915 C C . VAL A 1 364 ? 21.266 25.578 7.594 1 97.81 364 VAL A C 1
ATOM 2917 O O . VAL A 1 364 ? 20.266 26.047 7.059 1 97.81 364 VAL A O 1
ATOM 2920 N N . ALA A 1 365 ? 22.453 26.047 7.43 1 97.38 365 ALA A N 1
ATOM 2921 C CA . ALA A 1 365 ? 22.672 27.219 6.578 1 97.38 365 ALA A CA 1
ATOM 2922 C C . ALA A 1 365 ? 22.219 26.953 5.148 1 97.38 365 ALA A C 1
ATOM 2924 O O . ALA A 1 365 ? 21.594 27.797 4.516 1 97.38 365 ALA A O 1
ATOM 2925 N N . GLU A 1 366 ? 22.578 25.797 4.652 1 98 366 GLU A N 1
ATOM 2926 C CA . GLU A 1 366 ? 22.203 25.422 3.289 1 98 366 GLU A CA 1
ATOM 2927 C C . GLU A 1 366 ? 20.703 25.266 3.156 1 98 366 GLU A C 1
ATOM 2929 O O . GLU A 1 366 ? 20.109 25.703 2.174 1 98 366 GLU A O 1
ATOM 2934 N N . LEU A 1 367 ? 20.047 24.625 4.047 1 98.19 367 LEU A N 1
ATOM 2935 C CA . LEU A 1 367 ? 18.609 24.406 4.02 1 98.19 367 LEU A CA 1
ATOM 2936 C C . LEU A 1 367 ? 17.875 25.75 4.117 1 98.19 367 LEU A C 1
ATOM 2938 O O . LEU A 1 367 ? 16.844 25.938 3.453 1 98.19 367 LEU A O 1
ATOM 2942 N N . GLN A 1 368 ? 18.406 26.641 4.965 1 98.25 368 GLN A N 1
ATOM 2943 C CA . GLN A 1 368 ? 17.797 27.969 5.074 1 98.25 368 GLN A CA 1
ATOM 2944 C C . GLN A 1 368 ? 17.891 28.719 3.752 1 98.25 368 GLN A C 1
ATOM 2946 O O . GLN A 1 368 ? 16.953 29.406 3.355 1 98.25 368 GLN A O 1
ATOM 2951 N N . ARG A 1 369 ? 19.047 28.609 3.133 1 98.31 369 ARG A N 1
ATOM 2952 C CA . ARG A 1 369 ? 19.203 29.25 1.828 1 98.31 369 ARG A CA 1
ATOM 2953 C C . ARG A 1 369 ? 18.156 28.719 0.838 1 98.31 369 ARG A C 1
ATOM 2955 O O . ARG A 1 369 ? 17.547 29.5 0.104 1 98.31 369 ARG A O 1
ATOM 2962 N N . GLN A 1 370 ? 17.938 27.422 0.813 1 98.06 370 GLN A N 1
ATOM 2963 C CA . GLN A 1 370 ? 16.953 26.812 -0.073 1 98.06 370 GLN A CA 1
ATOM 2964 C C . GLN A 1 370 ? 15.547 27.297 0.265 1 98.06 370 GLN A C 1
ATOM 2966 O O . GLN A 1 370 ? 14.727 27.516 -0.63 1 98.06 370 GLN A O 1
ATOM 2971 N N . LEU A 1 371 ? 15.234 27.406 1.509 1 98.62 371 LEU A N 1
ATOM 2972 C CA . LEU A 1 371 ? 13.93 27.891 1.945 1 98.62 371 LEU A CA 1
ATOM 2973 C C . LEU A 1 371 ? 13.695 29.328 1.48 1 98.62 371 LEU A C 1
ATOM 2975 O O . LEU A 1 371 ? 12.594 29.672 1.039 1 98.62 371 LEU A O 1
ATOM 2979 N N . ASP A 1 372 ? 14.734 30.125 1.63 1 97.94 372 ASP A N 1
ATOM 2980 C CA . ASP A 1 372 ? 14.633 31.516 1.164 1 97.94 372 ASP A CA 1
ATOM 2981 C C . ASP A 1 372 ? 14.438 31.562 -0.349 1 97.94 372 ASP A C 1
ATOM 2983 O O . ASP A 1 372 ? 13.648 32.375 -0.847 1 97.94 372 ASP A O 1
ATOM 2987 N N . ASP A 1 373 ? 15.18 30.719 -1.066 1 98 373 ASP A N 1
ATOM 2988 C CA . ASP A 1 373 ? 15.016 30.641 -2.516 1 98 373 ASP A CA 1
ATOM 2989 C C . ASP A 1 373 ? 13.586 30.266 -2.885 1 98 373 ASP A C 1
ATOM 2991 O O . ASP A 1 373 ? 13.016 30.812 -3.828 1 98 373 ASP A O 1
ATOM 2995 N N . TRP A 1 374 ? 13.031 29.344 -2.195 1 98.19 374 TRP A N 1
ATOM 2996 C CA . TRP A 1 374 ? 11.656 28.906 -2.43 1 98.19 374 TRP A CA 1
ATOM 2997 C C . TRP A 1 374 ? 10.688 30.078 -2.254 1 98.19 374 TRP A C 1
ATOM 2999 O O . TRP A 1 374 ? 9.789 30.281 -3.076 1 98.19 374 TRP A O 1
ATOM 3009 N N . ARG A 1 375 ? 10.797 30.828 -1.192 1 97.94 375 ARG A N 1
ATOM 3010 C CA . ARG A 1 375 ? 9.914 31.953 -0.916 1 97.94 375 ARG A CA 1
ATOM 3011 C C . ARG A 1 375 ? 10.055 33.031 -1.985 1 97.94 375 ARG A C 1
ATOM 3013 O O . ARG A 1 375 ? 9.062 33.656 -2.393 1 97.94 375 ARG A O 1
ATOM 3020 N N . ASP A 1 376 ? 11.258 33.25 -2.48 1 96.75 376 ASP A N 1
ATOM 3021 C CA . ASP A 1 376 ? 11.57 34.344 -3.406 1 96.75 376 ASP A CA 1
ATOM 3022 C C . ASP A 1 376 ? 10.938 34.094 -4.773 1 96.75 376 ASP A C 1
ATOM 3024 O O . ASP A 1 376 ? 10.664 35.031 -5.52 1 96.75 376 ASP A O 1
ATOM 3028 N N . VAL A 1 377 ? 10.711 32.844 -5.062 1 95.81 377 VAL A N 1
ATOM 3029 C CA . VAL A 1 377 ? 10.234 32.531 -6.41 1 95.81 377 VAL A CA 1
ATOM 3030 C C . VAL A 1 377 ? 8.727 32.344 -6.387 1 95.81 377 VAL A C 1
ATOM 3032 O O . VAL A 1 377 ? 8.117 32.031 -7.418 1 95.81 377 VAL A O 1
ATOM 3035 N N . LEU A 1 378 ? 8.07 32.531 -5.242 1 97.06 378 LEU A N 1
ATOM 3036 C CA . LEU A 1 378 ? 6.617 32.406 -5.18 1 97.06 378 LEU A CA 1
ATOM 3037 C C . LEU A 1 378 ? 5.934 33.438 -6.051 1 97.06 378 LEU A C 1
ATOM 3039 O O . LEU A 1 378 ? 6.375 34.594 -6.113 1 97.06 378 LEU A O 1
ATOM 3043 N N . PRO A 1 379 ? 4.926 33.031 -6.758 1 94.62 379 PRO A N 1
ATOM 3044 C CA . PRO A 1 379 ? 4.148 34.031 -7.5 1 94.62 379 PRO A CA 1
ATOM 3045 C C . PRO A 1 379 ? 3.594 35.125 -6.602 1 94.62 379 PRO A C 1
ATOM 3047 O O . PRO A 1 379 ? 3.367 34.906 -5.41 1 94.62 379 PRO A O 1
ATOM 3050 N N . ALA A 1 380 ? 3.256 36.25 -7.207 1 93.5 380 ALA A N 1
ATOM 3051 C CA . ALA A 1 380 ? 2.799 37.438 -6.48 1 93.5 380 ALA A CA 1
ATOM 3052 C C . ALA A 1 380 ? 1.514 37.125 -5.711 1 93.5 380 ALA A C 1
ATOM 3054 O O . ALA A 1 380 ? 1.313 37.656 -4.609 1 93.5 380 ALA A O 1
ATOM 3055 N N . SER A 1 381 ? 0.75 36.344 -6.27 1 93.56 381 SER A N 1
ATOM 3056 C CA . SER A 1 381 ? -0.545 36.031 -5.664 1 93.56 381 SER A CA 1
ATOM 3057 C C . SER A 1 381 ? -0.383 35.281 -4.359 1 93.56 381 SER A C 1
ATOM 3059 O O . SER A 1 381 ? -1.312 35.188 -3.555 1 93.56 381 SER A O 1
ATOM 3061 N N . PHE A 1 382 ? 0.76 34.688 -4.148 1 96.06 382 PHE A N 1
ATOM 3062 C CA . PHE A 1 382 ? 0.962 33.844 -2.977 1 96.06 382 PHE A CA 1
ATOM 3063 C C . PHE A 1 382 ? 2.074 34.406 -2.096 1 96.06 382 PHE A C 1
ATOM 3065 O O . PHE A 1 382 ? 2.488 33.75 -1.129 1 96.06 382 PHE A O 1
ATOM 3072 N N . SER A 1 383 ? 2.559 35.594 -2.434 1 94.38 383 SER A N 1
ATOM 3073 C CA . SER A 1 383 ? 3.643 36.188 -1.663 1 94.38 383 SER A CA 1
ATOM 3074 C C . SER A 1 383 ? 3.178 36.594 -0.266 1 94.38 383 SER A C 1
ATOM 3076 O O . SER A 1 383 ? 2.004 36.906 -0.064 1 94.38 383 SER A O 1
ATOM 3078 N N . PHE A 1 384 ? 4.07 36.531 0.656 1 95.62 384 PHE A N 1
ATOM 3079 C CA . PHE A 1 384 ? 3.748 36.906 2.035 1 95.62 384 PHE A CA 1
ATOM 3080 C C . PHE A 1 384 ? 4.957 37.5 2.74 1 95.62 384 PHE A C 1
ATOM 3082 O O . PHE A 1 384 ? 6.098 37.281 2.324 1 95.62 384 PHE A O 1
ATOM 3089 N N . SER A 1 385 ? 4.672 38.25 3.764 1 93.5 385 SER A N 1
ATOM 3090 C CA . SER A 1 385 ? 5.699 38.719 4.688 1 93.5 385 SER A CA 1
ATOM 3091 C C . SER A 1 385 ? 5.816 37.781 5.895 1 93.5 385 SER A C 1
ATOM 3093 O O . SER A 1 385 ? 4.879 37.062 6.211 1 93.5 385 SER A O 1
ATOM 3095 N N . VAL A 1 386 ? 6.945 37.781 6.484 1 93.56 386 VAL A N 1
ATOM 3096 C CA . VAL A 1 386 ? 7.16 36.938 7.648 1 93.56 386 VAL A CA 1
ATOM 3097 C C . VAL A 1 386 ? 6.805 37.688 8.922 1 93.56 386 VAL A C 1
ATOM 3099 O O . VAL A 1 386 ? 7.688 38.062 9.695 1 93.56 386 VAL A O 1
ATOM 3102 N N . ASP A 1 387 ? 5.594 37.938 9.133 1 90.5 387 ASP A N 1
ATOM 3103 C CA . ASP A 1 387 ? 5 38.656 10.266 1 90.5 387 ASP A CA 1
ATOM 3104 C C . ASP A 1 387 ? 3.547 38.219 10.469 1 90.5 387 ASP A C 1
ATOM 3106 O O . ASP A 1 387 ? 3.129 37.156 10 1 90.5 387 ASP A O 1
ATOM 3110 N N . THR A 1 388 ? 2.828 38.969 11.25 1 83.94 388 THR A N 1
ATOM 3111 C CA . THR A 1 388 ? 1.465 38.562 11.578 1 83.94 388 THR A CA 1
ATOM 3112 C C . THR A 1 388 ? 0.454 39.344 10.742 1 83.94 388 THR A C 1
ATOM 3114 O O . THR A 1 388 ? -0.742 39.344 11.039 1 83.94 388 THR A O 1
ATOM 3117 N N . ASP A 1 389 ? 0.937 39.969 9.727 1 88 389 ASP A N 1
ATOM 3118 C CA . ASP A 1 389 ? 0.026 40.719 8.883 1 88 389 ASP A CA 1
ATOM 3119 C C . ASP A 1 389 ? -0.883 39.812 8.07 1 88 389 ASP A C 1
ATOM 3121 O O . ASP A 1 389 ? -0.502 38.688 7.746 1 88 389 ASP A O 1
ATOM 3125 N N . GLU A 1 390 ? -1.959 40.406 7.77 1 87.69 390 GLU A N 1
ATOM 3126 C CA . GLU A 1 390 ? -2.908 39.625 6.984 1 87.69 390 GLU A CA 1
ATOM 3127 C C . GLU A 1 390 ? -2.385 39.406 5.57 1 87.69 390 GLU A C 1
ATOM 3129 O O . GLU A 1 390 ? -1.817 40.281 4.949 1 87.69 390 GLU A O 1
ATOM 3134 N N . VAL A 1 391 ? -2.561 38.188 5.125 1 90.44 391 VAL A N 1
ATOM 3135 C CA . VAL A 1 391 ? -2.152 37.812 3.775 1 90.44 391 VAL A CA 1
ATOM 3136 C C . VAL A 1 391 ? -3.338 37.938 2.82 1 90.44 391 VAL A C 1
ATOM 3138 O O . VAL A 1 391 ? -4.48 37.688 3.201 1 90.44 391 VAL A O 1
ATOM 3141 N N . PRO A 1 392 ? -3.043 38.281 1.623 1 88.81 392 PRO A N 1
ATOM 3142 C CA . PRO A 1 392 ? -4.121 38.562 0.671 1 88.81 392 PRO A CA 1
ATOM 3143 C C . PRO A 1 392 ? -4.953 37.344 0.344 1 88.81 392 PRO A C 1
ATOM 3145 O O . PRO A 1 392 ? -6.164 37.438 0.137 1 88.81 392 PRO A O 1
ATOM 3148 N N . THR A 1 393 ? -4.332 36.219 0.209 1 92.44 393 THR A N 1
ATOM 3149 C CA . THR A 1 393 ? -5.059 35.031 -0.176 1 92.44 393 THR A CA 1
ATOM 3150 C C . THR A 1 393 ? -4.875 33.906 0.866 1 92.44 393 THR A C 1
ATOM 3152 O O . THR A 1 393 ? -3.854 33.875 1.555 1 92.44 393 THR A O 1
ATOM 3155 N N . ALA A 1 394 ? -5.914 33.062 0.965 1 92.94 394 ALA A N 1
ATOM 3156 C CA . ALA A 1 394 ? -5.816 31.922 1.869 1 92.94 394 ALA A CA 1
ATOM 3157 C C . ALA A 1 394 ? -4.648 31.016 1.484 1 92.94 394 ALA A C 1
ATOM 3159 O O . ALA A 1 394 ? -3.98 30.438 2.354 1 92.94 394 ALA A O 1
ATOM 3160 N N . ALA A 1 395 ? -4.41 30.891 0.206 1 95 395 ALA A N 1
ATOM 3161 C CA . ALA A 1 395 ? -3.307 30.062 -0.294 1 95 395 ALA A CA 1
ATOM 3162 C C . ALA A 1 395 ? -1.96 30.625 0.159 1 95 395 ALA A C 1
ATOM 3164 O O . ALA A 1 395 ? -1.067 29.875 0.549 1 95 395 ALA A O 1
ATOM 3165 N N . GLY A 1 396 ? -1.843 31.953 0.062 1 95.69 396 GLY A N 1
ATOM 3166 C CA . GLY A 1 396 ? -0.631 32.594 0.56 1 95.69 396 GLY A CA 1
ATOM 3167 C C . GLY A 1 396 ? -0.423 32.375 2.049 1 95.69 396 GLY A C 1
ATOM 3168 O O . GLY A 1 396 ? 0.708 32.188 2.504 1 95.69 396 GLY A O 1
ATOM 3169 N N . GLY A 1 397 ? -1.522 32.469 2.756 1 95.44 397 GLY A N 1
ATOM 3170 C CA . GLY A 1 397 ? -1.448 32.219 4.188 1 95.44 397 GLY A CA 1
ATOM 3171 C C . GLY A 1 397 ? -1.023 30.812 4.523 1 95.44 397 GLY A C 1
ATOM 3172 O O . GLY A 1 397 ? -0.242 30.594 5.453 1 95.44 397 GLY A O 1
ATOM 3173 N N . PHE A 1 398 ? -1.592 29.891 3.793 1 96.81 398 PHE A N 1
ATOM 3174 C CA . PHE A 1 398 ? -1.224 28.5 3.979 1 96.81 398 PHE A CA 1
ATOM 3175 C C . PHE A 1 398 ? 0.258 28.281 3.689 1 96.81 398 PHE A C 1
ATOM 3177 O O . PHE A 1 398 ? 0.95 27.594 4.445 1 96.81 398 PHE A O 1
ATOM 3184 N N . LEU A 1 399 ? 0.794 28.812 2.629 1 97.88 399 LEU A N 1
ATOM 3185 C CA . LEU A 1 399 ? 2.199 28.672 2.26 1 97.88 399 LEU A CA 1
ATOM 3186 C C . LEU A 1 399 ? 3.104 29.328 3.297 1 97.88 399 LEU A C 1
ATOM 3188 O O . LEU A 1 399 ? 4.207 28.844 3.557 1 97.88 399 LEU A O 1
ATOM 3192 N N . ARG A 1 400 ? 2.635 30.453 3.854 1 97.62 400 ARG A N 1
ATOM 3193 C CA . ARG A 1 400 ? 3.387 31.078 4.938 1 97.62 400 ARG A CA 1
ATOM 3194 C C . ARG A 1 400 ? 3.514 30.141 6.129 1 97.62 400 ARG A C 1
ATOM 3196 O O . ARG A 1 400 ? 4.566 30.078 6.77 1 97.62 400 ARG A O 1
ATOM 3203 N N . GLN A 1 401 ? 2.385 29.453 6.441 1 96.81 401 GLN A N 1
ATOM 3204 C CA . GLN A 1 401 ? 2.42 28.484 7.527 1 96.81 401 GLN A CA 1
ATOM 3205 C C . GLN A 1 401 ? 3.461 27.406 7.258 1 96.81 401 GLN A C 1
ATOM 3207 O O . GLN A 1 401 ? 4.215 27.016 8.156 1 96.81 401 GLN A O 1
ATOM 3212 N N . ARG A 1 402 ? 3.479 26.922 6.035 1 97.5 402 ARG A N 1
ATOM 3213 C CA . ARG A 1 402 ? 4.445 25.891 5.672 1 97.5 402 ARG A CA 1
ATOM 3214 C C . ARG A 1 402 ? 5.871 26.422 5.766 1 97.5 402 ARG A C 1
ATOM 3216 O O . ARG A 1 402 ? 6.777 25.703 6.203 1 97.5 402 ARG A O 1
ATOM 3223 N N . TYR A 1 403 ? 6.086 27.656 5.336 1 98.12 403 TYR A N 1
ATOM 3224 C CA . TYR A 1 403 ? 7.391 28.312 5.418 1 98.12 403 TYR A CA 1
ATOM 3225 C C . TYR A 1 403 ? 7.867 28.406 6.859 1 98.12 403 TYR A C 1
ATOM 3227 O O . TYR A 1 403 ? 9.016 28.062 7.164 1 98.12 403 TYR A O 1
ATOM 3235 N N . LEU A 1 404 ? 7.008 28.859 7.723 1 97.56 404 LEU A N 1
ATOM 3236 C CA . LEU A 1 404 ? 7.359 29.062 9.125 1 97.56 404 LEU A CA 1
ATOM 3237 C C . LEU A 1 404 ? 7.645 27.734 9.82 1 97.56 404 LEU A C 1
ATOM 3239 O O . LEU A 1 404 ? 8.562 27.641 10.633 1 97.56 404 LEU A O 1
ATOM 3243 N N . THR A 1 405 ? 6.82 26.734 9.516 1 96.56 405 THR A N 1
ATOM 3244 C CA . THR A 1 405 ? 7.078 25.406 10.086 1 96.56 405 THR A CA 1
ATOM 3245 C C . THR A 1 405 ? 8.438 24.875 9.625 1 96.56 405 THR A C 1
ATOM 3247 O O . THR A 1 405 ? 9.195 24.344 10.43 1 96.56 405 THR A O 1
ATOM 3250 N N . CYS A 1 406 ? 8.68 25 8.352 1 97.94 406 CYS A N 1
ATOM 3251 C CA . CYS A 1 406 ? 9.953 24.547 7.793 1 97.94 406 CYS A CA 1
ATOM 3252 C C . CYS A 1 406 ? 11.125 25.266 8.453 1 97.94 406 CYS A C 1
ATOM 3254 O O . CYS A 1 406 ? 12.109 24.641 8.836 1 97.94 406 CYS A O 1
ATOM 3256 N N . LYS A 1 407 ? 11.047 26.594 8.602 1 98.19 407 LYS A N 1
ATOM 3257 C CA . LYS A 1 407 ? 12.094 27.391 9.227 1 98.19 407 LYS A CA 1
ATOM 3258 C C . LYS A 1 407 ? 12.336 26.953 10.664 1 98.19 407 LYS A C 1
ATOM 3260 O O . LYS A 1 407 ? 13.484 26.859 11.102 1 98.19 407 LYS A O 1
ATOM 3265 N N . GLY A 1 408 ? 11.266 26.734 11.359 1 97.5 408 GLY A N 1
ATOM 3266 C CA . GLY A 1 408 ? 11.391 26.266 12.727 1 97.5 408 GLY A CA 1
ATOM 3267 C C . GLY A 1 408 ? 12.141 24.953 12.836 1 97.5 408 GLY A C 1
ATOM 3268 O O . GLY A 1 408 ? 13 24.781 13.711 1 97.5 408 GLY A O 1
ATOM 3269 N N . VAL A 1 409 ? 11.828 24.016 11.969 1 97.31 409 VAL A N 1
ATOM 3270 C CA . VAL A 1 409 ? 12.445 22.703 12.008 1 97.31 409 VAL A CA 1
ATOM 3271 C C . VAL A 1 409 ? 13.906 22.797 11.578 1 97.31 409 VAL A C 1
ATOM 3273 O O . VAL A 1 409 ? 14.766 22.078 12.094 1 97.31 409 VAL A O 1
ATOM 3276 N N . ILE A 1 410 ? 14.211 23.703 10.664 1 98.25 410 ILE A N 1
ATOM 3277 C CA . ILE A 1 410 ? 15.57 23.891 10.156 1 98.25 410 ILE A CA 1
ATOM 3278 C C . ILE A 1 410 ? 16.469 24.375 11.289 1 98.25 410 ILE A C 1
ATOM 3280 O O . ILE A 1 410 ? 17.578 23.875 11.461 1 98.25 410 ILE A O 1
ATOM 3284 N N . TYR A 1 411 ? 16.047 25.297 12.125 1 97.81 411 TYR A N 1
ATOM 3285 C CA . TYR A 1 411 ? 16.891 25.953 13.133 1 97.81 411 TYR A CA 1
ATOM 3286 C C . TYR A 1 411 ? 16.781 25.234 14.469 1 97.81 411 TYR A C 1
ATOM 3288 O O . TYR A 1 411 ? 17.516 25.562 15.414 1 97.81 411 TYR A O 1
ATOM 3296 N N . ARG A 1 412 ? 16 24.234 14.594 1 96.94 412 ARG A N 1
ATOM 3297 C CA . ARG A 1 412 ? 15.711 23.547 15.852 1 96.94 412 ARG A CA 1
ATOM 3298 C C . ARG A 1 412 ? 16.969 22.938 16.453 1 96.94 412 ARG A C 1
ATOM 3300 O O . ARG A 1 412 ? 17.125 22.875 17.672 1 96.94 412 ARG A O 1
ATOM 3307 N N . PRO A 1 413 ? 17.906 22.406 15.641 1 96.38 413 PRO A N 1
ATOM 3308 C CA . PRO A 1 413 ? 19.109 21.828 16.203 1 96.38 413 PRO A CA 1
ATOM 3309 C C . PRO A 1 413 ? 19.859 22.797 17.125 1 96.38 413 PRO A C 1
ATOM 3311 O O . PRO A 1 413 ? 20.438 22.375 18.125 1 96.38 413 PRO A O 1
ATOM 3314 N N . TYR A 1 414 ? 19.875 24.109 16.844 1 95.75 414 TYR A N 1
ATOM 3315 C CA . TYR A 1 414 ? 20.516 25.094 17.703 1 95.75 414 TYR A CA 1
ATOM 3316 C C . TYR A 1 414 ? 19.828 25.172 19.062 1 95.75 414 TYR A C 1
ATOM 3318 O O . TYR A 1 414 ? 20.484 25.266 20.094 1 95.75 414 TYR A O 1
ATOM 3326 N N . LEU A 1 415 ? 18.562 25.172 18.969 1 94.38 415 LEU A N 1
ATOM 3327 C CA . LEU A 1 415 ? 17.797 25.203 20.203 1 94.38 415 LEU A CA 1
ATOM 3328 C C . LEU A 1 415 ? 18.047 23.953 21.031 1 94.38 415 LEU A C 1
ATOM 3330 O O . LEU A 1 415 ? 18.219 24.031 22.25 1 94.38 415 LEU A O 1
ATOM 3334 N N . MET A 1 416 ? 18 22.797 20.375 1 93.38 416 MET A N 1
ATOM 3335 C CA . MET A 1 416 ? 18.25 21.531 21.062 1 93.38 416 MET A CA 1
ATOM 3336 C C . MET A 1 416 ? 19.625 21.516 21.703 1 93.38 416 MET A C 1
ATOM 3338 O O . MET A 1 416 ? 19.797 21.016 22.812 1 93.38 416 MET A O 1
ATOM 3342 N N . TRP A 1 417 ? 20.594 22.047 21 1 92.38 417 TRP A N 1
ATOM 3343 C CA . TRP A 1 417 ? 21.953 22.156 21.531 1 92.38 417 TRP A CA 1
ATOM 3344 C C . TRP A 1 417 ? 21.984 23.031 22.781 1 92.38 417 TRP A C 1
ATOM 3346 O O . TRP A 1 417 ? 22.594 22.656 23.797 1 92.38 417 TRP A O 1
ATOM 3356 N N . MET A 1 418 ? 21.344 24.141 22.734 1 90.5 418 MET A N 1
ATOM 3357 C CA . MET A 1 418 ? 21.297 25.078 23.859 1 90.5 418 MET A CA 1
ATOM 3358 C C . MET A 1 418 ? 20.609 24.453 25.062 1 90.5 418 MET A C 1
ATOM 3360 O O . MET A 1 418 ? 21.047 24.625 26.203 1 90.5 418 MET A O 1
ATOM 3364 N N . LEU A 1 419 ? 19.562 23.781 24.828 1 89.88 419 LEU A N 1
ATOM 3365 C CA . LEU A 1 419 ? 18.797 23.141 25.891 1 89.88 419 LEU A CA 1
ATOM 3366 C C . LEU A 1 419 ? 19.609 22.016 26.531 1 89.88 419 LEU A C 1
ATOM 3368 O O . LEU A 1 419 ? 19.562 21.844 27.75 1 89.88 419 LEU A O 1
ATOM 3372 N N . SER A 1 420 ? 20.328 21.281 25.766 1 86.12 420 SER A N 1
ATOM 3373 C CA . SER A 1 420 ? 21.125 20.172 26.297 1 86.12 420 SER A CA 1
ATOM 3374 C C . SER A 1 420 ? 22.312 20.688 27.109 1 86.12 420 SER A C 1
ATOM 3376 O O . SER A 1 420 ? 22.719 20.047 28.078 1 86.12 420 SER A O 1
ATOM 3378 N N . SER A 1 421 ? 22.891 21.766 26.688 1 79.94 421 SER A N 1
ATOM 3379 C CA . SER A 1 421 ? 24.031 22.344 27.375 1 79.94 421 SER A CA 1
ATOM 3380 C C . SER A 1 421 ? 23.625 22.953 28.719 1 79.94 421 SER A C 1
ATOM 3382 O O . SER A 1 421 ? 24.391 22.953 29.672 1 79.94 421 SER A O 1
ATOM 3384 N N . SER A 1 422 ? 22.5 23.469 28.812 1 72.31 422 SER A N 1
ATOM 3385 C CA . SER A 1 422 ? 21.984 24.062 30.047 1 72.31 422 SER A CA 1
ATOM 3386 C C . SER A 1 422 ? 21.594 23 31.062 1 72.31 422 SER A C 1
ATOM 3388 O O . SER A 1 422 ? 21.625 23.25 32.281 1 72.31 422 SER A O 1
ATOM 3390 N N . TYR A 1 423 ? 21.188 21.906 30.625 1 61.75 423 TYR A N 1
ATOM 3391 C CA . TYR A 1 423 ? 20.781 20.828 31.516 1 61.75 423 TYR A CA 1
ATOM 3392 C C . TYR A 1 423 ? 22 20.188 32.188 1 61.75 423 TYR A C 1
ATOM 3394 O O . TYR A 1 423 ? 21.922 19.766 33.344 1 61.75 423 TYR A O 1
ATOM 3402 N N . ASP A 1 424 ? 23.141 20.078 31.547 1 55.12 424 ASP A N 1
ATOM 3403 C CA . ASP A 1 424 ? 24.375 19.531 32.094 1 55.12 424 ASP A CA 1
ATOM 3404 C C . ASP A 1 424 ? 24.969 20.484 33.156 1 55.12 424 ASP A C 1
ATOM 3406 O O . ASP A 1 424 ? 25.688 20.047 34.062 1 55.12 424 ASP A O 1
ATOM 3410 N N . ASP A 1 425 ? 24.75 21.781 33.094 1 49.53 425 ASP A N 1
ATOM 3411 C CA . ASP A 1 425 ? 25.391 22.688 34.031 1 49.53 425 ASP A CA 1
ATOM 3412 C C . ASP A 1 425 ? 24.734 22.609 35.406 1 49.53 425 ASP A C 1
ATOM 3414 O O . ASP A 1 425 ? 25.219 23.203 36.375 1 49.53 425 ASP A O 1
ATOM 3418 N N . THR A 1 426 ? 23.344 22.391 35.625 1 46.59 426 THR A N 1
ATOM 3419 C CA . THR A 1 426 ? 22.859 22.406 37 1 46.59 426 THR A CA 1
ATOM 3420 C C . THR A 1 426 ? 23.484 21.281 37.812 1 46.59 426 THR A C 1
ATOM 3422 O O . THR A 1 426 ? 23.328 21.234 39.062 1 46.59 426 THR A O 1
ATOM 3425 N N . GLY A 1 427 ? 24.25 20.109 37.406 1 38.53 427 GLY A N 1
ATOM 3426 C CA . GLY A 1 427 ? 25.109 19.297 38.25 1 38.53 427 GLY A CA 1
ATOM 3427 C C . GLY A 1 427 ? 26.562 19.75 38.219 1 38.53 427 GLY A C 1
ATOM 3428 O O . GLY A 1 427 ? 26.875 20.828 37.719 1 38.53 427 GLY A O 1
ATOM 3429 N N . THR A 1 428 ? 27.703 18.469 38.281 1 35.53 428 THR A N 1
ATOM 3430 C CA . THR A 1 428 ? 29.125 18.578 38.562 1 35.53 428 THR A CA 1
ATOM 3431 C C . THR A 1 428 ? 29.766 19.672 37.75 1 35.53 428 THR A C 1
ATOM 3433 O O . THR A 1 428 ? 29.234 20.078 36.719 1 35.53 428 THR A O 1
ATOM 3436 N N . SER A 1 429 ? 31.25 19.844 38 1 34.34 429 SER A N 1
ATOM 3437 C CA . SER A 1 429 ? 32.438 20.672 37.875 1 34.34 429 SER A CA 1
ATOM 3438 C C . SER A 1 429 ? 32.719 21 36.406 1 34.34 429 SER A C 1
ATOM 3440 O O . SER A 1 429 ? 33.5 21.906 36.094 1 34.34 429 SER A O 1
ATOM 3442 N N . THR A 1 430 ? 33.156 19.781 35.656 1 35.91 430 THR A N 1
ATOM 3443 C CA . THR A 1 430 ? 34.25 19.859 34.688 1 35.91 430 THR A CA 1
ATOM 3444 C C . THR A 1 430 ? 33.938 20.844 33.594 1 35.91 430 THR A C 1
ATOM 3446 O O . THR A 1 430 ? 32.781 21 33.188 1 35.91 430 THR A O 1
ATOM 3449 N N . SER A 1 431 ? 34.938 21.625 33.094 1 37.53 431 SER A N 1
ATOM 3450 C CA . SER A 1 431 ? 35.438 22.641 32.188 1 37.53 431 SER A CA 1
ATOM 3451 C C . SER A 1 431 ? 34.969 22.391 30.75 1 37.53 431 SER A C 1
ATOM 3453 O O . SER A 1 431 ? 35.562 22.922 29.797 1 37.53 431 SER A O 1
ATOM 3455 N N . ALA A 1 432 ? 34.625 21.156 30.391 1 39.38 432 ALA A N 1
ATOM 3456 C CA . ALA A 1 432 ? 34.812 21.109 28.938 1 39.38 432 ALA A CA 1
ATOM 3457 C C . ALA A 1 432 ? 33.938 22.172 28.234 1 39.38 432 ALA A C 1
ATOM 3459 O O . ALA A 1 432 ? 32.75 22.234 28.438 1 39.38 432 ALA A O 1
ATOM 3460 N N . VAL A 1 433 ? 34.5 23.219 27.766 1 40.12 433 VAL A N 1
ATOM 3461 C CA . VAL A 1 433 ? 34.125 24.281 26.844 1 40.12 433 VAL A CA 1
ATOM 3462 C C . VAL A 1 433 ? 33.125 23.734 25.797 1 40.12 433 VAL A C 1
ATOM 3464 O O . VAL A 1 433 ? 33.5 22.891 24.984 1 40.12 433 VAL A O 1
ATOM 3467 N N . THR A 1 434 ? 31.891 23.453 26.078 1 49.84 434 THR A N 1
ATOM 3468 C CA . THR A 1 434 ? 30.953 23.188 24.984 1 49.84 434 THR A CA 1
ATOM 3469 C C . THR A 1 434 ? 31.344 23.984 23.75 1 49.84 434 THR A C 1
ATOM 3471 O O . THR A 1 434 ? 31.531 25.203 23.812 1 49.84 434 THR A O 1
ATOM 3474 N N . PRO A 1 435 ? 32.125 23.375 22.828 1 53.91 435 PRO A N 1
ATOM 3475 C CA . PRO A 1 435 ? 32.562 24.109 21.641 1 53.91 435 PRO A CA 1
ATOM 3476 C C . PRO A 1 435 ? 31.531 25.156 21.188 1 53.91 435 PRO A C 1
ATOM 3478 O O . PRO A 1 435 ? 30.328 24.906 21.266 1 53.91 435 PRO A O 1
ATOM 3481 N N . ALA A 1 436 ? 31.812 26.531 21.312 1 62.62 436 ALA A N 1
ATOM 3482 C CA . ALA A 1 436 ? 31.016 27.734 21.078 1 62.62 436 ALA A CA 1
ATOM 3483 C C . ALA A 1 436 ? 30.5 27.797 19.641 1 62.62 436 ALA A C 1
ATOM 3485 O O . ALA A 1 436 ? 31.297 27.672 18.688 1 62.62 436 ALA A O 1
ATOM 3486 N N . ILE A 1 437 ? 29.266 27.172 19.297 1 75.69 437 ILE A N 1
ATOM 3487 C CA . ILE A 1 437 ? 28.656 27.5 18.016 1 75.69 437 ILE A CA 1
ATOM 3488 C C . ILE A 1 437 ? 28.438 29.016 17.938 1 75.69 437 ILE A C 1
ATOM 3490 O O . ILE A 1 437 ? 27.734 29.594 18.766 1 75.69 437 ILE A O 1
ATOM 3494 N N . PRO A 1 438 ? 29.266 29.625 17.062 1 80.12 438 PRO A N 1
ATOM 3495 C CA . PRO A 1 438 ? 29.109 31.062 16.922 1 80.12 438 PRO A CA 1
ATOM 3496 C C . PRO A 1 438 ? 27.656 31.484 16.688 1 80.12 438 PRO A C 1
ATOM 3498 O O . PRO A 1 438 ? 26.922 30.797 15.961 1 80.12 438 PRO A O 1
ATOM 3501 N N . ASP A 1 439 ? 27.156 32.531 17.328 1 89.25 439 ASP A N 1
ATOM 3502 C CA . ASP A 1 439 ? 25.875 33.156 17.078 1 89.25 439 ASP A CA 1
ATOM 3503 C C . ASP A 1 439 ? 24.719 32.219 17.422 1 89.25 439 ASP A C 1
ATOM 3505 O O . ASP A 1 439 ? 23.688 32.219 16.75 1 89.25 439 ASP A O 1
ATOM 3509 N N . VAL A 1 440 ? 24.953 31.297 18.312 1 91.44 440 VAL A N 1
ATOM 3510 C CA . VAL A 1 440 ? 23.984 30.266 18.656 1 91.44 440 VAL A CA 1
ATOM 3511 C C . VAL A 1 440 ? 22.703 30.922 19.188 1 91.44 440 VAL A C 1
ATOM 3513 O O . VAL A 1 440 ? 21.609 30.469 18.891 1 91.44 440 VAL A O 1
ATOM 3516 N N . MET A 1 441 ? 22.812 31.984 19.922 1 91.31 441 MET A N 1
ATOM 3517 C CA . MET A 1 441 ? 21.656 32.625 20.531 1 91.31 441 MET A CA 1
ATOM 3518 C C . MET A 1 441 ? 20.75 33.219 19.469 1 91.31 441 MET A C 1
ATOM 3520 O O . MET A 1 441 ? 19.516 33.125 19.547 1 91.31 441 MET A O 1
ATOM 3524 N N . ASN A 1 442 ? 21.328 33.844 18.531 1 93.69 442 ASN A N 1
ATOM 3525 C CA . ASN A 1 442 ? 20.547 34.438 17.438 1 93.69 442 ASN A CA 1
ATOM 3526 C C . ASN A 1 442 ? 19.844 33.344 16.625 1 93.69 442 ASN A C 1
ATOM 3528 O O . ASN A 1 442 ? 18.719 33.562 16.156 1 93.69 442 ASN A O 1
ATOM 3532 N N . LYS A 1 443 ? 20.531 32.25 16.406 1 95.88 443 LYS A N 1
ATOM 3533 C CA . LYS A 1 443 ? 19.922 31.156 15.656 1 95.88 443 LYS A CA 1
ATOM 3534 C C . LYS A 1 443 ? 18.797 30.516 16.438 1 95.88 443 LYS A C 1
ATOM 3536 O O . LYS A 1 443 ? 17.797 30.078 15.859 1 95.88 443 LYS A O 1
ATOM 3541 N N . CYS A 1 444 ? 18.953 30.406 17.734 1 95.56 444 CYS A N 1
ATOM 3542 C CA . CYS A 1 444 ? 17.859 29.938 18.578 1 95.56 444 CYS A CA 1
ATOM 3543 C C . CYS A 1 444 ? 16.656 30.875 18.484 1 95.56 444 CYS A C 1
ATOM 3545 O O . CYS A 1 444 ? 15.516 30.422 18.438 1 95.56 444 CYS A O 1
ATOM 3547 N N . LYS A 1 445 ? 16.953 32.188 18.484 1 95.44 445 LYS A N 1
ATOM 3548 C CA . LYS A 1 445 ? 15.883 33.156 18.344 1 95.44 445 LYS A CA 1
ATOM 3549 C C . LYS A 1 445 ? 15.117 32.969 17.047 1 95.44 445 LYS A C 1
ATOM 3551 O O . LYS A 1 445 ? 13.891 33.094 17.016 1 95.44 445 LYS A O 1
ATOM 3556 N N . LEU A 1 446 ? 15.836 32.688 15.977 1 96.19 446 LEU A N 1
ATOM 3557 C CA . LEU A 1 446 ? 15.195 32.469 14.688 1 96.19 446 LEU A CA 1
ATOM 3558 C C . LEU A 1 446 ? 14.242 31.281 14.758 1 96.19 446 LEU A C 1
ATOM 3560 O O . LEU A 1 446 ? 13.148 31.312 14.18 1 96.19 446 LEU A O 1
ATOM 3564 N N . CYS A 1 447 ? 14.641 30.219 15.398 1 97 447 CYS A N 1
ATOM 3565 C CA . CYS A 1 447 ? 13.789 29.031 15.586 1 97 447 CYS A CA 1
ATOM 3566 C C . CYS A 1 447 ? 12.539 29.391 16.375 1 97 447 CYS A C 1
ATOM 3568 O O . CYS A 1 447 ? 11.43 29.078 15.969 1 97 447 CYS A O 1
ATOM 3570 N N . LEU A 1 448 ? 12.719 30.047 17.5 1 96.69 448 LEU A N 1
ATOM 3571 C CA . LEU A 1 448 ? 11.617 30.375 18.391 1 96.69 448 LEU A CA 1
ATOM 3572 C C . LEU A 1 448 ? 10.656 31.375 17.75 1 96.69 448 LEU A C 1
ATOM 3574 O O . LEU A 1 448 ? 9.438 31.25 17.891 1 96.69 448 LEU A O 1
ATOM 3578 N N . ASP A 1 449 ? 11.211 32.375 17.047 1 96.06 449 ASP A N 1
ATOM 3579 C CA . ASP A 1 449 ? 10.359 33.312 16.312 1 96.06 449 ASP A CA 1
ATOM 3580 C C . ASP A 1 449 ? 9.492 32.594 15.289 1 96.06 449 ASP A C 1
ATOM 3582 O O . ASP A 1 449 ? 8.312 32.906 15.125 1 96.06 449 ASP A O 1
ATOM 3586 N N . ALA A 1 450 ? 10.102 31.688 14.586 1 96.69 450 ALA A N 1
ATOM 3587 C CA . ALA A 1 450 ? 9.352 30.922 13.594 1 96.69 450 ALA A CA 1
ATOM 3588 C C . ALA A 1 450 ? 8.227 30.125 14.242 1 96.69 450 ALA A C 1
ATOM 3590 O O . ALA A 1 450 ? 7.113 30.078 13.719 1 96.69 450 ALA A O 1
ATOM 3591 N N . CYS A 1 451 ? 8.5 29.5 15.352 1 95.88 451 CYS A N 1
ATOM 3592 C CA . CYS A 1 451 ? 7.496 28.719 16.078 1 95.88 451 CYS A CA 1
ATOM 3593 C C . CYS A 1 451 ? 6.363 29.609 16.562 1 95.88 451 CYS A C 1
ATOM 3595 O O . CYS A 1 451 ? 5.188 29.266 16.422 1 95.88 451 CYS A O 1
ATOM 3597 N N . LEU A 1 452 ? 6.73 30.75 17.125 1 96.06 452 LEU A N 1
ATOM 3598 C CA . LEU A 1 452 ? 5.75 31.703 17.641 1 96.06 452 LEU A CA 1
ATOM 3599 C C . LEU A 1 452 ? 4.867 32.25 16.531 1 96.06 452 LEU A C 1
ATOM 3601 O O . LEU A 1 452 ? 3.643 32.281 16.656 1 96.06 452 LEU A O 1
ATOM 3605 N N . LEU A 1 453 ? 5.492 32.656 15.453 1 95.94 453 LEU A N 1
ATOM 3606 C CA . LEU A 1 453 ? 4.742 33.219 14.336 1 95.94 453 LEU A CA 1
ATOM 3607 C C . LEU A 1 453 ? 3.863 32.156 13.695 1 95.94 453 LEU A C 1
ATOM 3609 O O . LEU A 1 453 ? 2.748 32.438 13.258 1 95.94 453 LEU A O 1
ATOM 3613 N N . HIS A 1 454 ? 4.391 30.953 13.562 1 96 454 HIS A N 1
ATOM 3614 C CA . HIS A 1 454 ? 3.611 29.844 13.031 1 96 454 HIS A CA 1
ATOM 3615 C C . HIS A 1 454 ? 2.307 29.672 13.797 1 96 454 HIS A C 1
ATOM 3617 O O . HIS A 1 454 ? 1.249 29.469 13.195 1 96 454 HIS A O 1
ATOM 3623 N N . ALA A 1 455 ? 2.359 29.719 15.102 1 96.25 455 ALA A N 1
ATOM 3624 C CA . ALA A 1 455 ? 1.194 29.516 15.961 1 96.25 455 ALA A CA 1
ATOM 3625 C C . ALA A 1 455 ? 0.281 30.734 15.938 1 96.25 455 ALA A C 1
ATOM 3627 O O . ALA A 1 455 ? -0.937 30.609 15.797 1 96.25 455 ALA A O 1
ATOM 3628 N N . LEU A 1 456 ? 0.827 31.891 16.031 1 94.69 456 LEU A N 1
ATOM 3629 C CA . LEU A 1 456 ? 0.053 33.125 16.172 1 94.69 456 LEU A CA 1
ATOM 3630 C C . LEU A 1 456 ? -0.597 33.5 14.852 1 94.69 456 LEU A C 1
ATOM 3632 O O . LEU A 1 456 ? -1.628 34.188 14.836 1 94.69 456 LEU A O 1
ATOM 3636 N N . ASP A 1 457 ? 0.026 33.062 13.75 1 93.62 457 ASP A N 1
ATOM 3637 C CA . ASP A 1 457 ? -0.483 33.438 12.438 1 93.62 457 ASP A CA 1
ATOM 3638 C C . ASP A 1 457 ? -1.472 32.406 11.914 1 93.62 457 ASP A C 1
ATOM 3640 O O . ASP A 1 457 ? -2.037 32.562 10.836 1 93.62 457 ASP A O 1
ATOM 3644 N N . LEU A 1 458 ? -1.691 31.375 12.633 1 94.81 458 LEU A N 1
ATOM 3645 C CA . LEU A 1 458 ? -2.637 30.359 12.188 1 94.81 458 LEU A CA 1
ATOM 3646 C C . LEU A 1 458 ? -4.047 30.922 12.094 1 94.81 458 LEU A C 1
ATOM 3648 O O . LEU A 1 458 ? -4.477 31.672 12.977 1 94.81 458 LEU A O 1
ATOM 3652 N N . ARG A 1 459 ? -4.648 30.734 11.031 1 93.69 459 ARG A N 1
ATOM 3653 C CA . ARG A 1 459 ? -6.051 31.062 10.805 1 93.69 459 ARG A CA 1
ATOM 3654 C C . ARG A 1 459 ? -6.809 29.875 10.242 1 93.69 459 ARG A C 1
ATOM 3656 O O . ARG A 1 459 ? -6.215 28.828 9.961 1 93.69 459 ARG A O 1
ATOM 3663 N N . GLY A 1 460 ? -8.148 30.062 10.148 1 92.94 460 GLY A N 1
ATOM 3664 C CA . GLY A 1 460 ? -8.961 28.984 9.609 1 92.94 460 GLY A CA 1
ATOM 3665 C C . GLY A 1 460 ? -8.883 28.891 8.094 1 92.94 460 GLY A C 1
ATOM 3666 O O . GLY A 1 460 ? -9.906 28.969 7.41 1 92.94 460 GLY A O 1
ATOM 3667 N N . PHE A 1 461 ? -7.637 28.703 7.559 1 94.31 461 PHE A N 1
ATOM 3668 C CA . PHE A 1 461 ? -7.516 28.484 6.125 1 94.31 461 PHE A CA 1
ATOM 3669 C C . PHE A 1 461 ? -8.25 27.219 5.711 1 94.31 461 PHE A C 1
ATOM 3671 O O . PHE A 1 461 ? -8.094 26.156 6.336 1 94.31 461 PHE A O 1
ATOM 3678 N N . SER A 1 462 ? -9.023 27.266 4.664 1 94.69 462 SER A N 1
ATOM 3679 C CA . SER A 1 462 ? -9.898 26.172 4.273 1 94.69 462 SER A CA 1
ATOM 3680 C C . SER A 1 462 ? -9.125 24.875 4.105 1 94.69 462 SER A C 1
ATOM 3682 O O . SER A 1 462 ? -9.578 23.812 4.531 1 94.69 462 SER A O 1
ATOM 3684 N N . GLN A 1 463 ? -7.945 24.953 3.467 1 97.12 463 GLN A N 1
ATOM 3685 C CA . GLN A 1 463 ? -7.137 23.75 3.254 1 97.12 463 GLN A CA 1
ATOM 3686 C C . GLN A 1 463 ? -6.676 23.156 4.582 1 97.12 463 GLN A C 1
ATOM 3688 O O . GLN A 1 463 ? -6.68 21.938 4.75 1 97.12 463 GLN A O 1
ATOM 3693 N N . THR A 1 464 ? -6.281 23.984 5.512 1 96.88 464 THR A N 1
ATOM 3694 C CA . THR A 1 464 ? -5.871 23.531 6.836 1 96.88 464 THR A CA 1
ATOM 3695 C C . THR A 1 464 ? -7.035 22.859 7.562 1 96.88 464 THR A C 1
ATOM 3697 O O . THR A 1 464 ? -6.883 21.781 8.125 1 96.88 464 THR A O 1
ATOM 3700 N N . VAL A 1 465 ? -8.203 23.469 7.492 1 96.06 465 VAL A N 1
ATOM 3701 C CA . VAL A 1 465 ? -9.359 23 8.242 1 96.06 465 VAL A CA 1
ATOM 3702 C C . VAL A 1 465 ? -9.883 21.703 7.637 1 96.06 465 VAL A C 1
ATOM 3704 O O . VAL A 1 465 ? -10.148 20.734 8.359 1 96.06 465 VAL A O 1
ATOM 3707 N N . VAL A 1 466 ? -9.945 21.625 6.316 1 97.38 466 VAL A N 1
ATOM 3708 C CA . VAL A 1 466 ? -10.578 20.5 5.645 1 97.38 466 VAL A CA 1
ATOM 3709 C C . VAL A 1 466 ? -9.609 19.312 5.598 1 97.38 466 VAL A C 1
ATOM 3711 O O . VAL A 1 466 ? -10.008 18.172 5.812 1 97.38 466 VAL A O 1
ATOM 3714 N N . ILE A 1 467 ? -8.328 19.594 5.387 1 97.75 467 ILE A N 1
ATOM 3715 C CA . ILE A 1 467 ? -7.406 18.516 5.059 1 97.75 467 ILE A CA 1
ATOM 3716 C C . ILE A 1 467 ? -6.434 18.297 6.219 1 97.75 467 ILE A C 1
ATOM 3718 O O . ILE A 1 467 ? -6.09 17.172 6.543 1 97.75 467 ILE A O 1
ATOM 3722 N N . ASP A 1 468 ? -6.012 19.391 6.898 1 96.88 468 ASP A N 1
ATOM 3723 C CA . ASP A 1 468 ? -4.805 19.297 7.719 1 96.88 468 ASP A CA 1
ATOM 3724 C C . ASP A 1 468 ? -5.121 19.531 9.195 1 96.88 468 ASP A C 1
ATOM 3726 O O . ASP A 1 468 ? -4.227 19.859 9.977 1 96.88 468 ASP A O 1
ATOM 3730 N N . THR A 1 469 ? -6.383 19.453 9.562 1 97 469 THR A N 1
ATOM 3731 C CA . THR A 1 469 ? -6.715 19.703 10.961 1 97 469 THR A CA 1
ATOM 3732 C C . THR A 1 469 ? -5.902 18.812 11.883 1 97 469 THR A C 1
ATOM 3734 O O . THR A 1 469 ? -5.379 19.266 12.898 1 97 469 THR A O 1
ATOM 3737 N N . TRP A 1 470 ? -5.801 17.547 11.555 1 96.81 470 TRP A N 1
ATOM 3738 C CA . TRP A 1 470 ? -5.094 16.594 12.391 1 96.81 470 TRP A CA 1
ATOM 3739 C C . TRP A 1 470 ? -3.615 16.953 12.508 1 96.81 470 TRP A C 1
ATOM 3741 O O . TRP A 1 470 ? -3.09 17.094 13.609 1 96.81 470 TRP A O 1
ATOM 3751 N N . ILE A 1 471 ? -2.918 17.156 11.414 1 95.94 471 ILE A N 1
ATOM 3752 C CA . ILE A 1 471 ? -1.491 17.453 11.398 1 95.94 471 ILE A CA 1
ATOM 3753 C C . ILE A 1 471 ? -1.24 18.797 12.062 1 95.94 471 ILE A C 1
ATOM 3755 O O . ILE A 1 471 ? -0.233 18.984 12.75 1 95.94 471 ILE A O 1
ATOM 3759 N N . CYS A 1 472 ? -2.15 19.703 11.812 1 96.44 472 CYS A N 1
ATOM 3760 C CA . CYS A 1 472 ? -2.031 21.047 12.391 1 96.44 472 CYS A CA 1
ATOM 3761 C C . CYS A 1 472 ? -2.086 20.984 13.914 1 96.44 472 CYS A C 1
ATOM 3763 O O . CYS A 1 472 ? -1.311 21.672 14.586 1 96.44 472 CYS A O 1
ATOM 3765 N N . SER A 1 473 ? -2.998 20.234 14.453 1 96.5 473 SER A N 1
ATOM 3766 C CA . SER A 1 473 ? -3.117 20.125 15.906 1 96.5 473 SER A CA 1
ATOM 3767 C C . SER A 1 473 ? -1.833 19.594 16.531 1 96.5 473 SER A C 1
ATOM 3769 O O . SER A 1 473 ? -1.398 20.078 17.578 1 96.5 473 SER A O 1
ATOM 3771 N N . LEU A 1 474 ? -1.252 18.625 15.875 1 96.19 474 LEU A N 1
ATOM 3772 C CA . LEU A 1 474 ? -0.008 18.047 16.375 1 96.19 474 LEU A CA 1
ATOM 3773 C C . LEU A 1 474 ? 1.144 19.031 16.234 1 96.19 474 LEU A C 1
ATOM 3775 O O . LEU A 1 474 ? 1.923 19.219 17.172 1 96.19 474 LEU A O 1
ATOM 3779 N N . SER A 1 475 ? 1.224 19.688 15.117 1 95.62 475 SER A N 1
ATOM 3780 C CA . SER A 1 475 ? 2.264 20.672 14.875 1 95.62 475 SER A CA 1
ATOM 3781 C C . SER A 1 475 ? 2.193 21.812 15.891 1 95.62 475 SER A C 1
ATOM 3783 O O . SER A 1 475 ? 3.221 22.25 16.406 1 95.62 475 SER A O 1
ATOM 3785 N N . MET A 1 476 ? 1.013 22.25 16.203 1 97.31 476 MET A N 1
ATOM 3786 C CA . MET A 1 476 ? 0.829 23.344 17.141 1 97.31 476 MET A CA 1
ATOM 3787 C C . MET A 1 476 ? 1.156 22.906 18.562 1 97.31 476 MET A C 1
ATOM 3789 O O . MET A 1 476 ? 1.705 23.688 19.344 1 97.31 476 MET A O 1
ATOM 3793 N N . SER A 1 477 ? 0.752 21.703 18.938 1 96.38 477 SER A N 1
ATOM 3794 C CA . SER A 1 477 ? 1.142 21.203 20.25 1 96.38 477 SER A CA 1
ATOM 3795 C C . SER A 1 477 ? 2.658 21.094 20.375 1 96.38 477 SER A C 1
ATOM 3797 O O . SER A 1 477 ? 3.223 21.391 21.422 1 96.38 477 SER A O 1
ATOM 3799 N N . GLY A 1 478 ? 3.303 20.656 19.25 1 95.69 478 GLY A N 1
ATOM 3800 C CA . GLY A 1 478 ? 4.758 20.641 19.234 1 95.69 478 GLY A CA 1
ATOM 3801 C C . GLY A 1 478 ? 5.375 22.016 19.422 1 95.69 478 GLY A C 1
ATOM 3802 O O . GLY A 1 478 ? 6.34 22.156 20.172 1 95.69 478 GLY A O 1
ATOM 3803 N N . ALA A 1 479 ? 4.801 22.984 18.766 1 96.19 479 ALA A N 1
ATOM 3804 C CA . ALA A 1 479 ? 5.277 24.359 18.922 1 96.19 479 ALA A CA 1
ATOM 3805 C C . ALA A 1 479 ? 5.133 24.844 20.359 1 96.19 479 ALA A C 1
ATOM 3807 O O . ALA A 1 479 ? 6.027 25.5 20.891 1 96.19 479 ALA A O 1
ATOM 3808 N N . MET A 1 480 ? 4.051 24.531 21.016 1 96.75 480 MET A N 1
ATOM 3809 C CA . MET A 1 480 ? 3.818 24.922 22.406 1 96.75 480 MET A CA 1
ATOM 3810 C C . MET A 1 480 ? 4.844 24.266 23.328 1 96.75 480 MET A C 1
ATOM 3812 O O . MET A 1 480 ? 5.316 24.906 24.266 1 96.75 480 MET A O 1
ATOM 3816 N N . LEU A 1 481 ? 5.117 23.016 23.047 1 96.62 481 LEU A N 1
ATOM 3817 C CA . LEU A 1 481 ? 6.105 22.312 23.859 1 96.62 481 LEU A CA 1
ATOM 3818 C C . LEU A 1 481 ? 7.484 22.953 23.703 1 96.62 481 LEU A C 1
ATOM 3820 O O . LEU A 1 481 ? 8.211 23.094 24.688 1 96.62 481 LEU A O 1
ATOM 3824 N N . ILE A 1 482 ? 7.836 23.312 22.516 1 96.5 482 ILE A N 1
ATOM 3825 C CA . ILE A 1 482 ? 9.117 23.953 22.25 1 96.5 482 ILE A CA 1
ATOM 3826 C C . ILE A 1 482 ? 9.195 25.281 22.984 1 96.5 482 ILE A C 1
ATOM 3828 O O . ILE A 1 482 ? 10.203 25.594 23.625 1 96.5 482 ILE A O 1
ATOM 3832 N N . ILE A 1 483 ? 8.148 26.047 22.922 1 95.88 483 ILE A N 1
ATOM 3833 C CA . ILE A 1 483 ? 8.086 27.344 23.609 1 95.88 483 ILE A CA 1
ATOM 3834 C C . ILE A 1 483 ? 8.203 27.141 25.109 1 95.88 483 ILE A C 1
ATOM 3836 O O . ILE A 1 483 ? 8.891 27.891 25.797 1 95.88 483 ILE A O 1
ATOM 3840 N N . LEU A 1 484 ? 7.516 26.141 25.594 1 96.38 484 LEU A N 1
ATOM 3841 C CA . LEU A 1 484 ? 7.586 25.828 27.016 1 96.38 484 LEU A CA 1
ATOM 3842 C C . LEU A 1 484 ? 9.008 25.484 27.438 1 96.38 484 LEU A C 1
ATOM 3844 O O . LEU A 1 484 ? 9.516 26 28.438 1 96.38 484 LEU A O 1
ATOM 3848 N N . ALA A 1 485 ? 9.656 24.625 26.703 1 95.38 485 ALA A N 1
ATOM 3849 C CA . ALA A 1 485 ? 11.031 24.25 27 1 95.38 485 ALA A CA 1
ATOM 3850 C C . ALA A 1 485 ? 11.953 25.469 27 1 95.38 485 ALA A C 1
ATOM 3852 O O . ALA A 1 485 ? 12.805 25.625 27.875 1 95.38 485 ALA A O 1
ATOM 3853 N N . ALA A 1 486 ? 11.789 26.328 26.016 1 94.75 486 ALA A N 1
ATOM 3854 C CA . ALA A 1 486 ? 12.617 27.516 25.891 1 94.75 486 ALA A CA 1
ATOM 3855 C C . ALA A 1 486 ? 12.352 28.5 27.016 1 94.75 486 ALA A C 1
ATOM 3857 O O . ALA A 1 486 ? 13.258 29.219 27.453 1 94.75 486 ALA A O 1
ATOM 3858 N N . SER A 1 487 ? 11.156 28.562 27.516 1 93.69 487 SER A N 1
ATOM 3859 C CA . SER A 1 487 ? 10.75 29.5 28.547 1 93.69 487 SER A CA 1
ATOM 3860 C C . SER A 1 487 ? 11.438 29.188 29.875 1 93.69 487 SER A C 1
ATOM 3862 O O . SER A 1 487 ? 11.477 30.031 30.781 1 93.69 487 SER A O 1
ATOM 3864 N N . HIS A 1 488 ? 12.031 28.062 29.953 1 89.75 488 HIS A N 1
ATOM 3865 C CA . HIS A 1 488 ? 12.703 27.672 31.188 1 89.75 488 HIS A CA 1
ATOM 3866 C C . HIS A 1 488 ? 14.188 28.031 31.156 1 89.75 488 HIS A C 1
ATOM 3868 O O . HIS A 1 488 ? 14.898 27.844 32.125 1 89.75 488 HIS A O 1
ATOM 3874 N N . ILE A 1 489 ? 14.617 28.484 30.109 1 88.31 489 ILE A N 1
ATOM 3875 C CA . ILE A 1 489 ? 15.977 29 29.969 1 88.31 489 ILE A CA 1
ATOM 3876 C C . ILE A 1 489 ? 15.969 30.516 29.969 1 88.31 489 ILE A C 1
ATOM 3878 O O . ILE A 1 489 ? 15.531 31.141 29 1 88.31 489 ILE A O 1
ATOM 3882 N N . PRO A 1 490 ? 16.547 31.109 31.016 1 88.69 490 PRO A N 1
ATOM 3883 C CA . PRO A 1 490 ? 16.438 32.562 31.188 1 88.69 490 PRO A CA 1
ATOM 3884 C C . PRO A 1 490 ? 16.875 33.344 29.938 1 88.69 490 PRO A C 1
ATOM 3886 O O . PRO A 1 490 ? 16.203 34.281 29.547 1 88.69 490 PRO A O 1
ATOM 3889 N N . ALA A 1 491 ? 17.938 32.969 29.281 1 85.56 491 ALA A N 1
ATOM 3890 C CA . ALA A 1 491 ? 18.438 33.688 28.109 1 85.56 491 ALA A CA 1
ATOM 3891 C C . ALA A 1 491 ? 17.438 33.625 26.953 1 85.56 491 ALA A C 1
ATOM 3893 O O . ALA A 1 491 ? 17.266 34.562 26.203 1 85.56 491 ALA A O 1
ATOM 3894 N N . LEU A 1 492 ? 16.766 32.531 26.844 1 90.94 492 LEU A N 1
ATOM 3895 C CA . LEU A 1 492 ? 15.82 32.312 25.75 1 90.94 492 LEU A CA 1
ATOM 3896 C C . LEU A 1 492 ? 14.469 32.938 26.094 1 90.94 492 LEU A C 1
ATOM 3898 O O . LEU A 1 492 ? 13.758 33.406 25.188 1 90.94 492 LEU A O 1
ATOM 3902 N N . LYS A 1 493 ? 14.133 32.906 27.312 1 91.44 493 LYS A N 1
ATOM 3903 C CA . LYS A 1 493 ? 12.875 33.469 27.797 1 91.44 493 LYS A CA 1
ATOM 3904 C C . LYS A 1 493 ? 12.75 34.938 27.406 1 91.44 493 LYS A C 1
ATOM 3906 O O . LYS A 1 493 ? 11.664 35.406 27.047 1 91.44 493 LYS A O 1
ATOM 3911 N N . GLU A 1 494 ? 13.812 35.594 27.422 1 88.44 494 GLU A N 1
ATOM 3912 C CA . GLU A 1 494 ? 13.836 37.031 27.078 1 88.44 494 GLU A CA 1
ATOM 3913 C C . GLU A 1 494 ? 13.523 37.25 25.609 1 88.44 494 GLU A C 1
ATOM 3915 O O . GLU A 1 494 ? 12.898 38.25 25.234 1 88.44 494 GLU A O 1
ATOM 3920 N N . PHE A 1 495 ? 13.891 36.281 24.766 1 87.38 495 PHE A N 1
ATOM 3921 C CA . PHE A 1 495 ? 13.656 36.375 23.328 1 87.38 495 PHE A CA 1
ATOM 3922 C C . PHE A 1 495 ? 12.172 36.219 23.016 1 87.38 495 PHE A C 1
ATOM 3924 O O . PHE A 1 495 ? 11.641 36.875 22.125 1 87.38 495 PHE A O 1
ATOM 3931 N N . ILE A 1 496 ? 11.5 35.344 23.719 1 89.5 496 ILE A N 1
ATOM 3932 C CA . ILE A 1 496 ? 10.102 35.031 23.453 1 89.5 496 ILE A CA 1
ATOM 3933 C C . ILE A 1 496 ? 9.211 36.125 24.047 1 89.5 496 ILE A C 1
ATOM 3935 O O . ILE A 1 496 ? 8.297 36.594 23.391 1 89.5 496 ILE A O 1
ATOM 3939 N N . GLY A 1 497 ? 9.523 36.531 25.203 1 88.25 497 GLY A N 1
ATOM 3940 C CA . GLY A 1 497 ? 8.781 37.562 25.891 1 88.25 497 GLY A CA 1
ATOM 3941 C C . GLY A 1 497 ? 7.348 37.188 26.188 1 88.25 497 GLY A C 1
ATOM 3942 O O . GLY A 1 497 ? 7.012 36 26.234 1 88.25 497 GLY A O 1
ATOM 3943 N N . THR A 1 498 ? 6.469 38.156 26.312 1 90.31 498 THR A N 1
ATOM 3944 C CA . THR A 1 498 ? 5.098 37.938 26.766 1 90.31 498 THR A CA 1
ATOM 3945 C C . THR A 1 498 ? 4.227 37.438 25.625 1 90.31 498 THR A C 1
ATOM 3947 O O . THR A 1 498 ? 3.109 36.969 25.859 1 90.31 498 THR A O 1
ATOM 3950 N N . ARG A 1 499 ? 4.703 37.406 24.422 1 91.12 499 ARG A N 1
ATOM 3951 C CA . ARG A 1 499 ? 3.982 36.844 23.281 1 91.12 499 ARG A CA 1
ATOM 3952 C C . ARG A 1 499 ? 3.66 35.375 23.516 1 91.12 499 ARG A C 1
ATOM 3954 O O . ARG A 1 499 ? 2.65 34.844 23.016 1 91.12 499 ARG A O 1
ATOM 3961 N N . ALA A 1 500 ? 4.559 34.75 24.297 1 93 500 ALA A N 1
ATOM 3962 C CA . ALA A 1 500 ? 4.391 33.312 24.594 1 93 500 ALA A CA 1
ATOM 3963 C C . ALA A 1 500 ? 3.053 33.062 25.281 1 93 500 ALA A C 1
ATOM 3965 O O . ALA A 1 500 ? 2.445 32 25.094 1 93 500 ALA A O 1
ATOM 3966 N N . THR A 1 501 ? 2.494 34 26.047 1 94.81 501 THR A N 1
ATOM 3967 C CA . THR A 1 501 ? 1.293 33.812 26.844 1 94.81 501 THR A CA 1
ATOM 3968 C C . THR A 1 501 ? 0.039 34 26 1 94.81 501 THR A C 1
ATOM 3970 O O . THR A 1 501 ? -1.067 33.688 26.438 1 94.81 501 THR A O 1
ATOM 3973 N N . LEU A 1 502 ? 0.18 34.406 24.75 1 94.69 502 LEU A N 1
ATOM 3974 C CA . LEU A 1 502 ? -0.96 34.656 23.875 1 94.69 502 LEU A CA 1
ATOM 3975 C C . LEU A 1 502 ? -1.252 33.438 23 1 94.69 502 LEU A C 1
ATOM 3977 O O . LEU A 1 502 ? -2.359 33.312 22.469 1 94.69 502 LEU A O 1
ATOM 3981 N N . VAL A 1 503 ? -0.307 32.594 22.875 1 96.19 503 VAL A N 1
ATOM 3982 C CA . VAL A 1 503 ? -0.345 31.531 21.875 1 96.19 503 VAL A CA 1
ATOM 3983 C C . VAL A 1 503 ? -1.419 30.5 22.25 1 96.19 503 VAL A C 1
ATOM 3985 O O . VAL A 1 503 ? -2.256 30.141 21.422 1 96.19 503 VAL A O 1
ATOM 3988 N N . GLY A 1 504 ? -1.411 30 23.469 1 96.5 504 GLY A N 1
ATOM 3989 C CA . GLY A 1 504 ? -2.316 28.953 23.922 1 96.5 504 GLY A CA 1
ATOM 3990 C C . GLY A 1 504 ? -3.779 29.312 23.734 1 96.5 504 GLY A C 1
ATOM 3991 O O . GLY A 1 504 ? -4.555 28.516 23.188 1 96.5 504 GLY A O 1
ATOM 3992 N N . SER A 1 505 ? -4.156 30.516 24.203 1 94.88 505 SER A N 1
ATOM 3993 C CA . SER A 1 505 ? -5.543 30.969 24.094 1 94.88 505 SER A CA 1
ATOM 3994 C C . SER A 1 505 ? -5.961 31.125 22.641 1 94.88 505 SER A C 1
ATOM 3996 O O . SER A 1 505 ? -7.098 30.812 22.281 1 94.88 505 SER A O 1
ATOM 3998 N N . HIS A 1 506 ? -5.055 31.641 21.844 1 94.81 506 HIS A N 1
ATOM 3999 C CA . HIS A 1 506 ? -5.316 31.812 20.422 1 94.81 506 HIS A CA 1
ATOM 4000 C C . HIS A 1 506 ? -5.613 30.469 19.75 1 94.81 506 HIS A C 1
ATOM 4002 O O . HIS A 1 506 ? -6.613 30.328 19.031 1 94.81 506 HIS A O 1
ATOM 4008 N N . LEU A 1 507 ? -4.766 29.5 20 1 96.38 507 LEU A N 1
ATOM 4009 C CA . LEU A 1 507 ? -4.918 28.188 19.391 1 96.38 507 LEU A CA 1
ATOM 4010 C C . LEU A 1 507 ? -6.18 27.484 19.891 1 96.38 507 LEU A C 1
ATOM 4012 O O . LEU A 1 507 ? -6.898 26.859 19.125 1 96.38 507 LEU A O 1
ATOM 4016 N N . GLU A 1 508 ? -6.445 27.594 21.156 1 94.19 508 GLU A N 1
ATOM 4017 C CA . GLU A 1 508 ? -7.633 26.984 21.734 1 94.19 508 GLU A CA 1
ATOM 4018 C C . GLU A 1 508 ? -8.906 27.5 21.094 1 94.19 508 GLU A C 1
ATOM 4020 O O . GLU A 1 508 ? -9.82 26.734 20.781 1 94.19 508 GLU A O 1
ATOM 4025 N N . ARG A 1 509 ? -8.961 28.797 20.922 1 92.75 509 ARG A N 1
ATOM 4026 C CA . ARG A 1 509 ? -10.125 29.406 20.297 1 92.75 509 ARG A CA 1
ATOM 4027 C C . ARG A 1 509 ? -10.305 28.906 18.859 1 92.75 509 ARG A C 1
ATOM 4029 O O . ARG A 1 509 ? -11.422 28.609 18.438 1 92.75 509 ARG A O 1
ATOM 4036 N N . LEU A 1 510 ? -9.258 28.844 18.125 1 92.94 510 LEU A N 1
ATOM 4037 C CA . LEU A 1 510 ? -9.312 28.406 16.734 1 92.94 510 LEU A CA 1
ATOM 4038 C C . LEU A 1 510 ? -9.789 26.969 16.625 1 92.94 510 LEU A C 1
ATOM 4040 O O . LEU A 1 510 ? -10.711 26.656 15.867 1 92.94 510 LEU A O 1
ATOM 4044 N N . PHE A 1 511 ? -9.234 26.031 17.406 1 93.38 511 PHE A N 1
ATOM 4045 C CA . PHE A 1 511 ? -9.562 24.609 17.312 1 93.38 511 PHE A CA 1
ATOM 4046 C C . PHE A 1 511 ? -10.969 24.344 17.828 1 93.38 511 PHE A C 1
ATOM 4048 O O . PHE A 1 511 ? -11.664 23.469 17.328 1 93.38 511 PHE A O 1
ATOM 4055 N N . ARG A 1 512 ? -11.359 25.094 18.844 1 90.69 512 ARG A N 1
ATOM 4056 C CA . ARG A 1 512 ? -12.734 24.969 19.328 1 90.69 512 ARG A CA 1
ATOM 4057 C C . ARG A 1 512 ? -13.727 25.344 18.234 1 90.69 512 ARG A C 1
ATOM 4059 O O . ARG A 1 512 ? -14.758 24.688 18.078 1 90.69 512 ARG A O 1
ATOM 4066 N N . ASN A 1 513 ? -13.398 26.375 17.547 1 90.56 513 ASN A N 1
ATOM 4067 C CA . ASN A 1 513 ? -14.25 26.812 16.453 1 90.56 513 ASN A CA 1
ATOM 4068 C C . ASN A 1 513 ? -14.344 25.75 15.359 1 90.56 513 ASN A C 1
ATOM 4070 O O . ASN A 1 513 ? -15.422 25.484 14.82 1 90.56 513 ASN A O 1
ATOM 4074 N N . TRP A 1 514 ? -13.227 25.172 14.977 1 91.5 514 TRP A N 1
ATOM 4075 C CA . TRP A 1 514 ? -13.211 24.125 13.961 1 91.5 514 TRP A CA 1
ATOM 4076 C C . TRP A 1 514 ? -14.008 22.906 14.422 1 91.5 514 TRP A C 1
ATOM 4078 O O . TRP A 1 514 ? -14.766 22.312 13.633 1 91.5 514 TRP A O 1
ATOM 4088 N N . ARG A 1 515 ? -13.891 22.578 15.641 1 89.31 515 ARG A N 1
ATOM 4089 C CA . ARG A 1 515 ? -14.578 21.422 16.219 1 89.31 515 ARG A CA 1
ATOM 4090 C C . ARG A 1 515 ? -16.094 21.641 16.203 1 89.31 515 ARG A C 1
ATOM 4092 O O . ARG A 1 515 ? -16.859 20.688 15.977 1 89.31 515 ARG A O 1
ATOM 4099 N N . ASP A 1 516 ? -16.469 22.812 16.484 1 87.19 516 ASP A N 1
ATOM 4100 C CA . ASP A 1 516 ? -17.891 23.156 16.5 1 87.19 516 ASP A CA 1
ATOM 4101 C C . ASP A 1 516 ? -18.516 22.953 15.109 1 87.19 516 ASP A C 1
ATOM 4103 O O . ASP A 1 516 ? -19.719 22.766 14.992 1 87.19 516 ASP A O 1
ATOM 4107 N N . MET A 1 517 ? -17.672 23 14.156 1 84.31 517 MET A N 1
ATOM 4108 C CA . MET A 1 517 ? -18.125 22.797 12.789 1 84.31 517 MET A CA 1
ATOM 4109 C C . MET A 1 517 ? -17.875 21.359 12.344 1 84.31 517 MET A C 1
ATOM 4111 O O . MET A 1 517 ? -17.875 21.062 11.148 1 84.31 517 MET A O 1
ATOM 4115 N N . SER A 1 518 ? -17.516 20.484 13.219 1 83.44 518 SER A N 1
ATOM 4116 C CA . SER A 1 518 ? -17.375 19.047 13.039 1 83.44 518 SER A CA 1
ATOM 4117 C C . SER A 1 518 ? -16.078 18.703 12.289 1 83.44 518 SER A C 1
ATOM 4119 O O . SER A 1 518 ? -16.062 17.797 11.453 1 83.44 518 SER A O 1
ATOM 4121 N N . PHE A 1 519 ? -15.188 19.516 12.43 1 80.19 519 PHE A N 1
ATOM 4122 C CA . PHE A 1 519 ? -13.844 19.156 11.984 1 80.19 519 PHE A CA 1
ATOM 4123 C C . PHE A 1 519 ? -12.977 18.719 13.164 1 80.19 519 PHE A C 1
ATOM 4125 O O . PHE A 1 519 ? -12.477 19.578 13.914 1 80.19 519 PHE A O 1
ATOM 4132 N N . GLY A 1 520 ? -12.883 17.422 13.406 1 70.62 520 GLY A N 1
ATOM 4133 C CA . GLY A 1 520 ? -11.992 16.906 14.43 1 70.62 520 GLY A CA 1
ATOM 4134 C C . GLY A 1 520 ? -12.68 16.719 15.773 1 70.62 520 GLY A C 1
ATOM 4135 O O . GLY A 1 520 ? -12.008 16.562 16.797 1 70.62 520 GLY A O 1
ATOM 4136 N N . GLY A 1 521 ? -13.883 16.75 15.828 1 75.56 521 GLY A N 1
ATOM 4137 C CA . GLY A 1 521 ? -14.57 16.75 17.109 1 75.56 521 GLY A CA 1
ATOM 4138 C C . GLY A 1 521 ? -14.484 15.414 17.828 1 75.56 521 GLY A C 1
ATOM 4139 O O . GLY A 1 521 ? -14.578 15.359 19.062 1 75.56 521 GLY A O 1
ATOM 4140 N N . ASP A 1 522 ? -14.203 14.398 17.172 1 87.62 522 ASP A N 1
ATOM 4141 C CA . ASP A 1 522 ? -14.203 13.109 17.859 1 87.62 522 ASP A CA 1
ATOM 4142 C C . ASP A 1 522 ? -12.852 12.406 17.719 1 87.62 522 ASP A C 1
ATOM 4144 O O . ASP A 1 522 ? -12.766 11.195 17.875 1 87.62 522 ASP A O 1
ATOM 4148 N N . SER A 1 523 ? -11.828 13.148 17.438 1 94.5 523 SER A N 1
ATOM 4149 C CA . SER A 1 523 ? -10.508 12.547 17.328 1 94.5 523 SER A CA 1
ATOM 4150 C C . SER A 1 523 ? -9.781 12.555 18.672 1 94.5 523 SER A C 1
ATOM 4152 O O . SER A 1 523 ? -9.508 13.617 19.234 1 94.5 523 SER A O 1
ATOM 4154 N N . PRO A 1 524 ? -9.398 11.414 19.172 1 94.81 524 PRO A N 1
ATOM 4155 C CA . PRO A 1 524 ? -8.703 11.375 20.453 1 94.81 524 PRO A CA 1
ATOM 4156 C C . PRO A 1 524 ? -7.332 12.031 20.406 1 94.81 524 PRO A C 1
ATOM 4158 O O . PRO A 1 524 ? -6.883 12.609 21.406 1 94.81 524 PRO A O 1
ATOM 4161 N N . SER A 1 525 ? -6.648 11.93 19.312 1 93.88 525 SER A N 1
ATOM 4162 C CA . SER A 1 525 ? -5.328 12.547 19.219 1 93.88 525 SER A CA 1
ATOM 4163 C C . SER A 1 525 ? -5.434 14.07 19.172 1 93.88 525 SER A C 1
ATOM 4165 O O . SER A 1 525 ? -4.566 14.773 19.703 1 93.88 525 SER A O 1
ATOM 4167 N N . VAL A 1 526 ? -6.5 14.602 18.531 1 95.56 526 VAL A N 1
ATOM 4168 C CA . VAL A 1 526 ? -6.715 16.047 18.547 1 95.56 526 VAL A CA 1
ATOM 4169 C C . VAL A 1 526 ? -7.078 16.5 19.953 1 95.56 526 VAL A C 1
ATOM 4171 O O . VAL A 1 526 ? -6.629 17.562 20.406 1 95.56 526 VAL A O 1
ATOM 4174 N N . ASP A 1 527 ? -7.883 15.688 20.641 1 94.44 527 ASP A N 1
ATOM 4175 C CA . ASP A 1 527 ? -8.195 15.984 22.031 1 94.44 527 ASP A CA 1
ATOM 4176 C C . ASP A 1 527 ? -6.93 16.062 22.875 1 94.44 527 ASP A C 1
ATOM 4178 O O . ASP A 1 527 ? -6.789 16.953 23.719 1 94.44 527 ASP A O 1
ATOM 4182 N N . ARG A 1 528 ? -6.086 15.156 22.672 1 94.06 528 ARG A N 1
ATOM 4183 C CA . ARG A 1 528 ? -4.824 15.148 23.406 1 94.06 528 ARG A CA 1
ATOM 4184 C C . ARG A 1 528 ? -3.98 16.375 23.062 1 94.06 528 ARG A C 1
ATOM 4186 O O . ARG A 1 528 ? -3.348 16.969 23.938 1 94.06 528 ARG A O 1
ATOM 4193 N N . SER A 1 529 ? -3.914 16.719 21.797 1 94.69 529 SER A N 1
ATOM 4194 C CA . SER A 1 529 ? -3.178 17.906 21.375 1 94.69 529 SER A CA 1
ATOM 4195 C C . SER A 1 529 ? -3.709 19.156 22.047 1 94.69 529 SER A C 1
ATOM 4197 O O . SER A 1 529 ? -2.934 20 22.516 1 94.69 529 SER A O 1
ATOM 4199 N N . MET A 1 530 ? -5.035 19.266 22.094 1 94.75 530 MET A N 1
ATOM 4200 C CA . MET A 1 530 ? -5.645 20.422 22.766 1 94.75 530 MET A CA 1
ATOM 4201 C C . MET A 1 530 ? -5.328 20.422 24.25 1 94.75 530 MET A C 1
ATOM 4203 O O . MET A 1 530 ? -5.082 21.469 24.844 1 94.75 530 MET A O 1
ATOM 4207 N N . TRP A 1 531 ? -5.348 19.266 24.812 1 94.81 531 TRP A N 1
ATOM 4208 C CA . TRP A 1 531 ? -4.98 19.141 26.219 1 94.81 531 TRP A CA 1
ATOM 4209 C C . TRP A 1 531 ? -3.539 19.578 26.453 1 94.81 531 TRP A C 1
ATOM 4211 O O . TRP A 1 531 ? -3.25 20.328 27.391 1 94.81 531 TRP A O 1
ATOM 4221 N N . LEU A 1 532 ? -2.611 19.141 25.625 1 95.44 532 LEU A N 1
ATOM 4222 C CA . LEU A 1 532 ? -1.202 19.516 25.719 1 95.44 532 LEU A CA 1
ATOM 4223 C C . LEU A 1 532 ? -1.022 21.016 25.547 1 95.44 532 LEU A C 1
ATOM 4225 O O . LEU A 1 532 ? -0.227 21.625 26.266 1 95.44 532 LEU A O 1
ATOM 4229 N N . ILE A 1 533 ? -1.755 21.562 24.578 1 96.69 533 ILE A N 1
ATOM 4230 C CA . ILE A 1 533 ? -1.688 23 24.344 1 96.69 533 ILE A CA 1
ATOM 4231 C C . ILE A 1 533 ? -2.125 23.75 25.594 1 96.69 533 ILE A C 1
ATOM 4233 O O . ILE A 1 533 ? -1.45 24.688 26.016 1 96.69 533 ILE A O 1
ATOM 4237 N N . ASN A 1 534 ? -3.176 23.328 26.188 1 96.38 534 ASN A N 1
ATOM 4238 C CA . ASN A 1 534 ? -3.701 24 27.375 1 96.38 534 ASN A CA 1
ATOM 4239 C C . ASN A 1 534 ? -2.766 23.844 28.562 1 96.38 534 ASN A C 1
ATOM 4241 O O . ASN A 1 534 ? -2.551 24.797 29.328 1 96.38 534 ASN A O 1
ATOM 4245 N N . GLN A 1 535 ? -2.232 22.641 28.781 1 95.88 535 GLN A N 1
ATOM 4246 C CA . GLN A 1 535 ? -1.309 22.406 29.875 1 95.88 535 GLN A CA 1
ATOM 4247 C C . GLN A 1 535 ? -0.024 23.203 29.703 1 95.88 535 GLN A C 1
ATOM 4249 O O . GLN A 1 535 ? 0.455 23.828 30.656 1 95.88 535 GLN A O 1
ATOM 4254 N N . ALA A 1 536 ? 0.527 23.141 28.516 1 96.75 536 ALA A N 1
ATOM 4255 C CA . ALA A 1 536 ? 1.738 23.906 28.234 1 96.75 536 ALA A CA 1
ATOM 4256 C C . ALA A 1 536 ? 1.499 25.406 28.438 1 96.75 536 ALA A C 1
ATOM 4258 O O . ALA A 1 536 ? 2.365 26.109 28.953 1 96.75 536 ALA A O 1
ATOM 4259 N N . ASP A 1 537 ? 0.322 25.891 28.016 1 96.94 537 ASP A N 1
ATOM 4260 C CA . ASP A 1 537 ? -0.033 27.297 28.172 1 96.94 537 ASP A CA 1
ATOM 4261 C C . ASP A 1 537 ? -0.043 27.703 29.641 1 96.94 537 ASP A C 1
ATOM 4263 O O . ASP A 1 537 ? 0.441 28.766 30 1 96.94 537 ASP A O 1
ATOM 4267 N N . SER A 1 538 ? -0.568 26.891 30.469 1 96.69 538 SER A N 1
ATOM 4268 C CA . SER A 1 538 ? -0.596 27.141 31.906 1 96.69 538 SER A CA 1
ATOM 4269 C C . SER A 1 538 ? 0.814 27.25 32.469 1 96.69 538 SER A C 1
ATOM 4271 O O . SER A 1 538 ? 1.112 28.156 33.25 1 96.69 538 SER A O 1
ATOM 4273 N N . TYR A 1 539 ? 1.63 26.328 32.094 1 96.25 539 TYR A N 1
ATOM 4274 C CA . TYR A 1 539 ? 3.004 26.328 32.594 1 96.25 539 TYR A CA 1
ATOM 4275 C C . TYR A 1 539 ? 3.762 27.547 32.094 1 96.25 539 TYR A C 1
ATOM 4277 O O . TYR A 1 539 ? 4.586 28.109 32.812 1 96.25 539 TYR A O 1
ATOM 4285 N N . ILE A 1 540 ? 3.553 27.938 30.844 1 96.12 540 ILE A N 1
ATOM 4286 C CA . ILE A 1 540 ? 4.211 29.094 30.25 1 96.12 540 ILE A CA 1
ATOM 4287 C C . ILE A 1 540 ? 3.787 30.359 31 1 96.12 540 ILE A C 1
ATOM 4289 O O . ILE A 1 540 ? 4.621 31.219 31.281 1 96.12 540 ILE A O 1
ATOM 4293 N N . ARG A 1 541 ? 2.537 30.484 31.344 1 94.94 541 ARG A N 1
ATOM 4294 C CA . ARG A 1 541 ? 2.035 31.641 32.094 1 94.94 541 ARG A CA 1
ATOM 4295 C C . ARG A 1 541 ? 2.67 31.734 33.469 1 94.94 541 ARG A C 1
ATOM 4297 O O . ARG A 1 541 ? 2.916 32.812 33.969 1 94.94 541 ARG A O 1
ATOM 4304 N N . ASP A 1 542 ? 2.967 30.594 34 1 93.5 542 ASP A N 1
ATOM 4305 C CA . ASP A 1 542 ? 3.625 30.562 35.312 1 93.5 542 ASP A CA 1
ATOM 4306 C C . ASP A 1 542 ? 5.055 31.094 35.219 1 93.5 542 ASP A C 1
ATOM 4308 O O . ASP A 1 542 ? 5.605 31.594 36.188 1 93.5 542 ASP A O 1
ATOM 4312 N N . CYS A 1 543 ? 5.656 30.922 34.062 1 90.06 543 CYS A N 1
ATOM 4313 C CA . CYS A 1 543 ? 7.031 31.359 33.875 1 90.06 543 CYS A CA 1
ATOM 4314 C C . CYS A 1 543 ? 7.105 32.875 33.719 1 90.06 543 CYS A C 1
ATOM 4316 O O . CYS A 1 543 ? 8.164 33.469 33.938 1 90.06 543 CYS A O 1
ATOM 4318 N N . TYR A 1 544 ? 6.047 33.438 33.375 1 89.19 544 TYR A N 1
ATOM 4319 C CA . TYR A 1 544 ? 6.062 34.875 33.125 1 89.19 544 TYR A CA 1
ATOM 4320 C C . TYR A 1 544 ? 5.203 35.625 34.125 1 89.19 544 TYR A C 1
ATOM 4322 O O . TYR A 1 544 ? 5.344 36.844 34.312 1 89.19 544 TYR A O 1
ATOM 4330 N N . MET B 1 1 ? -67.062 -41.438 30.125 1 15.63 1 MET B N 1
ATOM 4331 C CA . MET B 1 1 ? -66.562 -41.25 31.469 1 15.63 1 MET B CA 1
ATOM 4332 C C . MET B 1 1 ? -65.062 -41.625 31.531 1 15.63 1 MET B C 1
ATOM 4334 O O . MET B 1 1 ? -64.312 -41.062 32.344 1 15.63 1 MET B O 1
ATOM 4338 N N . THR B 1 2 ? -64.438 -42.781 31.016 1 17.95 2 THR B N 1
ATOM 4339 C CA . THR B 1 2 ? -63.594 -43.781 31.656 1 17.95 2 THR B CA 1
ATOM 4340 C C . THR B 1 2 ? -62.125 -43.406 31.578 1 17.95 2 THR B C 1
ATOM 4342 O O . THR B 1 2 ? -61.625 -43.125 30.484 1 17.95 2 THR B O 1
ATOM 4345 N N . ALA B 1 3 ? -61.344 -43.188 32.656 1 19.77 3 ALA B N 1
ATOM 4346 C CA . ALA B 1 3 ? -60.312 -42.469 33.375 1 19.77 3 ALA B CA 1
ATOM 4347 C C . ALA B 1 3 ? -58.938 -43.062 33.125 1 19.77 3 ALA B C 1
ATOM 4349 O O . ALA B 1 3 ? -58.812 -44.25 32.875 1 19.77 3 ALA B O 1
ATOM 4350 N N . PRO B 1 4 ? -57.75 -42.281 32.969 1 21.16 4 PRO B N 1
ATOM 4351 C CA . PRO B 1 4 ? -56.438 -42.188 32.344 1 21.16 4 PRO B CA 1
ATOM 4352 C C . PRO B 1 4 ? -55.344 -42.906 33.125 1 21.16 4 PRO B C 1
ATOM 4354 O O . PRO B 1 4 ? -55.219 -42.688 34.344 1 21.16 4 PRO B O 1
ATOM 4357 N N . MET B 1 5 ? -55 -44.156 32.812 1 19.11 5 MET B N 1
ATOM 4358 C CA . MET B 1 5 ? -54.531 -45.25 33.656 1 19.11 5 MET B CA 1
ATOM 4359 C C . MET B 1 5 ? -53.094 -44.938 34.156 1 19.11 5 MET B C 1
ATOM 4361 O O . MET B 1 5 ? -52.25 -44.469 33.406 1 19.11 5 MET B O 1
ATOM 4365 N N . ASP B 1 6 ? -52.75 -45.031 35.438 1 17.62 6 ASP B N 1
ATOM 4366 C CA . ASP B 1 6 ? -51.938 -44.594 36.562 1 17.62 6 ASP B CA 1
ATOM 4367 C C . ASP B 1 6 ? -50.562 -45.25 36.594 1 17.62 6 ASP B C 1
ATOM 4369 O O . ASP B 1 6 ? -49.781 -45.062 37.5 1 17.62 6 ASP B O 1
ATOM 4373 N N . LEU B 1 7 ? -50.25 -46.188 35.625 1 17.67 7 LEU B N 1
ATOM 4374 C CA . LEU B 1 7 ? -49.5 -47.25 36.25 1 17.67 7 LEU B CA 1
ATOM 4375 C C . LEU B 1 7 ? -48.094 -46.781 36.656 1 17.67 7 LEU B C 1
ATOM 4377 O O . LEU B 1 7 ? -47.375 -46.219 35.812 1 17.67 7 LEU B O 1
ATOM 4381 N N . ARG B 1 8 ? -47.844 -46.844 37.906 1 16.94 8 ARG B N 1
ATOM 4382 C CA . ARG B 1 8 ? -46.938 -46.281 38.875 1 16.94 8 ARG B CA 1
ATOM 4383 C C . ARG B 1 8 ? -45.5 -46.75 38.625 1 16.94 8 ARG B C 1
ATOM 4385 O O . ARG B 1 8 ? -45.281 -47.719 37.906 1 16.94 8 ARG B O 1
ATOM 4392 N N . PRO B 1 9 ? -44.625 -46.844 39.719 1 17.86 9 PRO B N 1
ATOM 4393 C CA . PRO B 1 9 ? -43.375 -46.219 40.125 1 17.86 9 PRO B CA 1
ATOM 4394 C C . PRO B 1 9 ? -42.188 -47.188 40.156 1 17.86 9 PRO B C 1
ATOM 4396 O O . PRO B 1 9 ? -41.062 -46.781 40.438 1 17.86 9 PRO B O 1
ATOM 4399 N N . ILE B 1 10 ? -42.219 -48.438 39.562 1 19.14 10 ILE B N 1
ATOM 4400 C CA . ILE B 1 10 ? -41.625 -49.406 40.5 1 19.14 10 ILE B CA 1
ATOM 4401 C C . ILE B 1 10 ? -40.125 -49.188 40.562 1 19.14 10 ILE B C 1
ATOM 4403 O O . ILE B 1 10 ? -39.469 -49 39.562 1 19.14 10 ILE B O 1
ATOM 4407 N N . PRO B 1 11 ? -39.562 -49.219 41.812 1 19.09 11 PRO B N 1
ATOM 4408 C CA . PRO B 1 11 ? -38.375 -48.688 42.469 1 19.09 11 PRO B CA 1
ATOM 4409 C C . PRO B 1 11 ? -37.125 -49.531 42.219 1 19.09 11 PRO B C 1
ATOM 4411 O O . PRO B 1 11 ? -36.094 -49.281 42.812 1 19.09 11 PRO B O 1
ATOM 4414 N N . CYS B 1 12 ? -37.094 -50.094 41.031 1 18.69 12 CYS B N 1
ATOM 4415 C CA . CYS B 1 12 ? -36.344 -51.344 41.031 1 18.69 12 CYS B CA 1
ATOM 4416 C C . CYS B 1 12 ? -34.906 -51.094 41.5 1 18.69 12 CYS B C 1
ATOM 4418 O O . CYS B 1 12 ? -34.281 -50.094 41.156 1 18.69 12 CYS B O 1
ATOM 4420 N N . GLN B 1 13 ? -34.5 -51.938 42.406 1 18.08 13 GLN B N 1
ATOM 4421 C CA . GLN B 1 13 ? -33.5 -52.188 43.438 1 18.08 13 GLN B CA 1
ATOM 4422 C C . GLN B 1 13 ? -32.125 -52.344 42.812 1 18.08 13 GLN B C 1
ATOM 4424 O O . GLN B 1 13 ? -31.938 -53.094 41.875 1 18.08 13 GLN B O 1
ATOM 4429 N N . GLN B 1 14 ? -31.172 -51.406 43.156 1 18.17 14 GLN B N 1
ATOM 4430 C CA . GLN B 1 14 ? -29.953 -50.812 42.625 1 18.17 14 GLN B CA 1
ATOM 4431 C C . GLN B 1 14 ? -28.75 -51.75 42.812 1 18.17 14 GLN B C 1
ATOM 4433 O O . GLN B 1 14 ? -27.609 -51.312 42.656 1 18.17 14 GLN B O 1
ATOM 4438 N N . HIS B 1 15 ? -29.078 -53.094 42.688 1 17.39 15 HIS B N 1
ATOM 4439 C CA . HIS B 1 15 ? -28.047 -53.875 43.375 1 17.39 15 HIS B CA 1
ATOM 4440 C C . HIS B 1 15 ? -26.656 -53.562 42.812 1 17.39 15 HIS B C 1
ATOM 4442 O O . HIS B 1 15 ? -26.516 -53.312 41.594 1 17.39 15 HIS B O 1
ATOM 4448 N N . ALA B 1 16 ? -25.656 -53.469 43.719 1 18.41 16 ALA B N 1
ATOM 4449 C CA . ALA B 1 16 ? -24.359 -52.812 43.938 1 18.41 16 ALA B CA 1
ATOM 4450 C C . ALA B 1 16 ? -23.234 -53.594 43.25 1 18.41 16 ALA B C 1
ATOM 4452 O O . ALA B 1 16 ? -22.266 -54 43.875 1 18.41 16 ALA B O 1
ATOM 4453 N N . ILE B 1 17 ? -23.594 -54.281 42.125 1 17.7 17 ILE B N 1
ATOM 4454 C CA . ILE B 1 17 ? -22.75 -55.438 41.844 1 17.7 17 ILE B CA 1
ATOM 4455 C C . ILE B 1 17 ? -21.297 -55 41.75 1 17.7 17 ILE B C 1
ATOM 4457 O O . ILE B 1 17 ? -20.984 -53.875 41.344 1 17.7 17 ILE B O 1
ATOM 4461 N N . ASN B 1 18 ? -20.438 -56 41.969 1 18.73 18 ASN B N 1
ATOM 4462 C CA . ASN B 1 18 ? -19.109 -56.344 42.469 1 18.73 18 ASN B CA 1
ATOM 4463 C C . ASN B 1 18 ? -18.016 -55.906 41.531 1 18.73 18 ASN B C 1
ATOM 4465 O O . ASN B 1 18 ? -18.078 -56.188 40.312 1 18.73 18 ASN B O 1
ATOM 4469 N N . SER B 1 19 ? -17.344 -54.812 41.875 1 18.95 19 SER B N 1
ATOM 4470 C CA . SER B 1 19 ? -16.469 -53.875 41.188 1 18.95 19 SER B CA 1
ATOM 4471 C C . SER B 1 19 ? -15.203 -54.562 40.656 1 18.95 19 SER B C 1
ATOM 4473 O O . SER B 1 19 ? -14.188 -54.625 41.375 1 18.95 19 SER B O 1
ATOM 4475 N N . PRO B 1 20 ? -15.469 -55.719 39.969 1 18.88 20 PRO B N 1
ATOM 4476 C CA . PRO B 1 20 ? -14.281 -56.562 39.969 1 18.88 20 PRO B CA 1
ATOM 4477 C C . PRO B 1 20 ? -13.016 -55.812 39.594 1 18.88 20 PRO B C 1
ATOM 4479 O O . PRO B 1 20 ? -13.094 -54.719 39 1 18.88 20 PRO B O 1
ATOM 4482 N N . GLN B 1 21 ? -11.836 -56.406 40 1 19 21 GLN B N 1
ATOM 4483 C CA . GLN B 1 21 ? -10.477 -55.969 40.312 1 19 21 GLN B CA 1
ATOM 4484 C C . GLN B 1 21 ? -9.711 -55.656 39.031 1 19 21 GLN B C 1
ATOM 4486 O O . GLN B 1 21 ? -9.398 -56.562 38.25 1 19 21 GLN B O 1
ATOM 4491 N N . ILE B 1 22 ? -10.203 -54.812 38.156 1 18.27 22 ILE B N 1
ATOM 4492 C CA . ILE B 1 22 ? -9.711 -54.719 36.781 1 18.27 22 ILE B CA 1
ATOM 4493 C C . ILE B 1 22 ? -8.188 -54.562 36.781 1 18.27 22 ILE B C 1
ATOM 4495 O O . ILE B 1 22 ? -7.648 -53.719 37.5 1 18.27 22 ILE B O 1
ATOM 4499 N N . ASN B 1 23 ? -7.566 -55.594 36.25 1 17.59 23 ASN B N 1
ATOM 4500 C CA . ASN B 1 23 ? -6.16 -55.938 36.094 1 17.59 23 ASN B CA 1
ATOM 4501 C C . ASN B 1 23 ? -5.336 -54.781 35.562 1 17.59 23 ASN B C 1
ATOM 4503 O O . ASN B 1 23 ? -5.691 -54.156 34.562 1 17.59 23 ASN B O 1
ATOM 4507 N N . ARG B 1 24 ? -4.504 -54.156 36.406 1 18.45 24 ARG B N 1
ATOM 4508 C CA . ARG B 1 24 ? -3.654 -52.969 36.438 1 18.45 24 ARG B CA 1
ATOM 4509 C C . ARG B 1 24 ? -2.625 -53.031 35.312 1 18.45 24 ARG B C 1
ATOM 4511 O O . ARG B 1 24 ? -1.634 -53.75 35.406 1 18.45 24 ARG B O 1
ATOM 4518 N N . THR B 1 25 ? -3.084 -53.281 34.062 1 17.25 25 THR B N 1
ATOM 4519 C CA . THR B 1 25 ? -2.09 -53.562 33.031 1 17.25 25 THR B CA 1
ATOM 4520 C C . THR B 1 25 ? -0.927 -52.594 33.094 1 17.25 25 THR B C 1
ATOM 4522 O O . THR B 1 25 ? -1.13 -51.406 33.344 1 17.25 25 THR B O 1
ATOM 4525 N N . ASN B 1 26 ? 0.385 -53.094 33.031 1 17.84 26 ASN B N 1
ATOM 4526 C CA . ASN B 1 26 ? 1.788 -52.781 33.281 1 17.84 26 ASN B CA 1
ATOM 4527 C C . ASN B 1 26 ? 2.248 -51.562 32.5 1 17.84 26 ASN B C 1
ATOM 4529 O O . ASN B 1 26 ? 1.968 -51.438 31.297 1 17.84 26 ASN B O 1
ATOM 4533 N N . SER B 1 27 ? 2.473 -50.375 33.125 1 18.78 27 SER B N 1
ATOM 4534 C CA . SER B 1 27 ? 2.938 -49.031 32.812 1 18.78 27 SER B CA 1
ATOM 4535 C C . SER B 1 27 ? 4.316 -49.062 32.188 1 18.78 27 SER B C 1
ATOM 4537 O O . SER B 1 27 ? 5.316 -49.344 32.844 1 18.78 27 SER B O 1
ATOM 4539 N N . PHE B 1 28 ? 4.516 -49.688 30.969 1 18.03 28 PHE B N 1
ATOM 4540 C CA . PHE B 1 28 ? 5.859 -49.844 30.422 1 18.03 28 PHE B CA 1
ATOM 4541 C C . PHE B 1 28 ? 6.602 -48.5 30.469 1 18.03 28 PHE B C 1
ATOM 4543 O O . PHE B 1 28 ? 6.145 -47.5 29.922 1 18.03 28 PHE B O 1
ATOM 4550 N N . SER B 1 29 ? 7.363 -48.219 31.531 1 20.31 29 SER B N 1
ATOM 4551 C CA . SER B 1 29 ? 8.297 -47.188 31.953 1 20.31 29 SER B CA 1
ATOM 4552 C C . SER B 1 29 ? 9.406 -46.969 30.922 1 20.31 29 SER B C 1
ATOM 4554 O O . SER B 1 29 ? 10.453 -46.406 31.234 1 20.31 29 SER B O 1
ATOM 4556 N N . GLY B 1 30 ? 9.273 -47.531 29.719 1 17.91 30 GLY B N 1
ATOM 4557 C CA . GLY B 1 30 ? 10.492 -47.656 28.938 1 17.91 30 GLY B CA 1
ATOM 4558 C C . GLY B 1 30 ? 11.25 -46.375 28.781 1 17.91 30 GLY B C 1
ATOM 4559 O O . GLY B 1 30 ? 10.656 -45.312 28.484 1 17.91 30 GLY B O 1
ATOM 4560 N N . SER B 1 31 ? 12.461 -46.219 29.469 1 20.25 31 SER B N 1
ATOM 4561 C CA . SER B 1 31 ? 13.562 -45.281 29.625 1 20.25 31 SER B CA 1
ATOM 4562 C C . SER B 1 31 ? 14.156 -44.906 28.266 1 20.25 31 SER B C 1
ATOM 4564 O O . SER B 1 31 ? 15.328 -44.531 28.188 1 20.25 31 SER B O 1
ATOM 4566 N N . SER B 1 32 ? 13.398 -44.906 27.25 1 19.44 32 SER B N 1
ATOM 4567 C CA . SER B 1 32 ? 14.094 -44.906 25.969 1 19.44 32 SER B CA 1
ATOM 4568 C C . SER B 1 32 ? 15.125 -43.812 25.906 1 19.44 32 SER B C 1
ATOM 4570 O O . SER B 1 32 ? 14.844 -42.656 26.281 1 19.44 32 SER B O 1
ATOM 4572 N N . PRO B 1 33 ? 16.453 -44.125 25.594 1 21.11 33 PRO B N 1
ATOM 4573 C CA . PRO B 1 33 ? 17.75 -43.438 25.625 1 21.11 33 PRO B CA 1
ATOM 4574 C C . PRO B 1 33 ? 17.703 -42.062 24.953 1 21.11 33 PRO B C 1
ATOM 4576 O O . PRO B 1 33 ? 16.828 -41.812 24.109 1 21.11 33 PRO B O 1
ATOM 4579 N N . ASP B 1 34 ? 18.578 -41.062 25.484 1 20.97 34 ASP B N 1
ATOM 4580 C CA . ASP B 1 34 ? 18.906 -39.625 25.469 1 20.97 34 ASP B CA 1
ATOM 4581 C C . ASP B 1 34 ? 19.5 -39.219 24.109 1 20.97 34 ASP B C 1
ATOM 4583 O O . ASP B 1 34 ? 20.719 -39.094 23.984 1 20.97 34 ASP B O 1
ATOM 4587 N N . LEU B 1 35 ? 19.188 -39.875 22.984 1 20.47 35 LEU B N 1
ATOM 4588 C CA . LEU B 1 35 ? 20.016 -39.688 21.797 1 20.47 35 LEU B CA 1
ATOM 4589 C C . LEU B 1 35 ? 20.25 -38.219 21.531 1 20.47 35 LEU B C 1
ATOM 4591 O O . LEU B 1 35 ? 19.297 -37.5 21.219 1 20.47 35 LEU B O 1
ATOM 45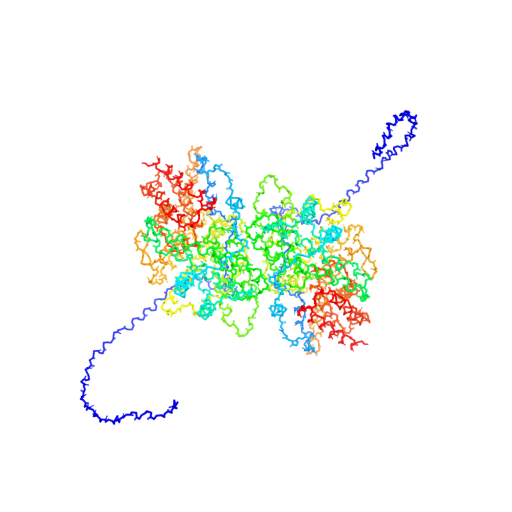95 N N . ASN B 1 36 ? 21.391 -37.562 22.109 1 19.89 36 ASN B N 1
ATOM 4596 C CA . ASN B 1 36 ? 22.141 -36.312 22.141 1 19.89 36 ASN B CA 1
ATOM 4597 C C . ASN B 1 36 ? 22.547 -35.844 20.75 1 19.89 36 ASN B C 1
ATOM 4599 O O . ASN B 1 36 ? 23.453 -35.031 20.594 1 19.89 36 ASN B O 1
ATOM 4603 N N . LEU B 1 37 ? 22.266 -36.5 19.703 1 19.52 37 LEU B N 1
ATOM 4604 C CA . LEU B 1 37 ? 23.016 -36.125 18.516 1 19.52 37 LEU B CA 1
ATOM 4605 C C . LEU B 1 37 ? 22.859 -34.625 18.234 1 19.52 37 LEU B C 1
ATOM 4607 O O . LEU B 1 37 ? 21.812 -34.188 17.734 1 19.52 37 LEU B O 1
ATOM 4611 N N . ARG B 1 38 ? 23.531 -33.719 19.094 1 21.28 38 ARG B N 1
ATOM 4612 C CA . ARG B 1 38 ? 23.812 -32.281 18.922 1 21.28 38 ARG B CA 1
ATOM 4613 C C . ARG B 1 38 ? 24.547 -32.031 17.625 1 21.28 38 ARG B C 1
ATOM 4615 O O . ARG B 1 38 ? 25.781 -31.969 17.594 1 21.28 38 ARG B O 1
ATOM 4622 N N . ARG B 1 39 ? 24.406 -32.844 16.594 1 20.95 39 ARG B N 1
ATOM 4623 C CA . ARG B 1 39 ? 25.266 -32.594 15.445 1 20.95 39 ARG B CA 1
ATOM 4624 C C . ARG B 1 39 ? 25.391 -31.125 15.141 1 20.95 39 ARG B C 1
ATOM 4626 O O . ARG B 1 39 ? 24.391 -30.438 14.938 1 20.95 39 ARG B O 1
ATOM 4633 N N . GLN B 1 40 ? 26.625 -30.531 15.547 1 22.83 40 GLN B N 1
ATOM 4634 C CA . GLN B 1 40 ? 27.234 -29.219 15.383 1 22.83 40 GLN B CA 1
ATOM 4635 C C . GLN B 1 40 ? 27.188 -28.766 13.93 1 22.83 40 GLN B C 1
ATOM 4637 O O . GLN B 1 40 ? 27.938 -29.266 13.094 1 22.83 40 GLN B O 1
ATOM 4642 N N . SER B 1 41 ? 26.172 -28.891 13.242 1 22.41 41 SER B N 1
ATOM 4643 C CA . SER B 1 41 ? 26.328 -28.484 11.852 1 22.41 41 SER B CA 1
ATOM 4644 C C . SER B 1 41 ? 27.141 -27.188 11.742 1 22.41 41 SER B C 1
ATOM 4646 O O . SER B 1 41 ? 26.875 -26.234 12.469 1 22.41 41 SER B O 1
ATOM 4648 N N . GLN B 1 42 ? 28.422 -27.219 11.391 1 23.23 42 GLN B N 1
ATOM 4649 C CA . GLN B 1 42 ? 29.453 -26.219 11.125 1 23.23 42 GLN B CA 1
ATOM 4650 C C . GLN B 1 42 ? 28.875 -24.984 10.438 1 23.23 42 GLN B C 1
ATOM 4652 O O . GLN B 1 42 ? 28.281 -25.094 9.367 1 23.23 42 GLN B O 1
ATOM 4657 N N . ALA B 1 43 ? 28.578 -24.016 11.188 1 25.06 43 ALA B N 1
ATOM 4658 C CA . ALA B 1 43 ? 28.359 -22.625 10.852 1 25.06 43 ALA B CA 1
ATOM 4659 C C . ALA B 1 43 ? 29.375 -22.125 9.836 1 25.06 43 ALA B C 1
ATOM 4661 O O . ALA B 1 43 ? 30.562 -22.453 9.93 1 25.06 43 ALA B O 1
ATOM 4662 N N . ILE B 1 44 ? 28.922 -21.766 8.672 1 25.06 44 ILE B N 1
ATOM 4663 C CA . ILE B 1 44 ? 29.766 -21.109 7.672 1 25.06 44 ILE B CA 1
ATOM 4664 C C . ILE B 1 44 ? 30.797 -20.234 8.359 1 25.06 44 ILE B C 1
ATOM 4666 O O . ILE B 1 44 ? 30.438 -19.359 9.164 1 25.06 44 ILE B O 1
ATOM 4670 N N . GLN B 1 45 ? 31.938 -20.688 8.656 1 24.92 45 GLN B N 1
ATOM 4671 C CA . GLN B 1 45 ? 33.125 -20.031 9.211 1 24.92 45 GLN B CA 1
ATOM 4672 C C . GLN B 1 45 ? 33.281 -18.625 8.656 1 24.92 45 GLN B C 1
ATOM 4674 O O . GLN B 1 45 ? 33.375 -18.438 7.441 1 24.92 45 GLN B O 1
ATOM 4679 N N . THR B 1 46 ? 32.844 -17.656 9.484 1 24.33 46 THR B N 1
ATOM 4680 C CA . THR B 1 46 ? 33.094 -16.219 9.32 1 24.33 46 THR B CA 1
ATOM 4681 C C . THR B 1 46 ? 34.594 -15.984 9.102 1 24.33 46 THR B C 1
ATOM 4683 O O . THR B 1 46 ? 35.438 -16.688 9.664 1 24.33 46 THR B O 1
ATOM 4686 N N . PRO B 1 47 ? 34.969 -15.156 8.117 1 26.12 47 PRO B N 1
ATOM 4687 C CA . PRO B 1 47 ? 36.375 -14.859 7.875 1 26.12 47 PRO B CA 1
ATOM 4688 C C . PRO B 1 47 ? 37.188 -14.703 9.164 1 26.12 47 PRO B C 1
ATOM 4690 O O . PRO B 1 47 ? 36.625 -14.469 10.227 1 26.12 47 PRO B O 1
ATOM 4693 N N . ASN B 1 48 ? 38.531 -14.977 9.188 1 25.14 48 ASN B N 1
ATOM 4694 C CA . ASN B 1 48 ? 39.625 -14.93 10.125 1 25.14 48 ASN B CA 1
ATOM 4695 C C . ASN B 1 48 ? 39.562 -13.68 11.008 1 25.14 48 ASN B C 1
ATOM 4697 O O . ASN B 1 48 ? 38.938 -12.688 10.641 1 25.14 48 ASN B O 1
ATOM 4701 N N . SER B 1 49 ? 40.25 -13.617 12.297 1 25.62 49 SER B N 1
ATOM 4702 C CA . SER B 1 49 ? 40.281 -12.977 13.609 1 25.62 49 SER B CA 1
ATOM 4703 C C . SER B 1 49 ? 40.5 -11.477 13.492 1 25.62 49 SER B C 1
ATOM 4705 O O . SER B 1 49 ? 40.281 -10.734 14.453 1 25.62 49 SER B O 1
ATOM 4707 N N . GLN B 1 50 ? 41.594 -11.039 12.883 1 26.12 50 GLN B N 1
ATOM 4708 C CA . GLN B 1 50 ? 42.219 -9.836 13.398 1 26.12 50 GLN B CA 1
ATOM 4709 C C . GLN B 1 50 ? 41.281 -8.641 13.32 1 26.12 50 GLN B C 1
ATOM 4711 O O . GLN B 1 50 ? 41.219 -7.82 14.242 1 26.12 50 GLN B O 1
ATOM 4716 N N . ASP B 1 51 ? 41.125 -8.07 12.102 1 27.2 51 ASP B N 1
ATOM 4717 C CA . ASP B 1 51 ? 40.375 -6.836 11.984 1 27.2 51 ASP B CA 1
ATOM 4718 C C . ASP B 1 51 ? 38.906 -7.074 12.312 1 27.2 51 ASP B C 1
ATOM 4720 O O . ASP B 1 51 ? 38.125 -7.496 11.445 1 27.2 51 ASP B O 1
ATOM 4724 N N . ASN B 1 52 ? 38.375 -7.719 13.453 1 26.41 52 ASN B N 1
ATOM 4725 C CA . ASN B 1 52 ? 37.281 -8.289 14.211 1 26.41 52 ASN B CA 1
ATOM 4726 C C . ASN B 1 52 ? 36.188 -7.254 14.461 1 26.41 52 ASN B C 1
ATOM 4728 O O . ASN B 1 52 ? 35.344 -7.445 15.336 1 26.41 52 ASN B O 1
ATOM 4732 N N . ARG B 1 53 ? 36.469 -5.93 14.5 1 28.39 53 ARG B N 1
ATOM 4733 C CA . ARG B 1 53 ? 35.469 -5.059 15.102 1 28.39 53 ARG B CA 1
ATOM 4734 C C . ARG B 1 53 ? 34.062 -5.418 14.617 1 28.39 53 ARG B C 1
ATOM 4736 O O . ARG B 1 53 ? 33.906 -6.25 13.719 1 28.39 53 ARG B O 1
ATOM 4743 N N . GLU B 1 54 ? 33.125 -4.324 14.359 1 29.8 54 GLU B N 1
ATOM 4744 C CA . GLU B 1 54 ? 31.719 -3.982 14.453 1 29.8 54 GLU B CA 1
ATOM 4745 C C . GLU B 1 54 ? 30.906 -4.719 13.391 1 29.8 54 GLU B C 1
ATOM 4747 O O . GLU B 1 54 ? 30.672 -4.184 12.305 1 29.8 54 GLU B O 1
ATOM 4752 N N . ASN B 1 55 ? 31.266 -5.816 12.938 1 29.56 55 ASN B N 1
ATOM 4753 C CA . ASN B 1 55 ? 30.438 -6.449 11.914 1 29.56 55 ASN B CA 1
ATOM 4754 C C . ASN B 1 55 ? 29.062 -6.816 12.453 1 29.56 55 ASN B C 1
ATOM 4756 O O . ASN B 1 55 ? 28.875 -7.898 13.008 1 29.56 55 ASN B O 1
ATOM 4760 N N . VAL B 1 56 ? 28.312 -6.051 13.281 1 34.94 56 VAL B N 1
ATOM 4761 C CA . VAL B 1 56 ? 26.875 -6.297 13.367 1 34.94 56 VAL B CA 1
ATOM 4762 C C . VAL B 1 56 ? 26.391 -6.969 12.086 1 34.94 56 VAL B C 1
ATOM 4764 O O . VAL B 1 56 ? 26.484 -6.391 11.008 1 34.94 56 VAL B O 1
ATOM 4767 N N . THR B 1 57 ? 26.5 -8.18 11.914 1 35.5 57 THR B N 1
ATOM 4768 C CA . THR B 1 57 ? 25.953 -9.023 10.852 1 35.5 57 THR B CA 1
ATOM 4769 C C . THR B 1 57 ? 24.578 -8.516 10.414 1 35.5 57 THR B C 1
ATOM 4771 O O . THR B 1 57 ? 23.562 -8.805 11.062 1 35.5 57 THR B O 1
ATOM 4774 N N . ASN B 1 58 ? 24.203 -7.355 10.195 1 41.25 58 ASN B N 1
ATOM 4775 C CA . ASN B 1 58 ? 23.031 -6.809 9.531 1 41.25 58 ASN B CA 1
ATOM 4776 C C . ASN B 1 58 ? 22.469 -7.781 8.5 1 41.25 58 ASN B C 1
ATOM 4778 O O . ASN B 1 58 ? 23.062 -7.977 7.434 1 41.25 58 ASN B O 1
ATOM 4782 N N . PHE B 1 59 ? 21.953 -8.945 8.898 1 50.12 59 PHE B N 1
ATOM 4783 C CA . PHE B 1 59 ? 21.281 -9.859 7.988 1 50.12 59 PHE B CA 1
ATOM 4784 C C . PHE B 1 59 ? 20.562 -9.094 6.891 1 50.12 59 PHE B C 1
ATOM 4786 O O . PHE B 1 59 ? 19.625 -8.328 7.168 1 50.12 59 PHE B O 1
ATOM 4793 N N . GLU B 1 60 ? 21.016 -8.984 5.852 1 73.69 60 GLU B N 1
ATOM 4794 C CA . GLU B 1 60 ? 20.5 -8.289 4.68 1 73.69 60 GLU B CA 1
ATOM 4795 C C . GLU B 1 60 ? 19.141 -8.844 4.27 1 73.69 60 GLU B C 1
ATOM 4797 O O . GLU B 1 60 ? 18.953 -10.062 4.227 1 73.69 60 GLU B O 1
ATOM 4802 N N . ASN B 1 61 ? 18.047 -8.188 4.355 1 80 61 ASN B N 1
ATOM 4803 C CA . ASN B 1 61 ? 16.703 -8.516 3.92 1 80 61 ASN B CA 1
ATOM 4804 C C . ASN B 1 61 ? 16.703 -9.211 2.561 1 80 61 ASN B C 1
ATOM 4806 O O . ASN B 1 61 ? 17.484 -8.859 1.68 1 80 61 ASN B O 1
ATOM 4810 N N . ALA B 1 62 ? 16 -10.352 2.566 1 89.19 62 ALA B N 1
ATOM 4811 C CA . ALA B 1 62 ? 15.828 -11.016 1.279 1 89.19 62 ALA B CA 1
ATOM 4812 C C . ALA B 1 62 ? 14.797 -10.289 0.42 1 89.19 62 ALA B C 1
ATOM 4814 O O . ALA B 1 62 ? 13.617 -10.625 0.433 1 89.19 62 ALA B O 1
ATOM 4815 N N . VAL B 1 63 ? 15.312 -9.32 -0.321 1 84.5 63 VAL B N 1
ATOM 4816 C CA . VAL B 1 63 ? 14.453 -8.477 -1.143 1 84.5 63 VAL B CA 1
ATOM 4817 C C . VAL B 1 63 ? 14.453 -8.984 -2.582 1 84.5 63 VAL B C 1
ATOM 4819 O O . VAL B 1 63 ? 15.336 -9.742 -2.98 1 84.5 63 VAL B O 1
ATOM 4822 N N . LEU B 1 64 ? 13.406 -8.625 -3.26 1 85.44 64 LEU B N 1
ATOM 4823 C CA . LEU B 1 64 ? 13.273 -8.891 -4.688 1 85.44 64 LEU B CA 1
ATOM 4824 C C . LEU B 1 64 ? 13.148 -7.59 -5.473 1 85.44 64 LEU B C 1
ATOM 4826 O O . LEU B 1 64 ? 12.219 -6.812 -5.246 1 85.44 64 LEU B O 1
ATOM 4830 N N . ASP B 1 65 ? 14.117 -7.441 -6.371 1 83 65 ASP B N 1
ATOM 4831 C CA . ASP B 1 65 ? 14.062 -6.262 -7.227 1 83 65 ASP B CA 1
ATOM 4832 C C . ASP B 1 65 ? 12.828 -6.305 -8.133 1 83 65 ASP B C 1
ATOM 4834 O O . ASP B 1 65 ? 12.609 -7.289 -8.844 1 83 65 ASP B O 1
ATOM 4838 N N . SER B 1 66 ? 12.117 -5.211 -8.195 1 81.75 66 SER B N 1
ATOM 4839 C CA . SER B 1 66 ? 10.883 -5.176 -8.969 1 81.75 66 SER B CA 1
ATOM 4840 C C . SER B 1 66 ? 11.164 -5.191 -10.469 1 81.75 66 SER B C 1
ATOM 4842 O O . SER B 1 66 ? 10.273 -5.492 -11.266 1 81.75 66 SER B O 1
ATOM 4844 N N . MET B 1 67 ? 12.383 -4.863 -10.836 1 81.44 67 MET B N 1
ATOM 4845 C CA . MET B 1 67 ? 12.719 -4.805 -12.258 1 81.44 67 MET B CA 1
ATOM 4846 C C . MET B 1 67 ? 13.664 -5.941 -12.633 1 81.44 67 MET B C 1
ATOM 4848 O O . MET B 1 67 ? 14.43 -5.824 -13.594 1 81.44 67 MET B O 1
ATOM 4852 N N . HIS B 1 68 ? 13.594 -7.004 -11.789 1 84.25 68 HIS B N 1
ATOM 4853 C CA . HIS B 1 68 ? 14.453 -8.141 -12.094 1 84.25 68 HIS B CA 1
ATOM 4854 C C . HIS B 1 68 ? 14.141 -8.719 -13.477 1 84.25 68 HIS B C 1
ATOM 4856 O O . HIS B 1 68 ? 13.047 -8.516 -14 1 84.25 68 HIS B O 1
ATOM 4862 N N . THR B 1 69 ? 15.023 -9.406 -14.055 1 84.69 69 THR B N 1
ATOM 4863 C CA . THR B 1 69 ? 14.914 -9.797 -15.461 1 84.69 69 THR B CA 1
ATOM 4864 C C . THR B 1 69 ? 14.648 -11.289 -15.586 1 84.69 69 THR B C 1
ATOM 4866 O O . THR B 1 69 ? 15.078 -11.922 -16.547 1 84.69 69 THR B O 1
ATOM 4869 N N . SER B 1 70 ? 14.047 -11.867 -14.641 1 82.94 70 SER B N 1
ATOM 4870 C CA . SER B 1 70 ? 13.82 -13.312 -14.664 1 82.94 70 SER B CA 1
ATOM 4871 C C . SER B 1 70 ? 12.352 -13.633 -14.906 1 82.94 70 SER B C 1
ATOM 4873 O O . SER B 1 70 ? 11.922 -14.773 -14.727 1 82.94 70 SER B O 1
ATOM 4875 N N . THR B 1 71 ? 11.578 -12.711 -15.336 1 84.5 71 THR B N 1
ATOM 4876 C CA . THR B 1 71 ? 10.164 -12.953 -15.594 1 84.5 71 THR B CA 1
ATOM 4877 C C . THR B 1 71 ? 9.969 -13.695 -16.906 1 84.5 71 THR B C 1
ATOM 4879 O O . THR B 1 71 ? 10.875 -13.734 -17.75 1 84.5 71 THR B O 1
ATOM 4882 N N . THR B 1 72 ? 8.789 -14.234 -16.984 1 90.25 72 THR B N 1
ATOM 4883 C CA . THR B 1 72 ? 8.445 -14.875 -18.25 1 90.25 72 THR B CA 1
ATOM 4884 C C . THR B 1 72 ? 8.469 -13.859 -19.391 1 90.25 72 THR B C 1
ATOM 4886 O O . THR B 1 72 ? 8.93 -14.172 -20.5 1 90.25 72 THR B O 1
ATOM 4889 N N . GLU B 1 73 ? 8.031 -12.656 -19.141 1 88.44 73 GLU B N 1
ATOM 4890 C CA . GLU B 1 73 ? 8.062 -11.602 -20.141 1 88.44 73 GLU B CA 1
ATOM 4891 C C . GLU B 1 73 ? 9.492 -11.258 -20.547 1 88.44 73 GLU B C 1
ATOM 4893 O O . GLU B 1 73 ? 9.766 -10.977 -21.703 1 88.44 73 GLU B O 1
ATOM 4898 N N . SER B 1 74 ? 10.344 -11.297 -19.594 1 90.19 74 SER B N 1
ATOM 4899 C CA . SER B 1 74 ? 11.75 -11.039 -19.875 1 90.19 74 SER B CA 1
ATOM 4900 C C . SER B 1 74 ? 12.352 -12.148 -20.734 1 90.19 74 SER B C 1
ATOM 4902 O O . SER B 1 74 ? 13.156 -11.883 -21.625 1 90.19 74 SER B O 1
ATOM 4904 N N . ILE B 1 75 ? 11.984 -13.383 -20.469 1 93 75 ILE B N 1
ATOM 4905 C CA . ILE B 1 75 ? 12.461 -14.523 -21.25 1 93 75 ILE B CA 1
ATOM 4906 C C . ILE B 1 75 ? 11.961 -14.406 -22.688 1 93 75 ILE B C 1
ATOM 4908 O O . ILE B 1 75 ? 12.719 -14.641 -23.625 1 93 75 ILE B O 1
ATOM 4912 N N . LEU B 1 76 ? 10.727 -14.039 -22.797 1 93.69 76 LEU B N 1
ATOM 4913 C CA . LEU B 1 76 ? 10.109 -13.898 -24.109 1 93.69 76 LEU B CA 1
ATOM 4914 C C . LEU B 1 76 ? 10.867 -12.883 -24.969 1 93.69 76 LEU B C 1
ATOM 4916 O O . LEU B 1 76 ? 10.82 -12.938 -26.203 1 93.69 76 LEU B O 1
ATOM 4920 N N . GLN B 1 77 ? 11.664 -12.039 -24.391 1 91.44 77 GLN B N 1
ATOM 4921 C CA . GLN B 1 77 ? 12.375 -10.984 -25.094 1 91.44 77 GLN B CA 1
ATOM 4922 C C . GLN B 1 77 ? 13.773 -11.438 -25.5 1 91.44 77 GLN B C 1
ATOM 4924 O O . GLN B 1 77 ? 14.508 -10.688 -26.156 1 91.44 77 GLN B O 1
ATOM 4929 N N . TRP B 1 78 ? 14.109 -12.703 -25.141 1 92.5 78 TRP B N 1
ATOM 4930 C CA . TRP B 1 78 ? 15.422 -13.211 -25.547 1 92.5 78 TRP B CA 1
ATOM 4931 C C . TRP B 1 78 ? 15.562 -13.188 -27.062 1 92.5 78 TRP B C 1
ATOM 4933 O O . TRP B 1 78 ? 14.609 -13.477 -27.797 1 92.5 78 TRP B O 1
ATOM 4943 N N . PRO B 1 79 ? 16.75 -12.812 -27.562 1 91 79 PRO B N 1
ATOM 4944 C CA . PRO B 1 79 ? 16.953 -12.734 -29.016 1 91 79 PRO B CA 1
ATOM 4945 C C . PRO B 1 79 ? 16.703 -14.07 -29.719 1 91 79 PRO B C 1
ATOM 4947 O O . PRO B 1 79 ? 16.375 -14.086 -30.906 1 91 79 PRO B O 1
ATOM 4950 N N . HIS B 1 80 ? 16.734 -15.148 -29.078 1 90.31 80 HIS B N 1
ATOM 4951 C CA . HIS B 1 80 ? 16.516 -16.484 -29.625 1 90.31 80 HIS B CA 1
ATOM 4952 C C . HIS B 1 80 ? 15.102 -16.656 -30.156 1 90.31 80 HIS B C 1
ATOM 4954 O O . HIS B 1 80 ? 14.828 -17.562 -30.938 1 90.31 80 HIS B O 1
ATOM 4960 N N . PHE B 1 81 ? 14.234 -15.805 -29.75 1 93.5 81 PHE B N 1
ATOM 4961 C CA . PHE B 1 81 ? 12.836 -15.938 -30.156 1 93.5 81 PHE B CA 1
ATOM 4962 C C . PHE B 1 81 ? 12.508 -14.984 -31.297 1 93.5 81 PHE B C 1
ATOM 4964 O O . PHE B 1 81 ? 11.359 -14.891 -31.719 1 93.5 81 PHE B O 1
ATOM 4971 N N . ASP B 1 82 ? 13.547 -14.297 -31.781 1 91.56 82 ASP B N 1
ATOM 4972 C CA . ASP B 1 82 ? 13.367 -13.422 -32.938 1 91.56 82 ASP B CA 1
ATOM 4973 C C . ASP B 1 82 ? 12.906 -14.211 -34.156 1 91.56 82 ASP B C 1
ATOM 4975 O O . ASP B 1 82 ? 12.195 -13.68 -35.031 1 91.56 82 ASP B O 1
ATOM 4979 N N . VAL B 1 83 ? 13.258 -15.422 -34.219 1 91.31 83 VAL B N 1
ATOM 4980 C CA . VAL B 1 83 ? 12.922 -16.266 -35.375 1 91.31 83 VAL B CA 1
ATOM 4981 C C . VAL B 1 83 ? 11.484 -16.781 -35.25 1 91.31 83 VAL B C 1
ATOM 4983 O O . VAL B 1 83 ? 10.953 -17.391 -36.156 1 91.31 83 VAL B O 1
ATOM 4986 N N . PHE B 1 84 ? 10.844 -16.5 -34.094 1 93.44 84 PHE B N 1
ATOM 4987 C CA . PHE B 1 84 ? 9.461 -16.906 -33.875 1 93.44 84 PHE B CA 1
ATOM 4988 C C . PHE B 1 84 ? 8.586 -15.68 -33.594 1 93.44 84 PHE B C 1
ATOM 4990 O O . PHE B 1 84 ? 8.062 -15.523 -32.5 1 93.44 84 PHE B O 1
ATOM 4997 N N . PRO B 1 85 ? 8.312 -14.93 -34.531 1 90.75 85 PRO B N 1
ATOM 4998 C CA . PRO B 1 85 ? 7.609 -13.664 -34.281 1 90.75 85 PRO B CA 1
ATOM 4999 C C . PRO B 1 85 ? 6.203 -13.867 -33.719 1 90.75 85 PRO B C 1
ATOM 5001 O O . PRO B 1 85 ? 5.676 -12.984 -33.031 1 90.75 85 PRO B O 1
ATOM 5004 N N . LEU B 1 86 ? 5.586 -15.031 -33.906 1 91.31 86 LEU B N 1
ATOM 5005 C CA . LEU B 1 86 ? 4.23 -15.297 -33.438 1 91.31 86 LEU B CA 1
ATOM 5006 C C . LEU B 1 86 ? 4.184 -15.32 -31.891 1 91.31 86 LEU B C 1
ATOM 5008 O O . LEU B 1 86 ? 3.139 -15.047 -31.297 1 91.31 86 LEU B O 1
ATOM 5012 N N . LEU B 1 87 ? 5.289 -15.648 -31.297 1 93.38 87 LEU B N 1
ATOM 5013 C CA . LEU B 1 87 ? 5.344 -15.719 -29.844 1 93.38 87 LEU B CA 1
ATOM 5014 C C . LEU B 1 87 ? 5.152 -14.336 -29.234 1 93.38 87 LEU B C 1
ATOM 5016 O O . LEU B 1 87 ? 4.688 -14.211 -28.094 1 93.38 87 LEU B O 1
ATOM 5020 N N . ARG B 1 88 ? 5.551 -13.289 -30 1 90.12 88 ARG B N 1
ATOM 5021 C CA . ARG B 1 88 ? 5.457 -11.922 -29.5 1 90.12 88 ARG B CA 1
ATOM 5022 C C . ARG B 1 88 ? 4.371 -11.148 -30.234 1 90.12 88 ARG B C 1
ATOM 5024 O O . ARG B 1 88 ? 4.453 -9.922 -30.375 1 90.12 88 ARG B O 1
ATOM 5031 N N . HIS B 1 89 ? 3.391 -11.75 -30.734 1 79.25 89 HIS B N 1
ATOM 5032 C CA . HIS B 1 89 ? 2.449 -11.188 -31.703 1 79.25 89 HIS B CA 1
ATOM 5033 C C . HIS B 1 89 ? 1.646 -10.047 -31.078 1 79.25 89 HIS B C 1
ATOM 5035 O O . HIS B 1 89 ? 1.33 -9.07 -31.766 1 79.25 89 HIS B O 1
ATOM 5041 N N . ASP B 1 90 ? 1.205 -10.031 -29.922 1 75.81 90 ASP B N 1
ATOM 5042 C CA . ASP B 1 90 ? 0.346 -8.984 -29.391 1 75.81 90 ASP B CA 1
ATOM 5043 C C . ASP B 1 90 ? 1.172 -7.891 -28.703 1 75.81 90 ASP B C 1
ATOM 5045 O O . ASP B 1 90 ? 0.736 -6.742 -28.609 1 75.81 90 ASP B O 1
ATOM 5049 N N . GLY B 1 91 ? 2.363 -8.297 -28.281 1 75.44 91 GLY B N 1
ATOM 5050 C CA . GLY B 1 91 ? 3.281 -7.34 -27.688 1 75.44 91 GLY B CA 1
ATOM 5051 C C . GLY B 1 91 ? 2.73 -6.688 -26.438 1 75.44 91 GLY B C 1
ATOM 5052 O O . GLY B 1 91 ? 3.289 -5.707 -25.938 1 75.44 91 GLY B O 1
ATOM 5053 N N . GLU B 1 92 ? 1.641 -7.094 -25.969 1 84.69 92 GLU B N 1
ATOM 5054 C CA . GLU B 1 92 ? 1.022 -6.473 -24.797 1 84.69 92 GLU B CA 1
ATOM 5055 C C . GLU B 1 92 ? 1.605 -7.031 -23.5 1 84.69 92 GLU B C 1
ATOM 5057 O O . GLU B 1 92 ? 1.897 -8.227 -23.406 1 84.69 92 GLU B O 1
ATOM 5062 N N . SER B 1 93 ? 1.77 -6.129 -22.594 1 88.06 93 SER B N 1
ATOM 5063 C CA . SER B 1 93 ? 2.242 -6.578 -21.281 1 88.06 93 SER B CA 1
ATOM 5064 C C . SER B 1 93 ? 1.143 -7.305 -20.516 1 88.06 93 SER B C 1
ATOM 5066 O O . SER B 1 93 ? -0.044 -7.109 -20.781 1 88.06 93 SER B O 1
ATOM 5068 N N . ILE B 1 94 ? 1.578 -8.172 -19.641 1 91 94 ILE B N 1
ATOM 5069 C CA . ILE B 1 94 ? 0.653 -8.891 -18.766 1 91 94 ILE B CA 1
ATOM 5070 C C . ILE B 1 94 ? -0.223 -7.891 -18.016 1 91 94 ILE B C 1
ATOM 5072 O O . ILE B 1 94 ? -1.414 -8.141 -17.812 1 91 94 ILE B O 1
ATOM 5076 N N . PHE B 1 95 ? 0.287 -6.801 -17.656 1 92.12 95 PHE B N 1
ATOM 5077 C CA . PHE B 1 95 ? -0.451 -5.777 -16.938 1 92.12 95 PHE B CA 1
ATOM 5078 C C . PHE B 1 95 ? -1.621 -5.262 -17.766 1 92.12 95 PHE B C 1
ATOM 5080 O O . PHE B 1 95 ? -2.756 -5.215 -17.281 1 92.12 95 PHE B O 1
ATOM 5087 N N . TYR B 1 96 ? -1.351 -4.91 -18.953 1 91.44 96 TYR B N 1
ATOM 5088 C CA . TYR B 1 96 ? -2.391 -4.316 -19.797 1 91.44 96 TYR B CA 1
ATOM 5089 C C . TYR B 1 96 ? -3.475 -5.336 -20.125 1 91.44 96 TYR B C 1
ATOM 5091 O O . TYR B 1 96 ? -4.656 -4.992 -20.203 1 91.44 96 TYR B O 1
ATOM 5099 N N . LEU B 1 97 ? -3.053 -6.586 -20.25 1 92.88 97 LEU B N 1
ATOM 5100 C CA . LEU B 1 97 ? -4.023 -7.648 -20.484 1 92.88 97 LEU B CA 1
ATOM 5101 C C . LEU B 1 97 ? -5.008 -7.758 -19.328 1 92.88 97 LEU B C 1
ATOM 5103 O O . LEU B 1 97 ? -6.223 -7.797 -19.547 1 92.88 97 LEU B O 1
ATOM 5107 N N . GLU B 1 98 ? -4.488 -7.758 -18.156 1 94.81 98 GLU B N 1
ATOM 5108 C CA . GLU B 1 98 ? -5.328 -7.941 -16.969 1 94.81 98 GLU B CA 1
ATOM 5109 C C . GLU B 1 98 ? -6.074 -6.66 -16.609 1 94.81 98 GLU B C 1
ATOM 5111 O O . GLU B 1 98 ? -7.188 -6.711 -16.094 1 94.81 98 GLU B O 1
ATOM 5116 N N . GLN B 1 99 ? -5.477 -5.516 -16.906 1 93.06 99 GLN B N 1
ATOM 5117 C CA . GLN B 1 99 ? -6.133 -4.238 -16.656 1 93.06 99 GLN B CA 1
ATOM 5118 C C . GLN B 1 99 ? -7.383 -4.078 -17.516 1 93.06 99 GLN B C 1
ATOM 5120 O O . GLN B 1 99 ? -8.375 -3.5 -17.078 1 93.06 99 GLN B O 1
ATOM 5125 N N . SER B 1 100 ? -7.305 -4.602 -18.75 1 91.94 100 SER B N 1
ATOM 5126 C CA . SER B 1 100 ? -8.398 -4.445 -19.703 1 91.94 100 SER B CA 1
ATOM 5127 C C . SER B 1 100 ? -9.484 -5.5 -19.484 1 91.94 100 SER B C 1
ATOM 5129 O O . SER B 1 100 ? -10.547 -5.453 -20.109 1 91.94 100 SER B O 1
ATOM 5131 N N . ARG B 1 101 ? -9.172 -6.426 -18.609 1 95 101 ARG B N 1
ATOM 5132 C CA . ARG B 1 101 ? -10.125 -7.488 -18.312 1 95 101 ARG B CA 1
ATOM 5133 C C . ARG B 1 101 ? -11.414 -6.914 -17.719 1 95 101 ARG B C 1
ATOM 5135 O O . ARG B 1 101 ? -11.367 -5.996 -16.891 1 95 101 ARG B O 1
ATOM 5142 N N . LYS B 1 102 ? -12.57 -7.438 -18.141 1 94.12 102 LYS B N 1
ATOM 5143 C CA . LYS B 1 102 ? -13.844 -7.023 -17.562 1 94.12 102 LYS B CA 1
ATOM 5144 C C . LYS B 1 102 ? -13.859 -7.219 -16.047 1 94.12 102 LYS B C 1
ATOM 5146 O O . LYS B 1 102 ? -13.461 -8.273 -15.555 1 94.12 102 LYS B O 1
ATOM 5151 N N . PRO B 1 103 ? -14.281 -6.176 -15.344 1 93.38 103 PRO B N 1
ATOM 5152 C CA . PRO B 1 103 ? -14.336 -6.301 -13.883 1 93.38 103 PRO B CA 1
ATOM 5153 C C . PRO B 1 103 ? -15.289 -7.398 -13.414 1 93.38 103 PRO B C 1
ATOM 5155 O O . PRO B 1 103 ? -16.234 -7.734 -14.125 1 93.38 103 PRO B O 1
ATOM 5158 N N . LEU B 1 104 ? -14.977 -7.938 -12.266 1 93.12 104 LEU B N 1
ATOM 5159 C CA . LEU B 1 104 ? -15.82 -8.969 -11.664 1 93.12 104 LEU B CA 1
ATOM 5160 C C . LEU B 1 104 ? -17.234 -8.453 -11.477 1 93.12 104 LEU B C 1
ATOM 5162 O O . LEU B 1 104 ? -17.453 -7.352 -10.961 1 93.12 104 LEU B O 1
ATOM 5166 N N . SER B 1 105 ? -18.172 -9.203 -11.875 1 88.06 105 SER B N 1
ATOM 5167 C CA . SER B 1 105 ? -19.578 -8.82 -11.719 1 88.06 105 SER B CA 1
ATOM 5168 C C . SER B 1 105 ? -20.062 -9.078 -10.297 1 88.06 105 SER B C 1
ATOM 5170 O O . SER B 1 105 ? -19.844 -10.156 -9.742 1 88.06 105 SER B O 1
ATOM 5172 N N . VAL B 1 106 ? -20.594 -8.062 -9.719 1 87.75 106 VAL B N 1
ATOM 5173 C CA . VAL B 1 106 ? -21.172 -8.188 -8.383 1 87.75 106 VAL B CA 1
ATOM 5174 C C . VAL B 1 106 ? -22.672 -7.922 -8.438 1 87.75 106 VAL B C 1
ATOM 5176 O O . VAL B 1 106 ? -23.094 -6.867 -8.914 1 87.75 106 VAL B O 1
ATOM 5179 N N . ALA B 1 107 ? -23.422 -8.859 -7.934 1 83.31 107 ALA B N 1
ATOM 5180 C CA . ALA B 1 107 ? -24.875 -8.695 -7.938 1 83.31 107 ALA B CA 1
ATOM 5181 C C . ALA B 1 107 ? -25.297 -7.531 -7.043 1 83.31 107 ALA B C 1
ATOM 5183 O O . ALA B 1 107 ? -24.688 -7.289 -5.996 1 83.31 107 ALA B O 1
ATOM 5184 N N . ALA B 1 108 ? -26.312 -6.793 -7.41 1 78.25 108 ALA B N 1
ATOM 5185 C CA . ALA B 1 108 ? -26.781 -5.637 -6.66 1 78.25 108 ALA B CA 1
ATOM 5186 C C . ALA B 1 108 ? -27.312 -6.055 -5.285 1 78.25 108 ALA B C 1
ATOM 5188 O O . ALA B 1 108 ? -27.047 -5.383 -4.285 1 78.25 108 ALA B O 1
ATOM 5189 N N . ASN B 1 109 ? -28.031 -7.16 -5.25 1 79.69 109 ASN B N 1
ATOM 5190 C CA . ASN B 1 109 ? -28.594 -7.645 -3.994 1 79.69 109 ASN B CA 1
ATOM 5191 C C . ASN B 1 109 ? -28.391 -9.148 -3.832 1 79.69 109 ASN B C 1
ATOM 5193 O O . ASN B 1 109 ? -29.344 -9.922 -3.947 1 79.69 109 ASN B O 1
ATOM 5197 N N . PRO B 1 110 ? -27.125 -9.406 -3.539 1 78.12 110 PRO B N 1
ATOM 5198 C CA . PRO B 1 110 ? -26.891 -10.844 -3.369 1 78.12 110 PRO B CA 1
ATOM 5199 C C . PRO B 1 110 ? -27.625 -11.422 -2.158 1 78.12 110 PRO B C 1
ATOM 5201 O O . PRO B 1 110 ? -27.734 -10.758 -1.123 1 78.12 110 PRO B O 1
ATOM 5204 N N . MET B 1 111 ? -28.219 -12.617 -2.383 1 83.06 111 MET B N 1
ATOM 5205 C CA . MET B 1 111 ? -28.953 -13.273 -1.308 1 83.06 111 MET B CA 1
ATOM 5206 C C . MET B 1 111 ? -28.109 -14.32 -0.613 1 83.06 111 MET B C 1
ATOM 5208 O O . MET B 1 111 ? -27.281 -14.977 -1.253 1 83.06 111 MET B O 1
ATOM 5212 N N . TYR B 1 112 ? -28.312 -14.398 0.666 1 86.94 112 TYR B N 1
ATOM 5213 C CA . TYR B 1 112 ? -27.625 -15.438 1.428 1 86.94 112 TYR B CA 1
ATOM 5214 C C . TYR B 1 112 ? -28.094 -16.828 1.019 1 86.94 112 TYR B C 1
ATOM 5216 O O . TYR B 1 112 ? -29.297 -17.094 0.995 1 86.94 112 TYR B O 1
ATOM 5224 N N . PRO B 1 113 ? -27.141 -17.625 0.627 1 88.31 113 PRO B N 1
ATOM 5225 C CA . PRO B 1 113 ? -27.547 -18.984 0.281 1 88.31 113 PRO B CA 1
ATOM 5226 C C . PRO B 1 113 ? -28.078 -19.766 1.481 1 88.31 113 PRO B C 1
ATOM 5228 O O . PRO B 1 113 ? -27.672 -19.516 2.617 1 88.31 113 PRO B O 1
ATOM 5231 N N . TYR B 1 114 ? -29 -20.688 1.152 1 84.75 114 TYR B N 1
ATOM 5232 C CA . TYR B 1 114 ? -29.484 -21.594 2.193 1 84.75 114 TYR B CA 1
ATOM 5233 C C . TYR B 1 114 ? -28.562 -22.797 2.344 1 84.75 114 TYR B C 1
ATOM 5235 O O . TYR B 1 114 ? -28.406 -23.578 1.41 1 84.75 114 TYR B O 1
ATOM 5243 N N . VAL B 1 115 ? -27.969 -22.797 3.465 1 87.19 115 VAL B N 1
ATOM 5244 C CA . VAL B 1 115 ? -27.078 -23.922 3.727 1 87.19 115 VAL B CA 1
ATOM 5245 C C . VAL B 1 115 ? -27.359 -24.484 5.117 1 87.19 115 VAL B C 1
ATOM 5247 O O . VAL B 1 115 ? -27.672 -23.734 6.043 1 87.19 115 VAL B O 1
ATOM 5250 N N . ASP B 1 116 ? -27.25 -25.828 5.219 1 90.38 116 ASP B N 1
ATOM 5251 C CA . ASP B 1 116 ? -27.484 -26.453 6.512 1 90.38 116 ASP B CA 1
ATOM 5252 C C . ASP B 1 116 ? -26.203 -26.516 7.344 1 90.38 116 ASP B C 1
ATOM 5254 O O . ASP B 1 116 ? -25.141 -26.125 6.871 1 90.38 116 ASP B O 1
ATOM 5258 N N . THR B 1 117 ? -26.344 -27.016 8.562 1 92.56 117 THR B N 1
ATOM 5259 C CA . THR B 1 117 ? -25.25 -27.047 9.523 1 92.56 117 THR B CA 1
ATOM 5260 C C . THR B 1 117 ? -24.141 -27.969 9.039 1 92.56 117 THR B C 1
ATOM 5262 O O . THR B 1 117 ? -22.953 -27.703 9.281 1 92.56 117 THR B O 1
ATOM 5265 N N . GLU B 1 118 ? -24.516 -28.969 8.414 1 94.44 118 GLU B N 1
ATOM 5266 C CA . GLU B 1 118 ? -23.531 -29.906 7.902 1 94.44 118 GLU B CA 1
ATOM 5267 C C . GLU B 1 118 ? -22.703 -29.297 6.777 1 94.44 118 GLU B C 1
ATOM 5269 O O . GLU B 1 118 ? -21.5 -29.516 6.695 1 94.44 118 GLU B O 1
ATOM 5274 N N . ASP B 1 119 ? -23.375 -28.578 5.969 1 94.62 119 ASP B N 1
ATOM 5275 C CA . ASP B 1 119 ? -22.688 -27.891 4.883 1 94.62 119 ASP B CA 1
ATOM 5276 C C . ASP B 1 119 ? -21.703 -26.859 5.426 1 94.62 119 ASP B C 1
ATOM 5278 O O . ASP B 1 119 ? -20.578 -26.734 4.926 1 94.62 119 ASP B O 1
ATOM 5282 N N . ILE B 1 120 ? -22.141 -26.156 6.406 1 95.88 120 ILE B N 1
ATOM 5283 C CA . ILE B 1 120 ? -21.281 -25.156 7.027 1 95.88 120 ILE B CA 1
ATOM 5284 C C . ILE B 1 120 ? -20.047 -25.828 7.617 1 95.88 120 ILE B C 1
ATOM 5286 O O . ILE B 1 120 ? -18.922 -25.359 7.398 1 95.88 120 ILE B O 1
ATOM 5290 N N . SER B 1 121 ? -20.281 -26.891 8.289 1 96.12 121 SER B N 1
ATOM 5291 C CA . SER B 1 121 ? -19.172 -27.609 8.906 1 96.12 121 SER B CA 1
ATOM 5292 C C . SER B 1 121 ? -18.203 -28.141 7.848 1 96.12 121 SER B C 1
ATOM 5294 O O . SER B 1 121 ? -16.984 -28.078 8.031 1 96.12 121 SER B O 1
ATOM 5296 N N . SER B 1 122 ? -18.781 -28.641 6.832 1 96.94 122 SER B N 1
ATOM 5297 C CA . SER B 1 122 ? -17.953 -29.188 5.754 1 96.94 122 SER B CA 1
ATOM 5298 C C . SER B 1 122 ? -17.094 -28.094 5.113 1 96.94 122 SER B C 1
ATOM 5300 O O . SER B 1 122 ? -15.922 -28.312 4.809 1 96.94 122 SER B O 1
ATOM 5302 N N . MET B 1 123 ? -17.641 -26.906 4.867 1 97.56 123 MET B N 1
ATOM 5303 C CA . MET B 1 123 ? -16.922 -25.781 4.285 1 97.56 123 MET B CA 1
ATOM 5304 C C . MET B 1 123 ? -15.805 -25.328 5.219 1 97.56 123 MET B C 1
ATOM 5306 O O . MET B 1 123 ? -14.688 -25.047 4.773 1 97.56 123 MET B O 1
ATOM 5310 N N . LEU B 1 124 ? -16.109 -25.234 6.5 1 98 124 LEU B N 1
ATOM 5311 C CA . LEU B 1 124 ? -15.125 -24.781 7.477 1 98 124 LEU B CA 1
ATOM 5312 C C . LEU B 1 124 ? -13.984 -25.781 7.625 1 98 124 LEU B C 1
ATOM 5314 O O . LEU B 1 124 ? -12.828 -25.391 7.812 1 98 124 LEU B O 1
ATOM 5318 N N . GLU B 1 125 ? -14.312 -27.047 7.523 1 97.38 125 GLU B N 1
ATOM 5319 C CA . GLU B 1 125 ? -13.289 -28.078 7.57 1 97.38 125 GLU B CA 1
ATOM 5320 C C . GLU B 1 125 ? -12.375 -28.016 6.348 1 97.38 125 GLU B C 1
ATOM 5322 O O . GLU B 1 125 ? -11.164 -28.188 6.461 1 97.38 125 GLU B O 1
ATOM 5327 N N . ALA B 1 126 ? -12.992 -27.797 5.258 1 97.88 126 ALA B N 1
ATOM 5328 C CA . ALA B 1 126 ? -12.195 -27.656 4.039 1 97.88 126 ALA B CA 1
ATOM 5329 C C . ALA B 1 126 ? -11.273 -26.438 4.137 1 97.88 126 ALA B C 1
ATOM 5331 O O . ALA B 1 126 ? -10.125 -26.5 3.688 1 97.88 126 ALA B O 1
ATOM 5332 N N . PHE B 1 127 ? -11.836 -25.375 4.656 1 98.31 127 PHE B N 1
ATOM 5333 C CA . PHE B 1 127 ? -11.016 -24.203 4.891 1 98.31 127 PHE B CA 1
ATOM 5334 C C . PHE B 1 127 ? -9.828 -24.531 5.789 1 98.31 127 PHE B C 1
ATOM 5336 O O . PHE B 1 127 ? -8.695 -24.141 5.492 1 98.31 127 PHE B O 1
ATOM 5343 N N . GLU B 1 128 ? -10.047 -25.172 6.871 1 98 128 GLU B N 1
ATOM 5344 C CA . GLU B 1 128 ? -9.016 -25.516 7.852 1 98 128 GLU B CA 1
ATOM 5345 C C . GLU B 1 128 ? -7.957 -26.422 7.246 1 98 128 GLU B C 1
ATOM 5347 O O . GLU B 1 128 ? -6.762 -26.234 7.477 1 98 128 GLU B O 1
ATOM 5352 N N . ARG B 1 129 ? -8.32 -27.344 6.402 1 96.06 129 ARG B N 1
ATOM 5353 C CA . ARG B 1 129 ? -7.43 -28.359 5.863 1 96.06 129 ARG B CA 1
ATOM 5354 C C . ARG B 1 129 ? -6.59 -27.812 4.719 1 96.06 129 ARG B C 1
ATOM 5356 O O . ARG B 1 129 ? -5.574 -28.391 4.344 1 96.06 129 ARG B O 1
ATOM 5363 N N . ASN B 1 130 ? -7.031 -26.75 4.176 1 97.38 130 ASN B N 1
ATOM 5364 C CA . ASN B 1 130 ? -6.336 -26.219 3.008 1 97.38 130 ASN B CA 1
ATOM 5365 C C . ASN B 1 130 ? -5.789 -24.812 3.271 1 97.38 130 ASN B C 1
ATOM 5367 O O . ASN B 1 130 ? -4.684 -24.656 3.789 1 97.38 130 ASN B O 1
ATOM 5371 N N . ILE B 1 131 ? -6.688 -23.797 3.188 1 98.44 131 ILE B N 1
ATOM 5372 C CA . ILE B 1 131 ? -6.25 -22.406 3.303 1 98.44 131 ILE B CA 1
ATOM 5373 C C . ILE B 1 131 ? -5.496 -22.203 4.617 1 98.44 131 ILE B C 1
ATOM 5375 O O . ILE B 1 131 ? -4.398 -21.656 4.633 1 98.44 131 ILE B O 1
ATOM 5379 N N . ASN B 1 132 ? -6.098 -22.641 5.699 1 98.56 132 ASN B N 1
ATOM 5380 C CA . ASN B 1 132 ? -5.512 -22.406 7.016 1 98.56 132 ASN B CA 1
ATOM 5381 C C . ASN B 1 132 ? -4.328 -23.344 7.273 1 98.56 132 ASN B C 1
ATOM 5383 O O . ASN B 1 132 ? -3.568 -23.125 8.219 1 98.56 132 ASN B O 1
ATOM 5387 N N . PHE B 1 133 ? -4.176 -24.375 6.41 1 98.12 133 PHE B N 1
ATOM 5388 C CA . PHE B 1 133 ? -2.975 -25.203 6.465 1 98.12 133 PHE B CA 1
ATOM 5389 C C . PHE B 1 133 ? -1.806 -24.516 5.781 1 98.12 133 PHE B C 1
ATOM 5391 O O . PHE B 1 133 ? -0.687 -24.516 6.301 1 98.12 133 PHE B O 1
ATOM 5398 N N . TRP B 1 134 ? -2.029 -23.953 4.629 1 98.38 134 TRP B N 1
ATOM 5399 C CA . TRP B 1 134 ? -0.973 -23.297 3.861 1 98.38 134 TRP B CA 1
ATOM 5400 C C . TRP B 1 134 ? -0.571 -21.984 4.496 1 98.38 134 TRP B C 1
ATOM 5402 O O . TRP B 1 134 ? 0.609 -21.625 4.508 1 98.38 134 TRP B O 1
ATOM 5412 N N . TYR B 1 135 ? -1.582 -21.203 4.895 1 98.62 135 TYR B N 1
ATOM 5413 C CA . TYR B 1 135 ? -1.421 -19.906 5.523 1 98.62 135 TYR B CA 1
ATOM 5414 C C . TYR B 1 135 ? -2.176 -19.844 6.848 1 98.62 135 TYR B C 1
ATOM 5416 O O . TYR B 1 135 ? -3.26 -19.25 6.922 1 98.62 135 TYR B O 1
ATOM 5424 N N . PRO B 1 136 ? -1.602 -20.328 7.898 1 98.25 136 PRO B N 1
ATOM 5425 C CA . PRO B 1 136 ? -2.32 -20.547 9.156 1 98.25 136 PRO B CA 1
ATOM 5426 C C . PRO B 1 136 ? -2.572 -19.25 9.922 1 98.25 136 PRO B C 1
ATOM 5428 O O . PRO B 1 136 ? -1.979 -19.031 10.984 1 98.25 136 PRO B O 1
ATOM 5431 N N . SER B 1 137 ? -3.592 -18.516 9.539 1 97.81 137 SER B N 1
ATOM 5432 C CA . SER B 1 137 ? -3.838 -17.203 10.125 1 97.81 137 SER B CA 1
ATOM 5433 C C . SER B 1 137 ? -5.055 -17.219 11.039 1 97.81 137 SER B C 1
ATOM 5435 O O . SER B 1 137 ? -5.25 -16.312 11.852 1 97.81 137 SER B O 1
ATOM 5437 N N . MET B 1 138 ? -5.895 -18.234 11.008 1 98.19 138 MET B N 1
ATOM 5438 C CA . MET B 1 138 ? -7.113 -18.281 11.812 1 98.19 138 MET B CA 1
ATOM 5439 C C . MET B 1 138 ? -6.977 -19.266 12.961 1 98.19 138 MET B C 1
ATOM 5441 O O . MET B 1 138 ? -6.703 -20.453 12.742 1 98.19 138 MET B O 1
ATOM 5445 N N . SER B 1 139 ? -7.211 -18.781 14.148 1 97.25 139 SER B N 1
ATOM 5446 C CA . SER B 1 139 ? -7.129 -19.641 15.328 1 97.25 139 SER B CA 1
ATOM 5447 C C . SER B 1 139 ? -8.375 -20.5 15.461 1 97.25 139 SER B C 1
ATOM 5449 O O . SER B 1 139 ? -9.406 -20.219 14.859 1 97.25 139 SER B O 1
ATOM 5451 N N . GLN B 1 140 ? -8.242 -21.531 16.234 1 97 140 GLN B N 1
ATOM 5452 C CA . GLN B 1 140 ? -9.391 -22.391 16.516 1 97 140 GLN B CA 1
ATOM 5453 C C . GLN B 1 140 ? -10.484 -21.625 17.25 1 97 140 GLN B C 1
ATOM 5455 O O . GLN B 1 140 ? -11.672 -21.875 17.062 1 97 140 GLN B O 1
ATOM 5460 N N . GLU B 1 141 ? -10.055 -20.719 18.078 1 95.81 141 GLU B N 1
ATOM 5461 C CA . GLU B 1 141 ? -11.023 -19.875 18.766 1 95.81 141 GLU B CA 1
ATOM 5462 C C . GLU B 1 141 ? -11.844 -19.062 1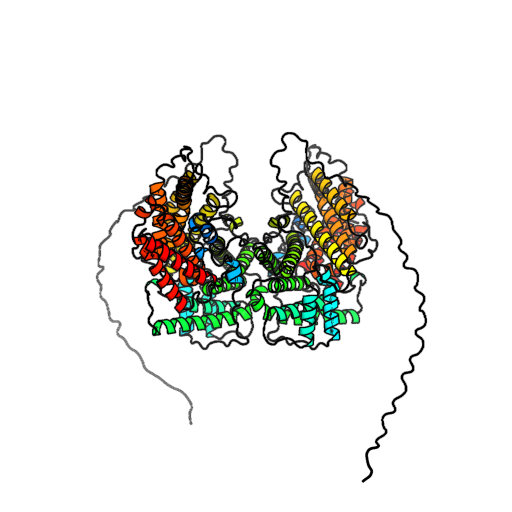7.781 1 95.81 141 GLU B C 1
ATOM 5464 O O . GLU B 1 141 ? -13.07 -18.969 17.906 1 95.81 141 GLU B O 1
ATOM 5469 N N . GLN B 1 142 ? -11.203 -18.453 16.812 1 96.88 142 GLN B N 1
ATOM 5470 C CA . GLN B 1 142 ? -11.898 -17.688 15.781 1 96.88 142 GLN B CA 1
ATOM 5471 C C . GLN B 1 142 ? -12.828 -18.594 14.969 1 96.88 142 GLN B C 1
ATOM 5473 O O . GLN B 1 142 ? -13.961 -18.203 14.664 1 96.88 142 GLN B O 1
ATOM 5478 N N . LEU B 1 143 ? -12.281 -19.797 14.609 1 97.38 143 LEU B N 1
ATOM 5479 C CA . LEU B 1 143 ? -13.078 -20.719 13.82 1 97.38 143 LEU B CA 1
ATOM 5480 C C . LEU B 1 143 ? -14.328 -21.156 14.586 1 97.38 143 LEU B C 1
ATOM 5482 O O . LEU B 1 143 ? -15.398 -21.312 13.992 1 97.38 143 LEU B O 1
ATOM 5486 N N . GLY B 1 144 ? -14.125 -21.391 15.875 1 96.69 144 GLY B N 1
ATOM 5487 C CA . GLY B 1 144 ? -15.266 -21.703 16.719 1 96.69 144 GLY B CA 1
ATOM 5488 C C . GLY B 1 144 ? -16.297 -20.594 16.766 1 96.69 144 GLY B C 1
ATOM 5489 O O . GLY B 1 144 ? -17.5 -20.844 16.672 1 96.69 144 GLY B O 1
ATOM 5490 N N . SER B 1 145 ? -15.836 -19.375 16.891 1 96.62 145 SER B N 1
ATOM 5491 C CA . SER B 1 145 ? -16.719 -18.219 16.922 1 96.62 145 SER B CA 1
ATOM 5492 C C . SER B 1 145 ? -17.469 -18.078 15.602 1 96.62 145 SER B C 1
ATOM 5494 O O . SER B 1 145 ? -18.656 -17.719 15.586 1 96.62 145 SER B O 1
ATOM 5496 N N . ILE B 1 146 ? -16.812 -18.312 14.523 1 97.06 146 ILE B N 1
ATOM 5497 C CA . ILE B 1 146 ? -17.406 -18.234 13.188 1 97.06 146 ILE B CA 1
ATOM 5498 C C . ILE B 1 146 ? -18.469 -19.312 13.039 1 97.06 146 ILE B C 1
ATOM 5500 O O . ILE B 1 146 ? -19.578 -19.047 12.547 1 97.06 146 ILE B O 1
ATOM 5504 N N . ARG B 1 147 ? -18.156 -20.5 13.453 1 96.12 147 ARG B N 1
ATOM 5505 C CA . ARG B 1 147 ? -19.109 -21.609 13.391 1 96.12 147 ARG B CA 1
ATOM 5506 C C . ARG B 1 147 ? -20.391 -21.266 14.172 1 96.12 147 ARG B C 1
ATOM 5508 O O . ARG B 1 147 ? -21.5 -21.469 13.672 1 96.12 147 ARG B O 1
ATOM 5515 N N . GLU B 1 148 ? -20.203 -20.734 15.344 1 95.75 148 GLU B N 1
ATOM 5516 C CA . GLU B 1 148 ? -21.328 -20.359 16.188 1 95.75 148 GLU B CA 1
ATOM 5517 C C . GLU B 1 148 ? -22.203 -19.297 15.531 1 95.75 148 GLU B C 1
ATOM 5519 O O . GLU B 1 148 ? -23.422 -19.391 15.547 1 95.75 148 GLU B O 1
ATOM 5524 N N . THR B 1 149 ? -21.547 -18.344 14.945 1 95.31 149 THR B N 1
ATOM 5525 C CA . THR B 1 149 ? -22.266 -17.25 14.297 1 95.31 149 THR B CA 1
ATOM 5526 C C . THR B 1 149 ? -23.062 -17.75 13.094 1 95.31 149 THR B C 1
ATOM 5528 O O . THR B 1 149 ? -24.219 -17.391 12.906 1 95.31 149 THR B O 1
ATOM 5531 N N . LEU B 1 150 ? -22.438 -18.578 12.312 1 94.56 150 LEU B N 1
ATOM 5532 C CA . LEU B 1 150 ? -23.078 -19.094 11.102 1 94.56 150 LEU B CA 1
ATOM 5533 C C . LEU B 1 150 ? -24.234 -20.016 11.445 1 94.56 150 LEU B C 1
ATOM 5535 O O . LEU B 1 150 ? -25.266 -20.016 10.758 1 94.56 150 LEU B O 1
ATOM 5539 N N . GLN B 1 151 ? -24.125 -20.75 12.492 1 91.56 151 GLN B N 1
ATOM 5540 C CA . GLN B 1 151 ? -25.172 -21.672 12.906 1 91.56 151 GLN B CA 1
ATOM 5541 C C . GLN B 1 151 ? -26.344 -20.922 13.531 1 91.56 151 GLN B C 1
ATOM 5543 O O . GLN B 1 151 ? -27.5 -21.344 13.414 1 91.56 151 GLN B O 1
ATOM 5548 N N . SER B 1 152 ? -26.047 -19.75 14.203 1 90.12 152 SER B N 1
ATOM 5549 C CA . SER B 1 152 ? -27.094 -18.938 14.82 1 90.12 152 SER B CA 1
ATOM 5550 C C . SER B 1 152 ? -27.734 -18 13.805 1 90.12 152 SER B C 1
ATOM 5552 O O . SER B 1 152 ? -28.828 -17.484 14.039 1 90.12 152 SER B O 1
ATOM 5554 N N . GLY B 1 153 ? -27.172 -17.828 12.703 1 88.12 153 GLY B N 1
ATOM 5555 C CA . GLY B 1 153 ? -27.641 -16.891 11.688 1 88.12 153 GLY B CA 1
ATOM 5556 C C . GLY B 1 153 ? -26.812 -15.641 11.586 1 88.12 153 GLY B C 1
ATOM 5557 O O . GLY B 1 153 ? -26.438 -15.055 12.609 1 88.12 153 GLY B O 1
ATOM 5558 N N . MET B 1 154 ? -26.531 -15.227 10.406 1 87.44 154 MET B N 1
ATOM 5559 C CA . MET B 1 154 ? -25.688 -14.062 10.164 1 87.44 154 MET B CA 1
ATOM 5560 C C . MET B 1 154 ? -26.344 -12.797 10.719 1 87.44 154 MET B C 1
ATOM 5562 O O . MET B 1 154 ? -27.531 -12.555 10.5 1 87.44 154 MET B O 1
ATOM 5566 N N . PRO B 1 155 ? -25.516 -12.047 11.414 1 84.06 155 PRO B N 1
ATOM 5567 C CA . PRO B 1 155 ? -26.047 -10.781 11.906 1 84.06 155 PRO B CA 1
ATOM 5568 C C . PRO B 1 155 ? -26.453 -9.828 10.781 1 84.06 155 PRO B C 1
ATOM 5570 O O . PRO B 1 155 ? -25.859 -9.867 9.695 1 84.06 155 PRO B O 1
ATOM 5573 N N . ALA B 1 156 ? -27.375 -8.945 11.086 1 81.12 156 ALA B N 1
ATOM 5574 C CA . ALA B 1 156 ? -27.906 -7.996 10.109 1 81.12 156 ALA B CA 1
ATOM 5575 C C . ALA B 1 156 ? -26.922 -6.848 9.875 1 81.12 156 ALA B C 1
ATOM 5577 O O . ALA B 1 156 ? -26.828 -6.316 8.766 1 81.12 156 ALA B O 1
ATOM 5578 N N . GLU B 1 157 ? -26.234 -6.555 10.867 1 86.56 157 GLU B N 1
ATOM 5579 C CA . GLU B 1 157 ? -25.328 -5.418 10.781 1 86.56 157 GLU B CA 1
ATOM 5580 C C . GLU B 1 157 ? -24.016 -5.812 10.094 1 86.56 157 GLU B C 1
ATOM 5582 O O . GLU B 1 157 ? -23.531 -6.934 10.266 1 86.56 157 GLU B O 1
ATOM 5587 N N . ASP B 1 158 ? -23.547 -4.883 9.305 1 89.75 158 ASP B N 1
ATOM 5588 C CA . ASP B 1 158 ? -22.234 -5.098 8.695 1 89.75 158 ASP B CA 1
ATOM 5589 C C . ASP B 1 158 ? -21.125 -4.891 9.719 1 89.75 158 ASP B C 1
ATOM 5591 O O . ASP B 1 158 ? -20.969 -3.797 10.266 1 89.75 158 ASP B O 1
ATOM 5595 N N . THR B 1 159 ? -20.484 -5.961 10.023 1 94 159 THR B N 1
ATOM 5596 C CA . THR B 1 159 ? -19.344 -5.906 10.945 1 94 159 THR B CA 1
ATOM 5597 C C . THR B 1 159 ? -18.141 -6.609 10.344 1 94 159 THR B C 1
ATOM 5599 O O . THR B 1 159 ? -18.266 -7.34 9.359 1 94 159 THR B O 1
ATOM 5602 N N . VAL B 1 160 ? -17.016 -6.336 10.906 1 96.44 160 VAL B N 1
ATOM 5603 C CA . VAL B 1 160 ? -15.789 -7.012 10.477 1 96.44 160 VAL B CA 1
ATOM 5604 C C . VAL B 1 160 ? -15.938 -8.523 10.664 1 96.44 160 VAL B C 1
ATOM 5606 O O . VAL B 1 160 ? -15.531 -9.305 9.805 1 96.44 160 VAL B O 1
ATOM 5609 N N . HIS B 1 161 ? -16.578 -8.93 11.727 1 96.81 161 HIS B N 1
ATOM 5610 C CA . HIS B 1 161 ? -16.781 -10.344 12.023 1 96.81 161 HIS B CA 1
ATOM 5611 C C . HIS B 1 161 ? -17.672 -11.008 10.977 1 96.81 161 HIS B C 1
ATOM 5613 O O . HIS B 1 161 ? -17.391 -12.125 10.539 1 96.81 161 HIS B O 1
ATOM 5619 N N . SER B 1 162 ? -18.75 -10.375 10.617 1 95.88 162 SER B N 1
ATOM 5620 C CA . SER B 1 162 ? -19.641 -10.938 9.602 1 95.88 162 SER B CA 1
ATOM 5621 C C . SER B 1 162 ? -18.922 -11.078 8.266 1 95.88 162 SER B C 1
ATOM 5623 O O . SER B 1 162 ? -19.125 -12.062 7.543 1 95.88 162 SER B O 1
ATOM 5625 N N . CYS B 1 163 ? -18.094 -10.07 7.953 1 96.94 163 CYS B N 1
ATOM 5626 C CA . CYS B 1 163 ? -17.312 -10.141 6.73 1 96.94 163 CYS B CA 1
ATOM 5627 C C . CYS B 1 163 ? -16.344 -11.32 6.773 1 96.94 163 CYS B C 1
ATOM 5629 O O . CYS B 1 163 ? -16.203 -12.055 5.793 1 96.94 163 CYS B O 1
ATOM 5631 N N . LEU B 1 164 ? -15.711 -11.516 7.891 1 98.19 164 LEU B N 1
ATOM 5632 C CA . LEU B 1 164 ? -14.766 -12.617 8.078 1 98.19 164 LEU B CA 1
ATOM 5633 C C . LEU B 1 164 ? -15.461 -13.961 7.926 1 98.19 164 LEU B C 1
ATOM 5635 O O . LEU B 1 164 ? -14.906 -14.898 7.344 1 98.19 164 LEU B O 1
ATOM 5639 N N . CYS B 1 165 ? -16.672 -14.062 8.43 1 97.75 165 CYS B N 1
ATOM 5640 C CA . CYS B 1 165 ? -17.469 -15.281 8.289 1 97.75 165 CYS B CA 1
ATOM 5641 C C . CYS B 1 165 ? -17.688 -15.625 6.824 1 97.75 165 CYS B C 1
ATOM 5643 O O . CYS B 1 165 ? -17.453 -16.766 6.402 1 97.75 165 CYS B O 1
ATOM 5645 N N . LEU B 1 166 ? -18.094 -14.633 6.098 1 97.69 166 LEU B N 1
ATOM 5646 C CA . LEU B 1 166 ? -18.406 -14.836 4.688 1 97.69 166 LEU B CA 1
ATOM 5647 C C . LEU B 1 166 ? -17.156 -15.195 3.893 1 97.69 166 LEU B C 1
ATOM 5649 O O . LEU B 1 166 ? -17.188 -16.078 3.031 1 97.69 166 LEU B O 1
ATOM 5653 N N . LEU B 1 167 ? -16.031 -14.539 4.176 1 98.69 167 LEU B N 1
ATOM 5654 C CA . LEU B 1 167 ? -14.781 -14.812 3.484 1 98.69 167 LEU B CA 1
ATOM 5655 C C . LEU B 1 167 ? -14.289 -16.219 3.791 1 98.69 167 LEU B C 1
ATOM 5657 O O . LEU B 1 167 ? -13.773 -16.906 2.908 1 98.69 167 LEU B O 1
ATOM 5661 N N . THR B 1 168 ? -14.469 -16.641 5.051 1 98.75 168 THR B N 1
ATOM 5662 C CA . THR B 1 168 ? -14.055 -17.969 5.441 1 98.75 168 THR B CA 1
ATOM 5663 C C . THR B 1 168 ? -14.867 -19.031 4.699 1 98.75 168 THR B C 1
ATOM 5665 O O . THR B 1 168 ? -14.32 -20.031 4.227 1 98.75 168 THR B O 1
ATOM 5668 N N . LEU B 1 169 ? -16.172 -18.797 4.562 1 98.25 169 LEU B N 1
ATOM 5669 C CA . LEU B 1 169 ? -17.016 -19.719 3.803 1 98.25 169 LEU B CA 1
ATOM 5670 C C . LEU B 1 169 ? -16.625 -19.734 2.332 1 98.25 169 LEU B C 1
ATOM 5672 O O . LEU B 1 169 ? -16.547 -20.812 1.722 1 98.25 169 LEU B O 1
ATOM 5676 N N . ALA B 1 170 ? -16.359 -18.562 1.769 1 98.38 170 ALA B N 1
ATOM 5677 C CA . ALA B 1 170 ? -15.961 -18.469 0.365 1 98.38 170 ALA B CA 1
ATOM 5678 C C . ALA B 1 170 ? -14.695 -19.266 0.092 1 98.38 170 ALA B C 1
ATOM 5680 O O . ALA B 1 170 ? -14.633 -20.047 -0.864 1 98.38 170 ALA B O 1
ATOM 5681 N N . LEU B 1 171 ? -13.727 -19.125 0.95 1 98.75 171 LEU B N 1
ATOM 5682 C CA . LEU B 1 171 ? -12.461 -19.828 0.783 1 98.75 171 LEU B CA 1
ATOM 5683 C C . LEU B 1 171 ? -12.625 -21.328 1.035 1 98.75 171 LEU B C 1
ATOM 5685 O O . LEU B 1 171 ? -11.938 -22.141 0.422 1 98.75 171 LEU B O 1
ATOM 5689 N N . GLY B 1 172 ? -13.547 -21.641 1.968 1 98.62 172 GLY B N 1
ATOM 5690 C CA . GLY B 1 172 ? -13.891 -23.047 2.145 1 98.62 172 GLY B CA 1
ATOM 5691 C C . GLY B 1 172 ? -14.469 -23.672 0.896 1 98.62 172 GLY B C 1
ATOM 5692 O O . GLY B 1 172 ? -14.094 -24.797 0.53 1 98.62 172 GLY B O 1
ATOM 5693 N N . CYS B 1 173 ? -15.336 -22.984 0.238 1 97.94 173 CYS B N 1
ATOM 5694 C CA . CYS B 1 173 ? -15.945 -23.469 -1 1 97.94 173 CYS B CA 1
ATOM 5695 C C . CYS B 1 173 ? -14.891 -23.641 -2.09 1 97.94 173 CYS B C 1
ATOM 5697 O O . CYS B 1 173 ? -14.898 -24.641 -2.816 1 97.94 173 CYS B O 1
ATOM 5699 N N . ALA B 1 174 ? -14.016 -22.672 -2.203 1 97.75 174 ALA B N 1
ATOM 5700 C CA . ALA B 1 174 ? -12.938 -22.766 -3.186 1 97.75 174 ALA B CA 1
ATOM 5701 C C . ALA B 1 174 ? -12.047 -23.969 -2.912 1 97.75 174 ALA B C 1
ATOM 5703 O O . ALA B 1 174 ? -11.625 -24.656 -3.844 1 97.75 174 ALA B O 1
ATOM 5704 N N . SER B 1 175 ? -11.797 -24.234 -1.643 1 97.44 175 SER B N 1
ATOM 5705 C CA . SER B 1 175 ? -11 -25.391 -1.241 1 97.44 175 SER B CA 1
ATOM 5706 C C . SER B 1 175 ? -11.695 -26.688 -1.62 1 97.44 175 SER B C 1
ATOM 5708 O O . SER B 1 175 ? -11.047 -27.625 -2.102 1 97.44 175 SER B O 1
ATOM 5710 N N . GLN B 1 176 ? -12.984 -26.719 -1.439 1 96.56 176 GLN B N 1
ATOM 5711 C CA . GLN B 1 176 ? -13.75 -27.922 -1.779 1 96.56 176 GLN B CA 1
ATOM 5712 C C . GLN B 1 176 ? -13.727 -28.172 -3.283 1 96.56 176 GLN B C 1
ATOM 5714 O O . GLN B 1 176 ? -13.672 -29.328 -3.721 1 96.56 176 GLN B O 1
ATOM 5719 N N . ALA B 1 177 ? -13.805 -27.125 -4.008 1 95.06 177 ALA B N 1
ATOM 5720 C CA . ALA B 1 177 ? -13.828 -27.25 -5.461 1 95.06 177 ALA B CA 1
ATOM 5721 C C . ALA B 1 177 ? -12.516 -27.812 -5.992 1 95.06 177 ALA B C 1
ATOM 5723 O O . ALA B 1 177 ? -12.484 -28.453 -7.043 1 95.06 177 ALA B O 1
ATOM 5724 N N . ALA B 1 178 ? -11.406 -27.625 -5.273 1 93.94 178 ALA B N 1
ATOM 5725 C CA . ALA B 1 178 ? -10.086 -28.016 -5.758 1 93.94 178 ALA B CA 1
ATOM 5726 C C . ALA B 1 178 ? -9.594 -29.266 -5.043 1 93.94 178 ALA B C 1
ATOM 5728 O O . ALA B 1 178 ? -8.445 -29.672 -5.211 1 93.94 178 ALA B O 1
ATOM 5729 N N . GLU B 1 179 ? -10.398 -29.875 -4.273 1 89.19 179 GLU B N 1
ATOM 5730 C CA . GLU B 1 179 ? -9.984 -31.016 -3.453 1 89.19 179 GLU B CA 1
ATOM 5731 C C . GLU B 1 179 ? -9.602 -32.219 -4.32 1 89.19 179 GLU B C 1
ATOM 5733 O O . GLU B 1 179 ? -10.336 -32.562 -5.238 1 89.19 179 GLU B O 1
ATOM 5738 N N . ASP B 1 180 ? -8.414 -32.75 -4.145 1 85.38 180 ASP B N 1
ATOM 5739 C CA . ASP B 1 180 ? -7.91 -34 -4.695 1 85.38 180 ASP B CA 1
ATOM 5740 C C . ASP B 1 180 ? -7.789 -33.938 -6.219 1 85.38 180 ASP B C 1
ATOM 5742 O O . ASP B 1 180 ? -7.98 -34.938 -6.91 1 85.38 180 ASP B O 1
ATOM 5746 N N . LEU B 1 181 ? -7.578 -32.781 -6.699 1 87.5 181 LEU B N 1
ATOM 5747 C CA . LEU B 1 181 ? -7.422 -32.625 -8.141 1 87.5 181 LEU B CA 1
ATOM 5748 C C . LEU B 1 181 ? -6.129 -33.25 -8.633 1 87.5 181 LEU B C 1
ATOM 5750 O O . LEU B 1 181 ? -5.98 -33.531 -9.82 1 87.5 181 LEU B O 1
ATOM 5754 N N . ARG B 1 182 ? -5.168 -33.469 -7.75 1 86.56 182 ARG B N 1
ATOM 5755 C CA . ARG B 1 182 ? -3.889 -34.062 -8.148 1 86.56 182 ARG B CA 1
ATOM 5756 C C . ARG B 1 182 ? -4.074 -35.469 -8.68 1 86.56 182 ARG B C 1
ATOM 5758 O O . ARG B 1 182 ? -3.236 -35.969 -9.43 1 86.56 182 ARG B O 1
ATOM 5765 N N . PHE B 1 183 ? -5.152 -36.031 -8.32 1 78.69 183 PHE B N 1
ATOM 5766 C CA . PHE B 1 183 ? -5.41 -37.406 -8.727 1 78.69 183 PHE B CA 1
ATOM 5767 C C . PHE B 1 183 ? -6.352 -37.438 -9.93 1 78.69 183 PHE B C 1
ATOM 5769 O O . PHE B 1 183 ? -6.695 -38.5 -10.422 1 78.69 183 PHE B O 1
ATOM 5776 N N . THR B 1 184 ? -6.812 -36.312 -10.375 1 75.69 184 THR B N 1
ATOM 5777 C CA . THR B 1 184 ? -7.84 -36.281 -11.406 1 75.69 184 THR B CA 1
ATOM 5778 C C . THR B 1 184 ? -7.285 -35.656 -12.703 1 75.69 184 THR B C 1
ATOM 5780 O O . THR B 1 184 ? -6.863 -34.5 -12.727 1 75.69 184 THR B O 1
ATOM 5783 N N . THR B 1 185 ? -7.145 -36.438 -13.641 1 70.06 185 THR B N 1
ATOM 5784 C CA . THR B 1 185 ? -6.703 -35.906 -14.922 1 70.06 185 THR B CA 1
ATOM 5785 C C . THR B 1 185 ? -7.895 -35.438 -15.75 1 70.06 185 THR B C 1
ATOM 5787 O O . THR B 1 185 ? -7.824 -34.406 -16.406 1 70.06 185 THR B O 1
ATOM 5790 N N . GLU B 1 186 ? -8.945 -36.125 -15.695 1 74.94 186 GLU B N 1
ATOM 5791 C CA . GLU B 1 186 ? -10.18 -35.75 -16.391 1 74.94 186 GLU B CA 1
ATOM 5792 C C . GLU B 1 186 ? -11.398 -36.062 -15.531 1 74.94 186 GLU B C 1
ATOM 5794 O O . GLU B 1 186 ? -11.711 -37.25 -15.297 1 74.94 186 GLU B O 1
ATOM 5799 N N . ALA B 1 187 ? -11.977 -35 -15.047 1 76.75 187 ALA B N 1
ATOM 5800 C CA . ALA B 1 187 ? -13.141 -35.219 -14.188 1 76.75 187 ALA B CA 1
ATOM 5801 C C . ALA B 1 187 ? -14.367 -35.594 -15.016 1 76.75 187 ALA B C 1
ATOM 5803 O O . ALA B 1 187 ? -14.57 -35.062 -16.109 1 76.75 187 ALA B O 1
ATOM 5804 N N . ASP B 1 188 ? -15.125 -36.5 -14.484 1 85.06 188 ASP B N 1
ATOM 5805 C CA . ASP B 1 188 ? -16.391 -36.844 -15.133 1 85.06 188 ASP B CA 1
ATOM 5806 C C . ASP B 1 188 ? -17.406 -35.688 -14.969 1 85.06 188 ASP B C 1
ATOM 5808 O O . ASP B 1 188 ? -17.297 -34.906 -14.039 1 85.06 188 ASP B O 1
ATOM 5812 N N . PRO B 1 189 ? -18.312 -35.656 -15.797 1 87.69 189 PRO B N 1
ATOM 5813 C CA . PRO B 1 189 ? -19.25 -34.531 -15.844 1 87.69 189 PRO B CA 1
ATOM 5814 C C . PRO B 1 189 ? -19.969 -34.312 -14.523 1 87.69 189 PRO B C 1
ATOM 5816 O O . PRO B 1 189 ? -20.062 -33.156 -14.047 1 87.69 189 PRO B O 1
ATOM 5819 N N . PRO B 1 190 ? -20.391 -35.375 -13.898 1 90.12 190 PRO B N 1
ATOM 5820 C CA . PRO B 1 190 ? -21.062 -35.125 -12.609 1 90.12 190 PRO B CA 1
ATOM 5821 C C . PRO B 1 190 ? -20.125 -34.5 -11.578 1 90.12 190 PRO B C 1
ATOM 5823 O O . PRO B 1 190 ? -20.547 -33.656 -10.781 1 90.12 190 PRO B O 1
ATOM 5826 N N . GLU B 1 191 ? -18.969 -35 -11.602 1 88.75 191 GLU B N 1
ATOM 5827 C CA . GLU B 1 191 ? -17.984 -34.438 -10.68 1 88.75 191 GLU B CA 1
ATOM 5828 C C . GLU B 1 191 ? -17.672 -33 -11.016 1 88.75 191 GLU B C 1
ATOM 5830 O O . GLU B 1 191 ? -17.531 -32.156 -10.117 1 88.75 191 GLU B O 1
ATOM 5835 N N . LYS B 1 192 ? -17.594 -32.688 -12.203 1 89.69 192 LYS B N 1
ATOM 5836 C CA . LYS B 1 192 ? -17.375 -31.328 -12.656 1 89.69 192 LYS B CA 1
ATOM 5837 C C . LYS B 1 192 ? -18.516 -30.406 -12.211 1 89.69 192 LYS B C 1
ATOM 5839 O O . LYS B 1 192 ? -18.266 -29.281 -11.75 1 89.69 192 LYS B O 1
ATOM 5844 N N . ASP B 1 193 ? -19.688 -30.906 -12.297 1 92.69 193 ASP B N 1
ATOM 5845 C CA . ASP B 1 193 ? -20.844 -30.125 -11.914 1 92.69 193 ASP B CA 1
ATOM 5846 C C . ASP B 1 193 ? -20.859 -29.844 -10.414 1 92.69 193 ASP B C 1
ATOM 5848 O O . ASP B 1 193 ? -21.234 -28.766 -9.977 1 92.69 193 ASP B O 1
ATOM 5852 N N . ARG B 1 194 ? -20.5 -30.875 -9.711 1 92.75 194 ARG B N 1
ATOM 5853 C CA . ARG B 1 194 ? -20.438 -30.734 -8.266 1 92.75 194 ARG B CA 1
ATOM 5854 C C . ARG B 1 194 ? -19.422 -29.672 -7.855 1 92.75 194 ARG B C 1
ATOM 5856 O O . ARG B 1 194 ? -19.703 -28.844 -6.992 1 92.75 194 ARG B O 1
ATOM 5863 N N . ARG B 1 195 ? -18.281 -29.688 -8.43 1 93 195 ARG B N 1
ATOM 5864 C CA . ARG B 1 195 ? -17.219 -28.734 -8.125 1 93 195 ARG B CA 1
ATOM 5865 C C . ARG B 1 195 ? -17.609 -27.328 -8.555 1 93 195 ARG B C 1
ATOM 5867 O O . ARG B 1 195 ? -17.344 -26.359 -7.84 1 93 195 ARG B O 1
ATOM 5874 N N . LEU B 1 196 ? -18.297 -27.203 -9.68 1 93.62 196 LEU B N 1
ATOM 5875 C CA . LEU B 1 196 ? -18.75 -25.906 -10.172 1 93.62 196 LEU B CA 1
ATOM 5876 C C . LEU B 1 196 ? -19.797 -25.312 -9.242 1 93.62 196 LEU B C 1
ATOM 5878 O O . LEU B 1 196 ? -19.844 -24.094 -9.062 1 93.62 196 LEU B O 1
ATOM 5882 N N . ARG B 1 197 ? -20.562 -26.188 -8.688 1 93.81 197 ARG B N 1
ATOM 5883 C CA . ARG B 1 197 ? -21.578 -25.719 -7.75 1 93.81 197 ARG B CA 1
ATOM 5884 C C . ARG B 1 197 ? -20.938 -25.156 -6.488 1 93.81 197 ARG B C 1
ATOM 5886 O O . ARG B 1 197 ? -21.375 -24.125 -5.961 1 93.81 197 ARG B O 1
ATOM 5893 N N . LYS B 1 198 ? -19.906 -25.859 -6.02 1 94.81 198 LYS B N 1
ATOM 5894 C CA . LYS B 1 198 ? -19.172 -25.375 -4.855 1 94.81 198 LYS B CA 1
ATOM 5895 C C . LYS B 1 198 ? -18.531 -24.031 -5.141 1 94.81 198 LYS B C 1
ATOM 5897 O O . LYS B 1 198 ? -18.562 -23.125 -4.301 1 94.81 198 LYS B O 1
ATOM 5902 N N . ARG B 1 199 ? -18.031 -23.891 -6.32 1 94.81 199 ARG B N 1
ATOM 5903 C CA . ARG B 1 199 ? -17.391 -22.656 -6.73 1 94.81 199 ARG B CA 1
ATOM 5904 C C . ARG B 1 199 ? -18.391 -21.516 -6.789 1 94.81 199 ARG B C 1
ATOM 5906 O O . ARG B 1 199 ? -18.109 -20.391 -6.348 1 94.81 199 ARG B O 1
ATOM 5913 N N . LYS B 1 200 ? -19.516 -21.75 -7.34 1 93.69 200 LYS B N 1
ATOM 5914 C CA . LYS B 1 200 ? -20.547 -20.734 -7.449 1 93.69 200 LYS B CA 1
ATOM 5915 C C . LYS B 1 200 ? -21.016 -20.281 -6.07 1 93.69 200 LYS B C 1
ATOM 5917 O O . LYS B 1 200 ? -21.281 -19.094 -5.859 1 93.69 200 LYS B O 1
ATOM 5922 N N . LEU B 1 201 ? -21.125 -21.266 -5.23 1 95.69 201 LEU B N 1
ATOM 5923 C CA . LEU B 1 201 ? -21.5 -20.938 -3.859 1 95.69 201 LEU B CA 1
ATOM 5924 C C . LEU B 1 201 ? -20.469 -20.031 -3.213 1 95.69 201 LEU B C 1
ATOM 5926 O O . LEU B 1 201 ? -20.812 -19.062 -2.537 1 95.69 201 LEU B O 1
ATOM 5930 N N . GLY B 1 202 ? -19.156 -20.375 -3.389 1 96.69 202 GLY B N 1
ATOM 5931 C CA . GLY B 1 202 ? -18.078 -19.531 -2.896 1 96.69 202 GLY B CA 1
ATOM 5932 C C . GLY B 1 202 ? -18.125 -18.109 -3.451 1 96.69 202 GLY B C 1
ATOM 5933 O O . GLY B 1 202 ? -17.906 -17.141 -2.723 1 96.69 202 GLY B O 1
ATOM 5934 N N . ASP B 1 203 ? -18.531 -17.969 -4.711 1 95.56 203 ASP B N 1
ATOM 5935 C CA . ASP B 1 203 ? -18.625 -16.672 -5.363 1 95.56 203 ASP B CA 1
ATOM 5936 C C . ASP B 1 203 ? -19.734 -15.82 -4.727 1 95.56 203 ASP B C 1
ATOM 5938 O O . ASP B 1 203 ? -19.562 -14.609 -4.574 1 95.56 203 ASP B O 1
ATOM 5942 N N . ILE B 1 204 ? -20.797 -16.469 -4.379 1 96 204 ILE B N 1
ATOM 5943 C CA . ILE B 1 204 ? -21.906 -15.742 -3.758 1 96 204 ILE B CA 1
ATOM 5944 C C . ILE B 1 204 ? -21.469 -15.203 -2.398 1 96 204 ILE B C 1
ATOM 5946 O O . ILE B 1 204 ? -21.703 -14.031 -2.084 1 96 204 ILE B O 1
ATOM 5950 N N . TYR B 1 205 ? -20.812 -16.062 -1.575 1 96.75 205 TYR B N 1
ATOM 5951 C CA . TYR B 1 205 ? -20.328 -15.609 -0.273 1 96.75 205 TYR B CA 1
ATOM 5952 C C . TYR B 1 205 ? -19.328 -14.469 -0.424 1 96.75 205 TYR B C 1
ATOM 5954 O O . TYR B 1 205 ? -19.328 -13.523 0.367 1 96.75 205 TYR B O 1
ATOM 5962 N N . PHE B 1 206 ? -18.516 -14.578 -1.443 1 97.31 206 PHE B N 1
ATOM 5963 C CA . PHE B 1 206 ? -17.5 -13.555 -1.664 1 97.31 206 PHE B CA 1
ATOM 5964 C C . PHE B 1 206 ? -18.141 -12.227 -2.055 1 97.31 206 PHE B C 1
ATOM 5966 O O . PHE B 1 206 ? -17.719 -11.164 -1.595 1 97.31 206 PHE B O 1
ATOM 5973 N N . GLN B 1 207 ? -19.141 -12.273 -2.904 1 95.25 207 GLN B N 1
ATOM 5974 C CA . GLN B 1 207 ? -19.844 -11.055 -3.303 1 95.25 207 GLN B CA 1
ATOM 5975 C C . GLN B 1 207 ? -20.5 -10.383 -2.104 1 95.25 207 GLN B C 1
ATOM 5977 O O . GLN B 1 207 ? -20.484 -9.156 -1.984 1 95.25 207 GLN B O 1
ATOM 5982 N N . LEU B 1 208 ? -21.078 -11.203 -1.225 1 95.12 208 LEU B N 1
ATOM 5983 C CA . LEU B 1 208 ? -21.672 -10.68 0.002 1 95.12 208 LEU B CA 1
ATOM 5984 C C . LEU B 1 208 ? -20.609 -10.023 0.877 1 95.12 208 LEU B C 1
ATOM 5986 O O . LEU B 1 208 ? -20.844 -8.969 1.465 1 95.12 208 LEU B O 1
ATOM 5990 N N . ALA B 1 209 ? -19.422 -10.656 0.957 1 96.12 209 ALA B N 1
ATOM 5991 C CA . ALA B 1 209 ? -18.312 -10.094 1.731 1 96.12 209 ALA B CA 1
ATOM 5992 C C . ALA B 1 209 ? -17.828 -8.789 1.118 1 96.12 209 ALA B C 1
ATOM 5994 O O . ALA B 1 209 ? -17.516 -7.832 1.837 1 96.12 209 ALA B O 1
ATOM 5995 N N . LEU B 1 210 ? -17.734 -8.695 -0.26 1 95.44 210 LEU B N 1
ATOM 5996 C CA . LEU B 1 210 ? -17.266 -7.508 -0.962 1 95.44 210 LEU B CA 1
ATOM 5997 C C . LEU B 1 210 ? -18.125 -6.297 -0.633 1 95.44 210 LEU B C 1
ATOM 5999 O O . LEU B 1 210 ? -17.625 -5.191 -0.446 1 95.44 210 LEU B O 1
ATOM 6003 N N . LYS B 1 211 ? -19.359 -6.543 -0.508 1 90.69 211 LYS B N 1
ATOM 6004 C CA . LYS B 1 211 ? -20.297 -5.457 -0.232 1 90.69 211 LYS B CA 1
ATOM 6005 C C . LYS B 1 211 ? -20.156 -4.961 1.204 1 90.69 211 LYS B C 1
ATOM 6007 O O . LYS B 1 211 ? -20.578 -3.85 1.527 1 90.69 211 LYS B O 1
ATOM 6012 N N . LYS B 1 212 ? -19.516 -5.797 2.041 1 91.62 212 LYS B N 1
ATOM 6013 C CA . LYS B 1 212 ? -19.328 -5.43 3.439 1 91.62 212 LYS B CA 1
ATOM 6014 C C . LYS B 1 212 ? -17.891 -4.934 3.684 1 91.62 212 LYS B C 1
ATOM 6016 O O . LYS B 1 212 ? -17.562 -4.523 4.793 1 91.62 212 LYS B O 1
ATOM 6021 N N . LEU B 1 213 ? -17.094 -4.867 2.664 1 93.56 213 LEU B N 1
ATOM 6022 C CA . LEU B 1 213 ? -15.672 -4.613 2.82 1 93.56 213 LEU B CA 1
ATOM 6023 C C . LEU B 1 213 ? -15.422 -3.199 3.338 1 93.56 213 LEU B C 1
ATOM 6025 O O . LEU B 1 213 ? -14.367 -2.914 3.898 1 93.56 213 LEU B O 1
ATOM 6029 N N . HIS B 1 214 ? -16.406 -2.25 3.145 1 92.31 214 HIS B N 1
ATOM 6030 C CA . HIS B 1 214 ? -16.219 -0.881 3.609 1 92.31 214 HIS B CA 1
ATOM 6031 C C . HIS B 1 214 ? -16.016 -0.835 5.121 1 92.31 214 HIS B C 1
ATOM 6033 O O . HIS B 1 214 ? -15.258 -0.005 5.625 1 92.31 214 HIS B O 1
ATOM 6039 N N . VAL B 1 215 ? -16.578 -1.778 5.918 1 94.25 215 VAL B N 1
ATOM 6040 C CA . VAL B 1 215 ? -16.453 -1.784 7.375 1 94.25 215 VAL B CA 1
ATOM 6041 C C . VAL B 1 215 ? -15.055 -2.225 7.77 1 94.25 215 VAL B C 1
ATOM 6043 O O . VAL B 1 215 ? -14.516 -1.778 8.789 1 94.25 215 VAL B O 1
ATOM 6046 N N . VAL B 1 216 ? -14.477 -3.074 6.93 1 96.25 216 VAL B N 1
ATOM 6047 C CA . VAL B 1 216 ? -13.133 -3.586 7.172 1 96.25 216 VAL B CA 1
ATOM 6048 C C . VAL B 1 216 ? -12.125 -2.441 7.102 1 96.25 216 VAL B C 1
ATOM 6050 O O . VAL B 1 216 ? -11.164 -2.404 7.875 1 96.25 216 VAL B O 1
ATOM 6053 N N . HIS B 1 217 ? -12.398 -1.462 6.293 1 94.81 217 HIS B N 1
ATOM 6054 C CA . HIS B 1 217 ? -11.477 -0.349 6.086 1 94.81 217 HIS B CA 1
ATOM 6055 C C . HIS B 1 217 ? -11.664 0.725 7.152 1 94.81 217 HIS B C 1
ATOM 6057 O O . HIS B 1 217 ? -10.859 1.654 7.25 1 94.81 217 HIS B O 1
ATOM 6063 N N . LEU B 1 218 ? -12.672 0.588 8 1 96.19 218 LEU B N 1
ATOM 6064 C CA . LEU B 1 218 ? -12.938 1.578 9.039 1 96.19 218 LEU B CA 1
ATOM 6065 C C . LEU B 1 218 ? -12.227 1.213 10.336 1 96.19 218 LEU B C 1
ATOM 6067 O O . LEU B 1 218 ? -12.188 2.01 11.273 1 96.19 218 LEU B O 1
ATOM 6071 N N . GLN B 1 219 ? -11.586 -0.015 10.344 1 95 219 GLN B N 1
ATOM 6072 C CA 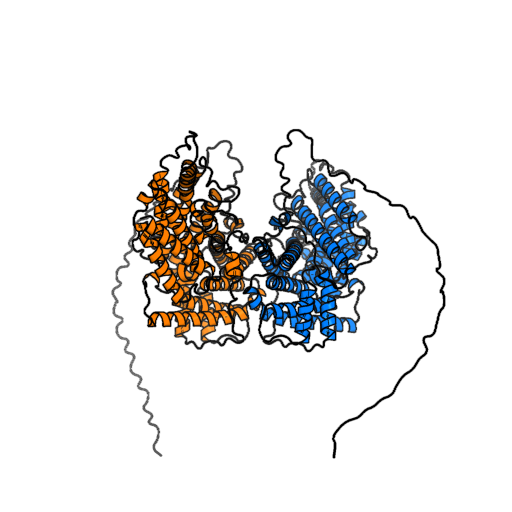. GLN B 1 219 ? -10.852 -0.475 11.516 1 95 219 GLN B CA 1
ATOM 6073 C C . GLN B 1 219 ? -9.445 -0.943 11.133 1 95 219 GLN B C 1
ATOM 6075 O O . GLN B 1 219 ? -9.234 -1.466 10.039 1 95 219 GLN B O 1
ATOM 6080 N N . VAL B 1 220 ? -8.57 -0.683 12.055 1 94.19 220 VAL B N 1
ATOM 6081 C CA . VAL B 1 220 ? -7.199 -1.145 11.844 1 94.19 220 VAL B CA 1
ATOM 6082 C C . VAL B 1 220 ? -6.781 -2.072 12.984 1 94.19 220 VAL B C 1
ATOM 6084 O O . VAL B 1 220 ? -6.246 -1.617 13.992 1 94.19 220 VAL B O 1
ATOM 6087 N N . ASP B 1 221 ? -7.051 -3.285 12.828 1 94.25 221 ASP B N 1
ATOM 6088 C CA . ASP B 1 221 ? -6.715 -4.301 13.82 1 94.25 221 ASP B CA 1
ATOM 6089 C C . ASP B 1 221 ? -6.457 -5.652 13.156 1 94.25 221 ASP B C 1
ATOM 6091 O O . ASP B 1 221 ? -6.414 -5.75 11.93 1 94.25 221 ASP B O 1
ATOM 6095 N N . SER B 1 222 ? -6.207 -6.672 13.961 1 95.06 222 SER B N 1
ATOM 6096 C CA . SER B 1 222 ? -5.789 -7.965 13.43 1 95.06 222 SER B CA 1
ATOM 6097 C C . SER B 1 222 ? -6.914 -8.625 12.633 1 95.06 222 SER B C 1
ATOM 6099 O O . SER B 1 222 ? -6.668 -9.219 11.586 1 95.06 222 SER B O 1
ATOM 6101 N N . GLN B 1 223 ? -8.164 -8.5 13.055 1 96.75 223 GLN B N 1
ATOM 6102 C CA . GLN B 1 223 ? -9.281 -9.156 12.375 1 96.75 223 GLN B CA 1
ATOM 6103 C C . GLN B 1 223 ? -9.578 -8.484 11.039 1 96.75 223 GLN B C 1
ATOM 6105 O O . GLN B 1 223 ? -9.859 -9.164 10.047 1 96.75 223 GLN B O 1
ATOM 6110 N N . SER B 1 224 ? -9.664 -7.16 11.086 1 97.75 224 SER B N 1
ATOM 6111 C CA . SER B 1 224 ? -9.891 -6.453 9.836 1 97.75 224 SER B CA 1
ATOM 6112 C C . SER B 1 224 ? -8.773 -6.723 8.836 1 97.75 224 SER B C 1
ATOM 6114 O O . SER B 1 224 ? -9.016 -6.84 7.633 1 97.75 224 SER B O 1
ATOM 6116 N N . THR B 1 225 ? -7.512 -6.816 9.281 1 98.12 225 THR B N 1
ATOM 6117 C CA . THR B 1 225 ? -6.379 -7.148 8.43 1 98.12 225 THR B CA 1
ATOM 6118 C C . THR B 1 225 ? -6.535 -8.547 7.848 1 98.12 225 THR B C 1
ATOM 6120 O O . THR B 1 225 ? -6.227 -8.781 6.676 1 98.12 225 THR B O 1
ATOM 6123 N N . GLN B 1 226 ? -7.012 -9.445 8.656 1 98.62 226 GLN B N 1
ATOM 6124 C CA . GLN B 1 226 ? -7.266 -10.812 8.203 1 98.62 226 GLN B CA 1
ATOM 6125 C C . GLN B 1 226 ? -8.312 -10.844 7.098 1 98.62 226 GLN B C 1
ATOM 6127 O O . GLN B 1 226 ? -8.219 -11.641 6.164 1 98.62 226 GLN B O 1
ATOM 6132 N N . CYS B 1 227 ? -9.328 -9.992 7.172 1 98.69 227 CYS B N 1
ATOM 6133 C CA . CYS B 1 227 ? -10.328 -9.875 6.121 1 98.69 227 CYS B CA 1
ATOM 6134 C C . CYS B 1 227 ? -9.695 -9.445 4.805 1 98.69 227 CYS B C 1
ATOM 6136 O O . CYS B 1 227 ? -10.016 -9.992 3.748 1 98.69 227 CYS B O 1
ATOM 6138 N N . LEU B 1 228 ? -8.812 -8.453 4.879 1 98.56 228 LEU B N 1
ATOM 6139 C CA . LEU B 1 228 ? -8.117 -8.031 3.67 1 98.56 228 LEU B CA 1
ATOM 6140 C C . 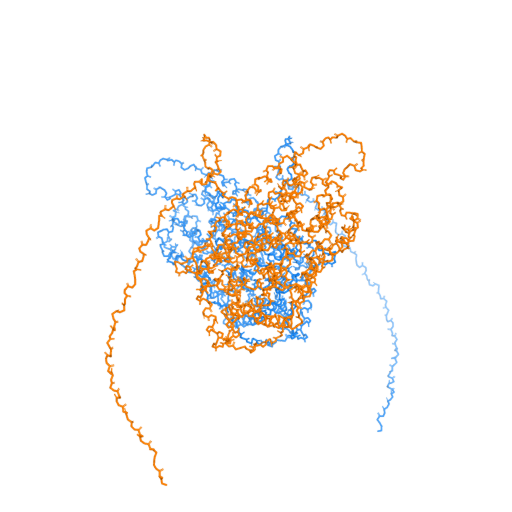LEU B 1 228 ? -7.297 -9.172 3.078 1 98.56 228 LEU B C 1
ATOM 6142 O O . LEU B 1 228 ? -7.293 -9.375 1.862 1 98.56 228 LEU B O 1
ATOM 6146 N N . PHE B 1 229 ? -6.676 -9.922 3.91 1 98.88 229 PHE B N 1
ATOM 6147 C CA . PHE B 1 229 ? -5.84 -11.047 3.488 1 98.88 229 PHE B CA 1
ATOM 6148 C C . PHE B 1 229 ? -6.68 -12.109 2.787 1 98.88 229 PHE B C 1
ATOM 6150 O O . PHE B 1 229 ? -6.316 -12.578 1.706 1 98.88 229 PHE B O 1
ATOM 6157 N N . PHE B 1 230 ? -7.773 -12.461 3.408 1 98.94 230 PHE B N 1
ATOM 6158 C CA . PHE B 1 230 ? -8.641 -13.477 2.828 1 98.94 230 PHE B CA 1
ATOM 6159 C C . PHE B 1 230 ? -9.258 -12.984 1.524 1 98.94 230 PHE B C 1
ATOM 6161 O O . PHE B 1 230 ? -9.484 -13.766 0.601 1 98.94 230 PHE B O 1
ATOM 6168 N N . THR B 1 231 ? -9.547 -11.68 1.435 1 98.81 231 THR B N 1
ATOM 6169 C CA . THR B 1 231 ? -10.023 -11.117 0.177 1 98.81 231 THR B CA 1
ATOM 6170 C C . THR B 1 231 ? -8.984 -11.297 -0.924 1 98.81 231 THR B C 1
ATOM 6172 O O . THR B 1 231 ? -9.32 -11.664 -2.051 1 98.81 231 THR B O 1
ATOM 6175 N N . ALA B 1 232 ? -7.723 -11.078 -0.588 1 98.75 232 ALA B N 1
ATOM 6176 C CA . ALA B 1 232 ? -6.637 -11.273 -1.542 1 98.75 232 ALA B CA 1
ATOM 6177 C C . ALA B 1 232 ? -6.574 -12.727 -2.012 1 98.75 232 ALA B C 1
ATOM 6179 O O . ALA B 1 232 ? -6.422 -12.992 -3.205 1 98.75 232 ALA B O 1
ATOM 6180 N N . LEU B 1 233 ? -6.73 -13.633 -1.054 1 98.81 233 LEU B N 1
ATOM 6181 C CA . LEU B 1 233 ? -6.645 -15.047 -1.381 1 98.81 233 LEU B CA 1
ATOM 6182 C C . LEU B 1 233 ? -7.793 -15.461 -2.297 1 98.81 233 LEU B C 1
ATOM 6184 O O . LEU B 1 233 ? -7.605 -16.281 -3.195 1 98.81 233 LEU B O 1
ATOM 6188 N N . TYR B 1 234 ? -8.945 -14.914 -2.031 1 98.62 234 TYR B N 1
ATOM 6189 C CA . TYR B 1 234 ? -10.047 -15.305 -2.9 1 98.62 234 TYR B CA 1
ATOM 6190 C C . TYR B 1 234 ? -9.867 -14.734 -4.301 1 98.62 234 TYR B C 1
ATOM 6192 O O . TYR B 1 234 ? -10.203 -15.383 -5.293 1 98.62 234 TYR B O 1
ATOM 6200 N N . PHE B 1 235 ? -9.367 -13.531 -4.418 1 98 235 PHE B N 1
ATOM 6201 C CA . PHE B 1 235 ? -9.055 -12.992 -5.738 1 98 235 PHE B CA 1
ATOM 6202 C C . PHE B 1 235 ? -8 -13.844 -6.434 1 98 235 PHE B C 1
ATOM 6204 O O . PHE B 1 235 ? -8.039 -14.008 -7.652 1 98 235 PHE B O 1
ATOM 6211 N N . ALA B 1 236 ? -7.062 -14.328 -5.656 1 98.06 236 ALA B N 1
ATOM 6212 C CA . ALA B 1 236 ? -6.09 -15.25 -6.23 1 98.06 236 ALA B CA 1
ATOM 6213 C C . ALA B 1 236 ? -6.781 -16.484 -6.805 1 98.06 236 ALA B C 1
ATOM 6215 O O . ALA B 1 236 ? -6.441 -16.953 -7.895 1 98.06 236 ALA B O 1
ATOM 6216 N N . SER B 1 237 ? -7.777 -16.969 -6.062 1 97.75 237 SER B N 1
ATOM 6217 C CA . SER B 1 237 ? -8.508 -18.156 -6.512 1 97.75 237 SER B CA 1
ATOM 6218 C C . SER B 1 237 ? -9.305 -17.859 -7.781 1 97.75 237 SER B C 1
ATOM 6220 O O . SER B 1 237 ? -9.539 -18.75 -8.594 1 97.75 237 SER B O 1
ATOM 6222 N N . LEU B 1 238 ? -9.672 -16.609 -7.941 1 96.75 238 LEU B N 1
ATOM 6223 C CA . LEU B 1 238 ? -10.391 -16.188 -9.141 1 96.75 238 LEU B CA 1
ATOM 6224 C C . LEU B 1 238 ? -9.43 -15.867 -10.273 1 96.75 238 LEU B C 1
ATOM 6226 O O . LEU B 1 238 ? -9.859 -15.5 -11.375 1 96.75 238 LEU B O 1
ATOM 6230 N N . VAL B 1 239 ? -8.164 -15.969 -10.016 1 97.06 239 VAL B N 1
ATOM 6231 C CA . VAL B 1 239 ? -7.098 -15.672 -10.969 1 97.06 239 VAL B CA 1
ATOM 6232 C C . VAL B 1 239 ? -7.234 -14.234 -11.469 1 97.06 239 VAL B C 1
ATOM 6234 O O . VAL B 1 239 ? -7.266 -13.992 -12.68 1 97.06 239 VAL B O 1
ATOM 6237 N N . ARG B 1 240 ? -7.434 -13.328 -10.57 1 96.69 240 ARG B N 1
ATOM 6238 C CA . ARG B 1 240 ? -7.41 -11.891 -10.82 1 96.69 240 ARG B CA 1
ATOM 6239 C C . ARG B 1 240 ? -6.211 -11.242 -10.141 1 96.69 240 ARG B C 1
ATOM 6241 O O . ARG B 1 240 ? -6.336 -10.68 -9.047 1 96.69 240 ARG B O 1
ATOM 6248 N N . PRO B 1 241 ? -5.105 -11.25 -10.859 1 96.62 241 PRO B N 1
ATOM 6249 C CA . PRO B 1 241 ? -3.822 -10.945 -10.227 1 96.62 241 PRO B CA 1
ATOM 6250 C C . PRO B 1 241 ? -3.727 -9.492 -9.766 1 96.62 241 PRO B C 1
ATOM 6252 O O . PRO B 1 241 ? -3.1 -9.211 -8.742 1 96.62 241 PRO B O 1
ATOM 6255 N N . LEU B 1 242 ? -4.328 -8.531 -10.43 1 96.38 242 LEU B N 1
ATOM 6256 C CA . LEU B 1 242 ? -4.207 -7.137 -10.031 1 96.38 242 LEU B CA 1
ATOM 6257 C C . LEU B 1 242 ? -4.934 -6.879 -8.719 1 96.38 242 LEU B C 1
ATOM 6259 O O . LEU B 1 242 ? -4.41 -6.191 -7.84 1 96.38 242 LEU B O 1
ATOM 6263 N N . GLN B 1 243 ? -6.172 -7.461 -8.594 1 96.81 243 GLN B N 1
ATOM 6264 C CA . GLN B 1 243 ? -6.914 -7.305 -7.348 1 96.81 243 GLN B CA 1
ATOM 6265 C C . GLN B 1 243 ? -6.242 -8.062 -6.207 1 96.81 243 GLN B C 1
ATOM 6267 O O . GLN B 1 243 ? -6.184 -7.574 -5.074 1 96.81 243 GLN B O 1
ATOM 6272 N N . ALA B 1 244 ? -5.773 -9.273 -6.539 1 97.56 244 ALA B N 1
ATOM 6273 C CA . ALA B 1 244 ? -5.059 -10.039 -5.523 1 97.56 244 ALA B CA 1
ATOM 6274 C C . ALA B 1 244 ? -3.838 -9.273 -5.02 1 97.56 244 ALA B C 1
ATOM 6276 O O . ALA B 1 244 ? -3.633 -9.148 -3.811 1 97.56 244 ALA B O 1
ATOM 6277 N N . TRP B 1 245 ? -3.051 -8.766 -5.914 1 96.62 245 TRP B N 1
ATOM 6278 C CA . TRP B 1 245 ? -1.856 -8 -5.566 1 96.62 245 TRP B CA 1
ATOM 6279 C C . TRP B 1 245 ? -2.219 -6.773 -4.734 1 96.62 245 TRP B C 1
ATOM 6281 O O . TRP B 1 245 ? -1.547 -6.465 -3.746 1 96.62 245 TRP B O 1
ATOM 6291 N N . GLU B 1 246 ? -3.242 -6.043 -5.133 1 95.88 246 GLU B N 1
ATOM 6292 C CA . GLU B 1 246 ? -3.648 -4.828 -4.43 1 95.88 246 GLU B CA 1
ATOM 6293 C C . GLU B 1 246 ? -4.016 -5.125 -2.979 1 95.88 246 GLU B C 1
ATOM 6295 O O . GLU B 1 246 ? -3.584 -4.418 -2.066 1 95.88 246 GLU B O 1
ATOM 6300 N N . TYR B 1 247 ? -4.832 -6.137 -2.781 1 97.69 247 TYR B N 1
ATOM 6301 C CA . TYR B 1 247 ? -5.258 -6.477 -1.429 1 97.69 247 TYR B CA 1
ATOM 6302 C C . TYR B 1 247 ? -4.105 -7.059 -0.624 1 97.69 247 TYR B C 1
ATOM 6304 O O . TYR B 1 247 ? -4.023 -6.867 0.591 1 97.69 247 TYR B O 1
ATOM 6312 N N . LEU B 1 248 ? -3.193 -7.781 -1.295 1 97.69 248 LEU B N 1
ATOM 6313 C CA . LEU B 1 248 ? -1.993 -8.242 -0.607 1 97.69 248 LEU B CA 1
ATOM 6314 C C . LEU B 1 248 ? -1.149 -7.059 -0.139 1 97.69 248 LEU B C 1
ATOM 6316 O O . LEU B 1 248 ? -0.639 -7.062 0.984 1 97.69 248 LEU B O 1
ATOM 6320 N N . SER B 1 249 ? -1.014 -6.102 -1.002 1 95.75 249 SER B N 1
ATOM 6321 C CA . SER B 1 249 ? -0.247 -4.906 -0.665 1 95.75 249 SER B CA 1
ATOM 6322 C C . SER B 1 249 ? -0.871 -4.16 0.512 1 95.75 249 SER B C 1
ATOM 6324 O O . SER B 1 249 ? -0.162 -3.713 1.415 1 95.75 249 SER B O 1
ATOM 6326 N N . ALA B 1 250 ? -2.184 -4.016 0.442 1 96.56 250 ALA B N 1
ATOM 6327 C CA . ALA B 1 250 ? -2.887 -3.367 1.545 1 96.56 250 ALA B CA 1
ATOM 6328 C C . ALA B 1 250 ? -2.705 -4.145 2.846 1 96.56 250 ALA B C 1
ATOM 6330 O O . ALA B 1 250 ? -2.516 -3.551 3.91 1 96.56 250 ALA B O 1
ATOM 6331 N N . THR B 1 251 ? -2.791 -5.477 2.773 1 98.25 251 THR B N 1
ATOM 6332 C CA . THR B 1 251 ? -2.6 -6.332 3.939 1 98.25 251 THR B CA 1
ATOM 6333 C C . THR B 1 251 ? -1.187 -6.176 4.496 1 98.25 251 THR B C 1
ATOM 6335 O O . THR B 1 251 ? -1.003 -6.031 5.707 1 98.25 251 THR B O 1
ATOM 6338 N N . ALA B 1 252 ? -0.226 -6.215 3.609 1 97.56 252 ALA B N 1
ATOM 6339 C CA . ALA B 1 252 ? 1.173 -6.078 4.008 1 97.56 252 ALA B CA 1
ATOM 6340 C C . ALA B 1 252 ? 1.419 -4.746 4.703 1 97.56 252 ALA B C 1
ATOM 6342 O O . ALA B 1 252 ? 2.096 -4.691 5.734 1 97.56 252 ALA B O 1
ATOM 6343 N N . THR B 1 253 ? 0.868 -3.699 4.164 1 95.69 253 THR B N 1
ATOM 6344 C CA . THR B 1 253 ? 1.017 -2.361 4.727 1 95.69 253 THR B CA 1
ATOM 6345 C C . THR B 1 253 ? 0.446 -2.303 6.141 1 95.69 253 THR B C 1
ATOM 6347 O O . THR B 1 253 ? 1.064 -1.733 7.039 1 95.69 253 THR B O 1
ATOM 6350 N N . ARG B 1 254 ? -0.688 -2.9 6.355 1 95.94 254 ARG B N 1
ATOM 6351 C CA . ARG B 1 254 ? -1.301 -2.941 7.68 1 95.94 254 ARG B CA 1
ATOM 6352 C C . ARG B 1 254 ? -0.452 -3.754 8.648 1 95.94 254 ARG B C 1
ATOM 6354 O O . ARG B 1 254 ? -0.336 -3.404 9.828 1 95.94 254 ARG B O 1
ATOM 6361 N N . CYS B 1 255 ? 0.062 -4.871 8.148 1 96.62 255 CYS B N 1
ATOM 6362 C CA . CYS B 1 255 ? 0.907 -5.695 9.008 1 96.62 255 CYS B CA 1
ATOM 6363 C C . CYS B 1 255 ? 2.119 -4.91 9.492 1 96.62 255 CYS B C 1
ATOM 6365 O O . CYS B 1 255 ? 2.465 -4.965 10.672 1 96.62 255 CYS B O 1
ATOM 6367 N N . MET B 1 256 ? 2.727 -4.195 8.609 1 95.31 256 MET B N 1
ATOM 6368 C CA . MET B 1 256 ? 3.9 -3.412 8.977 1 95.31 256 MET B CA 1
ATOM 6369 C C . MET B 1 256 ? 3.537 -2.342 10.008 1 95.31 256 MET B C 1
ATOM 6371 O O . MET B 1 256 ? 4.277 -2.119 10.961 1 95.31 256 MET B O 1
ATOM 6375 N N . LEU B 1 257 ? 2.371 -1.703 9.789 1 94.81 257 LEU B N 1
ATOM 6376 C CA . LEU B 1 257 ? 1.922 -0.684 10.734 1 94.81 257 LEU B CA 1
ATOM 6377 C C . LEU B 1 257 ? 1.677 -1.287 12.109 1 94.81 257 LEU B C 1
ATOM 6379 O O . LEU B 1 257 ? 2.178 -0.775 13.117 1 94.81 257 LEU B O 1
ATOM 6383 N N . LEU B 1 258 ? 0.917 -2.365 12.164 1 94.31 258 LEU B N 1
ATOM 6384 C CA . LEU B 1 258 ? 0.507 -2.975 13.43 1 94.31 258 LEU B CA 1
ATOM 6385 C C . LEU B 1 258 ? 1.709 -3.551 14.172 1 94.31 258 LEU B C 1
ATOM 6387 O O . LEU B 1 258 ? 1.749 -3.533 15.406 1 94.31 258 LEU B O 1
ATOM 6391 N N . LEU B 1 259 ? 2.691 -4.059 13.453 1 92.62 259 LEU B N 1
ATOM 6392 C CA . LEU B 1 259 ? 3.867 -4.652 14.078 1 92.62 259 LEU B CA 1
ATOM 6393 C C . LEU B 1 259 ? 4.824 -3.572 14.57 1 92.62 259 LEU B C 1
ATOM 6395 O O . LEU B 1 259 ? 5.707 -3.844 15.391 1 92.62 259 LEU B O 1
ATOM 6399 N N . SER B 1 260 ? 4.723 -2.342 14.055 1 89.12 260 SER B N 1
ATOM 6400 C CA . SER B 1 260 ? 5.613 -1.252 14.438 1 89.12 260 SER B CA 1
ATOM 6401 C C . SER B 1 260 ? 5.234 -0.679 15.797 1 89.12 260 SER B C 1
ATOM 6403 O O . SER B 1 260 ? 6.02 0.047 16.406 1 89.12 260 SER B O 1
ATOM 6405 N N . TYR B 1 261 ? 4.055 -0.897 16.203 1 84.44 261 TYR B N 1
ATOM 6406 C CA . TYR B 1 261 ? 3.623 -0.347 17.484 1 84.44 261 TYR B CA 1
ATOM 6407 C C . TYR B 1 261 ? 3.465 -1.448 18.516 1 84.44 261 TYR B C 1
ATOM 6409 O O . TYR B 1 261 ? 2.729 -2.414 18.312 1 84.44 261 TYR B O 1
ATOM 6417 N N . PRO B 1 262 ? 4.41 -1.421 19.453 1 66.69 262 PRO B N 1
ATOM 6418 C CA . PRO B 1 262 ? 4.41 -2.43 20.516 1 66.69 262 PRO B CA 1
ATOM 6419 C C . PRO B 1 262 ? 3.018 -2.686 21.078 1 66.69 262 PRO B C 1
ATOM 6421 O O . PRO B 1 262 ? 2.252 -1.742 21.297 1 66.69 262 PRO B O 1
ATOM 6424 N N . VAL B 1 263 ? 2.574 -3.932 20.875 1 61 263 VAL B N 1
ATOM 6425 C CA . VAL B 1 263 ? 1.245 -4.332 21.328 1 61 263 VAL B CA 1
ATOM 6426 C C . VAL B 1 263 ? 1.107 -4.062 22.828 1 61 263 VAL B C 1
ATOM 6428 O O . VAL B 1 263 ? 2.072 -4.211 23.578 1 61 263 VAL B O 1
ATOM 6431 N N . ASN B 1 264 ? 0.133 -3.328 23.031 1 59.47 264 ASN B N 1
ATOM 6432 C CA . ASN B 1 264 ? -0.211 -3.354 24.453 1 59.47 264 ASN B CA 1
ATOM 6433 C C . ASN B 1 264 ? -0.252 -4.777 25 1 59.47 264 ASN B C 1
ATOM 6435 O O . ASN B 1 264 ? -0.52 -5.723 24.25 1 59.47 264 ASN B O 1
ATOM 6439 N N . LYS B 1 265 ? 0.393 -5.199 26.078 1 57.44 265 LYS B N 1
ATOM 6440 C CA . LYS B 1 265 ? 0.699 -6.426 26.812 1 57.44 265 LYS B CA 1
ATOM 6441 C C . LYS B 1 265 ? -0.377 -7.484 26.578 1 57.44 265 LYS B C 1
ATOM 6443 O O . LYS B 1 265 ? -0.085 -8.68 26.562 1 57.44 265 LYS B O 1
ATOM 6448 N N . ASN B 1 266 ? -1.667 -7.07 26.219 1 56.62 266 ASN B N 1
ATOM 6449 C CA . ASN B 1 266 ? -2.646 -8.109 26.516 1 56.62 266 ASN B CA 1
ATOM 6450 C C . ASN B 1 266 ? -3.139 -8.797 25.234 1 56.62 266 ASN B C 1
ATOM 6452 O O . ASN B 1 266 ? -4.016 -9.664 25.297 1 56.62 266 ASN B O 1
ATOM 6456 N N . ASP B 1 267 ? -2.602 -8.5 24.047 1 77.38 267 ASP B N 1
ATOM 6457 C CA . ASP B 1 267 ? -3.238 -9.25 22.969 1 77.38 267 ASP B CA 1
ATOM 6458 C C . ASP B 1 267 ? -2.199 -9.969 22.125 1 77.38 267 ASP B C 1
ATOM 6460 O O . ASP B 1 267 ? -2.049 -9.68 20.938 1 77.38 267 ASP B O 1
ATOM 6464 N N . SER B 1 268 ? -1.67 -11 22.812 1 84.06 268 SER B N 1
ATOM 6465 C CA . SER B 1 268 ? -0.603 -11.805 22.234 1 84.06 268 SER B CA 1
ATOM 6466 C C . SER B 1 268 ? -1.098 -12.586 21.016 1 84.06 268 SER B C 1
ATOM 6468 O O . SER B 1 268 ? -0.367 -12.75 20.031 1 84.06 268 SER B O 1
ATOM 6470 N N . GLU B 1 269 ? -2.373 -12.969 21.062 1 89.56 269 GLU B N 1
ATOM 6471 C CA . GLU B 1 269 ? -2.912 -13.727 19.938 1 89.56 269 GLU B CA 1
ATOM 6472 C C . GLU B 1 269 ? -3.041 -12.852 18.703 1 89.56 269 GLU B C 1
ATOM 6474 O O . GLU B 1 269 ? -2.773 -13.305 17.578 1 89.56 269 GLU B O 1
ATOM 6479 N N . ALA B 1 270 ? -3.436 -11.656 18.938 1 91 270 ALA B N 1
ATOM 6480 C CA . ALA B 1 270 ? -3.574 -10.727 17.812 1 91 270 ALA B CA 1
ATOM 6481 C C . ALA B 1 270 ? -2.223 -10.438 17.172 1 91 270 ALA B C 1
ATOM 6483 O O . ALA B 1 270 ? -2.117 -10.359 15.938 1 91 270 ALA B O 1
ATOM 6484 N N . GLU B 1 271 ? -1.263 -10.281 17.953 1 92.25 271 GLU B N 1
ATOM 6485 C CA . GLU B 1 271 ? 0.078 -10.016 17.453 1 92.25 271 GLU B CA 1
ATOM 6486 C C . GLU B 1 271 ? 0.62 -11.211 16.672 1 92.25 271 GLU B C 1
ATOM 6488 O O . GLU B 1 271 ? 1.225 -11.047 15.609 1 92.25 271 GLU B O 1
ATOM 6493 N N . GLU B 1 272 ? 0.424 -12.398 17.219 1 94.5 272 GLU B N 1
ATOM 6494 C CA . GLU B 1 272 ? 0.871 -13.609 16.547 1 94.5 272 GLU B CA 1
ATOM 6495 C C . GLU B 1 272 ? 0.136 -13.805 15.219 1 94.5 272 GLU B C 1
ATOM 6497 O O . GLU B 1 272 ? 0.719 -14.289 14.242 1 94.5 272 GLU B O 1
ATOM 6502 N N . ARG B 1 273 ? -1.114 -13.508 15.195 1 96.06 273 ARG B N 1
ATOM 6503 C CA . ARG B 1 273 ? -1.893 -13.586 13.969 1 96.06 273 ARG B CA 1
ATOM 6504 C C . ARG B 1 273 ? -1.32 -12.656 12.898 1 96.06 273 ARG B C 1
ATOM 6506 O O . ARG B 1 273 ? -1.153 -13.055 11.75 1 96.06 273 ARG B O 1
ATOM 6513 N N . ILE B 1 274 ? -1.022 -11.398 13.305 1 96.56 274 ILE B N 1
ATOM 6514 C CA . ILE B 1 274 ? -0.476 -10.422 12.367 1 96.56 274 ILE B CA 1
ATOM 6515 C C . ILE B 1 274 ? 0.88 -10.898 11.859 1 96.56 274 ILE B C 1
ATOM 6517 O O . ILE B 1 274 ? 1.208 -10.711 10.68 1 96.56 274 ILE B O 1
ATOM 6521 N N . ARG B 1 275 ? 1.678 -11.508 12.688 1 96.44 275 ARG B N 1
ATOM 6522 C CA . ARG B 1 275 ? 2.975 -12.039 12.281 1 96.44 275 ARG B CA 1
ATOM 6523 C C . ARG B 1 275 ? 2.812 -13.117 11.211 1 96.44 275 ARG B C 1
ATOM 6525 O O . ARG B 1 275 ? 3.531 -13.109 10.203 1 96.44 275 ARG B O 1
ATOM 6532 N N . ARG B 1 276 ? 1.905 -14.008 11.391 1 98.25 276 ARG B N 1
ATOM 6533 C CA . ARG B 1 276 ? 1.661 -15.062 10.414 1 98.25 276 ARG B CA 1
ATOM 6534 C C . ARG B 1 276 ? 1.129 -14.492 9.102 1 98.25 276 ARG B C 1
ATOM 6536 O O . ARG B 1 276 ? 1.518 -14.938 8.023 1 98.25 276 ARG B O 1
ATOM 6543 N N . ILE B 1 277 ? 0.24 -13.5 9.211 1 98.62 277 ILE B N 1
ATOM 6544 C CA . ILE B 1 277 ? -0.264 -12.844 8.008 1 98.62 277 ILE B CA 1
ATOM 6545 C C . ILE B 1 277 ? 0.874 -12.109 7.309 1 98.62 277 ILE B C 1
ATOM 6547 O O . ILE B 1 277 ? 0.958 -12.102 6.078 1 98.62 277 ILE B O 1
ATOM 6551 N N . PHE B 1 278 ? 1.77 -11.484 8.109 1 98.12 278 PHE B N 1
ATOM 6552 C CA . PHE B 1 278 ? 2.936 -10.797 7.566 1 98.12 278 PHE B CA 1
ATOM 6553 C C . PHE B 1 278 ? 3.762 -11.734 6.695 1 98.12 278 PHE B C 1
ATOM 6555 O O . PHE B 1 278 ? 4.059 -11.414 5.539 1 98.12 278 PHE B O 1
ATOM 6562 N N . TRP B 1 279 ? 4.066 -12.844 7.176 1 98.69 279 TRP B N 1
ATOM 6563 C CA . TRP B 1 279 ? 4.918 -13.781 6.453 1 98.69 279 TRP B CA 1
ATOM 6564 C C . TRP B 1 279 ? 4.18 -14.383 5.262 1 98.69 279 TRP B C 1
ATOM 6566 O O . TRP B 1 279 ? 4.789 -14.672 4.23 1 98.69 279 TRP B O 1
ATOM 6576 N N . SER B 1 280 ? 2.865 -14.625 5.402 1 98.81 280 SER B N 1
ATOM 6577 C CA . SER B 1 280 ? 2.078 -15.07 4.254 1 98.81 280 SER B CA 1
ATOM 6578 C C . SER B 1 280 ? 2.135 -14.047 3.119 1 98.81 280 SER B C 1
ATOM 6580 O O . SER B 1 280 ? 2.287 -14.422 1.953 1 98.81 280 SER B O 1
ATOM 6582 N N . CYS B 1 281 ? 2 -12.789 3.508 1 98.56 281 CYS B N 1
ATOM 6583 C CA . CYS B 1 281 ? 2.072 -11.719 2.518 1 98.56 281 CYS B CA 1
ATOM 6584 C C . CYS B 1 281 ? 3.461 -11.648 1.896 1 98.56 281 CYS B C 1
ATOM 6586 O O . CYS B 1 281 ? 3.598 -11.367 0.703 1 98.56 281 CYS B O 1
ATOM 6588 N N . TYR B 1 282 ? 4.477 -11.867 2.717 1 98.12 282 TYR B N 1
ATOM 6589 C CA . TYR B 1 282 ? 5.848 -11.883 2.213 1 98.12 282 TYR B CA 1
ATOM 6590 C C . TYR B 1 282 ? 6 -12.891 1.082 1 98.12 282 TYR B C 1
ATOM 6592 O O . TYR B 1 282 ? 6.566 -12.578 0.032 1 98.12 282 TYR B O 1
ATOM 6600 N N . ILE B 1 283 ? 5.453 -14.047 1.265 1 98.31 283 ILE B N 1
ATOM 6601 C CA . ILE B 1 283 ? 5.535 -15.117 0.281 1 98.31 283 ILE B CA 1
ATOM 6602 C C . ILE B 1 283 ? 4.746 -14.734 -0.968 1 98.31 283 ILE B C 1
ATOM 6604 O O . ILE B 1 283 ? 5.289 -14.719 -2.074 1 98.31 283 ILE B O 1
ATOM 6608 N N . LEU B 1 284 ? 3.514 -14.391 -0.775 1 98.44 284 LEU B N 1
ATOM 6609 C CA . LEU B 1 284 ? 2.572 -14.227 -1.878 1 98.44 284 LEU B CA 1
ATOM 6610 C C . LEU B 1 284 ? 2.924 -13 -2.715 1 98.44 284 LEU B C 1
ATOM 6612 O O . LEU B 1 284 ? 2.85 -13.039 -3.943 1 98.44 284 LEU B O 1
ATOM 6616 N N . GLU B 1 285 ? 3.266 -11.906 -2.031 1 96.81 285 GLU B N 1
ATOM 6617 C CA . GLU B 1 285 ? 3.648 -10.719 -2.787 1 96.81 285 GLU B CA 1
ATOM 6618 C C . GLU B 1 285 ? 4.875 -10.984 -3.652 1 96.81 285 GLU B C 1
ATOM 6620 O O . GLU B 1 285 ? 4.941 -10.539 -4.801 1 96.81 285 GLU B O 1
ATOM 6625 N N . SER B 1 286 ? 5.836 -11.672 -3.098 1 96.19 286 SER B N 1
ATOM 6626 C CA . SER B 1 286 ? 7.039 -12.016 -3.854 1 96.19 286 SER B CA 1
ATOM 6627 C C . SER B 1 286 ? 6.699 -12.891 -5.055 1 96.19 286 SER B C 1
ATOM 6629 O O . SER B 1 286 ? 7.312 -12.758 -6.117 1 96.19 286 SER B O 1
ATOM 6631 N N . ASP B 1 287 ? 5.77 -13.773 -4.848 1 96.06 287 ASP B N 1
ATOM 6632 C CA . ASP B 1 287 ? 5.332 -14.617 -5.957 1 96.06 287 ASP B CA 1
ATOM 6633 C C . ASP B 1 287 ? 4.758 -13.773 -7.094 1 96.06 287 ASP B C 1
ATOM 6635 O O . ASP B 1 287 ? 5.055 -14.016 -8.266 1 96.06 287 ASP B O 1
ATOM 6639 N N . TYR B 1 288 ? 3.967 -12.844 -6.785 1 95.88 288 TYR B N 1
ATOM 6640 C CA . TYR B 1 288 ? 3.385 -11.977 -7.801 1 95.88 288 TYR B CA 1
ATOM 6641 C C . TYR B 1 288 ? 4.453 -11.117 -8.461 1 95.88 288 TYR B C 1
ATOM 6643 O O . TYR B 1 288 ? 4.457 -10.945 -9.68 1 95.88 288 TYR B O 1
ATOM 6651 N N . MET B 1 289 ? 5.355 -10.594 -7.66 1 93.94 289 MET B N 1
ATOM 6652 C CA . MET B 1 289 ? 6.414 -9.719 -8.164 1 93.94 289 MET B CA 1
ATOM 6653 C C . MET B 1 289 ? 7.367 -10.492 -9.07 1 93.94 289 MET B C 1
ATOM 6655 O O . MET B 1 289 ? 8.023 -9.906 -9.938 1 93.94 289 MET B O 1
ATOM 6659 N N . ALA B 1 290 ? 7.445 -11.742 -8.867 1 93.44 290 ALA B N 1
ATOM 6660 C CA . ALA B 1 290 ? 8.344 -12.57 -9.672 1 93.44 290 ALA B CA 1
ATOM 6661 C C . ALA B 1 290 ? 7.879 -12.625 -11.125 1 93.44 290 ALA B C 1
ATOM 6663 O O . ALA B 1 290 ? 8.688 -12.852 -12.031 1 93.44 290 ALA B O 1
ATOM 6664 N N . GLU B 1 291 ? 6.543 -12.359 -11.305 1 91.88 291 GLU B N 1
ATOM 6665 C CA . GLU B 1 291 ? 6.039 -12.5 -12.664 1 91.88 291 GLU B CA 1
ATOM 6666 C C . GLU B 1 291 ? 5.465 -11.188 -13.18 1 91.88 291 GLU B C 1
ATOM 6668 O O . GLU B 1 291 ? 5.422 -10.961 -14.391 1 91.88 291 GLU B O 1
ATOM 6673 N N . LEU B 1 292 ? 4.965 -10.367 -12.32 1 88.88 292 LEU B N 1
ATOM 6674 C CA . LEU B 1 292 ? 4.441 -9.062 -12.727 1 88.88 292 LEU B CA 1
ATOM 6675 C C . LEU B 1 292 ? 5.551 -8.016 -12.75 1 88.88 292 LEU B C 1
ATOM 6677 O O . LEU B 1 292 ? 5.879 -7.43 -11.711 1 88.88 292 LEU B O 1
ATOM 6681 N N . SER B 1 293 ? 5.965 -7.707 -13.93 1 84.25 293 SER B N 1
ATOM 6682 C CA . SER B 1 293 ? 7.102 -6.805 -14.07 1 84.25 293 SER B CA 1
ATOM 6683 C C . SER B 1 293 ? 6.777 -5.414 -13.547 1 84.25 293 SER B C 1
ATOM 6685 O O . SER B 1 293 ? 5.664 -4.918 -13.727 1 84.25 293 SER B O 1
ATOM 6687 N N . ALA B 1 294 ? 7.668 -4.805 -12.836 1 85.19 294 ALA B N 1
ATOM 6688 C CA . ALA B 1 294 ? 7.625 -3.412 -12.398 1 85.19 294 ALA B CA 1
ATOM 6689 C C . ALA B 1 294 ? 6.539 -3.205 -11.344 1 85.19 294 ALA B C 1
ATOM 6691 O O . ALA B 1 294 ? 6.109 -2.074 -11.102 1 85.19 294 ALA B O 1
ATOM 6692 N N . CYS B 1 295 ? 5.992 -4.316 -10.828 1 89.12 295 CYS B N 1
ATOM 6693 C CA . CYS B 1 295 ? 5.031 -4.219 -9.734 1 89.12 295 CYS B CA 1
ATOM 6694 C C . CYS B 1 295 ? 5.656 -3.561 -8.516 1 89.12 295 CYS B C 1
ATOM 6696 O O . CYS B 1 295 ? 6.719 -3.98 -8.055 1 89.12 295 CYS B O 1
ATOM 6698 N N . PRO B 1 296 ? 4.977 -2.484 -7.984 1 90.88 296 PRO B N 1
ATOM 6699 C CA . PRO B 1 296 ? 5.559 -1.827 -6.812 1 90.88 296 PRO B CA 1
ATOM 6700 C C . PRO B 1 296 ? 5.512 -2.703 -5.562 1 90.88 296 PRO B C 1
ATOM 6702 O O . PRO B 1 296 ? 4.461 -3.26 -5.234 1 90.88 296 PRO B O 1
ATOM 6705 N N . PRO B 1 297 ? 6.637 -2.816 -4.863 1 92.38 297 PRO B N 1
ATOM 6706 C CA . PRO B 1 297 ? 6.633 -3.584 -3.615 1 92.38 297 PRO B CA 1
ATOM 6707 C C . PRO B 1 297 ? 5.984 -2.824 -2.457 1 92.38 297 PRO B C 1
ATOM 6709 O O . PRO B 1 297 ? 6.055 -1.594 -2.404 1 92.38 297 PRO B O 1
ATOM 6712 N N . SER B 1 298 ? 5.395 -3.494 -1.522 1 93.31 298 SER B N 1
ATOM 6713 C CA . SER B 1 298 ? 4.816 -2.889 -0.327 1 93.31 298 SER B CA 1
ATOM 6714 C C . SER B 1 298 ? 5.898 -2.477 0.664 1 93.31 298 SER B C 1
ATOM 6716 O O . SER B 1 298 ? 5.664 -1.644 1.54 1 93.31 298 SER B O 1
ATOM 6718 N N . GLY B 1 299 ? 7.078 -3.02 0.572 1 91.88 299 GLY B N 1
ATOM 6719 C CA . GLY B 1 299 ? 8.156 -2.783 1.521 1 91.88 299 GLY B CA 1
ATOM 6720 C C . GLY B 1 299 ? 8.297 -3.893 2.547 1 91.88 299 GLY B C 1
ATOM 6721 O O . GLY B 1 299 ? 9.242 -3.893 3.34 1 91.88 299 GLY B O 1
ATOM 6722 N N . ILE B 1 300 ? 7.453 -4.871 2.484 1 94.75 300 ILE B N 1
ATOM 6723 C CA . ILE B 1 300 ? 7.426 -5.938 3.479 1 94.75 300 ILE B CA 1
ATOM 6724 C C . ILE B 1 300 ? 8.75 -6.703 3.451 1 94.75 300 ILE B C 1
ATOM 6726 O O . ILE B 1 300 ? 9.25 -7.125 4.496 1 94.75 300 ILE B O 1
ATOM 6730 N N . ALA B 1 301 ? 9.336 -6.879 2.297 1 94.5 301 ALA B N 1
ATOM 6731 C CA . ALA B 1 301 ? 10.578 -7.633 2.162 1 94.5 301 ALA B CA 1
ATOM 6732 C C . ALA B 1 301 ? 11.75 -6.875 2.783 1 94.5 301 ALA B C 1
ATOM 6734 O O . ALA B 1 301 ? 12.727 -7.48 3.225 1 94.5 301 ALA B O 1
ATOM 6735 N N . ARG B 1 302 ? 11.648 -5.582 2.908 1 91.81 302 ARG B N 1
ATOM 6736 C CA . ARG B 1 302 ? 12.727 -4.746 3.424 1 91.81 302 ARG B CA 1
ATOM 6737 C C . ARG B 1 302 ? 12.789 -4.816 4.945 1 91.81 302 ARG B C 1
ATOM 6739 O O . ARG B 1 302 ? 13.789 -4.414 5.547 1 91.81 302 ARG B O 1
ATOM 6746 N N . VAL B 1 303 ? 11.766 -5.336 5.527 1 92.62 303 VAL B N 1
ATOM 6747 C CA . VAL B 1 303 ? 11.758 -5.352 6.984 1 92.62 303 VAL B CA 1
ATOM 6748 C C . VAL B 1 303 ? 11.625 -6.789 7.484 1 92.62 303 VAL B C 1
ATOM 6750 O O . VAL B 1 303 ? 11.414 -7.02 8.68 1 92.62 303 VAL B O 1
ATOM 6753 N N . GLU B 1 304 ? 11.656 -7.746 6.652 1 93.25 304 GLU B N 1
ATOM 6754 C CA . GLU B 1 304 ? 11.344 -9.117 7.043 1 93.25 304 GLU B CA 1
ATOM 6755 C C . GLU B 1 304 ? 12.32 -9.633 8.094 1 93.25 304 GLU B C 1
ATOM 6757 O O . GLU B 1 304 ? 11.945 -10.422 8.969 1 93.25 304 GLU B O 1
ATOM 6762 N N . SER B 1 305 ? 13.633 -9.164 8.102 1 91.75 305 SER B N 1
ATOM 6763 C CA . SER B 1 305 ? 14.625 -9.625 9.07 1 91.75 305 SER B CA 1
ATOM 6764 C C . SER B 1 305 ? 14.297 -9.125 10.469 1 91.75 305 SER B C 1
ATOM 6766 O O . SER B 1 305 ? 14.75 -9.703 11.461 1 91.75 305 SER B O 1
ATOM 6768 N N . SER B 1 306 ? 13.531 -8.078 10.492 1 90.94 306 SER B N 1
ATOM 6769 C CA . SER B 1 306 ? 13.195 -7.48 11.781 1 90.94 306 SER B CA 1
ATOM 6770 C C . SER B 1 306 ? 11.945 -8.117 12.383 1 90.94 306 SER B C 1
ATOM 6772 O O . SER B 1 306 ? 11.602 -7.859 13.531 1 90.94 306 SER B O 1
ATOM 6774 N N . VAL B 1 307 ? 11.25 -8.953 11.688 1 94.19 307 VAL B N 1
ATOM 6775 C CA . VAL B 1 307 ? 10.023 -9.602 12.164 1 94.19 307 VAL B CA 1
ATOM 6776 C C . VAL B 1 307 ? 10.305 -11.062 12.492 1 94.19 307 VAL B C 1
ATOM 6778 O O . VAL B 1 307 ? 10.734 -11.828 11.625 1 94.19 307 VAL B O 1
ATOM 6781 N N . PRO B 1 308 ? 10.094 -11.398 13.703 1 94.38 308 PRO B N 1
ATOM 6782 C CA . PRO B 1 308 ? 10.344 -12.797 14.07 1 94.38 308 PRO B CA 1
ATOM 6783 C C . PRO B 1 308 ? 9.461 -13.773 13.305 1 94.38 308 PRO B C 1
ATOM 6785 O O . PRO B 1 308 ? 8.352 -13.422 12.891 1 94.38 308 PRO B O 1
ATOM 6788 N N . LEU B 1 309 ? 9.953 -14.961 13.109 1 96.12 309 LEU B N 1
ATOM 6789 C CA . LEU B 1 309 ? 9.141 -16.031 12.531 1 96.12 309 LEU B CA 1
ATOM 6790 C C . LEU B 1 309 ? 7.977 -16.375 13.445 1 96.12 309 LEU B C 1
ATOM 6792 O O . LEU B 1 309 ? 8.008 -16.094 14.648 1 96.12 309 LEU B O 1
ATOM 6796 N N . PRO B 1 310 ? 6.934 -16.953 12.852 1 94.25 310 PRO B N 1
ATOM 6797 C CA . PRO B 1 310 ? 5.785 -17.328 13.68 1 94.25 310 PRO B CA 1
ATOM 6798 C C . PRO B 1 310 ? 6.176 -18.25 14.836 1 94.25 310 PRO B C 1
ATOM 6800 O O . PRO B 1 310 ? 7.039 -19.109 14.68 1 94.25 310 PRO B O 1
ATOM 6803 N N . SER B 1 311 ? 5.539 -18.016 15.938 1 90.44 311 SER B N 1
ATOM 6804 C CA . SER B 1 311 ? 5.785 -18.797 17.141 1 90.44 311 SER B CA 1
ATOM 6805 C C . SER B 1 311 ? 4.676 -19.812 17.375 1 90.44 311 SER B C 1
ATOM 6807 O O . SER B 1 311 ? 4.246 -20.484 16.438 1 90.44 311 SER B O 1
ATOM 6809 N N . SER B 1 312 ? 4.211 -19.938 18.625 1 89.38 312 SER B N 1
ATOM 6810 C CA . SER B 1 312 ? 3.174 -20.906 18.938 1 89.38 312 SER B CA 1
ATOM 6811 C C . SER B 1 312 ? 1.782 -20.344 18.656 1 89.38 312 SER B C 1
ATOM 6813 O O . SER B 1 312 ? 1.488 -19.203 19.016 1 89.38 312 SER B O 1
ATOM 6815 N N . TYR B 1 313 ? 1.028 -21.172 18 1 90.62 313 TYR B N 1
ATOM 6816 C CA . TYR B 1 313 ? -0.358 -20.828 17.703 1 90.62 313 TYR B CA 1
ATOM 6817 C C . TYR B 1 313 ? -1.222 -22.078 17.609 1 90.62 313 TYR B C 1
ATOM 6819 O O . TYR B 1 313 ? -0.702 -23.188 17.469 1 90.62 313 TYR B O 1
ATOM 6827 N N . HIS B 1 314 ? -2.49 -21.859 17.688 1 95 314 HIS B N 1
ATOM 6828 C CA . HIS B 1 314 ? -3.441 -22.969 17.656 1 95 314 HIS B CA 1
ATOM 6829 C C . HIS B 1 314 ? -4.484 -22.781 16.562 1 95 314 HIS B C 1
ATOM 6831 O O . HIS B 1 314 ? -5.57 -22.25 16.812 1 95 314 HIS B O 1
ATOM 6837 N N . THR B 1 315 ? -4.234 -23.359 15.43 1 96.31 315 THR B N 1
ATOM 6838 C CA . THR B 1 315 ? -5.066 -23.078 14.273 1 96.31 315 THR B CA 1
ATOM 6839 C C . THR B 1 315 ? -5.82 -24.328 13.828 1 96.31 315 THR B C 1
ATOM 6841 O O . THR B 1 315 ? -6.754 -24.25 13.031 1 96.31 315 THR B O 1
ATOM 6844 N N . HIS B 1 316 ? -5.43 -25.562 14.328 1 96.94 316 HIS B N 1
ATOM 6845 C CA . HIS B 1 316 ? -6.055 -26.797 13.875 1 96.94 316 HIS B CA 1
ATOM 6846 C C . HIS B 1 316 ? -6.543 -27.625 15.055 1 96.94 316 HIS B C 1
ATOM 6848 O O . HIS B 1 316 ? -5.992 -27.531 16.156 1 96.94 316 HIS B O 1
ATOM 6854 N N . THR B 1 317 ? -7.508 -28.453 14.812 1 93.56 317 THR B N 1
ATOM 6855 C CA . THR B 1 317 ? -8.062 -29.344 15.82 1 93.56 317 THR B CA 1
ATOM 6856 C C . THR B 1 317 ? -7.086 -30.469 16.141 1 93.56 317 THR B C 1
ATOM 6858 O O . THR B 1 317 ? -6.934 -30.859 17.297 1 93.56 317 THR B O 1
ATOM 6861 N N . SER B 1 318 ? -6.449 -30.938 15.141 1 94.81 318 SER B N 1
ATOM 6862 C CA . SER B 1 318 ? -5.453 -32 15.289 1 94.81 318 SER B CA 1
ATOM 6863 C C . SER B 1 318 ? -4.066 -31.422 15.547 1 94.81 318 SER B C 1
ATOM 6865 O O . SER B 1 318 ? -3.562 -30.625 14.75 1 94.81 318 SER B O 1
ATOM 6867 N N . GLU B 1 319 ? -3.387 -31.906 16.578 1 94.75 319 GLU B N 1
ATOM 6868 C CA . GLU B 1 319 ? -2.047 -31.438 16.922 1 94.75 319 GLU B CA 1
ATOM 6869 C C . GLU B 1 319 ? -1.041 -31.812 15.836 1 94.75 319 GLU B C 1
ATOM 6871 O O . GLU B 1 319 ? -0.114 -31.062 15.547 1 94.75 319 GLU B O 1
ATOM 6876 N N . ILE B 1 320 ? -1.255 -32.938 15.336 1 95.38 320 ILE B N 1
ATOM 6877 C CA . ILE B 1 320 ? -0.35 -33.438 14.305 1 95.38 320 ILE B CA 1
ATOM 6878 C C . ILE B 1 320 ? -0.462 -32.562 13.062 1 95.38 320 ILE B C 1
ATOM 6880 O O . ILE B 1 320 ? 0.551 -32.156 12.477 1 95.38 320 ILE B O 1
ATOM 6884 N N . VAL B 1 321 ? -1.684 -32.312 12.672 1 95.94 321 VAL B N 1
ATOM 6885 C CA . VAL B 1 321 ? -1.908 -31.469 11.484 1 95.94 321 VAL B CA 1
ATOM 6886 C C . VAL B 1 321 ? -1.388 -30.062 11.734 1 95.94 321 VAL B C 1
ATOM 6888 O O . VAL B 1 321 ? -0.825 -29.438 10.836 1 95.94 321 VAL B O 1
ATOM 6891 N N . GLU B 1 322 ? -1.596 -29.594 12.922 1 96.81 322 GLU B N 1
ATOM 6892 C CA . GLU B 1 322 ? -1.117 -28.266 13.289 1 96.81 322 GLU B CA 1
ATOM 6893 C C . GLU B 1 322 ? 0.403 -28.172 13.188 1 96.81 322 GLU B C 1
ATOM 6895 O O . GLU B 1 322 ? 0.939 -27.188 12.672 1 96.81 322 GLU B O 1
ATOM 6900 N N . GLU B 1 323 ? 1.078 -29.141 13.711 1 96.38 323 GLU B N 1
ATOM 6901 C CA . GLU B 1 323 ? 2.535 -29.188 13.625 1 96.38 323 GLU B CA 1
ATOM 6902 C C . GLU B 1 323 ? 3.004 -29.234 12.172 1 96.38 323 GLU B C 1
ATOM 6904 O O . GLU B 1 323 ? 3.949 -28.547 11.789 1 96.38 323 GLU B O 1
ATOM 6909 N N . GLU B 1 324 ? 2.357 -30.062 11.398 1 96.5 324 GLU B N 1
ATOM 6910 C CA . GLU B 1 324 ? 2.701 -30.172 9.984 1 96.5 324 GLU B CA 1
ATOM 6911 C C . GLU B 1 324 ? 2.475 -28.844 9.266 1 96.5 324 GLU B C 1
ATOM 6913 O O . GLU B 1 324 ? 3.285 -28.438 8.43 1 96.5 324 GLU B O 1
ATOM 6918 N N . SER B 1 325 ? 1.33 -28.234 9.578 1 97.56 325 SER B N 1
ATOM 6919 C CA . SER B 1 325 ? 1.042 -26.922 8.992 1 97.56 325 SER B CA 1
ATOM 6920 C C . SER B 1 325 ? 2.133 -25.922 9.328 1 97.56 325 SER B C 1
ATOM 6922 O O . SER B 1 325 ? 2.57 -25.156 8.469 1 97.56 325 SER B O 1
ATOM 6924 N N . SER B 1 326 ? 2.562 -25.891 10.531 1 97.5 326 SER B N 1
ATOM 6925 C CA . SER B 1 326 ? 3.602 -24.969 10.984 1 97.5 326 SER B CA 1
ATOM 6926 C C . SER B 1 326 ? 4.918 -25.219 10.258 1 97.5 326 SER B C 1
ATOM 6928 O O . SER B 1 326 ? 5.582 -24.281 9.82 1 97.5 326 SER B O 1
ATOM 6930 N N . LEU B 1 327 ? 5.281 -26.5 10.18 1 97.31 327 LEU B N 1
ATOM 6931 C CA . LEU B 1 327 ? 6.527 -26.875 9.516 1 97.31 327 LEU B CA 1
ATOM 6932 C C . LEU B 1 327 ? 6.461 -26.547 8.023 1 97.31 327 LEU B C 1
ATOM 6934 O O . LEU B 1 327 ? 7.441 -26.094 7.441 1 97.31 327 LEU B O 1
ATOM 6938 N N . TYR B 1 328 ? 5.312 -26.844 7.484 1 98.25 328 TYR B N 1
ATOM 6939 C CA . TYR B 1 328 ? 5.102 -26.531 6.078 1 98.25 328 TYR B CA 1
ATOM 6940 C C . TYR B 1 328 ? 5.23 -25.031 5.824 1 98.25 328 TYR B C 1
ATOM 6942 O O . TYR B 1 328 ? 5.879 -24.609 4.863 1 98.25 328 TYR B O 1
ATOM 6950 N N . PHE B 1 329 ? 4.543 -24.266 6.688 1 98.19 329 PHE B N 1
ATOM 6951 C CA . PHE B 1 329 ? 4.57 -22.812 6.57 1 98.19 329 PHE B CA 1
ATOM 6952 C C . PHE B 1 329 ? 6 -22.297 6.668 1 98.19 329 PHE B C 1
ATOM 6954 O O . PHE B 1 329 ? 6.406 -21.438 5.883 1 98.19 329 PHE B O 1
ATOM 6961 N N . LEU B 1 330 ? 6.797 -22.766 7.551 1 97.94 330 LEU B N 1
ATOM 6962 C CA . LEU B 1 330 ? 8.188 -22.375 7.723 1 97.94 330 LEU B CA 1
ATOM 6963 C C . LEU B 1 330 ? 9.016 -22.75 6.504 1 97.94 330 LEU B C 1
ATOM 6965 O O . LEU B 1 330 ? 9.898 -22 6.086 1 97.94 330 LEU B O 1
ATOM 6969 N N . ALA B 1 331 ? 8.758 -23.938 5.973 1 98.31 331 ALA B N 1
ATOM 6970 C CA . ALA B 1 331 ? 9.453 -24.375 4.766 1 98.31 331 ALA B CA 1
ATOM 6971 C C . ALA B 1 331 ? 9.164 -23.422 3.604 1 98.31 331 ALA B C 1
ATOM 6973 O O . ALA B 1 331 ? 10.062 -23.109 2.812 1 98.31 331 ALA B O 1
ATOM 6974 N N . CYS B 1 332 ? 7.914 -22.984 3.521 1 98.38 332 CYS B N 1
ATOM 6975 C CA . CYS B 1 332 ? 7.535 -22.047 2.461 1 98.38 332 CYS B CA 1
ATOM 6976 C C . CYS B 1 332 ? 8.227 -20.703 2.639 1 98.38 332 CYS B C 1
ATOM 6978 O O . CYS B 1 332 ? 8.68 -20.109 1.665 1 98.38 332 CYS B O 1
ATOM 6980 N N . ILE B 1 333 ? 8.289 -20.188 3.842 1 98.06 333 ILE B N 1
ATOM 6981 C CA . ILE B 1 333 ? 8.953 -18.922 4.133 1 98.06 333 ILE B CA 1
ATOM 6982 C C . ILE B 1 333 ? 10.43 -19.016 3.736 1 98.06 333 ILE B C 1
ATOM 6984 O O . ILE B 1 333 ? 10.945 -18.141 3.047 1 98.06 333 ILE B O 1
ATOM 6988 N N . SER B 1 334 ? 11.062 -20.094 4.176 1 97.81 334 SER B N 1
ATOM 6989 C CA . SER B 1 334 ? 12.484 -20.281 3.887 1 97.81 334 SER B CA 1
ATOM 6990 C C . SER B 1 334 ? 12.734 -20.375 2.385 1 97.81 334 SER B C 1
ATOM 6992 O O . SER B 1 334 ? 13.711 -19.812 1.877 1 97.81 334 SER B O 1
ATOM 6994 N N . MET B 1 335 ? 11.898 -21.094 1.762 1 98.19 335 MET B N 1
ATOM 6995 C CA . MET B 1 335 ? 12.031 -21.219 0.313 1 98.19 335 MET B CA 1
ATOM 6996 C C . MET B 1 335 ? 11.875 -19.859 -0.364 1 98.19 335 MET B C 1
ATOM 6998 O O . MET B 1 335 ? 12.617 -19.531 -1.287 1 98.19 335 MET B O 1
ATOM 7002 N N . ARG B 1 336 ? 10.898 -19.109 0.069 1 97.81 336 ARG B N 1
ATOM 7003 C CA . ARG B 1 336 ? 10.688 -17.812 -0.549 1 97.81 336 ARG B CA 1
ATOM 7004 C C . ARG B 1 336 ? 11.883 -16.891 -0.314 1 97.81 336 ARG B C 1
ATOM 7006 O O . ARG B 1 336 ? 12.289 -16.156 -1.212 1 97.81 336 ARG B O 1
ATOM 7013 N N . ARG B 1 337 ? 12.438 -16.891 0.839 1 97.31 337 ARG B N 1
ATOM 7014 C CA . ARG B 1 337 ? 13.641 -16.109 1.123 1 97.31 337 ARG B CA 1
ATOM 7015 C C . ARG B 1 337 ? 14.773 -16.484 0.173 1 97.31 337 ARG B C 1
ATOM 7017 O O . ARG B 1 337 ? 15.453 -15.609 -0.36 1 97.31 337 ARG B O 1
ATOM 7024 N N . LEU B 1 338 ? 14.938 -17.781 0.027 1 97.69 338 LEU B N 1
ATOM 7025 C CA . LEU B 1 338 ? 15.984 -18.266 -0.875 1 97.69 338 LEU B CA 1
ATOM 7026 C C . LEU B 1 338 ? 15.711 -17.812 -2.305 1 97.69 338 LEU B C 1
ATOM 7028 O O . LEU B 1 338 ? 16.625 -17.312 -2.986 1 97.69 338 LEU B O 1
ATOM 7032 N N . LEU B 1 339 ? 14.469 -17.969 -2.75 1 97.44 339 LEU B N 1
ATOM 7033 C CA . LEU B 1 339 ? 14.094 -17.562 -4.102 1 97.44 339 LEU B CA 1
ATOM 7034 C C . LEU B 1 339 ? 14.312 -16.062 -4.301 1 97.44 339 LEU B C 1
ATOM 7036 O O . LEU B 1 339 ? 14.75 -15.633 -5.371 1 97.44 339 LEU B O 1
ATOM 7040 N N . ASN B 1 340 ? 13.938 -15.266 -3.336 1 96.88 340 ASN B N 1
ATOM 7041 C CA . ASN B 1 340 ? 14.188 -13.836 -3.414 1 96.88 340 ASN B CA 1
ATOM 7042 C C . ASN B 1 340 ? 15.68 -13.531 -3.555 1 96.88 340 ASN B C 1
ATOM 7044 O O . ASN B 1 340 ? 16.062 -12.664 -4.336 1 96.88 340 ASN B O 1
ATOM 7048 N N . ARG B 1 341 ? 16.516 -14.219 -2.826 1 96.19 341 ARG B N 1
ATOM 7049 C CA . ARG B 1 341 ? 17.969 -14.055 -2.936 1 96.19 341 ARG B CA 1
ATOM 7050 C C . ARG B 1 341 ? 18.453 -14.422 -4.332 1 96.19 341 ARG B C 1
ATOM 7052 O O . ARG B 1 341 ? 19.312 -13.734 -4.895 1 96.19 341 ARG B O 1
ATOM 7059 N N . VAL B 1 342 ? 17.953 -15.5 -4.812 1 97.19 342 VAL B N 1
ATOM 7060 C CA . VAL B 1 342 ? 18.344 -15.953 -6.145 1 97.19 342 VAL B CA 1
ATOM 7061 C C . VAL B 1 342 ? 18.016 -14.875 -7.172 1 97.19 342 VAL B C 1
ATOM 7063 O O . VAL B 1 342 ? 18.875 -14.477 -7.957 1 97.19 342 VAL B O 1
ATOM 7066 N N . HIS B 1 343 ? 16.781 -14.367 -7.176 1 95.75 343 HIS B N 1
ATOM 7067 C CA . HIS B 1 343 ? 16.375 -13.344 -8.125 1 95.75 343 HIS B CA 1
ATOM 7068 C C . HIS B 1 343 ? 17.188 -12.07 -7.953 1 95.75 343 HIS B C 1
ATOM 7070 O O . HIS B 1 343 ? 17.562 -11.43 -8.938 1 95.75 343 HIS B O 1
ATOM 7076 N N . GLN B 1 344 ? 17.469 -11.758 -6.711 1 94.81 344 GLN B N 1
ATOM 7077 C CA . GLN B 1 344 ? 18.172 -10.516 -6.41 1 94.81 344 GLN B CA 1
ATOM 7078 C C . GLN B 1 344 ? 19.641 -10.602 -6.836 1 94.81 344 GLN B C 1
ATOM 7080 O O . GLN B 1 344 ? 20.156 -9.695 -7.496 1 94.81 344 GLN B O 1
ATOM 7085 N N . LEU B 1 345 ? 20.344 -11.664 -6.516 1 96.19 345 LEU B N 1
ATOM 7086 C CA . LEU B 1 345 ? 21.781 -11.789 -6.727 1 96.19 345 LEU B CA 1
ATOM 7087 C C . LEU B 1 345 ? 22.094 -12.055 -8.195 1 96.19 345 LEU B C 1
ATOM 7089 O O . LEU B 1 345 ? 23.094 -11.57 -8.719 1 96.19 345 LEU B O 1
ATOM 7093 N N . LEU B 1 346 ? 21.188 -12.727 -8.844 1 96.62 346 LEU B N 1
ATOM 7094 C CA . LEU B 1 346 ? 21.5 -13.141 -10.211 1 96.62 346 LEU B CA 1
ATOM 7095 C C . LEU B 1 346 ? 20.797 -12.242 -11.227 1 96.62 346 LEU B C 1
ATOM 7097 O O . LEU B 1 346 ? 21.344 -11.984 -12.305 1 96.62 346 LEU B O 1
ATOM 7101 N N . TYR B 1 347 ? 19.641 -11.742 -10.898 1 95.94 347 TYR B N 1
ATOM 7102 C CA . TYR B 1 347 ? 18.844 -11.188 -11.992 1 95.94 347 TYR B CA 1
ATOM 7103 C C . TYR B 1 347 ? 18.438 -9.758 -11.688 1 95.94 347 TYR B C 1
ATOM 7105 O O . TYR B 1 347 ? 17.703 -9.141 -12.469 1 95.94 347 TYR B O 1
ATOM 7113 N N . ALA B 1 348 ? 18.812 -9.188 -10.562 1 93.69 348 ALA B N 1
ATOM 7114 C CA . ALA B 1 348 ? 18.5 -7.781 -10.312 1 93.69 348 ALA B CA 1
ATOM 7115 C C . ALA B 1 348 ? 18.938 -6.91 -11.484 1 93.69 348 ALA B C 1
ATOM 7117 O O . ALA B 1 348 ? 20 -7.125 -12.07 1 93.69 348 ALA B O 1
ATOM 7118 N N . ARG B 1 349 ? 18.188 -5.98 -11.828 1 89.06 349 ARG B N 1
ATOM 7119 C CA . ARG B 1 349 ? 18.375 -5.211 -13.055 1 89.06 349 ARG B CA 1
ATOM 7120 C C . ARG B 1 349 ? 19.766 -4.59 -13.102 1 89.06 349 ARG B C 1
ATOM 7122 O O . ARG B 1 349 ? 20.469 -4.734 -14.094 1 89.06 349 ARG B O 1
ATOM 7129 N N . ASP B 1 350 ? 20.234 -3.979 -12.062 1 87.44 350 ASP B N 1
ATOM 7130 C CA . ASP B 1 350 ? 21.469 -3.211 -12.109 1 87.44 350 ASP B CA 1
ATOM 7131 C C . ASP B 1 350 ? 22.625 -3.984 -11.469 1 87.44 350 ASP B C 1
ATOM 7133 O O . ASP B 1 350 ? 23.781 -3.828 -11.859 1 87.44 350 ASP B O 1
ATOM 7137 N N . THR B 1 351 ? 22.297 -4.867 -10.617 1 90.56 351 THR B N 1
ATOM 7138 C CA . THR B 1 351 ? 23.359 -5.469 -9.82 1 90.56 351 THR B CA 1
ATOM 7139 C C . THR B 1 351 ? 23.422 -6.977 -10.047 1 90.56 351 THR B C 1
ATOM 7141 O O . THR B 1 351 ? 24.359 -7.641 -9.586 1 90.56 351 THR B O 1
ATOM 7144 N N . GLY B 1 352 ? 22.531 -7.57 -10.781 1 93.25 352 GLY B N 1
ATOM 7145 C CA . GLY B 1 352 ? 22.5 -9.008 -10.984 1 93.25 352 GLY B CA 1
ATOM 7146 C C . GLY B 1 352 ? 23.75 -9.547 -11.664 1 93.25 352 GLY B C 1
ATOM 7147 O O . GLY B 1 352 ? 24.297 -8.898 -12.555 1 93.25 352 GLY B O 1
ATOM 7148 N N . ALA B 1 353 ? 24.109 -10.734 -11.344 1 94.75 353 ALA B N 1
ATOM 7149 C CA . ALA B 1 353 ? 25.375 -11.305 -11.82 1 94.75 353 ALA B CA 1
ATOM 7150 C C . ALA B 1 353 ? 25.125 -12.273 -12.977 1 94.75 353 ALA B C 1
ATOM 7152 O O . ALA B 1 353 ? 26.078 -12.828 -13.539 1 94.75 353 ALA B O 1
ATOM 7153 N N . ALA B 1 354 ? 23.922 -12.438 -13.375 1 92.69 354 ALA B N 1
ATOM 7154 C CA . ALA B 1 354 ? 23.562 -13.516 -14.289 1 92.69 354 ALA B CA 1
ATOM 7155 C C . ALA B 1 354 ? 24.312 -13.398 -15.609 1 92.69 354 ALA B C 1
ATOM 7157 O O . ALA B 1 354 ? 24.516 -14.398 -16.312 1 92.69 354 ALA B O 1
ATOM 7158 N N . PHE B 1 355 ? 24.844 -12.227 -15.945 1 90.62 355 PHE B N 1
ATOM 7159 C CA . PHE B 1 355 ? 25.531 -12.031 -17.219 1 90.62 355 PHE B CA 1
ATOM 7160 C C . PHE B 1 355 ? 27.031 -11.836 -17 1 90.62 355 PHE B C 1
ATOM 7162 O O . PHE B 1 355 ? 27.766 -11.555 -17.953 1 90.62 355 PHE B O 1
ATOM 7169 N N . ASP B 1 356 ? 27.469 -11.922 -15.836 1 92.06 356 ASP B N 1
ATOM 7170 C CA . ASP B 1 356 ? 28.875 -11.805 -15.5 1 92.06 356 ASP B CA 1
ATOM 7171 C C . ASP B 1 356 ? 29.5 -13.18 -15.258 1 92.06 356 ASP B C 1
ATOM 7173 O O . ASP B 1 356 ? 29.469 -13.695 -14.133 1 92.06 356 ASP B O 1
ATOM 7177 N N . HIS B 1 357 ? 30.172 -13.711 -16.25 1 89.88 357 HIS B N 1
ATOM 7178 C CA . HIS B 1 357 ? 30.672 -15.078 -16.234 1 89.88 357 HIS B CA 1
ATOM 7179 C C . HIS B 1 357 ? 31.781 -15.242 -15.195 1 89.88 357 HIS B C 1
ATOM 7181 O O . HIS B 1 357 ? 32.125 -16.359 -14.805 1 89.88 357 HIS B O 1
ATOM 7187 N N . THR B 1 358 ? 32.312 -14.172 -14.758 1 91.31 358 THR B N 1
ATOM 7188 C CA . THR B 1 358 ? 33.375 -14.258 -13.75 1 91.31 358 THR B CA 1
ATOM 7189 C C . THR B 1 358 ? 32.75 -14.359 -12.352 1 91.31 358 THR B C 1
ATOM 7191 O O . THR B 1 358 ? 33.406 -14.867 -11.43 1 91.31 358 THR B O 1
ATOM 7194 N N . ARG B 1 359 ? 31.531 -13.984 -12.234 1 93.75 359 ARG B N 1
ATOM 7195 C CA . ARG B 1 359 ? 30.953 -13.875 -10.898 1 93.75 359 ARG B CA 1
ATOM 7196 C C . ARG B 1 359 ? 29.906 -14.961 -10.672 1 93.75 359 ARG B C 1
ATOM 7198 O O . ARG B 1 359 ? 29.844 -15.547 -9.586 1 93.75 359 ARG B O 1
ATOM 7205 N N . PHE B 1 360 ? 29.062 -15.266 -11.656 1 95.62 360 PHE B N 1
ATOM 7206 C CA . PHE B 1 360 ? 27.844 -16.016 -11.383 1 95.62 360 PHE B CA 1
ATOM 7207 C C . PHE B 1 360 ? 28.156 -17.453 -11.023 1 95.62 360 PHE B C 1
ATOM 7209 O O . PHE B 1 360 ? 27.406 -18.109 -10.289 1 95.62 360 PHE B O 1
ATOM 7216 N N . PRO B 1 361 ? 29.312 -18.078 -11.516 1 95.88 361 PRO B N 1
ATOM 7217 C CA . PRO B 1 361 ? 29.531 -19.484 -11.141 1 95.88 361 PRO B CA 1
ATOM 7218 C C . PRO B 1 361 ? 29.641 -19.672 -9.633 1 95.88 361 PRO B C 1
ATOM 7220 O O . PRO B 1 361 ? 29.078 -20.625 -9.086 1 95.88 361 PRO B O 1
ATOM 7223 N N . ARG B 1 362 ? 30.359 -18.766 -9.016 1 95.94 362 ARG B N 1
ATOM 7224 C CA . ARG B 1 362 ? 30.5 -18.859 -7.566 1 95.94 362 ARG B CA 1
ATOM 7225 C C . ARG B 1 362 ? 29.172 -18.625 -6.867 1 95.94 362 ARG B C 1
ATOM 7227 O O . ARG B 1 362 ? 28.844 -19.297 -5.887 1 95.94 362 ARG B O 1
ATOM 7234 N N . ILE B 1 363 ? 28.422 -17.703 -7.344 1 97.5 363 ILE B N 1
ATOM 7235 C CA . ILE B 1 363 ? 27.125 -17.359 -6.77 1 97.5 363 ILE B CA 1
ATOM 7236 C C . ILE B 1 363 ? 26.172 -18.531 -6.953 1 97.5 363 ILE B C 1
ATOM 7238 O O . ILE B 1 363 ? 25.453 -18.922 -6.023 1 97.5 363 ILE B O 1
ATOM 7242 N N . VAL B 1 364 ? 26.188 -19.141 -8.141 1 97.81 364 VAL B N 1
ATOM 7243 C CA . VAL B 1 364 ? 25.312 -20.281 -8.453 1 97.81 364 VAL B CA 1
ATOM 7244 C C . VAL B 1 364 ? 25.656 -21.453 -7.535 1 97.81 364 VAL B C 1
ATOM 7246 O O . VAL B 1 364 ? 24.75 -22.094 -6.996 1 97.81 364 VAL B O 1
ATOM 7249 N N . ALA B 1 365 ? 26.906 -21.703 -7.375 1 97.38 365 ALA B N 1
ATOM 7250 C CA . ALA B 1 365 ? 27.328 -22.812 -6.52 1 97.38 365 ALA B CA 1
ATOM 7251 C C . ALA B 1 365 ? 26.844 -22.625 -5.09 1 97.38 365 ALA B C 1
ATOM 7253 O O . ALA B 1 365 ? 26.375 -23.578 -4.457 1 97.38 365 ALA B O 1
ATOM 7254 N N . GLU B 1 366 ? 26.984 -21.422 -4.602 1 98 366 GLU B N 1
ATOM 7255 C CA . GLU B 1 366 ? 26.547 -21.125 -3.24 1 98 366 GLU B CA 1
ATOM 7256 C C . GLU B 1 366 ? 25.031 -21.25 -3.109 1 98 366 GLU B C 1
ATOM 7258 O O . GLU B 1 366 ? 24.531 -21.797 -2.127 1 98 366 GLU B O 1
ATOM 7263 N N . LEU B 1 367 ? 24.281 -20.734 -4.004 1 98.19 367 LEU B N 1
ATOM 7264 C CA . LEU B 1 367 ? 22.828 -20.797 -3.98 1 98.19 367 LEU B CA 1
ATOM 7265 C C . LEU B 1 367 ? 22.344 -22.234 -4.074 1 98.19 367 LEU B C 1
ATOM 7267 O O . LEU B 1 367 ? 21.375 -22.625 -3.41 1 98.19 367 LEU B O 1
ATOM 7271 N N . GLN B 1 368 ? 23.031 -23.016 -4.914 1 98.25 368 GLN B N 1
ATOM 7272 C CA . GLN B 1 368 ? 22.688 -24.438 -5.016 1 98.25 368 GLN B CA 1
ATOM 7273 C C . GLN B 1 368 ? 22.922 -25.156 -3.693 1 98.25 368 GLN B C 1
ATOM 7275 O O . GLN B 1 368 ? 22.125 -26.016 -3.297 1 98.25 368 GLN B O 1
ATOM 7280 N N . ARG B 1 369 ? 24.031 -24.828 -3.076 1 98.31 369 ARG B N 1
ATOM 7281 C CA . ARG B 1 369 ? 24.297 -25.422 -1.771 1 98.31 369 ARG B CA 1
ATOM 7282 C C . ARG B 1 369 ? 23.188 -25.109 -0.784 1 98.31 369 ARG B C 1
ATOM 7284 O O . ARG B 1 369 ? 22.719 -25.984 -0.052 1 98.31 369 ARG B O 1
ATOM 7291 N N . GLN B 1 370 ? 22.719 -23.859 -0.758 1 98.12 370 GLN B N 1
ATOM 7292 C CA . GLN B 1 370 ? 21.641 -23.453 0.125 1 98.12 370 GLN B CA 1
ATOM 7293 C C . GLN B 1 370 ? 20.344 -24.188 -0.214 1 98.12 370 GLN B C 1
ATOM 7295 O O . GLN B 1 370 ? 19.578 -24.547 0.681 1 98.12 370 GLN B O 1
ATOM 7300 N N . LEU B 1 371 ? 20.062 -24.344 -1.46 1 98.62 371 LEU B N 1
ATOM 7301 C CA . LEU B 1 371 ? 18.859 -25.062 -1.898 1 98.62 371 LEU B CA 1
ATOM 7302 C C . LEU B 1 371 ? 18.906 -26.516 -1.432 1 98.62 371 LEU B C 1
ATOM 7304 O O . LEU B 1 371 ? 17.875 -27.047 -0.988 1 98.62 371 LEU B O 1
ATOM 7308 N N . ASP B 1 372 ? 20.078 -27.109 -1.564 1 97.94 372 ASP B N 1
ATOM 7309 C CA . ASP B 1 372 ? 20.234 -28.484 -1.099 1 97.94 372 ASP B CA 1
ATOM 7310 C C . ASP B 1 372 ? 20.047 -28.578 0.414 1 97.94 372 ASP B C 1
ATOM 7312 O O . ASP B 1 372 ? 19.422 -29.516 0.912 1 97.94 372 ASP B O 1
ATOM 7316 N N . ASP B 1 373 ? 20.609 -27.625 1.13 1 98 373 ASP B N 1
ATOM 7317 C CA . ASP B 1 373 ? 20.438 -27.578 2.578 1 98 373 ASP B CA 1
ATOM 7318 C C . ASP B 1 373 ? 18.953 -27.469 2.945 1 98 373 ASP B C 1
ATOM 7320 O O . ASP B 1 373 ? 18.5 -28.125 3.889 1 98 373 ASP B O 1
ATOM 7324 N N . TRP B 1 374 ? 18.25 -26.656 2.248 1 98.19 374 TRP B N 1
ATOM 7325 C CA . TRP B 1 374 ? 16.812 -26.484 2.479 1 98.19 374 TRP B CA 1
ATOM 7326 C C . TRP B 1 374 ? 16.078 -27.812 2.303 1 98.19 374 TRP B C 1
ATOM 7328 O O . TRP B 1 374 ? 15.234 -28.172 3.125 1 98.19 374 TRP B O 1
ATOM 7338 N N . ARG B 1 375 ? 16.328 -28.531 1.239 1 98 375 ARG B N 1
ATOM 7339 C CA . ARG B 1 375 ? 15.672 -29.797 0.964 1 98 375 ARG B CA 1
ATOM 7340 C C . ARG B 1 375 ? 16 -30.828 2.035 1 98 375 ARG B C 1
ATOM 7342 O O . ARG B 1 375 ? 15.141 -31.609 2.443 1 98 375 ARG B O 1
ATOM 7349 N N . ASP B 1 376 ? 17.234 -30.812 2.537 1 96.69 376 ASP B N 1
ATOM 7350 C CA . ASP B 1 376 ? 17.734 -31.828 3.467 1 96.69 376 ASP B CA 1
ATOM 7351 C C . ASP B 1 376 ? 17.062 -31.688 4.832 1 96.69 376 ASP B C 1
ATOM 7353 O O . ASP B 1 376 ? 16.969 -32.656 5.578 1 96.69 376 ASP B O 1
ATOM 7357 N N . VAL B 1 377 ? 16.609 -30.531 5.117 1 95.81 377 VAL B N 1
ATOM 7358 C CA . VAL B 1 377 ? 16.078 -30.312 6.461 1 95.81 377 VAL B CA 1
ATOM 7359 C C . VAL B 1 377 ? 14.555 -30.406 6.438 1 95.81 377 VAL B C 1
ATOM 7361 O O . VAL B 1 377 ? 13.898 -30.203 7.461 1 95.81 377 VAL B O 1
ATOM 7364 N N . LEU B 1 378 ? 13.961 -30.703 5.289 1 97.12 378 LEU B N 1
ATOM 7365 C CA . LEU B 1 378 ? 12.508 -30.844 5.223 1 97.12 378 LEU B CA 1
ATOM 7366 C C . LEU B 1 378 ? 12.031 -32 6.098 1 97.12 378 LEU B C 1
ATOM 7368 O O . LEU B 1 378 ? 12.672 -33.031 6.156 1 97.12 378 LEU B O 1
ATOM 7372 N N . PRO B 1 379 ? 10.961 -31.781 6.793 1 94.69 379 PRO B N 1
ATOM 7373 C CA . PRO B 1 379 ? 10.383 -32.906 7.535 1 94.69 379 PRO B CA 1
ATOM 7374 C C . PRO B 1 379 ? 10.039 -34.094 6.641 1 94.69 379 PRO B C 1
ATOM 7376 O O . PRO B 1 379 ? 9.781 -33.906 5.445 1 94.69 379 PRO B O 1
ATOM 7379 N N . ALA B 1 380 ? 9.922 -35.25 7.246 1 93.62 380 ALA B N 1
ATOM 7380 C CA . ALA B 1 380 ? 9.695 -36.5 6.523 1 93.62 380 ALA B CA 1
ATOM 7381 C C . ALA B 1 380 ? 8.383 -36.438 5.746 1 93.62 380 ALA B C 1
ATOM 7383 O O . ALA B 1 380 ? 8.281 -37 4.641 1 93.62 380 ALA B O 1
ATOM 7384 N N . SER B 1 381 ? 7.473 -35.812 6.293 1 93.62 381 SER B N 1
ATOM 7385 C CA . SER B 1 381 ? 6.145 -35.781 5.684 1 93.62 381 SER B CA 1
ATOM 7386 C C . SER B 1 381 ? 6.16 -34.969 4.383 1 93.62 381 SER B C 1
ATOM 7388 O O . SER B 1 381 ? 5.234 -35.094 3.576 1 93.62 381 SER B O 1
ATOM 7390 N N . PHE B 1 382 ? 7.176 -34.219 4.172 1 96.12 382 PHE B N 1
ATOM 7391 C CA . PHE B 1 382 ? 7.219 -33.344 3 1 96.12 382 PHE B CA 1
ATOM 7392 C C . PHE B 1 382 ? 8.414 -33.688 2.119 1 96.12 382 PHE B C 1
ATOM 7394 O O . PHE B 1 382 ? 8.703 -32.969 1.151 1 96.12 382 PHE B O 1
ATOM 7401 N N . SER B 1 383 ? 9.117 -34.75 2.455 1 94.44 383 SER B N 1
ATOM 7402 C CA . SER B 1 383 ? 10.289 -35.125 1.685 1 94.44 383 SER B CA 1
ATOM 7403 C C . SER B 1 383 ? 9.898 -35.594 0.287 1 94.44 383 SER B C 1
ATOM 7405 O O . SER B 1 383 ? 8.805 -36.125 0.086 1 94.44 383 SER B O 1
ATOM 7407 N N . PHE B 1 384 ? 10.773 -35.406 -0.63 1 95.69 384 PHE B N 1
ATOM 7408 C CA . PHE B 1 384 ? 10.523 -35.812 -2.01 1 95.69 384 PHE B CA 1
ATOM 7409 C C . PHE B 1 384 ? 11.82 -36.188 -2.713 1 95.69 384 PHE B C 1
ATOM 7411 O O . PHE B 1 384 ? 12.898 -35.75 -2.297 1 95.69 384 PHE B O 1
ATOM 7418 N N . SER B 1 385 ? 11.688 -36.969 -3.734 1 93.69 385 SER B N 1
ATOM 7419 C CA . SER B 1 385 ? 12.781 -37.25 -4.656 1 93.69 385 SER B CA 1
ATOM 7420 C C . SER B 1 385 ? 12.734 -36.312 -5.863 1 93.69 385 SER B C 1
ATOM 7422 O O . SER B 1 385 ? 11.68 -35.75 -6.184 1 93.69 385 SER B O 1
ATOM 7424 N N . VAL B 1 386 ? 13.844 -36.094 -6.441 1 93.69 386 VAL B N 1
ATOM 7425 C CA . VAL B 1 386 ? 13.898 -35.219 -7.605 1 93.69 386 VAL B CA 1
ATOM 7426 C C . VAL B 1 386 ? 13.703 -36.031 -8.883 1 93.69 386 VAL B C 1
ATOM 7428 O O . VAL B 1 386 ? 14.641 -36.25 -9.648 1 93.69 386 VAL B O 1
ATOM 7431 N N . ASP B 1 387 ? 12.555 -36.5 -9.102 1 90.81 387 ASP B N 1
ATOM 7432 C CA . ASP B 1 387 ? 12.109 -37.312 -10.242 1 90.81 387 ASP B CA 1
ATOM 7433 C C . ASP B 1 387 ? 10.602 -37.156 -10.438 1 90.81 387 ASP B C 1
ATOM 7435 O O . ASP B 1 387 ? 9.984 -36.219 -9.945 1 90.81 387 ASP B O 1
ATOM 7439 N N . THR B 1 388 ? 10.039 -38.031 -11.234 1 84.25 388 THR B N 1
ATOM 7440 C CA . THR B 1 388 ? 8.625 -37.875 -11.562 1 84.25 388 THR B CA 1
ATOM 7441 C C . THR B 1 388 ? 7.777 -38.844 -10.734 1 84.25 388 THR B C 1
ATOM 7443 O O . THR B 1 388 ? 6.598 -39.062 -11.031 1 84.25 388 THR B O 1
ATOM 7446 N N . ASP B 1 389 ? 8.367 -39.344 -9.703 1 88.12 389 ASP B N 1
ATOM 7447 C CA . ASP B 1 389 ? 7.609 -40.281 -8.859 1 88.12 389 ASP B CA 1
ATOM 7448 C C . ASP B 1 389 ? 6.547 -39.531 -8.055 1 88.12 389 ASP B C 1
ATOM 7450 O O . ASP B 1 389 ? 6.711 -38.344 -7.73 1 88.12 389 ASP B O 1
ATOM 7454 N N . GLU B 1 390 ? 5.594 -40.312 -7.746 1 87.75 390 GLU B N 1
ATOM 7455 C CA . GLU B 1 390 ? 4.516 -39.719 -6.965 1 87.75 390 GLU B CA 1
ATOM 7456 C C . GLU B 1 390 ? 4.98 -39.375 -5.555 1 87.75 390 GLU B C 1
ATOM 7458 O O . GLU B 1 390 ? 5.703 -40.156 -4.926 1 87.75 390 GLU B O 1
ATOM 7463 N N . VAL B 1 391 ? 4.594 -38.219 -5.113 1 90.69 391 VAL B N 1
ATOM 7464 C CA . VAL B 1 391 ? 4.918 -37.781 -3.764 1 90.69 391 VAL B CA 1
ATOM 7465 C C . VAL B 1 391 ? 3.777 -38.125 -2.812 1 90.69 391 VAL B C 1
ATOM 7467 O O . VAL B 1 391 ? 2.605 -38.094 -3.191 1 90.69 391 VAL B O 1
ATOM 7470 N N . PRO B 1 392 ? 4.121 -38.406 -1.613 1 89.12 392 PRO B N 1
ATOM 7471 C CA . PRO B 1 392 ? 3.113 -38.906 -0.664 1 89.12 392 PRO B CA 1
ATOM 7472 C C . PRO B 1 392 ? 2.066 -37.844 -0.335 1 89.12 392 PRO B C 1
ATOM 7474 O O . PRO B 1 392 ? 0.894 -38.156 -0.131 1 89.12 392 PRO B O 1
ATOM 7477 N N . THR B 1 393 ? 2.463 -36.625 -0.185 1 92.56 393 THR B N 1
ATOM 7478 C CA . THR B 1 393 ? 1.524 -35.594 0.203 1 92.56 393 THR B CA 1
ATOM 7479 C C . THR B 1 393 ? 1.5 -34.469 -0.836 1 92.56 393 THR B C 1
ATOM 7481 O O . THR B 1 393 ? 2.492 -34.219 -1.529 1 92.56 393 THR B O 1
ATOM 7484 N N . ALA B 1 394 ? 0.322 -33.812 -0.934 1 93.12 394 ALA B N 1
ATOM 7485 C CA . ALA B 1 394 ? 0.206 -32.688 -1.837 1 93.12 394 ALA B CA 1
ATOM 7486 C C . ALA B 1 394 ? 1.185 -31.562 -1.453 1 93.12 394 ALA B C 1
ATOM 7488 O O . ALA B 1 394 ? 1.735 -30.891 -2.322 1 93.12 394 ALA B O 1
ATOM 7489 N N . ALA B 1 395 ? 1.397 -31.406 -0.169 1 95.12 395 ALA B N 1
ATOM 7490 C CA . ALA B 1 395 ? 2.33 -30.391 0.33 1 95.12 395 ALA B CA 1
ATOM 7491 C C . ALA B 1 395 ? 3.756 -30.688 -0.124 1 95.12 395 ALA B C 1
ATOM 7493 O O . ALA B 1 395 ? 4.492 -29.781 -0.515 1 95.12 395 ALA B O 1
ATOM 7494 N N . GLY B 1 396 ? 4.117 -31.969 -0.039 1 95.75 396 GLY B N 1
ATOM 7495 C CA . GLY B 1 396 ? 5.422 -32.375 -0.537 1 95.75 396 GLY B CA 1
ATOM 7496 C C . GLY B 1 396 ? 5.59 -32.125 -2.027 1 95.75 396 GLY B C 1
ATOM 7497 O O . GLY B 1 396 ? 6.668 -31.75 -2.482 1 95.75 396 GLY B O 1
ATOM 7498 N N . GLY B 1 397 ? 4.527 -32.438 -2.738 1 95.56 397 GLY B N 1
ATOM 7499 C CA . GLY B 1 397 ? 4.555 -32.188 -4.168 1 95.56 397 GLY B CA 1
ATOM 7500 C C . GLY B 1 397 ? 4.711 -30.703 -4.5 1 95.56 397 GLY B C 1
ATOM 7501 O O . GLY B 1 397 ? 5.445 -30.344 -5.426 1 95.56 397 GLY B O 1
ATOM 7502 N N . PHE B 1 398 ? 3.984 -29.906 -3.771 1 96.88 398 PHE B N 1
ATOM 7503 C CA . PHE B 1 398 ? 4.09 -28.469 -3.953 1 96.88 398 PHE B CA 1
ATOM 7504 C C . PHE B 1 398 ? 5.508 -27.984 -3.664 1 96.88 398 PHE B C 1
ATOM 7506 O O . PHE B 1 398 ? 6.062 -27.172 -4.418 1 96.88 398 PHE B O 1
ATOM 7513 N N . LEU B 1 399 ? 6.133 -28.406 -2.6 1 97.88 399 LEU B N 1
ATOM 7514 C CA . LEU B 1 399 ? 7.488 -28.016 -2.229 1 97.88 399 LEU B CA 1
ATOM 7515 C C . LEU B 1 399 ? 8.5 -28.484 -3.266 1 97.88 399 LEU B C 1
ATOM 7517 O O . LEU B 1 399 ? 9.492 -27.812 -3.525 1 97.88 399 LEU B O 1
ATOM 7521 N N . ARG B 1 400 ? 8.242 -29.688 -3.832 1 97.69 400 ARG B N 1
ATOM 7522 C CA . ARG B 1 400 ? 9.102 -30.156 -4.914 1 97.69 400 ARG B CA 1
ATOM 7523 C C . ARG B 1 400 ? 9.047 -29.203 -6.109 1 97.69 400 ARG B C 1
ATOM 7525 O O . ARG B 1 400 ? 10.07 -28.953 -6.746 1 97.69 400 ARG B O 1
ATOM 7532 N N . GLN B 1 401 ? 7.812 -28.75 -6.414 1 96.88 401 GLN B N 1
ATOM 7533 C CA . GLN B 1 401 ? 7.668 -27.797 -7.5 1 96.88 401 GLN B CA 1
ATOM 7534 C C . GLN B 1 401 ? 8.492 -26.531 -7.23 1 96.88 401 GLN B C 1
ATOM 7536 O O . GLN B 1 401 ? 9.164 -26.031 -8.133 1 96.88 401 GLN B O 1
ATOM 7541 N N . ARG B 1 402 ? 8.43 -26.062 -6 1 97.5 402 ARG B N 1
ATOM 7542 C CA . ARG B 1 402 ? 9.188 -24.875 -5.637 1 97.5 402 ARG B CA 1
ATOM 7543 C C . ARG B 1 402 ? 10.688 -25.125 -5.73 1 97.5 402 ARG B C 1
ATOM 7545 O O . ARG B 1 402 ? 11.445 -24.266 -6.168 1 97.5 402 ARG B O 1
ATOM 7552 N N . TYR B 1 403 ? 11.117 -26.297 -5.305 1 98.19 403 TYR B N 1
ATOM 7553 C CA . TYR B 1 403 ? 12.516 -26.703 -5.383 1 98.19 403 TYR B CA 1
ATOM 7554 C C . TYR B 1 403 ? 13.008 -26.688 -6.828 1 98.19 403 TYR B C 1
ATOM 7556 O O . TYR B 1 403 ? 14.07 -26.156 -7.129 1 98.19 403 TYR B O 1
ATOM 7564 N N . LEU B 1 404 ? 12.25 -27.312 -7.688 1 97.62 404 LEU B N 1
ATOM 7565 C CA . LEU B 1 404 ? 12.633 -27.453 -9.086 1 97.62 404 LEU B CA 1
ATOM 7566 C C . LEU B 1 404 ? 12.664 -26.094 -9.789 1 97.62 404 LEU B C 1
ATOM 7568 O O . LEU B 1 404 ? 13.555 -25.828 -10.594 1 97.62 404 LEU B O 1
ATOM 7572 N N . THR B 1 405 ? 11.672 -25.25 -9.484 1 96.62 405 THR B N 1
ATOM 7573 C CA . THR B 1 405 ? 11.68 -23.906 -10.047 1 96.62 405 THR B CA 1
ATOM 7574 C C . THR B 1 405 ? 12.922 -23.141 -9.594 1 96.62 405 THR B C 1
ATOM 7576 O O . THR B 1 405 ? 13.57 -22.469 -10.398 1 96.62 405 THR B O 1
ATOM 7579 N N . CYS B 1 406 ? 13.188 -23.219 -8.312 1 97.94 406 CYS B N 1
ATOM 7580 C CA . CYS B 1 406 ? 14.352 -22.531 -7.758 1 97.94 406 CYS B CA 1
ATOM 7581 C C . CYS B 1 406 ? 15.641 -23.031 -8.414 1 97.94 406 CYS B C 1
ATOM 7583 O O . CYS B 1 406 ? 16.484 -22.234 -8.797 1 97.94 406 CYS B O 1
ATOM 7585 N N . LYS B 1 407 ? 15.797 -24.344 -8.57 1 98.25 407 LYS B N 1
ATOM 7586 C CA . LYS B 1 407 ? 16.969 -24.938 -9.188 1 98.25 407 LYS B CA 1
ATOM 7587 C C . LYS B 1 407 ? 17.141 -24.469 -10.633 1 98.25 407 LYS B C 1
ATOM 7589 O O . LYS B 1 407 ? 18.25 -24.156 -11.07 1 98.25 407 LYS B O 1
ATOM 7594 N N . GLY B 1 408 ? 16.047 -24.438 -11.312 1 97.5 408 GLY B N 1
ATOM 7595 C CA . GLY B 1 408 ? 16.078 -23.953 -12.688 1 97.5 408 GLY B CA 1
ATOM 7596 C C . GLY B 1 408 ? 16.578 -22.531 -12.797 1 97.5 408 GLY B C 1
ATOM 7597 O O . GLY B 1 408 ? 17.391 -22.219 -13.664 1 97.5 408 GLY B O 1
ATOM 7598 N N . VAL B 1 409 ? 16.094 -21.672 -11.93 1 97.31 409 VAL B N 1
ATOM 7599 C CA . VAL B 1 409 ? 16.469 -20.25 -11.969 1 97.31 409 VAL B CA 1
ATOM 7600 C C . VAL B 1 409 ? 17.922 -20.078 -11.531 1 97.31 409 VAL B C 1
ATOM 7602 O O . VAL B 1 409 ? 18.625 -19.219 -12.047 1 97.31 409 VAL B O 1
ATOM 7605 N N . ILE B 1 410 ? 18.375 -20.906 -10.625 1 98.25 410 ILE B N 1
ATOM 7606 C CA . ILE B 1 410 ? 19.75 -20.844 -10.125 1 98.25 410 ILE B CA 1
ATOM 7607 C C . ILE B 1 410 ? 20.719 -21.156 -11.25 1 98.25 410 ILE B C 1
ATOM 7609 O O . ILE B 1 410 ? 21.734 -20.469 -11.43 1 98.25 410 ILE B O 1
ATOM 7613 N N . TYR B 1 411 ? 20.484 -22.141 -12.086 1 97.81 411 TYR B N 1
ATOM 7614 C CA . TYR B 1 411 ? 21.438 -22.625 -13.086 1 97.81 411 TYR B CA 1
ATOM 7615 C C . TYR B 1 411 ? 21.203 -21.938 -14.43 1 97.81 411 TYR B C 1
ATOM 7617 O O . TYR B 1 411 ? 21.984 -22.125 -15.367 1 97.81 411 TYR B O 1
ATOM 7625 N N . ARG B 1 412 ? 20.25 -21.109 -14.547 1 96.94 412 ARG B N 1
ATOM 7626 C CA . ARG B 1 412 ? 19.828 -20.5 -15.812 1 96.94 412 ARG B CA 1
ATOM 7627 C C . ARG B 1 412 ? 20.969 -19.656 -16.406 1 96.94 412 ARG B C 1
ATOM 7629 O O . ARG B 1 412 ? 21.109 -19.562 -17.625 1 96.94 412 ARG B O 1
ATOM 7636 N N . PRO B 1 413 ? 21.781 -18.969 -15.594 1 96.38 413 PRO B N 1
ATOM 7637 C CA . PRO B 1 413 ? 22.859 -18.172 -16.172 1 96.38 413 PRO B CA 1
ATOM 7638 C C . PRO B 1 413 ? 23.781 -18.984 -17.078 1 96.38 413 PRO B C 1
ATOM 7640 O O . PRO B 1 413 ? 24.266 -18.469 -18.094 1 96.38 413 PRO B O 1
ATOM 7643 N N . TYR B 1 414 ? 24.031 -20.281 -16.812 1 95.69 414 TYR B N 1
ATOM 7644 C CA . TYR B 1 414 ? 24.859 -21.125 -17.672 1 95.69 414 TYR B CA 1
ATOM 7645 C C . TYR B 1 414 ? 24.188 -21.328 -19.016 1 95.69 414 TYR B C 1
ATOM 7647 O O . TYR B 1 414 ? 24.859 -21.297 -20.062 1 95.69 414 TYR B O 1
ATOM 7655 N N . LEU B 1 415 ? 22.938 -21.562 -18.938 1 94.31 415 LEU B N 1
ATOM 7656 C CA . LEU B 1 415 ? 22.188 -21.734 -20.172 1 94.31 415 LEU B CA 1
ATOM 7657 C C . LEU B 1 415 ? 22.203 -20.453 -21 1 94.31 415 LEU B C 1
ATOM 7659 O O . LEU B 1 415 ? 22.391 -20.5 -22.219 1 94.31 415 LEU B O 1
ATOM 7663 N N . MET B 1 416 ? 21.953 -19.328 -20.328 1 93.25 416 MET B N 1
ATOM 7664 C CA . MET B 1 416 ? 21.953 -18.047 -21.016 1 93.25 416 MET B CA 1
ATOM 7665 C C . MET B 1 416 ? 23.312 -17.781 -21.656 1 93.25 416 MET B C 1
ATOM 7667 O O . MET B 1 416 ? 23.375 -17.25 -22.781 1 93.25 416 MET B O 1
ATOM 7671 N N . TRP B 1 417 ? 24.344 -18.125 -20.969 1 92.31 417 TRP B N 1
ATOM 7672 C CA . TRP B 1 417 ? 25.703 -17.984 -21.5 1 92.31 417 TRP B CA 1
ATOM 7673 C C . TRP B 1 417 ? 25.891 -18.828 -22.75 1 92.31 417 TRP B C 1
ATOM 7675 O O . TRP B 1 417 ? 26.422 -18.359 -23.75 1 92.31 417 TRP B O 1
ATOM 7685 N N . MET B 1 418 ? 25.469 -20.047 -22.703 1 90.38 418 MET B N 1
ATOM 7686 C CA . MET B 1 418 ? 25.594 -20.984 -23.812 1 90.38 418 MET B CA 1
ATOM 7687 C C . MET B 1 418 ? 24.797 -20.484 -25.016 1 90.38 418 MET B C 1
ATOM 7689 O O . MET B 1 418 ? 25.266 -20.578 -26.156 1 90.38 418 MET B O 1
ATOM 7693 N N . LEU B 1 419 ? 23.641 -20.031 -24.781 1 89.69 419 LEU B N 1
ATOM 7694 C CA . LEU B 1 419 ? 22.781 -19.531 -25.844 1 89.69 419 LEU B CA 1
ATOM 7695 C C . LEU B 1 419 ? 23.375 -18.281 -26.5 1 89.69 419 LEU B C 1
ATOM 7697 O O . LEU B 1 419 ? 23.297 -18.125 -27.719 1 89.69 419 LEU B O 1
ATOM 7701 N N . SER B 1 420 ? 23.953 -17.422 -25.734 1 85.94 420 SER B N 1
ATOM 7702 C CA . SER B 1 420 ? 24.547 -16.188 -26.266 1 85.94 420 SER B CA 1
ATOM 7703 C C . SER B 1 420 ? 25.797 -16.484 -27.078 1 85.94 420 SER B C 1
ATOM 7705 O O . SER B 1 420 ? 26.094 -15.789 -28.047 1 85.94 420 SER B O 1
ATOM 7707 N N . SER B 1 421 ? 26.562 -17.422 -26.656 1 79.88 421 SER B N 1
ATOM 7708 C CA . SER B 1 421 ? 27.797 -17.781 -27.359 1 79.88 421 SER B CA 1
ATOM 7709 C C . SER B 1 421 ? 27.5 -18.453 -28.688 1 79.88 421 SER B C 1
ATOM 7711 O O . SER B 1 421 ? 28.266 -18.328 -29.641 1 79.88 421 SER B O 1
ATOM 7713 N N . SER B 1 422 ? 26.5 -19.172 -28.797 1 71.75 422 SER B N 1
ATOM 7714 C CA . SER B 1 422 ? 26.109 -19.859 -30.016 1 71.75 422 SER B CA 1
ATOM 7715 C C . SER B 1 422 ? 25.531 -18.891 -31.047 1 71.75 422 SER B C 1
ATOM 7717 O O . SER B 1 422 ? 25.609 -19.125 -32.25 1 71.75 422 SER B O 1
ATOM 7719 N N . TYR B 1 423 ? 24.938 -17.875 -30.625 1 61.81 423 TYR B N 1
ATOM 7720 C CA . TYR B 1 423 ? 24.344 -16.875 -31.516 1 61.81 423 TYR B CA 1
ATOM 7721 C C . TYR B 1 423 ? 25.422 -16.047 -32.188 1 61.81 423 TYR B C 1
ATOM 7723 O O . TYR B 1 423 ? 25.281 -15.641 -33.344 1 61.81 423 TYR B O 1
ATOM 7731 N N . ASP B 1 424 ? 26.531 -15.719 -31.562 1 55.03 424 ASP B N 1
ATOM 7732 C CA . ASP B 1 424 ? 27.656 -14.961 -32.125 1 55.03 424 ASP B CA 1
ATOM 7733 C C . ASP B 1 424 ? 28.406 -15.789 -33.156 1 55.03 424 ASP B C 1
ATOM 7735 O O . ASP B 1 424 ? 29.016 -15.234 -34.094 1 55.03 424 ASP B O 1
ATOM 7739 N N . ASP B 1 425 ? 28.422 -17.078 -33.094 1 49.31 425 ASP B N 1
ATOM 7740 C CA . ASP B 1 425 ? 29.219 -17.859 -34.031 1 49.31 425 ASP B CA 1
ATOM 7741 C C . ASP B 1 425 ? 28.562 -17.906 -35.406 1 49.31 425 ASP B C 1
ATOM 7743 O O . ASP B 1 425 ? 29.141 -18.422 -36.375 1 49.31 425 ASP B O 1
ATOM 7747 N N . THR B 1 426 ? 27.156 -17.938 -35.688 1 46.59 426 THR B N 1
ATOM 7748 C CA . THR B 1 426 ? 26.672 -18.062 -37.062 1 46.59 426 THR B CA 1
ATOM 7749 C C . THR B 1 426 ? 27.094 -16.844 -37.875 1 46.59 426 THR B C 1
ATOM 7751 O O . THR B 1 426 ? 26.938 -16.844 -39.094 1 46.59 426 THR B O 1
ATOM 7754 N N . GLY B 1 427 ? 27.625 -15.523 -37.5 1 38.88 427 GLY B N 1
ATOM 7755 C CA . GLY B 1 427 ? 28.328 -14.578 -38.344 1 38.88 427 GLY B CA 1
ATOM 7756 C C . GLY B 1 427 ? 29.828 -14.781 -38.375 1 38.88 427 GLY B C 1
ATOM 7757 O O . GLY B 1 427 ? 30.344 -15.766 -37.812 1 38.88 427 GLY B O 1
ATOM 7758 N N . THR B 1 428 ? 30.734 -13.312 -38.562 1 35.19 428 THR B N 1
ATOM 7759 C CA . THR B 1 428 ? 32.156 -13.195 -38.938 1 35.19 428 THR B CA 1
ATOM 7760 C C . THR B 1 428 ? 33 -14.141 -38.094 1 35.19 428 THR B C 1
ATOM 7762 O O . THR B 1 428 ? 32.562 -14.617 -37.031 1 35.19 428 THR B O 1
ATOM 7765 N N . SER B 1 429 ? 34.5 -13.719 -38.125 1 33.84 429 SER B N 1
ATOM 7766 C CA . SER B 1 429 ? 35.844 -14.234 -38 1 33.84 429 SER B CA 1
ATOM 7767 C C . SER B 1 429 ? 36.094 -14.805 -36.594 1 33.84 429 SER B C 1
ATOM 7769 O O . SER B 1 429 ? 36.719 -15.859 -36.438 1 33.84 429 SER B O 1
ATOM 7771 N N . THR B 1 430 ? 36.5 -13.664 -35.656 1 35.12 430 THR B N 1
ATOM 7772 C CA . THR B 1 430 ? 37.625 -13.633 -34.719 1 35.12 430 THR B CA 1
ATOM 7773 C C . THR B 1 430 ? 37.438 -14.641 -33.594 1 35.12 430 THR B C 1
ATOM 7775 O O . THR B 1 430 ? 36.281 -14.969 -33.25 1 35.12 430 THR B O 1
ATOM 7778 N N . SER B 1 431 ? 38.531 -15.211 -33 1 36.81 431 SER B N 1
ATOM 7779 C CA . SER B 1 431 ? 39.219 -16.094 -32.062 1 36.81 431 SER B CA 1
ATOM 7780 C C . SER B 1 431 ? 38.656 -15.961 -30.656 1 36.81 431 SER B C 1
ATOM 7782 O O . SER B 1 431 ? 39.281 -16.359 -29.688 1 36.81 431 SER B O 1
ATOM 7784 N N . ALA B 1 432 ? 38.094 -14.797 -30.266 1 39.03 432 ALA B N 1
ATOM 7785 C CA . ALA B 1 432 ? 38.25 -14.719 -28.828 1 39.03 432 ALA B CA 1
ATOM 7786 C C . ALA B 1 432 ? 37.594 -15.898 -28.125 1 39.03 432 ALA B C 1
ATOM 7788 O O . ALA B 1 432 ? 36.406 -16.156 -28.344 1 39.03 432 ALA B O 1
ATOM 7789 N N . VAL B 1 433 ? 38.312 -16.828 -27.625 1 39.97 433 VAL B N 1
ATOM 7790 C CA . VAL B 1 433 ? 38.125 -17.938 -26.703 1 39.97 433 VAL B CA 1
ATOM 7791 C C . VAL B 1 433 ? 37.031 -17.562 -25.672 1 39.97 433 VAL B C 1
ATOM 7793 O O . VAL B 1 433 ? 37.25 -16.656 -24.859 1 39.97 433 VAL B O 1
ATOM 7796 N N . THR B 1 434 ? 35.781 -17.484 -25.969 1 49.66 434 THR B N 1
ATOM 7797 C CA . THR B 1 434 ? 34.812 -17.391 -24.875 1 49.66 434 THR B CA 1
ATOM 7798 C C . THR B 1 434 ? 35.312 -18.109 -23.641 1 49.66 434 THR B C 1
ATOM 7800 O O . THR B 1 434 ? 35.688 -19.281 -23.703 1 49.66 434 THR B O 1
ATOM 7803 N N . PRO B 1 435 ? 36 -17.375 -22.734 1 53.44 435 PRO B N 1
ATOM 7804 C CA . PRO B 1 435 ? 36.531 -18.047 -21.547 1 53.44 435 PRO B CA 1
ATOM 7805 C C . PRO B 1 435 ? 35.719 -19.234 -21.094 1 53.44 435 PRO B C 1
ATOM 7807 O O . PRO B 1 435 ? 34.469 -19.188 -21.156 1 53.44 435 PRO B O 1
ATOM 7810 N N . ALA B 1 436 ? 36.188 -20.547 -21.234 1 62.44 436 ALA B N 1
ATOM 7811 C CA . ALA B 1 436 ? 35.625 -21.875 -21 1 62.44 436 ALA B CA 1
ATOM 7812 C C . ALA B 1 436 ? 35.125 -22.016 -19.562 1 62.44 436 ALA B C 1
ATOM 7814 O O . ALA B 1 436 ? 35.875 -21.797 -18.625 1 62.44 436 ALA B O 1
ATOM 7815 N N . ILE B 1 437 ? 33.812 -21.578 -19.234 1 75.19 437 ILE B N 1
ATOM 7816 C CA . ILE B 1 437 ? 33.281 -22.031 -17.953 1 75.19 437 ILE B CA 1
ATOM 7817 C C . ILE B 1 437 ? 33.344 -23.547 -17.859 1 75.19 437 ILE B C 1
ATOM 7819 O O . ILE B 1 437 ? 32.781 -24.25 -18.688 1 75.19 437 ILE B O 1
ATOM 7823 N N . PRO B 1 438 ? 34.281 -23.984 -17 1 80 438 PRO B N 1
ATOM 7824 C CA . PRO B 1 438 ? 34.375 -25.438 -16.859 1 80 438 PRO B CA 1
ATOM 7825 C C . PRO B 1 438 ? 33.031 -26.109 -16.625 1 80 438 PRO B C 1
ATOM 7827 O O . PRO B 1 438 ? 32.188 -25.562 -15.906 1 80 438 PRO B O 1
ATOM 7830 N N . ASP B 1 439 ? 32.75 -27.219 -17.25 1 89.12 439 ASP B N 1
ATOM 7831 C CA . ASP B 1 439 ? 31.594 -28.078 -17.016 1 89.12 439 ASP B CA 1
ATOM 7832 C C . ASP B 1 439 ? 30.297 -27.359 -17.359 1 89.12 439 ASP B C 1
ATOM 7834 O O . ASP B 1 439 ? 29.281 -27.547 -16.688 1 89.12 439 ASP B O 1
ATOM 7838 N N . VAL B 1 440 ? 30.344 -26.422 -18.266 1 91.38 440 VAL B N 1
ATOM 7839 C CA . VAL B 1 440 ? 29.203 -25.594 -18.609 1 91.38 440 VAL B CA 1
ATOM 7840 C C . VAL B 1 440 ? 28.062 -26.469 -19.141 1 91.38 440 VAL B C 1
ATOM 7842 O O . VAL B 1 440 ? 26.891 -26.234 -18.844 1 91.38 440 VAL B O 1
ATOM 7845 N N . MET B 1 441 ? 28.375 -27.484 -19.875 1 91.06 441 MET B N 1
ATOM 7846 C CA . MET B 1 441 ? 27.359 -28.328 -20.484 1 91.06 441 MET B CA 1
ATOM 7847 C C . MET B 1 441 ? 26.562 -29.094 -19.406 1 91.06 441 MET B C 1
ATOM 7849 O O . MET B 1 441 ? 25.344 -29.203 -19.5 1 91.06 441 MET B O 1
ATOM 7853 N N . ASN B 1 442 ? 27.266 -29.578 -18.469 1 93.62 442 ASN B N 1
ATOM 7854 C CA . ASN B 1 442 ? 26.594 -30.281 -17.391 1 93.62 442 ASN B CA 1
ATOM 7855 C C . ASN B 1 442 ? 25.703 -29.344 -16.578 1 93.62 442 ASN B C 1
ATOM 7857 O O . ASN B 1 442 ? 24.641 -29.75 -16.094 1 93.62 442 ASN B O 1
ATOM 7861 N N . LYS B 1 443 ? 26.172 -28.172 -16.359 1 95.88 443 LYS B N 1
ATOM 7862 C CA . LYS B 1 443 ? 25.375 -27.203 -15.609 1 95.88 443 LYS B CA 1
ATOM 7863 C C . LYS B 1 443 ? 24.141 -26.766 -16.391 1 95.88 443 LYS B C 1
ATOM 7865 O O . LYS B 1 443 ? 23.094 -26.531 -15.812 1 95.88 443 LYS B O 1
ATOM 7870 N N . CYS B 1 444 ? 24.281 -26.641 -17.688 1 95.44 444 CYS B N 1
ATOM 7871 C CA . CYS B 1 444 ? 23.125 -26.391 -18.531 1 95.44 444 CYS B CA 1
ATOM 7872 C C . CYS B 1 444 ? 22.109 -27.516 -18.438 1 95.44 444 CYS B C 1
ATOM 7874 O O . CYS B 1 444 ? 20.906 -27.281 -18.391 1 95.44 444 CYS B O 1
ATOM 7876 N N . LYS B 1 445 ? 22.641 -28.734 -18.422 1 95.31 445 LYS B N 1
ATOM 7877 C CA . LYS B 1 445 ? 21.766 -29.906 -18.297 1 95.31 445 LYS B CA 1
ATOM 7878 C C . LYS B 1 445 ? 20.984 -29.844 -16.984 1 95.31 445 LYS B C 1
ATOM 7880 O O . LYS B 1 445 ? 19.812 -30.219 -16.953 1 95.31 445 LYS B O 1
ATOM 7885 N N . LEU B 1 446 ? 21.641 -29.438 -15.922 1 96.12 446 LEU B N 1
ATOM 7886 C CA . LEU B 1 446 ? 20.969 -29.344 -14.633 1 96.12 446 LEU B CA 1
ATOM 7887 C C . LEU B 1 446 ? 19.797 -28.344 -14.703 1 96.12 446 LEU B C 1
ATOM 7889 O O . LEU B 1 446 ? 18.734 -28.594 -14.133 1 96.12 446 LEU B O 1
ATOM 7893 N N . CYS B 1 447 ? 20 -27.234 -15.352 1 96.94 447 CYS B N 1
ATOM 7894 C CA . CYS B 1 447 ? 18.953 -26.25 -15.539 1 96.94 447 CYS B CA 1
ATOM 7895 C C . CYS B 1 447 ? 17.797 -26.828 -16.344 1 96.94 447 CYS B C 1
ATOM 7897 O O . CYS B 1 447 ? 16.641 -26.719 -15.93 1 96.94 447 CYS B O 1
ATOM 7899 N N . LEU B 1 448 ? 18.078 -27.422 -17.453 1 96.69 448 LEU B N 1
ATOM 7900 C CA . LEU B 1 448 ? 17.062 -27.953 -18.359 1 96.69 448 LEU B CA 1
ATOM 7901 C C . LEU B 1 448 ? 16.312 -29.109 -17.719 1 96.69 448 LEU B C 1
ATOM 7903 O O . LEU B 1 448 ? 15.086 -29.203 -17.859 1 96.69 448 LEU B O 1
ATOM 7907 N N . ASP B 1 449 ? 17.031 -29.984 -17 1 96.06 449 ASP B N 1
ATOM 7908 C CA . ASP B 1 449 ? 16.359 -31.062 -16.281 1 96.06 449 ASP B CA 1
ATOM 7909 C C . ASP B 1 449 ? 15.375 -30.516 -15.25 1 96.06 449 ASP B C 1
ATOM 7911 O O . ASP B 1 449 ? 14.281 -31.062 -15.086 1 96.06 449 ASP B O 1
ATOM 7915 N N . ALA B 1 450 ? 15.812 -29.516 -14.547 1 96.69 450 ALA B N 1
ATOM 7916 C CA . ALA B 1 450 ? 14.938 -28.906 -13.547 1 96.69 450 ALA B CA 1
ATOM 7917 C C . ALA B 1 450 ? 13.68 -28.328 -14.203 1 96.69 450 ALA B C 1
ATOM 7919 O O . ALA B 1 450 ? 12.578 -28.484 -13.68 1 96.69 450 ALA B O 1
ATOM 7920 N N . CYS B 1 451 ? 13.828 -27.672 -15.32 1 95.88 451 CYS B N 1
ATOM 7921 C CA . CYS B 1 451 ? 12.695 -27.094 -16.031 1 95.88 451 CYS B CA 1
ATOM 7922 C C . CYS B 1 451 ? 11.75 -28.188 -16.531 1 95.88 451 CYS B C 1
ATOM 7924 O O . CYS B 1 451 ? 10.531 -28.062 -16.391 1 95.88 451 CYS B O 1
ATOM 7926 N N . LEU B 1 452 ? 12.328 -29.234 -17.078 1 96.06 452 LEU B N 1
ATOM 7927 C CA . LEU B 1 452 ? 11.539 -30.344 -17.609 1 96.06 452 LEU B CA 1
ATOM 7928 C C . LEU B 1 452 ? 10.773 -31.031 -16.484 1 96.06 452 LEU B C 1
ATOM 7930 O O . LEU B 1 452 ? 9.578 -31.297 -16.625 1 96.06 452 LEU B O 1
ATOM 7934 N N . LEU B 1 453 ? 11.469 -31.344 -15.422 1 95.94 453 LEU B N 1
ATOM 7935 C CA . LEU B 1 453 ? 10.828 -32.031 -14.297 1 95.94 453 LEU B CA 1
ATOM 7936 C C . LEU B 1 453 ? 9.766 -31.141 -13.656 1 95.94 453 LEU B C 1
ATOM 7938 O O . LEU B 1 453 ? 8.727 -31.625 -13.227 1 95.94 453 LEU B O 1
ATOM 7942 N N . HIS B 1 454 ? 10.07 -29.859 -13.531 1 96.12 454 HIS B N 1
ATOM 7943 C CA . HIS B 1 454 ? 9.102 -28.922 -12.992 1 96.12 454 HIS B CA 1
ATOM 7944 C C . HIS B 1 454 ? 7.785 -28.984 -13.766 1 96.12 454 HIS B C 1
ATOM 7946 O O . HIS B 1 454 ? 6.707 -29 -13.156 1 96.12 454 HIS B O 1
ATOM 7952 N N . ALA B 1 455 ? 7.84 -29.016 -15.07 1 96.31 455 ALA B N 1
ATOM 7953 C CA . ALA B 1 455 ? 6.66 -29.031 -15.93 1 96.31 455 ALA B CA 1
ATOM 7954 C C . ALA B 1 455 ? 5.984 -30.406 -15.906 1 96.31 455 ALA B C 1
ATOM 7956 O O . ALA B 1 455 ? 4.766 -30.5 -15.766 1 96.31 455 ALA B O 1
ATOM 7957 N N . LEU B 1 456 ? 6.73 -31.438 -15.984 1 94.69 456 LEU B N 1
ATOM 7958 C CA . LEU B 1 456 ? 6.195 -32.781 -16.125 1 94.69 456 LEU B CA 1
ATOM 7959 C C . LEU B 1 456 ? 5.629 -33.281 -14.805 1 94.69 456 LEU B C 1
ATOM 7961 O O . LEU B 1 456 ? 4.738 -34.125 -14.789 1 94.69 456 LEU B O 1
ATOM 7965 N N . ASP B 1 457 ? 6.164 -32.75 -13.695 1 93.75 457 ASP B N 1
ATOM 7966 C CA . ASP B 1 457 ? 5.727 -33.188 -12.375 1 93.75 457 ASP B CA 1
ATOM 7967 C C . ASP B 1 457 ? 4.562 -32.344 -11.867 1 93.75 457 ASP B C 1
ATOM 7969 O O . ASP B 1 457 ? 4.035 -32.594 -10.781 1 93.75 457 ASP B O 1
ATOM 7973 N N . LEU B 1 458 ? 4.148 -31.375 -12.594 1 94.88 458 LEU B N 1
ATOM 7974 C CA . LEU B 1 458 ? 3.029 -30.562 -12.156 1 94.88 458 LEU B CA 1
ATOM 7975 C C . LEU B 1 458 ? 1.75 -31.391 -12.062 1 94.88 458 LEU B C 1
ATOM 7977 O O . LEU B 1 458 ? 1.47 -32.188 -12.938 1 94.88 458 LEU B O 1
ATOM 7981 N N . ARG B 1 459 ? 1.125 -31.297 -11.008 1 93.75 459 ARG B N 1
ATOM 7982 C CA . ARG B 1 459 ? -0.193 -31.891 -10.781 1 93.75 459 ARG B CA 1
ATOM 7983 C C . ARG B 1 459 ? -1.162 -30.844 -10.219 1 93.75 459 ARG B C 1
ATOM 7985 O O . ARG B 1 459 ? -0.77 -29.719 -9.93 1 93.75 459 ARG B O 1
ATOM 7992 N N . GLY B 1 460 ? -2.434 -31.297 -10.125 1 93.06 460 GLY B N 1
ATOM 7993 C CA . GLY B 1 460 ? -3.432 -30.391 -9.578 1 93.06 460 GLY B CA 1
ATOM 7994 C C . GLY B 1 460 ? -3.375 -30.266 -8.062 1 93.06 460 GLY B C 1
ATOM 7995 O O . GLY B 1 460 ? -4.363 -30.531 -7.379 1 93.06 460 GLY B O 1
ATOM 7996 N N . PHE B 1 461 ? -2.18 -29.859 -7.527 1 94.44 461 PHE B N 1
ATOM 7997 C CA . PHE B 1 461 ? -2.102 -29.625 -6.094 1 94.44 461 PHE B CA 1
ATOM 7998 C C . PHE B 1 461 ? -3.059 -28.516 -5.68 1 94.44 461 PHE B C 1
ATOM 8000 O O . PHE B 1 461 ? -3.09 -27.453 -6.301 1 94.44 461 PHE B O 1
ATOM 8007 N N . SER B 1 462 ? -3.809 -28.703 -4.645 1 94.81 462 SER B N 1
ATOM 8008 C CA . SER B 1 462 ? -4.875 -27.797 -4.25 1 94.81 462 SER B CA 1
ATOM 8009 C C . SER B 1 462 ? -4.348 -26.375 -4.082 1 94.81 462 SER B C 1
ATOM 8011 O O . SER B 1 462 ? -4.992 -25.406 -4.504 1 94.81 462 SER B O 1
ATOM 8013 N N . GLN B 1 463 ? -3.172 -26.234 -3.441 1 97.19 463 GLN B N 1
ATOM 8014 C CA . GLN B 1 463 ? -2.6 -24.906 -3.229 1 97.19 463 GLN B CA 1
ATOM 8015 C C . GLN B 1 463 ? -2.256 -24.234 -4.555 1 97.19 463 GLN B C 1
ATOM 8017 O O . GLN B 1 463 ? -2.48 -23.031 -4.727 1 97.19 463 GLN B O 1
ATOM 8022 N N . THR B 1 464 ? -1.721 -24.984 -5.496 1 96.94 464 THR B N 1
ATOM 8023 C CA . THR B 1 464 ? -1.402 -24.453 -6.82 1 96.94 464 THR B CA 1
ATOM 8024 C C . THR B 1 464 ? -2.668 -24.016 -7.543 1 96.94 464 THR B C 1
ATOM 8026 O O . THR B 1 464 ? -2.715 -22.922 -8.109 1 96.94 464 THR B O 1
ATOM 8029 N N . VAL B 1 465 ? -3.701 -24.828 -7.48 1 96.12 465 VAL B N 1
ATOM 8030 C CA . VAL B 1 465 ? -4.926 -24.578 -8.234 1 96.12 465 VAL B CA 1
ATOM 8031 C C . VAL B 1 465 ? -5.672 -23.391 -7.629 1 96.12 465 VAL B C 1
ATOM 8033 O O . VAL B 1 465 ? -6.113 -22.5 -8.352 1 96.12 465 VAL B O 1
ATOM 8036 N N . VAL B 1 466 ? -5.75 -23.328 -6.305 1 97.44 466 VAL B N 1
ATOM 8037 C CA . VAL B 1 466 ? -6.582 -22.344 -5.633 1 97.44 466 VAL B CA 1
ATOM 8038 C C . VAL B 1 466 ? -5.844 -21 -5.582 1 97.44 466 VAL B C 1
ATOM 8040 O O . VAL B 1 466 ? -6.445 -19.953 -5.801 1 97.44 466 VAL B O 1
ATOM 8043 N N . ILE B 1 467 ? -4.539 -21.047 -5.363 1 97.81 467 ILE B N 1
ATOM 8044 C CA . ILE B 1 467 ? -3.83 -19.812 -5.039 1 97.81 467 ILE B CA 1
ATOM 8045 C C . ILE B 1 467 ? -2.914 -19.422 -6.199 1 97.81 467 ILE B C 1
ATOM 8047 O O . ILE B 1 467 ? -2.785 -18.25 -6.523 1 97.81 467 ILE B O 1
ATOM 8051 N N . ASP B 1 468 ? -2.299 -20.406 -6.879 1 96.88 468 ASP B N 1
ATOM 8052 C CA . ASP B 1 468 ? -1.13 -20.094 -7.695 1 96.88 468 ASP B CA 1
ATOM 8053 C C . ASP B 1 468 ? -1.395 -20.391 -9.172 1 96.88 468 ASP B C 1
ATOM 8055 O O . ASP B 1 468 ? -0.457 -20.562 -9.953 1 96.88 468 ASP B O 1
ATOM 8059 N N . THR B 1 469 ? -2.652 -20.562 -9.547 1 97.06 469 THR B N 1
ATOM 8060 C CA . THR B 1 469 ? -2.93 -20.859 -10.945 1 97.06 469 THR B CA 1
ATOM 8061 C C . THR B 1 469 ? -2.297 -19.828 -11.859 1 97.06 469 THR B C 1
ATOM 8063 O O . THR B 1 469 ? -1.696 -20.172 -12.883 1 97.06 469 THR B O 1
ATOM 8066 N N . TRP B 1 470 ? -2.424 -18.578 -11.523 1 96.88 470 TRP B N 1
ATOM 8067 C CA . TRP B 1 470 ? -1.903 -17.5 -12.359 1 96.88 470 TRP B CA 1
ATOM 8068 C C . TRP B 1 470 ? -0.385 -17.578 -12.477 1 96.88 470 TRP B C 1
ATOM 8070 O O . TRP B 1 470 ? 0.159 -17.625 -13.586 1 96.88 470 TRP B O 1
ATOM 8080 N N . ILE B 1 471 ? 0.334 -17.641 -11.391 1 96 471 ILE B N 1
ATOM 8081 C CA . ILE B 1 471 ? 1.792 -17.672 -11.375 1 96 471 ILE B CA 1
ATOM 8082 C C . ILE B 1 471 ? 2.287 -18.969 -12.031 1 96 471 ILE B C 1
ATOM 8084 O O . ILE B 1 471 ? 3.311 -18.969 -12.719 1 96 471 ILE B O 1
ATOM 8088 N N . CYS B 1 472 ? 1.554 -20.016 -11.789 1 96.44 472 CYS B N 1
ATOM 8089 C CA . CYS B 1 472 ? 1.914 -21.312 -12.367 1 96.44 472 CYS B CA 1
ATOM 8090 C C . CYS B 1 472 ? 1.853 -21.266 -13.883 1 96.44 472 CYS B C 1
ATOM 8092 O O . CYS B 1 472 ? 2.738 -21.797 -14.562 1 96.44 472 CYS B O 1
ATOM 8094 N N . SER B 1 473 ? 0.818 -20.688 -14.43 1 96.56 473 SER B N 1
ATOM 8095 C CA . SER B 1 473 ? 0.681 -20.609 -15.883 1 96.56 473 SER B CA 1
ATOM 8096 C C . SER B 1 473 ? 1.848 -19.844 -16.5 1 96.56 473 SER B C 1
ATOM 8098 O O . SER B 1 473 ? 2.363 -20.234 -17.547 1 96.56 473 SER B O 1
ATOM 8100 N N . LEU B 1 474 ? 2.248 -18.797 -15.852 1 96.19 474 LEU B N 1
ATOM 8101 C CA . LEU B 1 474 ? 3.365 -18 -16.359 1 96.19 474 LEU B CA 1
ATOM 8102 C C . LEU B 1 474 ? 4.68 -18.766 -16.219 1 96.19 474 LEU B C 1
ATOM 8104 O O . LEU B 1 474 ? 5.48 -18.797 -17.141 1 96.19 474 LEU B O 1
ATOM 8108 N N . SER B 1 475 ? 4.871 -19.375 -15.086 1 95.56 475 SER B N 1
ATOM 8109 C CA . SER B 1 475 ? 6.074 -20.172 -14.844 1 95.56 475 SER B CA 1
ATOM 8110 C C . SER B 1 475 ? 6.211 -21.297 -15.867 1 95.56 475 SER B C 1
ATOM 8112 O O . SER B 1 475 ? 7.305 -21.531 -16.391 1 95.56 475 SER B O 1
ATOM 8114 N N . MET B 1 476 ? 5.129 -21.922 -16.172 1 97.31 476 MET B N 1
ATOM 8115 C CA . MET B 1 476 ? 5.148 -23.047 -17.109 1 97.31 476 MET B CA 1
ATOM 8116 C C . MET B 1 476 ? 5.395 -22.547 -18.531 1 97.31 476 MET B C 1
ATOM 8118 O O . MET B 1 476 ? 6.082 -23.219 -19.312 1 97.31 476 MET B O 1
ATOM 8122 N N . SER B 1 477 ? 4.777 -21.453 -18.906 1 96.44 477 SER B N 1
ATOM 8123 C CA . SER B 1 477 ? 5.066 -20.891 -20.219 1 96.44 477 SER B CA 1
ATOM 8124 C C . SER B 1 477 ? 6.539 -20.5 -20.344 1 96.44 477 SER B C 1
ATOM 8126 O O . SER B 1 477 ? 7.148 -20.688 -21.391 1 96.44 477 SER B O 1
ATOM 8128 N N . GLY B 1 478 ? 7.102 -19.938 -19.219 1 95.69 478 GLY B N 1
ATOM 8129 C CA . GLY B 1 478 ? 8.531 -19.656 -19.203 1 95.69 478 GLY B CA 1
ATOM 8130 C C . GLY B 1 478 ? 9.383 -20.891 -19.391 1 95.69 478 GLY B C 1
ATOM 8131 O O . GLY B 1 478 ? 10.359 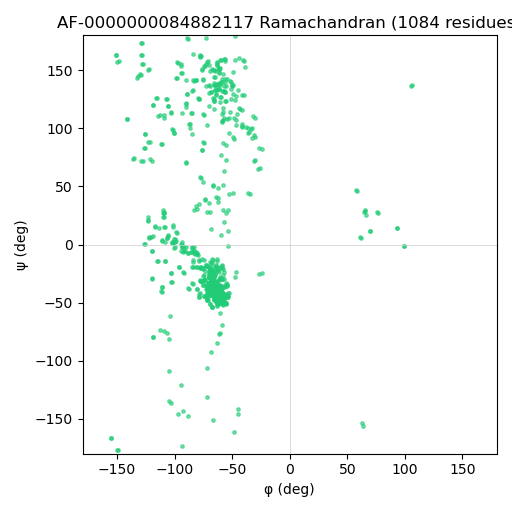-20.859 -20.141 1 95.69 478 GLY B O 1
ATOM 8132 N N . ALA B 1 479 ? 9 -21.953 -18.75 1 96.19 479 ALA B N 1
ATOM 8133 C CA . ALA B 1 479 ? 9.719 -23.219 -18.891 1 96.19 479 ALA B CA 1
ATOM 8134 C C . ALA B 1 479 ? 9.664 -23.703 -20.328 1 96.19 479 ALA B C 1
ATOM 8136 O O . ALA B 1 479 ? 10.672 -24.188 -20.859 1 96.19 479 ALA B O 1
ATOM 8137 N N . MET B 1 480 ? 8.547 -23.609 -20.969 1 96.75 480 MET B N 1
ATOM 8138 C CA . MET B 1 480 ? 8.391 -24.031 -22.359 1 96.75 480 MET B CA 1
ATOM 8139 C C . MET B 1 480 ? 9.281 -23.219 -23.281 1 96.75 480 MET B C 1
ATOM 8141 O O . MET B 1 480 ? 9.859 -23.75 -24.234 1 96.75 480 MET B O 1
ATOM 8145 N N . LEU B 1 481 ? 9.312 -21.938 -23.016 1 96.62 481 LEU B N 1
ATOM 8146 C CA . LEU B 1 481 ? 10.156 -21.062 -23.812 1 96.62 481 LEU B CA 1
ATOM 8147 C C . LEU B 1 481 ? 11.625 -21.422 -23.672 1 96.62 481 LEU B C 1
ATOM 8149 O O . LEU B 1 481 ? 12.375 -21.438 -24.641 1 96.62 481 LEU B O 1
ATOM 8153 N N . ILE B 1 482 ? 12.039 -21.719 -22.484 1 96.5 482 ILE B N 1
ATOM 8154 C CA . ILE B 1 482 ? 13.422 -22.109 -22.219 1 96.5 482 ILE B CA 1
ATOM 8155 C C . ILE B 1 482 ? 13.742 -23.406 -22.953 1 96.5 482 ILE B C 1
ATOM 8157 O O . ILE B 1 482 ? 14.789 -23.531 -23.594 1 96.5 482 ILE B O 1
ATOM 8161 N N . ILE B 1 483 ? 12.859 -24.359 -22.891 1 95.81 483 ILE B N 1
ATOM 8162 C CA . ILE B 1 483 ? 13.039 -25.641 -23.562 1 95.81 483 ILE B CA 1
ATOM 8163 C C . ILE B 1 483 ? 13.109 -25.422 -25.078 1 95.81 483 ILE B C 1
ATOM 8165 O O . ILE B 1 483 ? 13.93 -26.031 -25.766 1 95.81 483 ILE B O 1
ATOM 8169 N N . LEU B 1 484 ? 12.242 -24.562 -25.562 1 96.38 484 LEU B N 1
ATOM 8170 C CA . LEU B 1 484 ? 12.25 -24.25 -26.984 1 96.38 484 LEU B CA 1
ATOM 8171 C C . LEU B 1 484 ? 13.594 -23.641 -27.406 1 96.38 484 LEU B C 1
ATOM 8173 O O . LEU B 1 484 ? 14.18 -24.062 -28.406 1 96.38 484 LEU B O 1
ATOM 8177 N N . ALA B 1 485 ? 14.078 -22.688 -26.656 1 95.31 485 ALA B N 1
ATOM 8178 C CA . ALA B 1 485 ? 15.359 -22.062 -26.969 1 95.31 485 ALA B CA 1
ATOM 8179 C C . ALA B 1 485 ? 16.484 -23.094 -26.969 1 95.31 485 ALA B C 1
ATOM 8181 O O . ALA B 1 485 ? 17.344 -23.078 -27.844 1 95.31 485 ALA B O 1
ATOM 8182 N N . ALA B 1 486 ? 16.484 -23.953 -25.984 1 94.69 486 ALA B N 1
ATOM 8183 C CA . ALA B 1 486 ? 17.516 -24.984 -25.844 1 94.69 486 ALA B CA 1
ATOM 8184 C C . ALA B 1 486 ? 17.438 -26 -26.984 1 94.69 486 ALA B C 1
ATOM 8186 O O . ALA B 1 486 ? 18.453 -26.531 -27.422 1 94.69 486 ALA B O 1
ATOM 8187 N N . SER B 1 487 ? 16.266 -26.281 -27.469 1 93.62 487 SER B N 1
ATOM 8188 C CA . SER B 1 487 ? 16.047 -27.281 -28.516 1 93.62 487 SER B CA 1
ATOM 8189 C C . SER B 1 487 ? 16.672 -26.844 -29.844 1 93.62 487 SER B C 1
ATOM 8191 O O . SER B 1 487 ? 16.859 -27.656 -30.734 1 93.62 487 SER B O 1
ATOM 8193 N N . HIS B 1 488 ? 17.031 -25.625 -29.922 1 89.69 488 HIS B N 1
ATOM 8194 C CA . HIS B 1 488 ? 17.625 -25.109 -31.156 1 89.69 488 HIS B CA 1
ATOM 8195 C C . HIS B 1 488 ? 19.141 -25.188 -31.125 1 89.69 488 HIS B C 1
ATOM 8197 O O . HIS B 1 488 ? 19.812 -24.875 -32.094 1 89.69 488 HIS B O 1
ATOM 8203 N N . ILE B 1 489 ? 19.656 -25.547 -30.062 1 88.12 489 ILE B N 1
ATOM 8204 C CA . ILE B 1 489 ? 21.094 -25.797 -29.922 1 88.12 489 ILE B CA 1
ATOM 8205 C C . ILE B 1 489 ? 21.359 -27.297 -29.922 1 88.12 489 ILE B C 1
ATOM 8207 O O . ILE B 1 489 ? 21.047 -28 -28.953 1 88.12 489 ILE B O 1
ATOM 8211 N N . PRO B 1 490 ? 22.047 -27.781 -30.969 1 88.5 490 PRO B N 1
ATOM 8212 C CA . PRO B 1 490 ? 22.219 -29.219 -31.141 1 88.5 490 PRO B CA 1
ATOM 8213 C C . PRO B 1 490 ? 22.797 -29.906 -29.906 1 88.5 490 PRO B C 1
ATOM 8215 O O . PRO B 1 490 ? 22.312 -30.969 -29.516 1 88.5 490 PRO B O 1
ATOM 8218 N N . ALA B 1 491 ? 23.766 -29.344 -29.234 1 85.12 491 ALA B N 1
ATOM 8219 C CA . ALA B 1 491 ? 24.375 -29.953 -28.062 1 85.12 491 ALA B CA 1
ATOM 8220 C C . ALA B 1 491 ? 23.391 -30.078 -26.906 1 85.12 491 ALA B C 1
ATOM 8222 O O . ALA B 1 491 ? 23.406 -31.047 -26.156 1 85.12 491 ALA B O 1
ATOM 8223 N N . LEU B 1 492 ? 22.516 -29.125 -26.812 1 90.81 492 LEU B N 1
ATOM 8224 C CA . LEU B 1 492 ? 21.547 -29.094 -25.719 1 90.81 492 LEU B CA 1
ATOM 8225 C C . LEU B 1 492 ? 20.328 -29.953 -26.062 1 90.81 492 LEU B C 1
ATOM 8227 O O . LEU B 1 492 ? 19.719 -30.547 -25.172 1 90.81 492 LEU B O 1
ATOM 8231 N N . LYS B 1 493 ? 20.016 -29.984 -27.297 1 91.19 493 LYS B N 1
ATOM 8232 C CA . LYS B 1 493 ? 18.875 -30.766 -27.781 1 91.19 493 LYS B CA 1
ATOM 8233 C C . LYS B 1 493 ? 19.016 -32.25 -27.375 1 91.19 493 LYS B C 1
ATOM 8235 O O . LYS B 1 493 ? 18.031 -32.875 -27.016 1 91.19 493 LYS B O 1
ATOM 8240 N N . GLU B 1 494 ? 20.188 -32.688 -27.391 1 88.12 494 GLU B N 1
ATOM 8241 C CA . GLU B 1 494 ? 20.453 -34.094 -27.062 1 88.12 494 GLU B CA 1
ATOM 8242 C C . GLU B 1 494 ? 20.188 -34.375 -25.578 1 88.12 494 GLU B C 1
ATOM 8244 O O . GLU B 1 494 ? 19.75 -35.469 -25.203 1 88.12 494 GLU B O 1
ATOM 8249 N N . PHE B 1 495 ? 20.391 -33.375 -24.75 1 86.88 495 PHE B N 1
ATOM 8250 C CA . PHE B 1 495 ? 20.172 -33.5 -23.312 1 86.88 495 PHE B CA 1
ATOM 8251 C C . PHE B 1 495 ? 18.688 -33.594 -23 1 86.88 495 PHE B C 1
ATOM 8253 O O . PHE B 1 495 ? 18.281 -34.344 -22.094 1 86.88 495 PHE B O 1
ATOM 8260 N N . ILE B 1 496 ? 17.859 -32.844 -23.688 1 89.5 496 ILE B N 1
ATOM 8261 C CA . ILE B 1 496 ? 16.422 -32.812 -23.422 1 89.5 496 ILE B CA 1
ATOM 8262 C C . ILE B 1 496 ? 15.758 -34.031 -24.016 1 89.5 496 ILE B C 1
ATOM 8264 O O . ILE B 1 496 ? 14.938 -34.688 -23.344 1 89.5 496 ILE B O 1
ATOM 8268 N N . GLY B 1 497 ? 16.156 -34.375 -25.156 1 88.06 497 GLY B N 1
ATOM 8269 C CA . GLY B 1 497 ? 15.617 -35.562 -25.828 1 88.06 497 GLY B CA 1
ATOM 8270 C C . GLY B 1 497 ? 14.133 -35.438 -26.125 1 88.06 497 GLY B C 1
ATOM 8271 O O . GLY B 1 497 ? 13.586 -34.344 -26.172 1 88.06 497 GLY B O 1
ATOM 8272 N N . THR B 1 498 ? 13.438 -36.562 -26.266 1 90.25 498 THR B N 1
ATOM 8273 C CA . THR B 1 498 ? 12.055 -36.594 -26.719 1 90.25 498 THR B CA 1
ATOM 8274 C C . THR B 1 498 ? 11.094 -36.25 -25.594 1 90.25 498 THR B C 1
ATOM 8276 O O . THR B 1 498 ? 9.914 -36 -25.828 1 90.25 498 THR B O 1
ATOM 8279 N N . ARG B 1 499 ? 11.555 -36.156 -24.375 1 91.06 499 ARG B N 1
ATOM 8280 C CA . ARG B 1 499 ? 10.734 -35.719 -23.25 1 91.06 499 ARG B CA 1
ATOM 8281 C C . ARG B 1 499 ? 10.141 -34.344 -23.484 1 91.06 499 ARG B C 1
ATOM 8283 O O . ARG B 1 499 ? 9.055 -34.031 -22.984 1 91.06 499 ARG B O 1
ATOM 8290 N N . ALA B 1 500 ? 10.906 -33.562 -24.266 1 92.94 500 ALA B N 1
ATOM 8291 C CA . ALA B 1 500 ? 10.477 -32.188 -24.562 1 92.94 500 ALA B CA 1
ATOM 8292 C C . ALA B 1 500 ? 9.117 -32.188 -25.25 1 92.94 500 ALA B C 1
ATOM 8294 O O . ALA B 1 500 ? 8.328 -31.266 -25.062 1 92.94 500 ALA B O 1
ATOM 8295 N N . THR B 1 501 ? 8.742 -33.219 -26.016 1 94.75 501 THR B N 1
ATOM 8296 C CA . THR B 1 501 ? 7.527 -33.25 -26.812 1 94.75 501 THR B CA 1
ATOM 8297 C C . THR B 1 501 ? 6.328 -33.656 -25.969 1 94.75 501 THR B C 1
ATOM 8299 O O . THR B 1 501 ? 5.184 -33.531 -26.406 1 94.75 501 THR B O 1
ATOM 8302 N N . LEU B 1 502 ? 6.551 -34.031 -24.703 1 94.62 502 LEU B N 1
ATOM 8303 C CA . LEU B 1 502 ? 5.473 -34.5 -23.828 1 94.62 502 LEU B CA 1
ATOM 8304 C C . LEU B 1 502 ? 4.965 -33.344 -22.953 1 94.62 502 LEU B C 1
ATOM 8306 O O . LEU B 1 502 ? 3.852 -33.438 -22.422 1 94.62 502 LEU B O 1
ATOM 8310 N N . VAL B 1 503 ? 5.742 -32.344 -22.828 1 96.19 503 VAL B N 1
ATOM 8311 C CA . VAL B 1 503 ? 5.508 -31.312 -21.844 1 96.19 503 VAL B CA 1
ATOM 8312 C C . VAL B 1 503 ? 4.27 -30.5 -22.219 1 96.19 503 VAL B C 1
ATOM 8314 O O . VAL B 1 503 ? 3.379 -30.297 -21.391 1 96.19 503 VAL B O 1
ATOM 8317 N N . GLY B 1 504 ? 4.184 -30.016 -23.438 1 96.5 504 GLY B N 1
ATOM 8318 C CA . GLY B 1 504 ? 3.102 -29.156 -23.891 1 96.5 504 GLY B CA 1
ATOM 8319 C C . GLY B 1 504 ? 1.729 -29.766 -23.703 1 96.5 504 GLY B C 1
ATOM 8320 O O . GLY B 1 504 ? 0.822 -29.141 -23.156 1 96.5 504 GLY B O 1
ATOM 8321 N N . SER B 1 505 ? 1.575 -31.016 -24.172 1 94.88 505 SER B N 1
ATOM 8322 C CA . SER B 1 505 ? 0.293 -31.703 -24.062 1 94.88 505 SER B CA 1
ATOM 8323 C C . SER B 1 505 ? -0.087 -31.953 -22.609 1 94.88 505 SER B C 1
ATOM 8325 O O . SER B 1 505 ? -1.26 -31.859 -22.25 1 94.88 505 SER B O 1
ATOM 8327 N N . HIS B 1 506 ? 0.899 -32.281 -21.812 1 94.81 506 HIS B N 1
ATOM 8328 C CA . HIS B 1 506 ? 0.674 -32.5 -20.391 1 94.81 506 HIS B CA 1
ATOM 8329 C C . HIS B 1 506 ? 0.136 -31.234 -19.719 1 94.81 506 HIS B C 1
ATOM 8331 O O . HIS B 1 506 ? -0.869 -31.281 -19.016 1 94.81 506 HIS B O 1
ATOM 8337 N N . LEU B 1 507 ? 0.782 -30.125 -19.953 1 96.44 507 LEU B N 1
ATOM 8338 C CA . LEU B 1 507 ? 0.394 -28.859 -19.359 1 96.44 507 LEU B CA 1
ATOM 8339 C C . LEU B 1 507 ? -0.974 -28.422 -19.859 1 96.44 507 LEU B C 1
ATOM 8341 O O . LEU B 1 507 ? -1.799 -27.922 -19.078 1 96.44 507 LEU B O 1
ATOM 8345 N N . GLU B 1 508 ? -1.214 -28.562 -21.125 1 94.31 508 GLU B N 1
ATOM 8346 C CA . GLU B 1 508 ? -2.496 -28.172 -21.719 1 94.31 508 GLU B CA 1
ATOM 8347 C C . GLU B 1 508 ? -3.648 -28.938 -21.062 1 94.31 508 GLU B C 1
ATOM 8349 O O . GLU B 1 508 ? -4.688 -28.344 -20.75 1 94.31 508 GLU B O 1
ATOM 8354 N N . ARG B 1 509 ? -3.461 -30.203 -20.891 1 92.81 509 ARG B N 1
ATOM 8355 C CA . ARG B 1 509 ? -4.492 -31.031 -20.25 1 92.81 509 ARG B CA 1
ATOM 8356 C C . ARG B 1 509 ? -4.766 -30.562 -18.828 1 92.81 509 ARG B C 1
ATOM 8358 O O . ARG B 1 509 ? -5.922 -30.469 -18.406 1 92.81 509 ARG B O 1
ATOM 8365 N N . LEU B 1 510 ? -3.748 -30.297 -18.078 1 93 510 LEU B N 1
ATOM 8366 C CA . LEU B 1 510 ? -3.881 -29.875 -16.688 1 93 510 LEU B CA 1
ATOM 8367 C C . LEU B 1 510 ? -4.617 -28.547 -16.594 1 93 510 LEU B C 1
ATOM 8369 O O . LEU B 1 510 ? -5.586 -28.422 -15.844 1 93 510 LEU B O 1
ATOM 8373 N N . PHE B 1 511 ? -4.246 -27.531 -17.375 1 93.44 511 PHE B N 1
ATOM 8374 C CA . PHE B 1 511 ? -4.832 -26.203 -17.281 1 93.44 511 PHE B CA 1
ATOM 8375 C C . PHE B 1 511 ? -6.266 -26.203 -17.812 1 93.44 511 PHE B C 1
ATOM 8377 O O . PHE B 1 511 ? -7.113 -25.469 -17.312 1 93.44 511 PHE B O 1
ATOM 8384 N N . ARG B 1 512 ? -6.516 -27 -18.828 1 90.81 512 ARG B N 1
ATOM 8385 C CA . ARG B 1 512 ? -7.887 -27.125 -19.297 1 90.81 512 ARG B CA 1
ATOM 8386 C C . ARG B 1 512 ? -8.797 -27.688 -18.219 1 90.81 512 ARG B C 1
ATOM 8388 O O . ARG B 1 512 ? -9.93 -27.234 -18.047 1 90.81 512 ARG B O 1
ATOM 8395 N N . ASN B 1 513 ? -8.273 -28.641 -17.531 1 90.69 513 ASN B N 1
ATOM 8396 C CA . ASN B 1 513 ? -9.039 -29.219 -16.422 1 90.69 513 ASN B CA 1
ATOM 8397 C C . ASN B 1 513 ? -9.32 -28.203 -15.336 1 90.69 513 ASN B C 1
ATOM 8399 O O . ASN B 1 513 ? -10.43 -28.141 -14.805 1 90.69 513 ASN B O 1
ATOM 8403 N N . TRP B 1 514 ? -8.328 -27.422 -14.961 1 91.62 514 TRP B N 1
ATOM 8404 C CA . TRP B 1 514 ? -8.508 -26.391 -13.945 1 91.62 514 TRP B CA 1
ATOM 8405 C C . TRP B 1 514 ? -9.516 -25.344 -14.406 1 91.62 514 TRP B C 1
ATOM 8407 O O . TRP B 1 514 ? -10.367 -24.906 -13.625 1 91.62 514 TRP B O 1
ATOM 8417 N N . ARG B 1 515 ? -9.461 -24.984 -15.633 1 89.5 515 ARG B N 1
ATOM 8418 C CA . ARG B 1 515 ? -10.352 -23.984 -16.203 1 89.5 515 ARG B CA 1
ATOM 8419 C C . ARG B 1 515 ? -11.797 -24.469 -16.203 1 89.5 515 ARG B C 1
ATOM 8421 O O . ARG B 1 515 ? -12.719 -23.688 -15.969 1 89.5 515 ARG B O 1
ATOM 8428 N N . ASP B 1 516 ? -11.953 -25.719 -16.484 1 87.38 516 ASP B N 1
ATOM 8429 C CA . ASP B 1 516 ? -13.289 -26.297 -16.484 1 87.38 516 ASP B CA 1
ATOM 8430 C C . ASP B 1 516 ? -13.93 -26.219 -15.102 1 87.38 516 ASP B C 1
ATOM 8432 O O . ASP B 1 516 ? -15.156 -26.25 -14.977 1 87.38 516 ASP B O 1
ATOM 8436 N N . MET B 1 517 ? -13.086 -26.094 -14.133 1 84.69 517 MET B N 1
ATOM 8437 C CA . MET B 1 517 ? -13.578 -25.969 -12.766 1 84.69 517 MET B CA 1
ATOM 8438 C C . MET B 1 517 ? -13.586 -24.5 -12.328 1 84.69 517 MET B C 1
ATOM 8440 O O . MET B 1 517 ? -13.648 -24.219 -11.133 1 84.69 517 MET B O 1
ATOM 8444 N N . SER B 1 518 ? -13.398 -23.594 -13.211 1 84.12 518 SER B N 1
ATOM 8445 C CA . SER B 1 518 ? -13.516 -22.141 -13.039 1 84.12 518 SER B CA 1
ATOM 8446 C C . SER B 1 518 ? -12.312 -21.578 -12.289 1 84.12 518 SER B C 1
ATOM 8448 O O . SER B 1 518 ? -12.461 -20.688 -11.453 1 84.12 518 SER B O 1
ATOM 8450 N N . PHE B 1 519 ? -11.281 -22.219 -12.43 1 80.31 519 PHE B N 1
ATOM 8451 C CA . PHE B 1 519 ? -10.023 -21.625 -11.984 1 80.31 519 PHE B CA 1
ATOM 8452 C C . PHE B 1 519 ? -9.25 -21.047 -13.164 1 80.31 519 PHE B C 1
ATOM 8454 O O . PHE B 1 519 ? -8.617 -21.797 -13.914 1 80.31 519 PHE B O 1
ATOM 8461 N N . GLY B 1 520 ? -9.383 -19.75 -13.406 1 71 520 GLY B N 1
ATOM 8462 C CA . GLY B 1 520 ? -8.609 -19.062 -14.438 1 71 520 GLY B CA 1
ATOM 8463 C C . GLY B 1 520 ? -9.328 -19 -15.773 1 71 520 GLY B C 1
ATOM 8464 O O . GLY B 1 520 ? -8.703 -18.734 -16.812 1 71 520 GLY B O 1
ATOM 8465 N N . GLY B 1 521 ? -10.516 -19.266 -15.812 1 76.38 521 GLY B N 1
ATOM 8466 C CA . GLY B 1 521 ? -11.203 -19.391 -17.094 1 76.38 521 GLY B CA 1
ATOM 8467 C C . GLY B 1 521 ? -11.367 -18.062 -17.812 1 76.38 521 GLY B C 1
ATOM 8468 O O . GLY B 1 521 ? -11.484 -18.031 -19.031 1 76.38 521 GLY B O 1
ATOM 8469 N N . ASP B 1 522 ? -11.273 -17.016 -17.156 1 87.94 522 ASP B N 1
ATOM 8470 C CA . ASP B 1 522 ? -11.516 -15.75 -17.828 1 87.94 522 ASP B CA 1
ATOM 8471 C C . ASP B 1 522 ? -10.32 -14.812 -17.703 1 87.94 522 ASP B C 1
ATOM 8473 O O . ASP B 1 522 ? -10.445 -13.602 -17.859 1 87.94 522 ASP B O 1
ATOM 8477 N N . SER B 1 523 ? -9.164 -15.367 -17.422 1 94.62 523 SER B N 1
ATOM 8478 C CA . SER B 1 523 ? -7.969 -14.539 -17.312 1 94.62 523 SER B CA 1
ATOM 8479 C C . SER B 1 523 ? -7.258 -14.414 -18.656 1 94.62 523 SER B C 1
ATOM 8481 O O . SER B 1 523 ? -6.805 -15.406 -19.219 1 94.62 523 SER B O 1
ATOM 8483 N N . PRO B 1 524 ? -7.09 -13.203 -19.156 1 94.94 524 PRO B N 1
ATOM 8484 C CA . PRO B 1 524 ? -6.414 -13.039 -20.453 1 94.94 524 PRO B CA 1
ATOM 8485 C C . PRO B 1 524 ? -4.941 -13.438 -20.391 1 94.94 524 PRO B C 1
ATOM 8487 O O . PRO B 1 524 ? -4.395 -13.922 -21.391 1 94.94 524 PRO B O 1
ATOM 8490 N N . SER B 1 525 ? -4.285 -13.211 -19.312 1 93.94 525 SER B N 1
ATOM 8491 C CA . SER B 1 525 ? -2.875 -13.578 -19.203 1 93.94 525 SER B CA 1
ATOM 8492 C C . SER B 1 525 ? -2.699 -15.094 -19.156 1 93.94 525 SER B C 1
ATOM 8494 O O . SER B 1 525 ? -1.718 -15.625 -19.688 1 93.94 525 SER B O 1
ATOM 8496 N N . VAL B 1 526 ? -3.66 -15.812 -18.516 1 95.62 526 VAL B N 1
ATOM 8497 C CA . VAL B 1 526 ? -3.607 -17.266 -18.531 1 95.62 526 VAL B CA 1
ATOM 8498 C C . VAL B 1 526 ? -3.879 -17.781 -19.938 1 95.62 526 VAL B C 1
ATOM 8500 O O . VAL B 1 526 ? -3.24 -18.734 -20.391 1 95.62 526 VAL B O 1
ATOM 8503 N N . ASP B 1 527 ? -4.82 -17.125 -20.625 1 94.56 527 ASP B N 1
ATOM 8504 C CA . ASP B 1 527 ? -5.074 -17.469 -22.016 1 94.56 527 ASP B CA 1
ATOM 8505 C C . ASP B 1 527 ? -3.809 -17.312 -22.859 1 94.56 527 ASP B C 1
ATOM 8507 O O . ASP B 1 527 ? -3.504 -18.156 -23.703 1 94.56 527 ASP B O 1
ATOM 8511 N N . ARG B 1 528 ? -3.148 -16.266 -22.656 1 94.12 528 ARG B N 1
ATOM 8512 C CA . ARG B 1 528 ? -1.907 -16.016 -23.375 1 94.12 528 ARG B CA 1
ATOM 8513 C C . ARG B 1 528 ? -0.854 -17.062 -23.031 1 94.12 528 ARG B C 1
ATOM 8515 O O . ARG B 1 528 ? -0.121 -17.531 -23.906 1 94.12 528 ARG B O 1
ATOM 8522 N N . SER B 1 529 ? -0.728 -17.406 -21.766 1 94.75 529 SER B N 1
ATOM 8523 C CA . SER B 1 529 ? 0.215 -18.438 -21.344 1 94.75 529 SER B CA 1
ATOM 8524 C C . SER B 1 529 ? -0.076 -19.766 -22.031 1 94.75 529 SER B C 1
ATOM 8526 O O . SER B 1 529 ? 0.843 -20.453 -22.5 1 94.75 529 SER B O 1
ATOM 8528 N N . MET B 1 530 ? -1.361 -20.109 -22.078 1 94.88 530 MET B N 1
ATOM 8529 C CA . MET B 1 530 ? -1.748 -21.359 -22.75 1 94.88 530 MET B CA 1
ATOM 8530 C C . MET B 1 530 ? -1.436 -21.297 -24.234 1 94.88 530 MET B C 1
ATOM 8532 O O . MET B 1 530 ? -0.994 -22.297 -24.812 1 94.88 530 MET B O 1
ATOM 8536 N N . TRP B 1 531 ? -1.665 -20.156 -24.797 1 94.88 531 TRP B N 1
ATOM 8537 C CA . TRP B 1 531 ? -1.325 -19.969 -26.203 1 94.88 531 TRP B CA 1
ATOM 8538 C C . TRP B 1 531 ? 0.173 -20.141 -26.422 1 94.88 531 TRP B C 1
ATOM 8540 O O . TRP B 1 531 ? 0.594 -20.812 -27.375 1 94.88 531 TRP B O 1
ATOM 8550 N N . LEU B 1 532 ? 1.008 -19.547 -25.594 1 95.5 532 LEU B N 1
ATOM 8551 C CA . LEU B 1 532 ? 2.461 -19.641 -25.688 1 95.5 532 LEU B CA 1
ATOM 8552 C C . LEU B 1 532 ? 2.914 -21.094 -25.531 1 95.5 532 LEU B C 1
ATOM 8554 O O . LEU B 1 532 ? 3.809 -21.547 -26.25 1 95.5 532 LEU B O 1
ATOM 8558 N N . ILE B 1 533 ? 2.291 -21.766 -24.562 1 96.75 533 ILE B N 1
ATOM 8559 C CA . ILE B 1 533 ? 2.621 -23.172 -24.312 1 96.75 533 ILE B CA 1
ATOM 8560 C C . ILE B 1 533 ? 2.334 -24 -25.562 1 96.75 533 ILE B C 1
ATOM 8562 O O . ILE B 1 533 ? 3.17 -24.797 -26 1 96.75 533 ILE B O 1
ATOM 8566 N N . ASN B 1 534 ? 1.222 -23.766 -26.172 1 96.38 534 ASN B N 1
ATOM 8567 C CA . ASN B 1 534 ? 0.829 -24.516 -27.344 1 96.38 534 ASN B CA 1
ATOM 8568 C C . ASN B 1 534 ? 1.72 -24.188 -28.547 1 96.38 534 ASN B C 1
ATOM 8570 O O . ASN B 1 534 ? 2.102 -25.078 -29.297 1 96.38 534 ASN B O 1
ATOM 8574 N N . GLN B 1 535 ? 2.027 -22.922 -28.75 1 95.88 535 GLN B N 1
ATOM 8575 C CA . GLN B 1 535 ? 2.893 -22.516 -29.859 1 95.88 535 GLN B CA 1
ATOM 8576 C C . GLN B 1 535 ? 4.305 -23.062 -29.672 1 95.88 535 GLN B C 1
ATOM 8578 O O . GLN B 1 535 ? 4.891 -23.594 -30.625 1 95.88 535 GLN B O 1
ATOM 8583 N N . ALA B 1 536 ? 4.828 -22.906 -28.484 1 96.75 536 ALA B N 1
ATOM 8584 C CA . ALA B 1 536 ? 6.16 -23.438 -28.203 1 96.75 536 ALA B CA 1
ATOM 8585 C C . ALA B 1 536 ? 6.199 -24.953 -28.406 1 96.75 536 ALA B C 1
ATOM 8587 O O . ALA B 1 536 ? 7.184 -25.484 -28.922 1 96.75 536 ALA B O 1
ATOM 8588 N N . ASP B 1 537 ? 5.129 -25.641 -27.969 1 96.94 537 ASP B N 1
ATOM 8589 C CA . ASP B 1 537 ? 5.039 -27.094 -28.141 1 96.94 537 ASP B CA 1
ATOM 8590 C C . ASP B 1 537 ? 5.102 -27.484 -29.609 1 96.94 537 ASP B C 1
ATOM 8592 O O . ASP B 1 537 ? 5.777 -28.453 -29.969 1 96.94 537 ASP B O 1
ATOM 8596 N N . SER B 1 538 ? 4.438 -26.781 -30.438 1 96.62 538 SER B N 1
ATOM 8597 C CA . SER B 1 538 ? 4.457 -27.047 -31.875 1 96.62 538 SER B CA 1
ATOM 8598 C C . SER B 1 538 ? 5.863 -26.891 -32.438 1 96.62 538 SER B C 1
ATOM 8600 O O . SER B 1 538 ? 6.324 -27.734 -33.219 1 96.62 538 SER B O 1
ATOM 8602 N N . TYR B 1 539 ? 6.508 -25.828 -32.062 1 96.19 539 TYR B N 1
ATOM 8603 C CA . TYR B 1 539 ? 7.855 -25.578 -32.531 1 96.19 539 TYR B CA 1
ATOM 8604 C C . TYR B 1 539 ? 8.828 -26.641 -32.031 1 96.19 539 TYR B C 1
ATOM 8606 O O . TYR B 1 539 ? 9.742 -27.047 -32.781 1 96.19 539 TYR B O 1
ATOM 8614 N N . ILE B 1 540 ? 8.695 -27.047 -30.812 1 96.06 540 ILE B N 1
ATOM 8615 C CA . ILE B 1 540 ? 9.555 -28.078 -30.234 1 96.06 540 ILE B CA 1
ATOM 8616 C C . ILE B 1 540 ? 9.367 -29.391 -30.969 1 96.06 540 ILE B C 1
ATOM 8618 O O . ILE B 1 540 ? 10.344 -30.094 -31.266 1 96.06 540 ILE B O 1
ATOM 8622 N N . ARG B 1 541 ? 8.164 -29.734 -31.328 1 94.88 541 ARG B N 1
ATOM 8623 C CA . ARG B 1 541 ? 7.887 -30.969 -32.062 1 94.88 541 ARG B CA 1
ATOM 8624 C C . ARG B 1 541 ? 8.531 -30.938 -33.438 1 94.88 541 ARG B C 1
ATOM 8626 O O . ARG B 1 541 ? 8.977 -31.969 -33.938 1 94.88 541 ARG B O 1
ATOM 8633 N N . ASP B 1 542 ? 8.609 -29.766 -33.969 1 93.31 542 ASP B N 1
ATOM 8634 C CA . ASP B 1 542 ? 9.25 -29.625 -35.281 1 93.31 542 ASP B CA 1
ATOM 8635 C C . ASP B 1 542 ? 10.75 -29.875 -35.188 1 93.31 542 ASP B C 1
ATOM 8637 O O . ASP B 1 542 ? 11.391 -30.25 -36.156 1 93.31 542 ASP B O 1
ATOM 8641 N N . CYS B 1 543 ? 11.305 -29.594 -34.031 1 89.94 543 CYS B N 1
ATOM 8642 C CA . CYS B 1 543 ? 12.742 -29.781 -33.812 1 89.94 543 CYS B CA 1
ATOM 8643 C C . CYS B 1 543 ? 13.094 -31.25 -33.688 1 89.94 543 CYS B C 1
ATOM 8645 O O . CYS B 1 543 ? 14.242 -31.641 -33.875 1 89.94 543 CYS B O 1
ATOM 8647 N N . TYR B 1 544 ? 12.156 -32 -33.344 1 89.19 544 TYR B N 1
ATOM 8648 C CA . TYR B 1 544 ? 12.438 -33.438 -33.094 1 89.19 544 TYR B CA 1
ATOM 8649 C C . TYR B 1 544 ? 11.727 -34.312 -34.094 1 89.19 544 TYR B C 1
ATOM 8651 O O . TYR B 1 544 ? 12.102 -35.469 -34.281 1 89.19 544 TYR B O 1
#

=== Feature glossary ===
A reading guide for the features in this record.

Start from the sequence.

  · Sequence gives the chain of amino acids in standard one-letter code (A=alanine, C=cysteine, …, Y=tyrosine), read N→C. It is the only feature that is directly encoded by the gene; all structural features are derived from the folded form of this sequence.

Fold it, and you get atomic coordinates and the backbone conformation that goes with them.

  · Structure coordinates are given as an mmCIF _atom_site loop: one row per atom with element, residue name, chain id, sequence number, and x/y/z position in Å. Only the four main-chain atoms per residue are included here; side chains are omitted to keep the record compact.

  · Backbone dihedral angles. Every residue except chain termini has a φ (preceding-C → N → Cα → C) and a ψ (N → Cα → C → next-N). They are reported in degrees following the IUPAC sign convention. Secondary structure is essentially a statement about which (φ, ψ) basin each residue occupies.

  · Eight-state secondary structure (DSSP): H is the canonical α-helix, G the tighter 3₁₀-helix, I the wider π-helix; E/B are β-structure, T and S are turns and bends, and '-' is everything else. DSSP derives these from the pattern of main-chain N–H···O=C hydrogen bonds, not from the sequence.

  · SS3 is a coarse helix/strand/coil call (letters a/b/c) made by the P-SEA algorithm from inter-Cα distances and dihedrals. It is less detailed than DSSP but needs only Cα positions.

Summarize the fold with a handful of shape descriptors and a per-residue structural alphabet.

  · Radius of gyration (Rg) is the root-mean-square distance of Cα atoms from their centroid — a single number for overall size and compactness. A globular domain of N residues has Rg ≈ 2.2·N^0.38 Å; an extended or disordered chain has a much larger Rg. The Cα contact count is the number of residue pairs whose Cα atoms are within 8 Å and are more than four positions apart in sequence — a standard proxy for tertiary packing density. The bounding box is the smallest axis-aligned box enclosing all Cα atoms.

  · 3Di is Foldseek's structural alphabet. Each residue is assigned one of twenty discrete states based on how its Cα sits relative to its spatial (not sequential) neighbors. Aligning 3Di strings finds structural homologs roughly as well as full 3D superposition, but orders of magnitude faster.

  · Solvent-accessible surface area (SASA) is the area in Å² traced out by the centre of a 1.4 Å probe sphere (a water molecule) rolled over the protein's van der Waals surface (Shrake–Rupley / Lee–Richards construction). Buried residues have near-zero SASA; fully exposed residues can exceed 200 Å². The total SASA scales roughly with the number of surface residues.

Ask how reliable the model is.

  · For AlphaFold models, the B-factor field carries pLDDT — the model's own estimate of local accuracy on a 0–100 scale. Regions with pLDDT<50 should be treated as essentially unmodeled; they often correspond to intrinsically disordered segments.

  · For experimental (PDB) structures, the B-factor (temperature factor) quantifies the positional spread of each atom in the crystal — a combination of thermal vibration and static disorder — in units of Å². High B-factors mark flexible loops or poorly resolved regions; low B-factors mark the rigid, well-ordered core.

  · Predicted Aligned Error (PAE) is an AlphaFold confidence matrix: entry (i, j) is the expected error in the position of residue j, in ångströms, when the prediction is superimposed on the true structure at residue i. Low PAE within a block of residues means that block is internally rigid and well-predicted; high PAE between two blocks means their relative placement is uncertain even if each block individually is confident.

Place it in context: what it resembles, what it is annotated as, and how it looks.

  · Structural nearest neighbors (via Foldseek easy-search vs the PDB). Reported per hit: target PDB id, E-value, and alignment TM-score. A TM-score above ~0.5 is the conventional threshold for 'same fold'.

  · Functional annotations link the protein to curated databases. InterPro entries identify conserved domains and families by matching the sequence against member-database signatures (Pfam, PROSITE, CDD, …). Gene Ontology (GO) terms describe molecular function, biological process, and cellular component in a controlled vocabulary. CATH places the structure in a hierarchical fold classification (Class/Architecture/Topology/Homologous-superfamily). The organism is the source species.

  · The contact map is a binary N×N matrix image: pixel (i, j) is dark where Cα_i and Cα_j are within 8 Å and |i−j|>4. Because the |i−j|>4 filter removes local helical contacts, off-diagonal stripes parallel to the main diagonal indicate parallel β-sheets; stripes perpendicular to it indicate antiparallel β-sheets. The Ramachandran plot scatters every residue's (φ, ψ) pair against the sterically allowed regions. The PAE heatmap renders the predicted-aligned-error matrix.

  · Six rendered views show the 3D structure from the faces of a cube — i.e. along ±x, ±y, ±z. Rendering representation is drawn randomly per protein from cartoon (secondary-structure ribbons), sticks (backbone bonds), or molecular surface; coloring is either N→C rainbow (blue at the N-terminus through red at the C-terminus) or one color per chain.